Protein 6K9Y (pdb70)

GO terms:
  GO:0005737 cytoplasm (C, IDA)
  GO:0005829 cytosol (C, IDA)
  GO:0008753 NADPH dehydrogenase (quinone) activity (F, IDA)
  GO:0120010 intermembrane phospholipid transfer (P, IDA)
  GO:0120014 phospholipid transfer activity (F, IDA)
  GO:0003960 quinone reductase (NADPH) activity (F, EXP)
  GO:0010637 negative regulation of mitochondrial fusion (P, IMP)
  GO:0035578 azurophil granule lumen (C, TAS)
  GO:0005576 extracellular region (C, TAS)
  GO:0005515 protein binding (F, IPI)
  GO:0070062 extracellular exosome (C, HDA)

Nearest PDB structures (foldseek):
  6lii-assembly2_C  TM=9.864E-01  e=3.321E-69  Homo sapiens
  4a27-assembly1_A  TM=9.508E-01  e=6.865E-41  Homo sapiens
  4a27-assembly1_B  TM=9.468E-01  e=4.564E-40  Homo sapiens
  4dup-assembly1_A  TM=8.888E-01  e=4.626E-33  Rhizobium etli CFN 42
  2j8z-assembly1_A-2  TM=8.925E-01  e=2.084E-30  Homo sapiens

B-factor: mean 58.57, std 14.82, range [27.36, 114.24]

InterPro domains:
  IPR002364 Quinone oxidoreductase/zeta-crystallin, conserved site [PS01162] (189-210)
  IPR011032 GroES-like superfamily [SSF50129] (49-189)
  IPR013154 Alcohol dehydrogenase-like, N-terminal [PF08240] (75-158)
  IPR020843 Enoylreductase domain [SM00829] (57-385)
  IPR036291 NAD(P)-binding domain superfamily [SSF51735] (161-352)
  IPR052100 NADPH-dependent quinone oxidoreductase VAT1 [PTHR44054] (21-392)

Foldseek 3Di:
DKWKAWKQAAAFFLVRIDIDIGDDDDDDAAAQKFKWFFFWFFDDLVQLCVRQPNDPDDPDPGFGFGFKTKGFTQDHHHPDDPHDGGFTKIFGDLGDPGIGMDMGRNLRIGGDPPPDDRHQSNLPQPQLLQLCCQCPVPLVDAAQFEEEQELLLESNNLSNQLVNVVHHHYAYEYEDAPVCVVVSVVSHHRHYDHVVVDPVLVVQCVVVVQAGQEYEAQAFFQVQVSNQVRHHAQHEYEYAHHLVQSADHSHHDPCCVVSVVGHDDDDVVVCVVRNYYYYYDYPSPDPPPSVVSVVSVVVVVVCVVVPRGTFDEFEEEEPVVSSVLVVCPSVSVGRTIRMYGD/DWKAWKQAAADALVRIDIDDDDDDDDDAEAQKFKWFFFWFFDDVVQNCVSNVNDPVDDDPGFGAGFKTKTFTQTDYPPDPPDDGGFIKMFGDLGDRRIGMDMGRNLRIDGDDPPDDRLQSNLDQPQLLVLCCQCPVVLVPAAQFEEEQELLLESNNLSNQLVQVVHHHYAYEYEDAPVCVVVSVVSHHNHYDDVPPDPVLVVQCVPPVQAGQEYEAQQAAPVLVSNQVRHHACHEYEYEHNLVVLHDDDDPVVCVVRNYYYYYDYPSPDPPPSVVSVVSVVVVNVCVVVPSDTFDEFEEEEPVVVSVLVVCPSVSVGRTIRMYGPDDD/DWKAWKQAAADALVRIHIDGDDPDDDDAAAQKFKWFFFWFFDDVVVVCVNNPNDPLDDDPTFGFGFKTWGFTCTGHHPDDPHDGGFTKMFGDLGDPGIGMDMDRPLRIDGDDPPDDRHQSNLDQPLQLVLCCQCPVPLVDAAQFEEEQELCQESNNLNNQLVNVVHHHYAYEYEDAPVCVVVSVVSHHNHYYHVVPDPVLVVQCVVPVQAGQEYEAQADDPVQVSNQNRHHALHEYEYEHHLVVLHDDDDPVVCVVRNYYYYYDYVNVVVPDSVVSVVSVVVVVVCVVVPSDTFDEFEEEESVVSSVLVCCVSVSVGRTTRMYGD/DKAWKQADADALVRIHIDDDPPDDDDAEAQKFKWFFQWFFDDVVQNCVSNVNDDVPDDPTFAAGFKTWGFTCGDYHHDPPDGGGFTWIFGDRGDRRTGMDMGGNLRIDGDPPPDDRHLSNLDQPLQLVLCCQCPVVLVDAAQFEEEQELLQESNNLNNQLVQVVHHHYAYEYEDAPVCVVVNVVSHHNHYDHVVVDPVLVVQCVPVVQAGQEYEAQAAQQVQVSRQNRHHALHEYEYEHHLNVLCVPVSVPVSRDDDDPVVCVVRNYYYHYDYPSPPPPPSVVSVVSVVVVVVVVVVPRDDADEQEEEESVVVSVQNVCPSVSPGRGIGMYGD

Secondary structure (DSSP, 8-state):
-EEEEEEE-SSSSGGGEEEEEEE-PPP---TTEEEEEEEEEE--HHHHHHHTT--TTPPSSSB---SEEEEEEEEE-SS--S--TT-EEEEE-SS--SBSEEEEEGGGEEEPPTTS-HHHHHHHHHHHHHHHIIIIIIT---TT-EEEETTTTSHHHHHHHHHHTTSTT-EEEEE--GGGHHHHHHHT-SEEE-TTTS-HHHHHHHH-TT-EEEEEESS-THHHHHHHTTEEEEEEEEE---HHHHSS-SS--STTSGGGGG--EEEHHHHHHHT-EEEE--GGG--S-HHHHHHHHHHHHHHHHTTS--PPEEEEEEGGGHHHHHHHHHTT--SSEEEEE-/-EEEEEE-SSSSGGGEEEEEEPPPPP---TTEEEEEEEEEEE-HHHHHHTTT--TTPPSSSB---SEEEEEEEEE-SS--S--TT-EEEEE-SS--SBSEEEEEGGGEEEPPTTS-HHHHHHHHHHHHHHHIIIIIIT---TT-EEEETTTTSHHHHHHHHHHTTSTT-EEEEEE-GGGHHHHHHHT-SEEEETTTS-HHHHHHHH-TT-EEEEEESS-THHHHHHHTTEEEEEEEEE---GGG---EEEHHHHHHHT-EEEE--GGG--S-HHHHHHHHHHHHHHHHHTS--PPEEEEEEGGGHHHHHHHHHTT--SSEEEEE----/-EEEEEE-SSSSGGGEEEEEE--PPP---TTEEEEEEEEEE--HHHHHHHTT--TTSPSSSB---SEEEEEEEEE-SS--S--TT-EEEEE-SS--SBSEEEEEGGGEEEPPTT--HHHHHHHHHHHHHHHIIIIIIT---TT-EEEETTTTSHHHHHHHHHHTTSTT-EEEEE--GGGHHHHHHHT-SEEE-TTTS-HHHHHHHH-TT-EEEEEES--TTHHHHHHTTEEEEEEEEE---GGG---EEEHHHHHHHT-EEEE--SGGGTT-HHHHHHHHHHHHHHHHTTS--PPEEEEEEGGGHHHHHHHHHTT--SSEEEEE-/-EEEEE-SSSSGGGEEEEE---PPP---TTEEEEEEEEEE--HHHHHHHTT--TTPPSSSB---SEEEEEEEEE-TT--S--TT-EEEEE-SS--SBSEEEEEGGGEEEPPTT--HHHHHTTHHHHHHHHIIIIIIT---TT-EEEETTTTSHHHHHHHHHHTTSTT-EEEEE--GGGHHHHHHHT-SEEE-TTTS-HHHHHHHH-TT-EEEEEESS-THHHHHHHTTEEEEEEEEE---GGGG---HHHHTSS-EEEHHHHHHHT-EEEE--GGG-TT-HHHHHHHHHHHHHHHHHT---PPEEEEEEGGGHHHHHHHHHTT--SSEEEEE-

Structure (mmCIF, N/CA/C/O backbone):
data_6K9Y
#
_entry.id   6K9Y
#
_cell.length_a   67.155
_cell.length_b   131.720
_cell.length_c   174.027
_cell.angle_alpha   90.000
_cell.angle_beta   90.000
_cell.angle_gamma   90.000
#
_symmetry.space_group_name_H-M   'P 21 21 21'
#
loop_
_entity.id
_entity.type
_entity.pdbx_description
1 polymer 'Synaptic vesicle membrane protein VAT-1 homolog'
2 non-polymer 'NITRATE ION'
3 water water
#
loop_
_atom_site.group_PDB
_atom_site.id
_atom_site.type_symbol
_atom_site.label_atom_id
_atom_site.label_alt_id
_atom_site.label_comp_id
_atom_site.label_asym_id
_atom_site.label_entity_id
_atom_site.label_seq_id
_atom_site.pdbx_PDB_ins_code
_atom_site.Cartn_x
_atom_site.Cartn_y
_atom_site.Cartn_z
_atom_site.occupancy
_atom_site.B_iso_or_equiv
_atom_site.auth_seq_id
_atom_site.auth_comp_id
_atom_site.auth_asym_id
_atom_site.auth_atom_id
_atom_site.pdbx_PDB_model_num
ATOM 1 N N . PRO A 1 10 ? 75.564 -27.367 -33.068 1.00 88.37 46 PRO A N 1
ATOM 2 C CA . PRO A 1 10 ? 75.585 -25.934 -32.682 1.00 88.05 46 PRO A CA 1
ATOM 3 C C . PRO A 1 10 ? 74.266 -25.475 -32.040 1.00 87.53 46 PRO A C 1
ATOM 4 O O . PRO A 1 10 ? 73.352 -26.280 -31.825 1.00 87.57 46 PRO A O 1
ATOM 8 N N . LEU A 1 11 ? 74.178 -24.179 -31.737 1.00 86.35 47 LEU A N 1
ATOM 9 C CA . LEU A 1 11 ? 72.985 -23.605 -31.111 1.00 83.96 47 LEU A CA 1
ATOM 10 C C . LEU A 1 11 ? 72.419 -22.423 -31.895 1.00 82.13 47 LEU A C 1
ATOM 11 O O . LEU A 1 11 ? 73.164 -21.591 -32.420 1.00 81.90 47 LEU A O 1
ATOM 16 N N . LEU A 1 12 ? 71.093 -22.357 -31.961 1.00 79.49 48 LEU A N 1
ATOM 17 C CA . LEU A 1 12 ? 70.397 -21.277 -32.652 1.00 76.28 48 LEU A CA 1
ATOM 18 C C . LEU A 1 12 ? 69.848 -20.325 -31.598 1.00 74.40 48 LEU A C 1
ATOM 19 O O . LEU A 1 12 ? 69.256 -20.762 -30.612 1.00 74.50 48 LEU A O 1
ATOM 24 N N . ARG A 1 13 ? 70.049 -19.028 -31.797 1.00 71.72 49 ARG A N 1
ATOM 25 C CA . ARG A 1 13 ? 69.570 -18.047 -30.832 1.00 70.54 49 ARG A CA 1
ATOM 26 C C . ARG A 1 13 ? 68.212 -17.433 -31.162 1.00 68.34 49 ARG A C 1
ATOM 27 O O . ARG A 1 13 ? 67.756 -17.470 -32.307 1.00 65.94 49 ARG A O 1
ATOM 35 N N . CYS A 1 14 ? 67.572 -16.877 -30.135 1.00 65.76 50 CYS A N 1
ATOM 36 C CA . CYS A 1 14 ? 66.258 -16.267 -30.276 1.00 63.93 50 CYS A CA 1
ATOM 37 C C . CYS A 1 14 ? 65.857 -15.433 -29.061 1.00 61.11 50 CYS A C 1
ATOM 38 O O . CYS A 1 14 ? 66.318 -15.660 -27.945 1.00 58.64 50 CYS A O 1
ATOM 41 N N . LEU A 1 15 ? 64.997 -14.451 -29.298 1.00 59.04 51 LEU A N 1
ATOM 42 C CA . LEU A 1 15 ? 64.518 -13.585 -28.234 1.00 57.34 51 LEU A CA 1
ATOM 43 C C . LEU A 1 15 ? 63.152 -14.104 -27.778 1.00 57.50 51 LEU A C 1
ATOM 44 O O . LEU A 1 15 ? 62.324 -14.530 -28.589 1.00 55.96 51 LEU A O 1
ATOM 49 N N . VAL A 1 16 ? 62.932 -14.083 -26.468 1.00 57.40 52 VAL A N 1
ATOM 50 C CA . VAL A 1 16 ? 61.693 -14.586 -25.898 1.00 56.73 52 VAL A CA 1
ATOM 51 C C . VAL A 1 16 ? 61.015 -13.621 -24.938 1.00 55.56 52 VAL A C 1
ATOM 52 O O . VAL A 1 16 ? 61.634 -13.136 -23.996 1.00 53.98 52 VAL A O 1
ATOM 56 N N . LEU A 1 17 ? 59.744 -13.331 -25.195 1.00 55.28 53 LEU A N 1
ATOM 57 C CA . LEU A 1 17 ? 58.975 -12.462 -24.313 1.00 55.95 53 LEU A CA 1
ATOM 58 C C . LEU A 1 17 ? 58.415 -13.460 -23.294 1.00 57.30 53 LEU A C 1
ATOM 59 O O . LEU A 1 17 ? 57.697 -14.394 -23.668 1.00 55.26 53 LEU A O 1
ATOM 64 N N . THR A 1 18 ? 58.760 -13.272 -22.020 1.00 58.06 54 THR A N 1
ATOM 65 C CA . THR A 1 18 ? 58.341 -14.190 -20.960 1.00 59.57 54 THR A CA 1
ATOM 66 C C . THR A 1 18 ? 57.260 -13.626 -20.050 1.00 60.70 54 THR A C 1
ATOM 67 O O . THR A 1 18 ? 56.715 -14.339 -19.201 1.00 61.06 54 THR A O 1
ATOM 71 N N . GLY A 1 19 ? 56.968 -12.343 -20.223 1.00 61.24 55 GLY A N 1
ATOM 72 C CA . GLY A 1 19 ? 55.949 -11.688 -19.426 1.00 61.49 55 GLY A CA 1
ATOM 73 C C . GLY A 1 19 ? 55.724 -10.278 -19.928 1.00 61.58 55 GLY A C 1
ATOM 74 O O . GLY A 1 19 ? 56.454 -9.803 -20.793 1.00 62.38 55 GLY A O 1
ATOM 75 N N . PHE A 1 20 ? 54.717 -9.601 -19.397 1.00 60.70 56 PHE A N 1
ATOM 76 C CA . PHE A 1 20 ? 54.438 -8.239 -19.820 1.00 61.57 56 PHE A CA 1
ATOM 77 C C . PHE A 1 20 ? 55.035 -7.231 -18.838 1.00 63.01 56 PHE A C 1
ATOM 78 O O . PHE A 1 20 ? 54.934 -7.400 -17.623 1.00 64.33 56 PHE A O 1
ATOM 86 N N . GLY A 1 21 ? 55.661 -6.185 -19.364 1.00 63.96 57 GLY A N 1
ATOM 87 C CA . GLY A 1 21 ? 56.255 -5.180 -18.501 1.00 65.44 57 GLY A CA 1
ATOM 88 C C . GLY A 1 21 ? 57.340 -4.351 -19.170 1.00 66.46 57 GLY A C 1
ATOM 89 O O . GLY A 1 21 ? 57.177 -3.900 -20.307 1.00 67.64 57 GLY A O 1
ATOM 90 N N . GLY A 1 22 ? 58.450 -4.150 -18.464 1.00 65.69 58 GLY A N 1
ATOM 91 C CA . GLY A 1 22 ? 59.543 -3.364 -19.011 1.00 65.20 58 GLY A CA 1
ATOM 92 C C . GLY A 1 22 ? 60.379 -4.065 -20.068 1.00 65.22 58 GLY A C 1
ATOM 93 O O . GLY A 1 22 ? 60.061 -5.175 -20.509 1.00 64.29 58 GLY A O 1
ATOM 94 N N . TYR A 1 23 ? 61.464 -3.407 -20.463 1.00 65.17 59 TYR A N 1
ATOM 95 C CA . TYR A 1 23 ? 62.382 -3.921 -21.478 1.00 66.24 59 TYR A CA 1
ATOM 96 C C . TYR A 1 23 ? 63.049 -5.239 -21.080 1.00 66.39 59 TYR A C 1
ATOM 97 O O . TYR A 1 23 ? 63.409 -6.051 -21.937 1.00 64.22 59 TYR A O 1
ATOM 106 N N . ASP A 1 24 ? 63.216 -5.433 -19.774 1.00 66.81 60 ASP A N 1
ATOM 107 C CA . ASP A 1 24 ? 63.849 -6.627 -19.219 1.00 68.67 60 ASP A CA 1
ATOM 108 C C . ASP A 1 24 ? 63.028 -7.911 -19.396 1.00 68.64 60 ASP A C 1
ATOM 109 O O . ASP A 1 24 ? 63.493 -9.001 -19.049 1.00 68.72 60 ASP A O 1
ATOM 114 N N . LYS A 1 25 ? 61.817 -7.781 -19.935 1.00 66.80 61 LYS A N 1
ATOM 115 C CA . LYS A 1 25 ? 60.936 -8.927 -20.137 1.00 65.48 61 LYS A CA 1
ATOM 116 C C . LYS A 1 25 ? 61.267 -9.740 -21.381 1.00 64.03 61 LYS A C 1
ATOM 117 O O . LYS A 1 25 ? 60.743 -10.838 -21.572 1.00 63.42 61 LYS A O 1
ATOM 123 N N . VAL A 1 26 ? 62.119 -9.189 -22.235 1.00 62.75 62 VAL A N 1
ATOM 124 C CA . VAL A 1 26 ? 62.546 -9.878 -23.450 1.00 62.41 62 VAL A CA 1
ATOM 125 C C . VAL A 1 26 ? 63.880 -10.533 -23.087 1.00 62.21 62 VAL A C 1
ATOM 126 O O . VAL A 1 26 ? 64.838 -9.845 -22.742 1.00 62.34 62 VAL A O 1
ATOM 130 N N . LYS A 1 27 ? 63.933 -11.857 -23.152 1.00 62.16 63 LYS A N 1
ATOM 131 C CA . LYS A 1 27 ? 65.139 -12.601 -22.800 1.00 62.63 63 LYS A CA 1
ATOM 132 C C . LYS A 1 27 ? 65.789 -13.294 -23.991 1.00 61.53 63 LYS A C 1
ATOM 133 O O . LYS A 1 27 ? 65.103 -13.794 -24.878 1.00 60.94 63 LYS A O 1
ATOM 139 N N . LEU A 1 28 ? 67.116 -13.333 -24.006 1.00 60.87 64 LEU A N 1
ATOM 140 C CA . LEU A 1 28 ? 67.821 -14.021 -25.078 1.00 61.65 64 LEU A CA 1
ATOM 141 C C . LEU A 1 28 ? 67.975 -15.477 -24.654 1.00 61.26 64 LEU A C 1
ATOM 142 O O . LEU A 1 28 ? 68.511 -15.760 -23.594 1.00 60.37 64 LEU A O 1
ATOM 147 N N . GLN A 1 29 ? 67.493 -16.396 -25.476 1.00 63.46 65 GLN A N 1
ATOM 148 C CA . GLN A 1 29 ? 67.585 -17.815 -25.164 1.00 66.77 65 GLN A CA 1
ATOM 149 C C . GLN A 1 29 ? 68.198 -18.582 -26.330 1.00 69.06 65 GLN A C 1
ATOM 150 O O . GLN A 1 29 ? 68.297 -18.060 -27.435 1.00 68.01 65 GLN A O 1
ATOM 156 N N . SER A 1 30 ? 68.632 -19.812 -26.076 1.00 72.88 66 SER A N 1
ATOM 157 C CA . SER A 1 30 ? 69.247 -20.631 -27.113 1.00 76.36 66 SER A CA 1
ATOM 158 C C . SER A 1 30 ? 68.452 -21.899 -27.356 1.00 78.41 66 SER A C 1
ATOM 159 O O . SER A 1 30 ? 67.458 -22.159 -26.678 1.00 78.51 66 SER A O 1
ATOM 162 N N . ARG A 1 31 ? 68.903 -22.689 -28.323 1.00 80.39 67 ARG A N 1
ATOM 163 C CA . ARG A 1 31 ? 68.227 -23.925 -28.685 1.00 82.96 67 ARG A CA 1
ATOM 164 C C . ARG A 1 31 ? 69.117 -24.704 -29.647 1.00 84.11 67 ARG A C 1
ATOM 165 O O . ARG A 1 31 ? 69.816 -24.116 -30.471 1.00 83.91 67 ARG A O 1
ATOM 173 N N . PRO A 1 32 ? 69.105 -26.043 -29.555 1.00 85.28 68 PRO A N 1
ATOM 174 C CA . PRO A 1 32 ? 69.936 -26.861 -30.447 1.00 85.07 68 PRO A CA 1
ATOM 175 C C . PRO A 1 32 ? 69.491 -26.798 -31.907 1.00 84.46 68 PRO A C 1
ATOM 176 O O . PRO A 1 32 ? 68.320 -27.011 -32.221 1.00 84.16 68 PRO A O 1
ATOM 180 N N . ALA A 1 33 ? 70.435 -26.505 -32.795 1.00 83.76 69 ALA A N 1
ATOM 181 C CA . ALA A 1 33 ? 70.139 -26.422 -34.218 1.00 83.70 69 ALA A CA 1
ATOM 182 C C . ALA A 1 33 ? 69.870 -27.808 -34.796 1.00 84.21 69 ALA A C 1
ATOM 183 O O . ALA A 1 33 ? 70.795 -28.595 -34.998 1.00 85.50 69 ALA A O 1
ATOM 185 N N . ALA A 1 34 ? 68.604 -28.109 -35.059 1.00 83.50 70 ALA A N 1
ATOM 186 C CA . ALA A 1 34 ? 68.241 -29.404 -35.619 1.00 83.26 70 ALA A CA 1
ATOM 187 C C . ALA A 1 34 ? 68.130 -29.302 -37.139 1.00 83.22 70 ALA A C 1
ATOM 188 O O . ALA A 1 34 ? 67.867 -28.229 -37.682 1.00 83.85 70 ALA A O 1
ATOM 190 N N . PRO A 1 35 ? 68.333 -30.422 -37.848 1.00 82.97 71 PRO A N 1
ATOM 191 C CA . PRO A 1 35 ? 68.240 -30.397 -39.311 1.00 82.93 71 PRO A CA 1
ATOM 192 C C . PRO A 1 35 ? 66.869 -29.928 -39.809 1.00 83.60 71 PRO A C 1
ATOM 193 O O . PRO A 1 35 ? 65.830 -30.323 -39.276 1.00 83.38 71 PRO A O 1
ATOM 197 N N . PRO A 1 36 ? 66.857 -29.061 -40.834 1.00 83.45 72 PRO A N 1
ATOM 198 C CA . PRO A 1 36 ? 65.635 -28.510 -41.431 1.00 82.76 72 PRO A CA 1
ATOM 199 C C . PRO A 1 36 ? 64.705 -29.561 -42.036 1.00 82.05 72 PRO A C 1
ATOM 200 O O . PRO A 1 36 ? 65.132 -30.396 -42.834 1.00 81.07 72 PRO A O 1
ATOM 204 N N . ALA A 1 37 ? 63.432 -29.507 -41.657 1.00 81.57 73 ALA A N 1
ATOM 205 C CA . ALA A 1 37 ? 62.434 -30.443 -42.170 1.00 80.77 73 ALA A CA 1
ATOM 206 C C . ALA A 1 37 ? 61.062 -29.778 -42.269 1.00 79.69 73 ALA A C 1
ATOM 207 O O . ALA A 1 37 ? 60.104 -30.223 -41.641 1.00 79.88 73 ALA A O 1
ATOM 209 N N . PRO A 1 38 ? 60.952 -28.700 -43.068 1.00 78.76 74 PRO A N 1
ATOM 210 C CA . PRO A 1 38 ? 59.690 -27.974 -43.246 1.00 76.82 74 PRO A CA 1
ATOM 211 C C . PRO A 1 38 ? 58.629 -28.825 -43.940 1.00 75.22 74 PRO A C 1
ATOM 212 O O . PRO A 1 38 ? 58.924 -29.530 -44.905 1.00 74.57 74 PRO A O 1
ATOM 216 N N . GLY A 1 39 ? 57.397 -28.753 -43.450 1.00 73.61 75 GLY A N 1
ATOM 217 C CA . GLY A 1 39 ? 56.330 -29.530 -44.056 1.00 73.12 75 GLY A CA 1
ATOM 218 C C . GLY A 1 39 ? 55.974 -29.030 -45.445 1.00 73.03 75 GLY A C 1
ATOM 219 O O . GLY A 1 39 ? 56.735 -28.269 -46.047 1.00 73.33 75 GLY A O 1
ATOM 220 N N . PRO A 1 40 ? 54.818 -29.441 -45.987 1.00 70.87 76 PRO A N 1
ATOM 221 C CA . PRO A 1 40 ? 54.384 -29.012 -47.319 1.00 69.50 76 PRO A CA 1
ATOM 222 C C . PRO A 1 40 ? 53.982 -27.527 -47.383 1.00 67.38 76 PRO A C 1
ATOM 223 O O . PRO A 1 40 ? 53.236 -27.029 -46.532 1.00 64.95 76 PRO A O 1
ATOM 227 N N . GLY A 1 41 ? 54.488 -26.832 -48.400 1.00 65.62 77 GLY A N 1
ATOM 228 C CA . GLY A 1 41 ? 54.183 -25.422 -48.578 1.00 63.79 77 GLY A CA 1
ATOM 229 C C . GLY A 1 41 ? 54.867 -24.514 -47.573 1.00 63.10 77 GLY A C 1
ATOM 230 O O . GLY A 1 41 ? 54.573 -23.319 -47.497 1.00 62.06 77 GLY A O 1
ATOM 231 N N . GLN A 1 42 ? 55.786 -25.084 -46.800 1.00 61.88 78 GLN A N 1
ATOM 232 C CA . GLN A 1 42 ? 56.509 -24.332 -45.784 1.00 61.03 78 GLN A CA 1
ATOM 233 C C . GLN A 1 42 ? 57.966 -24.138 -46.170 1.00 59.80 78 GLN A C 1
ATOM 234 O O . GLN A 1 42 ? 58.532 -24.938 -46.918 1.00 59.39 78 GLN A O 1
ATOM 240 N N . LEU A 1 43 ? 58.564 -23.078 -45.636 1.00 58.16 79 LEU A N 1
ATOM 241 C CA . LEU A 1 43 ? 59.962 -22.738 -45.882 1.00 57.07 79 LEU A CA 1
ATOM 242 C C . LEU A 1 43 ? 60.695 -22.580 -44.558 1.00 57.16 79 LEU A C 1
ATOM 243 O O . LEU A 1 43 ? 60.110 -22.178 -43.549 1.00 55.86 79 LEU A O 1
ATOM 248 N N . THR A 1 44 ? 61.978 -22.909 -44.563 1.00 58.11 80 THR A N 1
ATOM 249 C CA . THR A 1 44 ? 62.804 -22.743 -43.377 1.00 59.15 80 THR A CA 1
ATOM 250 C C . THR A 1 44 ? 63.912 -21.822 -43.834 1.00 59.14 80 THR A C 1
ATOM 251 O O . THR A 1 44 ? 64.498 -22.025 -44.899 1.00 58.09 80 THR A O 1
ATOM 255 N N . LEU A 1 45 ? 64.199 -20.801 -43.045 1.00 59.11 81 LEU A N 1
ATOM 256 C CA . LEU A 1 45 ? 65.237 -19.876 -43.441 1.00 60.78 81 LEU A CA 1
ATOM 257 C C . LEU A 1 45 ? 66.046 -19.359 -42.264 1.00 60.20 81 LEU A C 1
ATOM 258 O O . LEU A 1 45 ? 65.626 -19.474 -41.117 1.00 61.77 81 LEU A O 1
ATOM 263 N N . ARG A 1 46 ? 67.224 -18.818 -42.559 1.00 59.24 82 ARG A N 1
ATOM 264 C CA . ARG A 1 46 ? 68.088 -18.243 -41.539 1.00 58.96 82 ARG A CA 1
ATOM 265 C C . ARG A 1 46 ? 68.011 -16.733 -41.702 1.00 57.99 82 ARG A C 1
ATOM 266 O O . ARG A 1 46 ? 68.258 -16.206 -42.790 1.00 56.01 82 ARG A O 1
ATOM 274 N N . LEU A 1 47 ? 67.668 -16.039 -40.622 1.00 57.61 83 LEU A N 1
ATOM 275 C CA . LEU A 1 47 ? 67.529 -14.590 -40.681 1.00 57.61 83 LEU A CA 1
ATOM 276 C C . LEU A 1 47 ? 68.838 -13.832 -40.510 1.00 57.52 83 LEU A C 1
ATOM 277 O O . LEU A 1 47 ? 69.722 -14.254 -39.769 1.00 59.01 83 LEU A O 1
ATOM 282 N N . ARG A 1 48 ? 68.948 -12.704 -41.210 1.00 56.54 84 ARG A N 1
ATOM 283 C CA . ARG A 1 48 ? 70.132 -11.848 -41.152 1.00 53.48 84 ARG A CA 1
ATOM 284 C C . ARG A 1 48 ? 69.756 -10.528 -40.477 1.00 50.86 84 ARG A C 1
ATOM 285 O O . ARG A 1 48 ? 70.606 -9.851 -39.897 1.00 49.08 84 ARG A O 1
ATOM 293 N N . ALA A 1 49 ? 68.479 -10.165 -40.564 1.00 47.00 85 ALA A N 1
ATOM 294 C CA . ALA A 1 49 ? 67.995 -8.927 -39.957 1.00 48.30 85 ALA A CA 1
ATOM 295 C C . ALA A 1 49 ? 66.527 -9.035 -39.573 1.00 47.15 85 ALA A C 1
ATOM 296 O O . ALA A 1 49 ? 65.733 -9.665 -40.267 1.00 46.87 85 ALA A O 1
ATOM 298 N N . CYS A 1 50 ? 66.176 -8.409 -38.459 1.00 48.04 86 CYS A N 1
ATOM 299 C CA . CYS A 1 50 ? 64.810 -8.448 -37.958 1.00 49.03 86 CYS A CA 1
ATOM 300 C C . CYS A 1 50 ? 64.344 -7.025 -37.687 1.00 49.58 86 CYS A C 1
ATOM 301 O O . CYS A 1 50 ? 65.113 -6.195 -37.194 1.00 48.34 86 CYS A O 1
ATOM 304 N N . GLY A 1 51 ? 63.083 -6.748 -38.014 1.00 49.30 87 GLY A N 1
ATOM 305 C CA . GLY A 1 51 ? 62.548 -5.419 -37.806 1.00 47.73 87 GLY A CA 1
ATOM 306 C C . GLY A 1 51 ? 61.880 -5.170 -36.468 1.00 47.39 87 GLY A C 1
ATOM 307 O O . GLY A 1 51 ? 61.257 -6.051 -35.877 1.00 47.23 87 GLY A O 1
ATOM 308 N N . LEU A 1 52 ? 62.029 -3.949 -35.984 1.00 47.34 88 LEU A N 1
ATOM 309 C CA . LEU A 1 52 ? 61.414 -3.546 -34.742 1.00 50.27 88 LEU A CA 1
ATOM 310 C C . LEU A 1 52 ? 60.268 -2.591 -35.110 1.00 50.74 88 LEU A C 1
ATOM 311 O O . LEU A 1 52 ? 60.466 -1.626 -35.849 1.00 50.83 88 LEU A O 1
ATOM 316 N N . ASN A 1 53 ? 59.071 -2.881 -34.611 1.00 49.34 89 ASN A N 1
ATOM 317 C CA . ASN A 1 53 ? 57.897 -2.056 -34.886 1.00 51.63 89 ASN A CA 1
ATOM 318 C C . ASN A 1 53 ? 57.202 -1.603 -33.612 1.00 52.09 89 ASN A C 1
ATOM 319 O O . ASN A 1 53 ? 57.347 -2.224 -32.560 1.00 51.08 89 ASN A O 1
ATOM 324 N N . PHE A 1 54 ? 56.442 -0.519 -33.707 1.00 53.22 90 PHE A N 1
ATOM 325 C CA . PHE A 1 54 ? 55.736 -0.019 -32.538 1.00 54.37 90 PHE A CA 1
ATOM 326 C C . PHE A 1 54 ? 54.780 -1.073 -31.982 1.00 53.92 90 PHE A C 1
ATOM 327 O O . PHE A 1 54 ? 54.515 -1.121 -30.780 1.00 53.49 90 PHE A O 1
ATOM 335 N N . ALA A 1 55 ? 54.279 -1.925 -32.863 1.00 54.05 91 ALA A N 1
ATOM 336 C CA . ALA A 1 55 ? 53.370 -2.987 -32.461 1.00 54.31 91 ALA A CA 1
ATOM 337 C C . ALA A 1 55 ? 54.084 -3.956 -31.513 1.00 53.95 91 ALA A C 1
ATOM 338 O O . ALA A 1 55 ? 53.441 -4.656 -30.731 1.00 53.23 91 ALA A O 1
ATOM 340 N N . ASP A 1 56 ? 55.413 -3.990 -31.585 1.00 53.11 92 ASP A N 1
ATOM 341 C CA . ASP A 1 56 ? 56.194 -4.873 -30.724 1.00 51.24 92 ASP A CA 1
ATOM 342 C C . ASP A 1 56 ? 56.221 -4.318 -29.307 1.00 49.58 92 ASP A C 1
ATOM 343 O O . ASP A 1 56 ? 56.200 -5.076 -28.333 1.00 45.55 92 ASP A O 1
ATOM 348 N N . LEU A 1 57 ? 56.287 -2.994 -29.193 1.00 46.45 93 LEU A N 1
ATOM 349 C CA . LEU A 1 57 ? 56.281 -2.369 -27.880 1.00 47.39 93 LEU A CA 1
ATOM 350 C C . LEU A 1 57 ? 54.897 -2.558 -27.280 1.00 46.31 93 LEU A C 1
ATOM 351 O O . LEU A 1 57 ? 54.754 -2.751 -26.073 1.00 46.34 93 LEU A O 1
ATOM 356 N N . MET A 1 58 ? 53.880 -2.512 -28.134 1.00 46.10 94 MET A N 1
ATOM 357 C CA . MET A 1 58 ? 52.502 -2.694 -27.699 1.00 46.70 94 MET A CA 1
ATOM 358 C C . MET A 1 58 ? 52.314 -4.125 -27.217 1.00 47.55 94 MET A C 1
ATOM 359 O O . MET A 1 58 ? 51.625 -4.378 -26.226 1.00 47.92 94 MET A O 1
ATOM 361 N N . ALA A 1 59 ? 52.929 -5.064 -27.923 1.00 47.33 95 ALA A N 1
ATOM 362 C CA . ALA A 1 59 ? 52.813 -6.465 -27.562 1.00 48.51 95 ALA A CA 1
ATOM 363 C C . ALA A 1 59 ? 53.443 -6.687 -26.201 1.00 51.16 95 ALA A C 1
ATOM 364 O O . ALA A 1 59 ? 52.852 -7.333 -25.336 1.00 51.12 95 ALA A O 1
ATOM 366 N N . ARG A 1 60 ? 54.630 -6.119 -26.013 1.00 53.16 96 ARG A N 1
ATOM 367 C CA . ARG A 1 60 ? 55.379 -6.266 -24.774 1.00 56.89 96 ARG A CA 1
ATOM 368 C C . ARG A 1 60 ? 54.687 -5.759 -23.503 1.00 60.69 96 ARG A C 1
ATOM 369 O O . ARG A 1 60 ? 55.057 -6.152 -22.399 1.00 63.73 96 ARG A O 1
ATOM 377 N N . GLN A 1 61 ? 53.693 -4.891 -23.641 1.00 62.85 97 GLN A N 1
ATOM 378 C CA . GLN A 1 61 ? 52.984 -4.395 -22.467 1.00 64.38 97 GLN A CA 1
ATOM 379 C C . GLN A 1 61 ? 51.593 -5.005 -22.332 1.00 65.38 97 GLN A C 1
ATOM 380 O O . GLN A 1 61 ? 50.777 -4.534 -21.542 1.00 67.47 97 GLN A O 1
ATOM 386 N N . GLY A 1 62 ? 51.327 -6.050 -23.109 1.00 64.81 98 GLY A N 1
ATOM 387 C CA . GLY A 1 62 ? 50.039 -6.719 -23.045 1.00 65.61 98 GLY A CA 1
ATOM 388 C C . GLY A 1 62 ? 48.839 -5.981 -23.622 1.00 65.60 98 GLY A C 1
ATOM 389 O O . GLY A 1 62 ? 47.711 -6.182 -23.169 1.00 64.93 98 GLY A O 1
ATOM 390 N N . LEU A 1 63 ? 49.069 -5.142 -24.626 1.00 65.56 99 LEU A N 1
ATOM 391 C CA . LEU A 1 63 ? 47.993 -4.388 -25.261 1.00 65.37 99 LEU A CA 1
ATOM 392 C C . LEU A 1 63 ? 47.559 -4.990 -26.605 1.00 66.31 99 LEU A C 1
ATOM 393 O O . LEU A 1 63 ? 46.585 -4.536 -27.209 1.00 66.13 99 LEU A O 1
ATOM 398 N N . TYR A 1 64 ? 48.277 -6.015 -27.062 1.00 67.63 100 TYR A N 1
ATOM 399 C CA . TYR A 1 64 ? 47.962 -6.671 -28.330 1.00 69.72 100 TYR A CA 1
ATOM 400 C C . TYR A 1 64 ? 46.995 -7.843 -28.162 1.00 70.83 100 TYR A C 1
ATOM 401 O O . TYR A 1 64 ? 47.351 -8.910 -27.663 1.00 70.16 100 TYR A O 1
ATOM 410 N N . ASP A 1 65 ? 45.767 -7.620 -28.611 1.00 72.74 101 ASP A N 1
ATOM 411 C CA . ASP A 1 65 ? 44.689 -8.595 -28.538 1.00 74.83 101 ASP A CA 1
ATOM 412 C C . ASP A 1 65 ? 44.986 -9.951 -29.172 1.00 75.98 101 ASP A C 1
ATOM 413 O O . ASP A 1 65 ? 44.257 -10.912 -28.938 1.00 76.62 101 ASP A O 1
ATOM 418 N N . ARG A 1 66 ? 46.041 -10.055 -29.969 1.00 76.39 102 ARG A N 1
ATOM 419 C CA . ARG A 1 66 ? 46.287 -11.329 -30.622 1.00 77.02 102 ARG A CA 1
ATOM 420 C C . ARG A 1 66 ? 47.719 -11.842 -30.660 1.00 75.29 102 ARG A C 1
ATOM 421 O O . ARG A 1 66 ? 48.168 -12.407 -31.656 1.00 74.58 102 ARG A O 1
ATOM 429 N N . LEU A 1 67 ? 48.425 -11.644 -29.556 1.00 73.93 103 LEU A N 1
ATOM 430 C CA . LEU A 1 67 ? 49.794 -12.121 -29.409 1.00 72.07 103 LEU A CA 1
ATOM 431 C C . LEU A 1 67 ? 49.606 -13.544 -28.863 1.00 70.13 103 LEU A C 1
ATOM 432 O O . LEU A 1 67 ? 48.877 -13.742 -27.893 1.00 70.65 103 LEU A O 1
ATOM 437 N N . PRO A 1 68 ? 50.231 -14.555 -29.491 1.00 68.65 104 PRO A N 1
ATOM 438 C CA . PRO A 1 68 ? 50.069 -15.932 -28.997 1.00 66.88 104 PRO A CA 1
ATOM 439 C C . PRO A 1 68 ? 50.430 -16.106 -27.517 1.00 65.84 104 PRO A C 1
ATOM 440 O O . PRO A 1 68 ? 51.041 -15.225 -26.908 1.00 66.28 104 PRO A O 1
ATOM 444 N N . PRO A 1 69 ? 50.049 -17.247 -26.916 1.00 64.62 105 PRO A N 1
ATOM 445 C CA . PRO A 1 69 ? 50.336 -17.512 -25.502 1.00 63.17 105 PRO A CA 1
ATOM 446 C C . PRO A 1 69 ? 51.798 -17.414 -25.078 1.00 62.09 105 PRO A C 1
ATOM 447 O O . PRO A 1 69 ? 52.682 -18.024 -25.685 1.00 61.82 105 PRO A O 1
ATOM 451 N N . LEU A 1 70 ? 52.036 -16.636 -24.026 1.00 61.36 106 LEU A N 1
ATOM 452 C CA . LEU A 1 70 ? 53.373 -16.449 -23.476 1.00 61.35 106 LEU A CA 1
ATOM 453 C C . LEU A 1 70 ? 53.857 -17.753 -22.830 1.00 61.96 106 LEU A C 1
ATOM 454 O O . LEU A 1 70 ? 53.053 -18.529 -22.307 1.00 61.15 106 LEU A O 1
ATOM 459 N N . PRO A 1 71 ? 55.180 -18.006 -22.853 1.00 62.41 107 PRO A N 1
ATOM 460 C CA . PRO A 1 71 ? 56.212 -17.144 -23.442 1.00 61.19 107 PRO A CA 1
ATOM 461 C C . PRO A 1 71 ? 56.304 -17.377 -24.951 1.00 60.31 107 PRO A C 1
ATOM 462 O O . PRO A 1 71 ? 56.080 -18.496 -25.419 1.00 59.63 107 PRO A O 1
ATOM 466 N N . VAL A 1 72 ? 56.641 -16.325 -25.698 1.00 58.50 108 VAL A N 1
ATOM 467 C CA . VAL A 1 72 ? 56.734 -16.407 -27.158 1.00 56.76 108 VAL A CA 1
ATOM 468 C C . VAL A 1 72 ? 57.812 -15.482 -27.751 1.00 56.26 108 VAL A C 1
ATOM 469 O O . VAL A 1 72 ? 58.190 -14.477 -27.146 1.00 55.51 108 VAL A O 1
ATOM 473 N N . THR A 1 73 ? 58.306 -15.839 -28.933 1.00 54.73 109 THR A N 1
ATOM 474 C CA . THR A 1 73 ? 59.300 -15.028 -29.630 1.00 53.05 109 THR A CA 1
ATOM 475 C C . THR A 1 73 ? 58.504 -13.999 -30.435 1.00 53.14 109 THR A C 1
ATOM 476 O O . THR A 1 73 ? 57.634 -14.363 -31.236 1.00 53.09 109 THR A O 1
ATOM 480 N N . PRO A 1 74 ? 58.760 -12.704 -30.204 1.00 52.03 110 PRO A N 1
ATOM 481 C CA . PRO A 1 74 ? 58.063 -11.625 -30.915 1.00 52.31 110 PRO A CA 1
ATOM 482 C C . PRO A 1 74 ? 58.680 -11.329 -32.285 1.00 52.24 110 PRO A C 1
ATOM 483 O O . PRO A 1 74 ? 59.506 -12.103 -32.772 1.00 50.19 110 PRO A O 1
ATOM 487 N N . GLY A 1 75 ? 58.268 -10.211 -32.892 1.00 52.28 111 GLY A N 1
ATOM 488 C CA . GLY A 1 75 ? 58.770 -9.818 -34.203 1.00 51.77 111 GLY A CA 1
ATOM 489 C C . GLY A 1 75 ? 57.863 -10.184 -35.376 1.00 52.81 111 GLY A C 1
ATOM 490 O O . GLY A 1 75 ? 57.492 -11.348 -35.540 1.00 53.18 111 GLY A O 1
ATOM 491 N N . MET A 1 76 ? 57.528 -9.196 -36.206 1.00 51.77 112 MET A N 1
ATOM 492 C CA . MET A 1 76 ? 56.653 -9.401 -37.365 1.00 53.09 112 MET A CA 1
ATOM 493 C C . MET A 1 76 ? 57.357 -9.475 -38.720 1.00 50.81 112 MET A C 1
ATOM 494 O O . MET A 1 76 ? 56.765 -9.946 -39.690 1.00 50.41 112 MET A O 1
ATOM 499 N N . GLU A 1 77 ? 58.599 -9.002 -38.800 1.00 48.37 113 GLU A N 1
ATOM 500 C CA . GLU A 1 77 ? 59.325 -9.007 -40.071 1.00 47.22 113 GLU A CA 1
ATOM 501 C C . GLU A 1 77 ? 60.816 -9.307 -39.959 1.00 46.75 113 GLU A C 1
ATOM 502 O O . GLU A 1 77 ? 61.468 -8.972 -38.967 1.00 45.22 113 GLU A O 1
ATOM 508 N N . GLY A 1 78 ? 61.347 -9.917 -41.012 1.00 46.68 114 GLY A N 1
ATOM 509 C CA . GLY A 1 78 ? 62.758 -10.242 -41.068 1.00 46.88 114 GLY A CA 1
ATOM 510 C C . GLY A 1 78 ? 63.163 -10.481 -42.510 1.00 47.36 114 GLY A C 1
ATOM 511 O O . GLY A 1 78 ? 62.308 -10.525 -43.403 1.00 48.51 114 GLY A O 1
ATOM 512 N N . ALA A 1 79 ? 64.463 -10.631 -42.746 1.00 45.51 115 ALA A N 1
ATOM 513 C CA . ALA A 1 79 ? 64.973 -10.879 -44.091 1.00 43.51 115 ALA A CA 1
ATOM 514 C C . ALA A 1 79 ? 66.111 -11.871 -43.961 1.00 44.08 115 ALA A C 1
ATOM 515 O O . ALA A 1 79 ? 66.917 -11.771 -43.042 1.00 45.06 115 ALA A O 1
ATOM 517 N N . GLY A 1 80 ? 66.183 -12.827 -44.875 1.00 43.35 116 GLY A N 1
ATOM 518 C CA . GLY A 1 80 ? 67.238 -13.804 -44.781 1.00 44.13 116 GLY A CA 1
ATOM 519 C C . GLY A 1 80 ? 67.352 -14.735 -45.961 1.00 45.77 116 GLY A C 1
ATOM 520 O O . GLY A 1 80 ? 66.924 -14.416 -47.067 1.00 46.92 116 GLY A O 1
ATOM 521 N N . VAL A 1 81 ? 67.931 -15.905 -45.713 1.00 48.08 117 VAL A N 1
ATOM 522 C CA . VAL A 1 81 ? 68.146 -16.884 -46.760 1.00 48.63 117 VAL A CA 1
ATOM 523 C C . VAL A 1 81 ? 67.383 -18.163 -46.503 1.00 49.90 117 VAL A C 1
ATOM 524 O O . VAL A 1 81 ? 67.217 -18.589 -45.363 1.00 49.50 117 VAL A O 1
ATOM 528 N N . VAL A 1 82 ? 66.926 -18.778 -47.582 1.00 51.24 118 VAL A N 1
ATOM 529 C CA . VAL A 1 82 ? 66.190 -20.023 -47.489 1.00 52.41 118 VAL A CA 1
ATOM 530 C C . VAL A 1 82 ? 67.179 -21.182 -47.427 1.00 55.13 118 VAL A C 1
ATOM 531 O O . VAL A 1 82 ? 68.088 -21.261 -48.259 1.00 55.51 118 VAL A O 1
ATOM 535 N N . ILE A 1 83 ? 67.010 -22.076 -46.452 1.00 55.29 119 ILE A N 1
ATOM 536 C CA . ILE A 1 83 ? 67.895 -23.233 -46.348 1.00 56.83 119 ILE A CA 1
ATOM 537 C C . ILE A 1 83 ? 67.135 -24.521 -46.650 1.00 58.71 119 ILE A C 1
ATOM 538 O O . ILE A 1 83 ? 67.736 -25.565 -46.917 1.00 60.01 119 ILE A O 1
ATOM 543 N N . ALA A 1 84 ? 65.808 -24.443 -46.630 1.00 59.84 120 ALA A N 1
ATOM 544 C CA . ALA A 1 84 ? 64.991 -25.617 -46.904 1.00 60.88 120 ALA A CA 1
ATOM 545 C C . ALA A 1 84 ? 63.579 -25.269 -47.360 1.00 61.13 120 ALA A C 1
ATOM 546 O O . ALA A 1 84 ? 62.955 -24.351 -46.831 1.00 60.61 120 ALA A O 1
ATOM 548 N N . VAL A 1 85 ? 63.084 -26.018 -48.343 1.00 63.23 121 VAL A N 1
ATOM 549 C CA . VAL A 1 85 ? 61.745 -25.815 -48.879 1.00 66.63 121 VAL A CA 1
ATOM 550 C C . VAL A 1 85 ? 60.918 -27.110 -48.773 1.00 69.40 121 VAL A C 1
ATOM 551 O O . VAL A 1 85 ? 61.396 -28.204 -49.093 1.00 68.51 121 VAL A O 1
ATOM 555 N N . GLY A 1 86 ? 59.675 -26.979 -48.321 1.00 71.82 122 GLY A N 1
ATOM 556 C CA . GLY A 1 86 ? 58.813 -28.140 -48.191 1.00 73.75 122 GLY A CA 1
ATOM 557 C C . GLY A 1 86 ? 58.226 -28.592 -49.516 1.00 75.47 122 GLY A C 1
ATOM 558 O O . GLY A 1 86 ? 58.501 -28.006 -50.561 1.00 74.50 122 GLY A O 1
ATOM 559 N N . GLU A 1 87 ? 57.411 -29.641 -49.469 1.00 77.45 123 GLU A N 1
ATOM 560 C CA . GLU A 1 87 ? 56.782 -30.182 -50.667 1.00 79.91 123 GLU A CA 1
ATOM 561 C C . GLU A 1 87 ? 55.727 -29.225 -51.231 1.00 79.85 123 GLU A C 1
ATOM 562 O O . GLU A 1 87 ? 55.022 -28.545 -50.480 1.00 78.68 123 GLU A O 1
ATOM 568 N N . GLY A 1 88 ? 55.628 -29.171 -52.556 1.00 79.81 124 GLY A N 1
ATOM 569 C CA . GLY A 1 88 ? 54.647 -28.305 -53.180 1.00 80.43 124 GLY A CA 1
ATOM 570 C C . GLY A 1 88 ? 55.203 -26.987 -53.677 1.00 81.16 124 GLY A C 1
ATOM 571 O O . GLY A 1 88 ? 55.087 -26.670 -54.860 1.00 81.91 124 GLY A O 1
ATOM 572 N N . VAL A 1 89 ? 55.801 -26.215 -52.776 1.00 81.28 125 VAL A N 1
ATOM 573 C CA . VAL A 1 89 ? 56.372 -24.924 -53.140 1.00 81.47 125 VAL A CA 1
ATOM 574 C C . VAL A 1 89 ? 57.318 -25.085 -54.323 1.00 81.26 125 VAL A C 1
ATOM 575 O O . VAL A 1 89 ? 58.268 -25.866 -54.266 1.00 81.79 125 VAL A O 1
ATOM 579 N N . SER A 1 90 ? 57.052 -24.336 -55.390 1.00 80.66 126 SER A N 1
ATOM 580 C CA . SER A 1 90 ? 57.860 -24.406 -56.605 1.00 79.33 126 SER A CA 1
ATOM 581 C C . SER A 1 90 ? 58.475 -23.078 -57.047 1.00 78.02 126 SER A C 1
ATOM 582 O O . SER A 1 90 ? 59.131 -23.016 -58.087 1.00 77.96 126 SER A O 1
ATOM 585 N N . ASP A 1 91 ? 58.274 -22.020 -56.271 1.00 76.21 127 ASP A N 1
ATOM 586 C CA . ASP A 1 91 ? 58.824 -20.718 -56.638 1.00 74.81 127 ASP A CA 1
ATOM 587 C C . ASP A 1 91 ? 59.929 -20.236 -55.690 1.00 72.42 127 ASP A C 1
ATOM 588 O O . ASP A 1 91 ? 60.366 -19.090 -55.762 1.00 71.91 127 ASP A O 1
ATOM 593 N N . ARG A 1 92 ? 60.380 -21.128 -54.813 1.00 69.91 128 ARG A N 1
ATOM 594 C CA . ARG A 1 92 ? 61.440 -20.822 -53.857 1.00 67.58 128 ARG A CA 1
ATOM 595 C C . ARG A 1 92 ? 62.443 -21.973 -53.859 1.00 66.99 128 ARG A C 1
ATOM 596 O O . ARG A 1 92 ? 62.063 -23.136 -53.989 1.00 66.13 128 ARG A O 1
ATOM 604 N N . LYS A 1 93 ? 63.721 -21.644 -53.712 1.00 66.36 129 LYS A N 1
ATOM 605 C CA . LYS A 1 93 ? 64.772 -22.655 -53.686 1.00 66.03 129 LYS A CA 1
ATOM 606 C C . LYS A 1 93 ? 65.804 -22.302 -52.609 1.00 64.65 129 LYS A C 1
ATOM 607 O O . LYS A 1 93 ? 65.948 -21.138 -52.226 1.00 62.08 129 LYS A O 1
ATOM 613 N N . ALA A 1 94 ? 66.519 -23.309 -52.119 1.00 63.49 130 ALA A N 1
ATOM 614 C CA . ALA A 1 94 ? 67.540 -23.077 -51.106 1.00 62.72 130 ALA A CA 1
ATOM 615 C C . ALA A 1 94 ? 68.510 -22.036 -51.658 1.00 61.44 130 ALA A C 1
ATOM 616 O O . ALA A 1 94 ? 68.898 -22.105 -52.823 1.00 61.75 130 ALA A O 1
ATOM 618 N N . GLY A 1 95 ? 68.892 -21.070 -50.831 1.00 59.01 131 GLY A N 1
ATOM 619 C CA . GLY A 1 95 ? 69.803 -20.044 -51.294 1.00 57.88 131 GLY A CA 1
ATOM 620 C C . GLY A 1 95 ? 69.110 -18.756 -51.713 1.00 58.95 131 GLY A C 1
ATOM 621 O O . GLY A 1 95 ? 69.771 -17.737 -51.928 1.00 58.26 131 GLY A O 1
ATOM 622 N N . ASP A 1 96 ? 67.785 -18.781 -51.841 1.00 57.11 132 ASP A N 1
ATOM 623 C CA . ASP A 1 96 ? 67.070 -17.568 -52.229 1.00 56.56 132 ASP A CA 1
ATOM 624 C C . ASP A 1 96 ? 67.022 -16.579 -51.080 1.00 54.18 132 ASP A C 1
ATOM 625 O O . ASP A 1 96 ? 66.806 -16.960 -49.928 1.00 53.33 132 ASP A O 1
ATOM 630 N N . ARG A 1 97 ? 67.239 -15.307 -51.399 1.00 52.76 133 ARG A N 1
ATOM 631 C CA . ARG A 1 97 ? 67.192 -14.245 -50.400 1.00 51.52 133 ARG A CA 1
ATOM 632 C C . ARG A 1 97 ? 65.736 -13.802 -50.370 1.00 50.26 133 ARG A C 1
ATOM 633 O O . ARG A 1 97 ? 65.163 -13.461 -51.402 1.00 50.00 133 ARG A O 1
ATOM 641 N N . VAL A 1 98 ? 65.132 -13.817 -49.191 1.00 50.33 134 VAL A N 1
ATOM 642 C CA . VAL A 1 98 ? 63.730 -13.446 -49.083 1.00 49.89 134 VAL A CA 1
ATOM 643 C C . VAL A 1 98 ? 63.432 -12.612 -47.852 1.00 49.02 134 VAL A C 1
ATOM 644 O O . VAL A 1 98 ? 64.160 -12.680 -46.862 1.00 50.89 134 VAL A O 1
ATOM 648 N N . MET A 1 99 ? 62.382 -11.799 -47.919 1.00 47.81 135 MET A N 1
ATOM 649 C CA . MET A 1 99 ? 61.981 -11.035 -46.750 1.00 48.02 135 MET A CA 1
ATOM 650 C C . MET A 1 99 ? 60.689 -11.719 -46.319 1.00 47.30 135 MET A C 1
ATOM 651 O O . MET A 1 99 ? 60.040 -12.374 -47.131 1.00 47.80 135 MET A O 1
ATOM 656 N N . VAL A 1 100 ? 60.320 -11.598 -45.050 1.00 45.92 136 VAL A N 1
ATOM 657 C CA . VAL A 1 100 ? 59.155 -12.319 -44.563 1.00 45.92 136 VAL A CA 1
ATOM 658 C C . VAL A 1 100 ? 58.312 -11.554 -43.556 1.00 47.57 136 VAL A C 1
ATOM 659 O O . VAL A 1 100 ? 58.825 -10.775 -42.764 1.00 45.96 136 VAL A O 1
ATOM 663 N N . LEU A 1 101 ? 57.007 -11.811 -43.598 1.00 49.94 137 LEU A N 1
ATOM 664 C CA . LEU A 1 101 ? 56.033 -11.165 -42.724 1.00 51.96 137 LEU A CA 1
ATOM 665 C C . LEU A 1 101 ? 55.242 -12.224 -41.953 1.00 52.76 137 LEU A C 1
ATOM 666 O O . LEU A 1 101 ? 54.767 -13.199 -42.536 1.00 52.68 137 LEU A O 1
ATOM 671 N N . ASN A 1 102 ? 55.101 -12.039 -40.645 1.00 54.26 138 ASN A N 1
ATOM 672 C CA . ASN A 1 102 ? 54.361 -13.000 -39.825 1.00 56.23 138 ASN A CA 1
ATOM 673 C C . ASN A 1 102 ? 53.792 -12.288 -38.596 1.00 56.68 138 ASN A C 1
ATOM 674 O O . ASN A 1 102 ? 54.195 -11.167 -38.283 1.00 55.91 138 ASN A O 1
ATOM 679 N N . ARG A 1 103 ? 52.855 -12.936 -37.905 1.00 58.10 139 ARG A N 1
ATOM 680 C CA . ARG A 1 103 ? 52.235 -12.348 -36.716 1.00 58.36 139 ARG A CA 1
ATOM 681 C C . ARG A 1 103 ? 53.206 -12.204 -35.551 1.00 55.89 139 ARG A C 1
ATOM 682 O O . ARG A 1 103 ? 53.108 -11.258 -34.760 1.00 53.38 139 ARG A O 1
ATOM 690 N N . SER A 1 104 ? 54.129 -13.155 -35.447 1.00 52.36 140 SER A N 1
ATOM 691 C CA . SER A 1 104 ? 55.128 -13.148 -34.386 1.00 52.21 140 SER A CA 1
ATOM 692 C C . SER A 1 104 ? 56.252 -14.117 -34.742 1.00 51.16 140 SER A C 1
ATOM 693 O O . SER A 1 104 ? 56.246 -14.710 -35.817 1.00 49.54 140 SER A O 1
ATOM 696 N N . GLY A 1 105 ? 57.218 -14.255 -33.837 1.00 51.01 141 GLY A N 1
ATOM 697 C CA . GLY A 1 105 ? 58.326 -15.176 -34.041 1.00 49.73 141 GLY A CA 1
ATOM 698 C C . GLY A 1 105 ? 59.492 -14.796 -34.938 1.00 50.16 141 GLY A C 1
ATOM 699 O O . GLY A 1 105 ? 60.359 -15.633 -35.189 1.00 50.45 141 GLY A O 1
ATOM 700 N N . MET A 1 106 ? 59.560 -13.554 -35.405 1.00 49.95 142 MET A N 1
ATOM 701 C CA . MET A 1 106 ? 60.659 -13.178 -36.296 1.00 50.22 142 MET A CA 1
ATOM 702 C C . MET A 1 106 ? 61.982 -12.795 -35.627 1.00 51.01 142 MET A C 1
ATOM 703 O O . MET A 1 106 ? 63.022 -12.732 -36.294 1.00 49.73 142 MET A O 1
ATOM 708 N N . TRP A 1 107 ? 61.956 -12.545 -34.321 1.00 50.39 143 TRP A N 1
ATOM 709 C CA . TRP A 1 107 ? 63.178 -12.190 -33.607 1.00 50.60 143 TRP A CA 1
ATOM 710 C C . TRP A 1 107 ? 64.015 -13.404 -33.215 1.00 50.87 143 TRP A C 1
ATOM 711 O O . TRP A 1 107 ? 64.274 -13.611 -32.039 1.00 51.34 143 TRP A O 1
ATOM 722 N N . GLN A 1 108 ? 64.432 -14.206 -34.192 1.00 52.83 144 GLN A N 1
ATOM 723 C CA . GLN A 1 108 ? 65.266 -15.376 -33.922 1.00 55.23 144 GLN A CA 1
ATOM 724 C C . GLN A 1 108 ? 66.093 -15.741 -35.165 1.00 56.42 144 GLN A C 1
ATOM 725 O O . GLN A 1 108 ? 65.799 -15.262 -36.264 1.00 56.38 144 GLN A O 1
ATOM 731 N N . GLU A 1 109 ? 67.121 -16.578 -34.992 1.00 56.35 145 GLU A N 1
ATOM 732 C CA . GLU A 1 109 ? 68.009 -16.960 -36.098 1.00 57.32 145 GLU A CA 1
ATOM 733 C C . GLU A 1 109 ? 67.413 -17.828 -37.189 1.00 55.96 145 GLU A C 1
ATOM 734 O O . GLU A 1 109 ? 67.754 -17.684 -38.364 1.00 54.96 145 GLU A O 1
ATOM 740 N N . GLU A 1 110 ? 66.544 -18.750 -36.804 1.00 55.28 146 GLU A N 1
ATOM 741 C CA . GLU A 1 110 ? 65.940 -19.639 -37.779 1.00 55.45 146 GLU A CA 1
ATOM 742 C C . GLU A 1 110 ? 64.427 -19.707 -37.630 1.00 54.99 146 GLU A C 1
ATOM 743 O O . GLU A 1 110 ? 63.898 -19.961 -36.552 1.00 56.27 146 GLU A O 1
ATOM 749 N N . VAL A 1 111 ? 63.735 -19.495 -38.738 1.00 55.28 147 VAL A N 1
ATOM 750 C CA . VAL A 1 111 ? 62.285 -19.503 -38.745 1.00 54.99 147 VAL A CA 1
ATOM 751 C C . VAL A 1 111 ? 61.730 -20.419 -39.830 1.00 55.34 147 VAL A C 1
ATOM 752 O O . VAL A 1 111 ? 62.346 -20.598 -40.878 1.00 56.52 147 VAL A O 1
ATOM 756 N N . THR A 1 112 ? 60.564 -20.999 -39.559 1.00 55.87 148 THR A N 1
ATOM 757 C CA . THR A 1 112 ? 59.867 -21.872 -40.504 1.00 56.17 148 THR A CA 1
ATOM 758 C C . THR A 1 112 ? 58.508 -21.197 -40.720 1.00 54.78 148 THR A C 1
ATOM 759 O O . THR A 1 112 ? 57.795 -20.910 -39.760 1.00 53.16 148 THR A O 1
ATOM 763 N N . VAL A 1 113 ? 58.165 -20.922 -41.975 1.00 53.48 149 VAL A N 1
ATOM 764 C CA . VAL A 1 113 ? 56.916 -20.231 -42.281 1.00 52.68 149 VAL A CA 1
ATOM 765 C C . VAL A 1 113 ? 56.311 -20.660 -43.607 1.00 52.81 149 VAL A C 1
ATOM 766 O O . VAL A 1 113 ? 56.955 -21.348 -44.404 1.00 51.53 149 VAL A O 1
ATOM 770 N N . PRO A 1 114 ? 55.053 -20.258 -43.857 1.00 53.45 150 PRO A N 1
ATOM 771 C CA . PRO A 1 114 ? 54.353 -20.588 -45.104 1.00 53.45 150 PRO A CA 1
ATOM 772 C C . PRO A 1 114 ? 55.052 -19.801 -46.208 1.00 54.20 150 PRO A C 1
ATOM 773 O O . PRO A 1 114 ? 55.335 -18.610 -46.038 1.00 55.07 150 PRO A O 1
ATOM 777 N N . SER A 1 115 ? 55.325 -20.452 -47.332 1.00 53.99 151 SER A N 1
ATOM 778 C CA . SER A 1 115 ? 56.008 -19.795 -48.435 1.00 54.84 151 SER A CA 1
ATOM 779 C C . SER A 1 115 ? 55.312 -18.513 -48.913 1.00 56.59 151 SER A C 1
ATOM 780 O O . SER A 1 115 ? 55.976 -17.544 -49.295 1.00 57.19 151 SER A O 1
ATOM 783 N N . VAL A 1 116 ? 53.980 -18.498 -48.879 1.00 56.23 152 VAL A N 1
ATOM 784 C CA . VAL A 1 116 ? 53.228 -17.327 -49.334 1.00 55.34 152 VAL A CA 1
ATOM 785 C C . VAL A 1 116 ? 53.454 -16.082 -48.487 1.00 53.58 152 VAL A C 1
ATOM 786 O O . VAL A 1 116 ? 53.062 -14.988 -48.883 1.00 52.91 152 VAL A O 1
ATOM 790 N N . GLN A 1 117 ? 54.080 -16.239 -47.324 1.00 53.47 153 GLN A N 1
ATOM 791 C CA . GLN A 1 117 ? 54.351 -15.089 -46.461 1.00 53.18 153 GLN A CA 1
ATOM 792 C C . GLN A 1 117 ? 55.775 -14.550 -46.664 1.00 52.09 153 GLN A C 1
ATOM 793 O O . GLN A 1 117 ? 56.252 -13.726 -45.879 1.00 51.01 153 GLN A O 1
ATOM 799 N N . THR A 1 118 ? 56.441 -15.015 -47.723 1.00 51.73 154 THR A N 1
ATOM 800 C CA . THR A 1 118 ? 57.804 -14.577 -48.039 1.00 51.39 154 THR A CA 1
ATOM 801 C C . THR A 1 118 ? 57.843 -13.947 -49.424 1.00 51.48 154 THR A C 1
ATOM 802 O O . THR A 1 118 ? 57.031 -14.277 -50.287 1.00 50.07 154 THR A O 1
ATOM 806 N N . PHE A 1 119 ? 58.801 -13.048 -49.630 1.00 51.39 155 PHE A N 1
ATOM 807 C CA . PHE A 1 119 ? 58.943 -12.358 -50.906 1.00 51.22 155 PHE A CA 1
ATOM 808 C C . PHE A 1 119 ? 60.421 -12.252 -51.327 1.00 51.27 155 PHE A C 1
ATOM 809 O O . PHE A 1 119 ? 61.302 -12.069 -50.489 1.00 50.18 155 PHE A O 1
ATOM 817 N N . LEU A 1 120 ? 60.683 -12.372 -52.626 1.00 51.57 156 LEU A N 1
ATOM 818 C CA . LEU A 1 120 ? 62.050 -12.300 -53.146 1.00 53.00 156 LEU A CA 1
ATOM 819 C C . LEU A 1 120 ? 62.668 -10.913 -53.029 1.00 52.82 156 LEU A C 1
ATOM 820 O O . LEU A 1 120 ? 62.062 -9.917 -53.415 1.00 52.02 156 LEU A O 1
ATOM 825 N N . ILE A 1 121 ? 63.881 -10.858 -52.489 1.00 54.28 157 ILE A N 1
ATOM 826 C CA . ILE A 1 121 ? 64.592 -9.595 -52.331 1.00 54.54 157 ILE A CA 1
ATOM 827 C C . ILE A 1 121 ? 65.319 -9.245 -53.633 1.00 55.23 157 ILE A C 1
ATOM 828 O O . ILE A 1 121 ? 66.000 -10.092 -54.223 1.00 55.10 157 ILE A O 1
ATOM 833 N N . PRO A 1 122 ? 65.173 -7.996 -54.109 1.00 55.15 158 PRO A N 1
ATOM 834 C CA . PRO A 1 122 ? 65.865 -7.631 -55.349 1.00 55.49 158 PRO A CA 1
ATOM 835 C C . PRO A 1 122 ? 67.367 -7.792 -55.100 1.00 56.76 158 PRO A C 1
ATOM 836 O O . PRO A 1 122 ? 67.840 -7.624 -53.968 1.00 55.60 158 PRO A O 1
ATOM 840 N N . GLU A 1 123 ? 68.107 -8.128 -56.151 1.00 55.88 159 GLU A N 1
ATOM 841 C CA . GLU A 1 123 ? 69.544 -8.324 -56.038 1.00 54.59 159 GLU A CA 1
ATOM 842 C C . GLU A 1 123 ? 70.241 -7.116 -55.405 1.00 54.61 159 GLU A C 1
ATOM 843 O O . GLU A 1 123 ? 71.084 -7.269 -54.523 1.00 54.92 159 GLU A O 1
ATOM 845 N N . ALA A 1 124 ? 69.869 -5.914 -55.831 1.00 52.85 160 ALA A N 1
ATOM 846 C CA . ALA A 1 124 ? 70.499 -4.705 -55.312 1.00 53.00 160 ALA A CA 1
ATOM 847 C C . ALA A 1 124 ? 70.073 -4.268 -53.909 1.00 53.44 160 ALA A C 1
ATOM 848 O O . ALA A 1 124 ? 70.608 -3.297 -53.370 1.00 53.93 160 ALA A O 1
ATOM 850 N N . MET A 1 125 ? 69.110 -4.964 -53.316 1.00 52.84 161 MET A N 1
ATOM 851 C CA . MET A 1 125 ? 68.646 -4.598 -51.980 1.00 51.98 161 MET A CA 1
ATOM 852 C C . MET A 1 125 ? 69.388 -5.407 -50.921 1.00 50.05 161 MET A C 1
ATOM 853 O O . MET A 1 125 ? 69.575 -6.616 -51.080 1.00 49.55 161 MET A O 1
ATOM 858 N N . THR A 1 126 ? 69.819 -4.740 -49.852 1.00 48.66 162 THR A N 1
ATOM 859 C CA . THR A 1 126 ? 70.529 -5.421 -48.762 1.00 49.85 162 THR A CA 1
ATOM 860 C C . THR A 1 126 ? 69.557 -6.044 -47.766 1.00 50.75 162 THR A C 1
ATOM 861 O O . THR A 1 126 ? 68.378 -5.671 -47.713 1.00 50.31 162 THR A O 1
ATOM 865 N N . PHE A 1 127 ? 70.050 -6.987 -46.971 1.00 49.33 163 PHE A N 1
ATOM 866 C CA . PHE A 1 127 ? 69.202 -7.636 -45.982 1.00 50.58 163 PHE A CA 1
ATOM 867 C C . PHE A 1 127 ? 68.613 -6.605 -45.024 1.00 50.78 163 PHE A C 1
ATOM 868 O O . PHE A 1 127 ? 67.449 -6.708 -44.633 1.00 50.16 163 PHE A O 1
ATOM 876 N N . GLU A 1 128 ? 69.412 -5.603 -44.661 1.00 51.39 164 GLU A N 1
ATOM 877 C CA . GLU A 1 128 ? 68.949 -4.555 -43.754 1.00 52.13 164 GLU A CA 1
ATOM 878 C C . GLU A 1 128 ? 67.759 -3.808 -44.362 1.00 50.27 164 GLU A C 1
ATOM 879 O O . GLU A 1 128 ? 66.735 -3.629 -43.712 1.00 51.13 164 GLU A O 1
ATOM 885 N N . GLU A 1 129 ? 67.898 -3.372 -45.609 1.00 48.60 165 GLU A N 1
ATOM 886 C CA . GLU A 1 129 ? 66.819 -2.649 -46.283 1.00 48.70 165 GLU A CA 1
ATOM 887 C C . GLU A 1 129 ? 65.571 -3.510 -46.385 1.00 45.06 165 GLU A C 1
ATOM 888 O O . GLU A 1 129 ? 64.458 -3.023 -46.205 1.00 44.21 165 GLU A O 1
ATOM 894 N N . ALA A 1 130 ? 65.766 -4.788 -46.689 1.00 42.27 166 ALA A N 1
ATOM 895 C CA . ALA A 1 130 ? 64.655 -5.717 -46.832 1.00 41.23 166 ALA A CA 1
ATOM 896 C C . ALA A 1 130 ? 63.892 -5.883 -45.508 1.00 41.54 166 ALA A C 1
ATOM 897 O O . ALA A 1 130 ? 62.663 -5.906 -45.493 1.00 41.81 166 ALA A O 1
ATOM 899 N N . ALA A 1 131 ? 64.629 -5.971 -44.401 1.00 42.29 167 ALA A N 1
ATOM 900 C CA . ALA A 1 131 ? 64.028 -6.118 -43.074 1.00 42.81 167 ALA A CA 1
ATOM 901 C C . ALA A 1 131 ? 63.348 -4.834 -42.620 1.00 42.71 167 ALA A C 1
ATOM 902 O O . ALA A 1 131 ? 62.518 -4.856 -41.718 1.00 42.88 167 ALA A O 1
ATOM 904 N N . ALA A 1 132 ? 63.702 -3.715 -43.240 1.00 43.14 168 ALA A N 1
ATOM 905 C CA . ALA A 1 132 ? 63.110 -2.432 -42.873 1.00 42.70 168 ALA A CA 1
ATOM 906 C C . ALA A 1 132 ? 61.933 -2.042 -43.753 1.00 41.20 168 ALA A C 1
ATOM 907 O O . ALA A 1 132 ? 61.240 -1.066 -43.471 1.00 43.29 168 ALA A O 1
ATOM 909 N N . LEU A 1 133 ? 61.696 -2.815 -44.805 1.00 41.45 169 LEU A N 1
ATOM 910 C CA . LEU A 1 133 ? 60.654 -2.511 -45.775 1.00 40.14 169 LEU A CA 1
ATOM 911 C C . LEU A 1 133 ? 59.179 -2.840 -45.542 1.00 41.89 169 LEU A C 1
ATOM 912 O O . LEU A 1 133 ? 58.325 -1.939 -45.520 1.00 42.36 169 LEU A O 1
ATOM 917 N N . LEU A 1 134 ? 58.884 -4.130 -45.406 1.00 41.81 170 LEU A N 1
ATOM 918 C CA . LEU A 1 134 ? 57.513 -4.627 -45.284 1.00 42.82 170 LEU A CA 1
ATOM 919 C C . LEU A 1 134 ? 56.494 -3.939 -44.391 1.00 42.00 170 LEU A C 1
ATOM 920 O O . LEU A 1 134 ? 55.572 -3.294 -44.885 1.00 44.92 170 LEU A O 1
ATOM 925 N N . VAL A 1 135 ? 56.637 -4.060 -43.085 1.00 40.53 171 VAL A N 1
ATOM 926 C CA . VAL A 1 135 ? 55.660 -3.454 -42.200 1.00 41.21 171 VAL A CA 1
ATOM 927 C C . VAL A 1 135 ? 55.455 -1.945 -42.414 1.00 42.76 171 VAL A C 1
ATOM 928 O O . VAL A 1 135 ? 54.327 -1.495 -42.617 1.00 42.38 171 VAL A O 1
ATOM 932 N N . ASN A 1 136 ? 56.534 -1.167 -42.387 1.00 40.98 172 ASN A N 1
ATOM 933 C CA . ASN A 1 136 ? 56.427 0.283 -42.539 1.00 41.08 172 ASN A CA 1
ATOM 934 C C . ASN A 1 136 ? 55.839 0.756 -43.872 1.00 40.93 172 ASN A C 1
ATOM 935 O O . ASN A 1 136 ? 54.935 1.592 -43.894 1.00 39.48 172 ASN A O 1
ATOM 940 N N . TYR A 1 137 ? 56.348 0.225 -44.980 1.00 40.60 173 TYR A N 1
ATOM 941 C CA . TYR A 1 137 ? 55.868 0.646 -46.292 1.00 39.42 173 TYR A CA 1
ATOM 942 C C . TYR A 1 137 ? 54.504 0.064 -46.694 1.00 39.95 173 TYR A C 1
ATOM 943 O O . TYR A 1 137 ? 53.744 0.718 -47.415 1.00 37.48 173 TYR A O 1
ATOM 952 N N . ILE A 1 138 ? 54.190 -1.153 -46.243 1.00 38.23 174 ILE A N 1
ATOM 953 C CA . ILE A 1 138 ? 52.882 -1.723 -46.552 1.00 37.55 174 ILE A CA 1
ATOM 954 C C . ILE A 1 138 ? 51.859 -0.858 -45.810 1.00 39.22 174 ILE A C 1
ATOM 955 O O . ILE A 1 138 ? 50.834 -0.465 -46.362 1.00 40.20 174 ILE A O 1
ATOM 960 N N . THR A 1 139 ? 52.147 -0.558 -44.550 1.00 37.19 175 THR A N 1
ATOM 961 C CA . THR A 1 139 ? 51.233 0.250 -43.758 1.00 37.72 175 THR A CA 1
ATOM 962 C C . THR A 1 139 ? 51.069 1.636 -44.390 1.00 38.04 175 THR A C 1
ATOM 963 O O . THR A 1 139 ? 49.951 2.075 -44.643 1.00 37.00 175 THR A O 1
ATOM 967 N N . ALA A 1 140 ? 52.179 2.310 -44.666 1.00 37.49 176 ALA A N 1
ATOM 968 C CA . ALA A 1 140 ? 52.113 3.636 -45.271 1.00 38.76 176 ALA A CA 1
ATOM 969 C C . ALA A 1 140 ? 51.343 3.603 -46.586 1.00 38.56 176 ALA A C 1
ATOM 970 O O . ALA A 1 140 ? 50.515 4.471 -46.849 1.00 39.65 176 ALA A O 1
ATOM 972 N N . TYR A 1 141 ? 51.609 2.594 -47.404 1.00 38.98 177 TYR A N 1
ATOM 973 C CA . TYR A 1 141 ? 50.957 2.479 -48.695 1.00 39.22 177 TYR A CA 1
ATOM 974 C C . TYR A 1 141 ? 49.444 2.299 -48.583 1.00 43.05 177 TYR A C 1
ATOM 975 O O . TYR A 1 141 ? 48.678 3.005 -49.245 1.00 42.07 177 TYR A O 1
ATOM 984 N N . MET A 1 142 ? 49.013 1.360 -47.746 1.00 42.01 178 MET A N 1
ATOM 985 C CA . MET A 1 142 ? 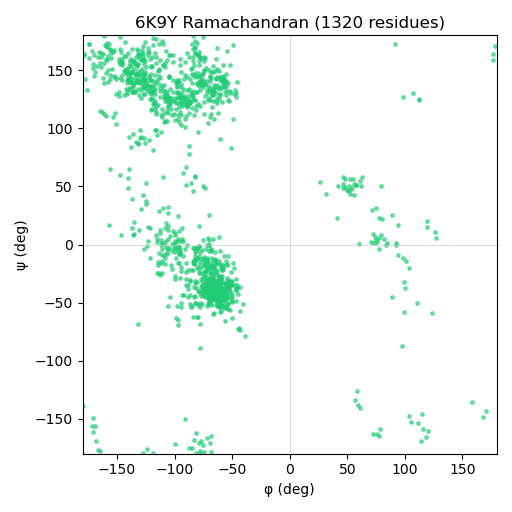47.590 1.115 -47.595 1.00 44.20 178 MET A CA 1
ATOM 986 C C . MET A 1 142 ? 46.861 2.262 -46.896 1.00 43.79 178 MET A C 1
ATOM 987 O O . MET A 1 142 ? 45.685 2.502 -47.158 1.00 42.79 178 MET A O 1
ATOM 992 N N . VAL A 1 143 ? 47.560 2.974 -46.018 1.00 41.99 179 VAL A N 1
ATOM 993 C CA . VAL A 1 143 ? 46.954 4.097 -45.323 1.00 40.27 179 VAL A CA 1
ATOM 994 C C . VAL A 1 143 ? 46.761 5.260 -46.293 1.00 41.43 179 VAL A C 1
ATOM 995 O O . VAL A 1 143 ? 45.694 5.867 -46.312 1.00 42.59 179 VAL A O 1
ATOM 999 N N . LEU A 1 144 ? 47.778 5.558 -47.104 1.00 39.48 180 LEU A N 1
ATOM 1000 C CA . LEU A 1 144 ? 47.690 6.663 -48.058 1.00 40.98 180 LEU A CA 1
ATOM 1001 C C . LEU A 1 144 ? 46.844 6.371 -49.300 1.00 42.22 180 LEU A C 1
ATOM 1002 O O . LEU A 1 144 ? 46.103 7.243 -49.756 1.00 39.07 180 LEU A O 1
ATOM 1007 N N . PHE A 1 145 ? 46.951 5.162 -49.851 1.00 44.29 181 PHE A N 1
ATOM 1008 C CA . PHE A 1 145 ? 46.204 4.819 -51.066 1.00 47.84 181 PHE A CA 1
ATOM 1009 C C . PHE A 1 145 ? 44.882 4.053 -50.899 1.00 50.09 181 PHE A C 1
ATOM 1010 O O . PHE A 1 145 ? 43.850 4.491 -51.412 1.00 52.73 181 PHE A O 1
ATOM 1018 N N . ASP A 1 146 ? 44.894 2.929 -50.187 1.00 51.21 182 ASP A N 1
ATOM 1019 C CA . ASP A 1 146 ? 43.670 2.144 -50.004 1.00 51.24 182 ASP A CA 1
ATOM 1020 C C . ASP A 1 146 ? 42.591 2.880 -49.187 1.00 51.84 182 ASP A C 1
ATOM 1021 O O . ASP A 1 146 ? 41.393 2.712 -49.432 1.00 52.08 182 ASP A O 1
ATOM 1026 N N . PHE A 1 147 ? 43.008 3.693 -48.221 1.00 48.46 183 PHE A N 1
ATOM 1027 C CA . PHE A 1 147 ? 42.057 4.448 -47.421 1.00 46.64 183 PHE A CA 1
ATOM 1028 C C . PHE A 1 147 ? 42.060 5.920 -47.821 1.00 46.24 183 PHE A C 1
ATOM 1029 O O . PHE A 1 147 ? 41.013 6.488 -48.119 1.00 43.51 183 PHE A O 1
ATOM 1037 N N . GLY A 1 148 ? 43.248 6.525 -47.828 1.00 44.46 184 GLY A N 1
ATOM 1038 C CA . GLY A 1 148 ? 43.368 7.933 -48.159 1.00 44.96 184 GLY A CA 1
ATOM 1039 C C . GLY A 1 148 ? 43.087 8.340 -49.595 1.00 43.68 184 GLY A C 1
ATOM 1040 O O . GLY A 1 148 ? 42.754 9.489 -49.848 1.00 45.09 184 GLY A O 1
ATOM 1041 N N . ASN A 1 149 ? 43.237 7.415 -50.533 1.00 43.52 185 ASN A N 1
ATOM 1042 C CA . ASN A 1 149 ? 43.009 7.704 -51.951 1.00 44.06 185 ASN A CA 1
ATOM 1043 C C . ASN A 1 149 ? 43.788 8.966 -52.343 1.00 43.66 185 ASN A C 1
ATOM 1044 O O . ASN A 1 149 ? 43.254 9.860 -53.015 1.00 41.79 185 ASN A O 1
ATOM 1049 N N . LEU A 1 150 ? 45.048 9.020 -51.911 1.00 43.34 186 LEU A N 1
ATOM 1050 C CA . LEU A 1 150 ? 45.939 10.150 -52.175 1.00 42.40 186 LEU A CA 1
ATOM 1051 C C . LEU A 1 150 ? 45.860 10.552 -53.637 1.00 43.27 186 LEU A C 1
ATOM 1052 O O . LEU A 1 150 ? 46.001 9.716 -54.534 1.00 44.41 186 LEU A O 1
ATOM 1057 N N . GLN A 1 151 ? 45.672 11.843 -53.868 1.00 43.47 187 GLN A N 1
ATOM 1058 C CA . GLN A 1 151 ? 45.529 12.381 -55.213 1.00 45.78 187 GLN A CA 1
ATOM 1059 C C . GLN A 1 151 ? 46.502 13.545 -55.446 1.00 44.48 187 GLN A C 1
ATOM 1060 O O . GLN A 1 151 ? 47.030 14.122 -54.497 1.00 42.80 187 GLN A O 1
ATOM 1066 N N . PRO A 1 152 ? 46.769 13.887 -56.714 1.00 43.56 188 PRO A N 1
ATOM 1067 C CA . PRO A 1 152 ? 47.689 15.002 -56.970 1.00 44.35 188 PRO A CA 1
ATOM 1068 C C . PRO A 1 152 ? 47.120 16.311 -56.430 1.00 43.97 188 PRO A C 1
ATOM 1069 O O . PRO A 1 152 ? 45.912 16.541 -56.495 1.00 44.37 188 PRO A O 1
ATOM 1073 N N . GLY A 1 153 ? 47.988 17.160 -55.889 1.00 43.98 189 GLY A N 1
ATOM 1074 C CA . GLY A 1 153 ? 47.534 18.434 -55.361 1.00 44.30 189 GLY A CA 1
ATOM 1075 C C . GLY A 1 153 ? 47.015 18.358 -53.937 1.00 46.80 189 GLY A C 1
ATOM 1076 O O . GLY A 1 153 ? 46.568 19.359 -53.383 1.00 46.99 189 GLY A O 1
ATOM 1077 N N . HIS A 1 154 ? 47.062 17.170 -53.343 1.00 47.19 190 HIS A N 1
ATOM 1078 C CA . HIS A 1 154 ? 46.597 16.971 -51.971 1.00 47.19 190 HIS A CA 1
ATOM 1079 C C . HIS A 1 154 ? 47.634 17.442 -50.945 1.00 45.81 190 HIS A C 1
ATOM 1080 O O . HIS A 1 154 ? 48.798 17.684 -51.279 1.00 45.54 190 HIS A O 1
ATOM 1087 N N . SER A 1 155 ? 47.205 17.576 -49.694 1.00 44.13 191 SER A N 1
ATOM 1088 C CA . SER A 1 155 ? 48.124 17.936 -48.621 1.00 45.81 191 SER A CA 1
ATOM 1089 C C . SER A 1 155 ? 47.960 16.854 -47.545 1.00 44.84 191 SER A C 1
ATOM 1090 O O . SER A 1 155 ? 46.846 16.423 -47.231 1.00 46.74 191 SER A O 1
ATOM 1093 N N . VAL A 1 156 ? 49.069 16.401 -46.984 1.00 44.22 192 VAL A N 1
ATOM 1094 C CA . VAL A 1 156 ? 49.013 15.347 -45.980 1.00 42.12 192 VAL A CA 1
ATOM 1095 C C . VAL A 1 156 ? 49.731 15.704 -44.686 1.00 43.46 192 VAL A C 1
ATOM 1096 O O . VAL A 1 156 ? 50.760 16.384 -44.701 1.00 44.76 192 VAL A O 1
ATOM 1100 N N . LEU A 1 157 ? 49.168 15.274 -43.562 1.00 41.68 193 LEU A N 1
ATOM 1101 C CA . LEU A 1 157 ? 49.829 15.485 -42.281 1.00 43.10 193 LEU A CA 1
ATOM 1102 C C . LEU A 1 157 ? 50.375 14.119 -41.857 1.00 43.57 193 LEU A C 1
ATOM 1103 O O . LEU A 1 157 ? 49.607 13.176 -41.632 1.00 42.56 193 LEU A O 1
ATOM 1108 N N . VAL A 1 158 ? 51.699 14.009 -41.786 1.00 43.51 194 VAL A N 1
ATOM 1109 C CA . VAL A 1 158 ? 52.347 12.768 -41.369 1.00 41.58 194 VAL A CA 1
ATOM 1110 C C . VAL A 1 158 ? 52.937 12.954 -39.973 1.00 41.76 194 VAL A C 1
ATOM 1111 O O . VAL A 1 158 ? 53.945 13.634 -39.809 1.00 41.89 194 VAL A O 1
ATOM 1115 N N . HIS A 1 159 ? 52.300 12.360 -38.966 1.00 42.95 195 HIS A N 1
ATOM 1116 C CA . HIS A 1 159 ? 52.787 12.451 -37.585 1.00 43.80 195 HIS A CA 1
ATOM 1117 C C . HIS A 1 159 ? 54.006 11.553 -37.398 1.00 43.20 195 HIS A C 1
ATOM 1118 O O . HIS A 1 159 ? 54.114 10.516 -38.043 1.00 42.99 195 HIS A O 1
ATOM 1125 N N . MET A 1 160 ? 54.916 11.938 -36.508 1.00 45.08 196 MET A N 1
ATOM 1126 C CA . MET A 1 160 ? 56.124 11.140 -36.283 1.00 44.76 196 MET A CA 1
ATOM 1127 C C . MET A 1 160 ? 56.785 10.875 -37.637 1.00 42.40 196 MET A C 1
ATOM 1128 O O . MET A 1 160 ? 57.132 9.735 -37.969 1.00 42.30 196 MET A O 1
ATOM 1133 N N . ALA A 1 161 ? 56.974 11.950 -38.397 1.00 40.75 197 ALA A N 1
ATOM 1134 C CA . ALA A 1 161 ? 57.551 11.885 -39.740 1.00 41.37 197 ALA A CA 1
ATOM 1135 C C . ALA A 1 161 ? 58.974 11.353 -39.838 1.00 41.45 197 ALA A C 1
ATOM 1136 O O . ALA A 1 161 ? 59.436 11.032 -40.935 1.00 41.52 197 ALA A O 1
ATOM 1138 N N . ALA A 1 162 ? 59.671 11.262 -38.706 1.00 43.85 198 ALA A N 1
ATOM 1139 C CA . ALA A 1 162 ? 61.041 10.740 -38.688 1.00 41.81 198 ALA A CA 1
ATOM 1140 C C . ALA A 1 162 ? 61.060 9.246 -38.345 1.00 41.44 198 ALA A C 1
ATOM 1141 O O . ALA A 1 162 ? 62.102 8.602 -38.432 1.00 41.83 198 ALA A O 1
ATOM 1143 N N . GLY A 1 163 ? 59.907 8.702 -37.951 1.00 41.24 199 GLY A N 1
ATOM 1144 C CA . GLY A 1 163 ? 59.830 7.290 -37.609 1.00 40.46 199 GLY A CA 1
ATOM 1145 C C . GLY A 1 163 ? 59.845 6.419 -38.852 1.00 42.03 199 GLY A C 1
ATOM 1146 O O . GLY A 1 163 ? 59.895 6.936 -39.968 1.00 41.24 199 GLY A O 1
ATOM 1147 N N . GLY A 1 164 ? 59.804 5.100 -38.676 1.00 41.64 200 GLY A N 1
ATOM 1148 C CA . GLY A 1 164 ? 59.825 4.202 -39.823 1.00 40.42 200 GLY A CA 1
ATOM 1149 C C . GLY A 1 164 ? 58.656 4.374 -40.783 1.00 42.74 200 GLY A C 1
ATOM 1150 O O . GLY A 1 164 ? 58.852 4.553 -41.989 1.00 42.59 200 GLY A O 1
ATOM 1151 N N . VAL A 1 165 ? 57.438 4.315 -40.253 1.00 42.39 201 VAL A N 1
ATOM 1152 C CA . VAL A 1 165 ? 56.245 4.471 -41.070 1.00 43.82 201 VAL A CA 1
ATOM 1153 C C . VAL A 1 165 ? 56.205 5.885 -41.652 1.00 43.74 201 VAL A C 1
ATOM 1154 O O . VAL A 1 165 ? 55.964 6.077 -42.849 1.00 41.99 201 VAL A O 1
ATOM 1158 N N . GLY A 1 166 ? 56.443 6.867 -40.792 1.00 42.71 202 GLY A N 1
ATOM 1159 C CA . GLY A 1 166 ? 56.441 8.257 -41.214 1.00 44.22 202 GLY A CA 1
ATOM 1160 C C . GLY A 1 166 ? 57.365 8.525 -42.393 1.00 45.62 202 GLY A C 1
ATOM 1161 O O . GLY A 1 166 ? 56.950 9.136 -43.383 1.00 45.33 202 GLY A O 1
ATOM 1162 N N . MET A 1 167 ? 58.614 8.074 -42.302 1.00 44.65 203 MET A N 1
ATOM 1163 C CA . MET A 1 167 ? 59.555 8.289 -43.395 1.00 45.87 203 MET A CA 1
ATOM 1164 C C . MET A 1 167 ? 59.106 7.568 -44.661 1.00 44.87 203 MET A C 1
ATOM 1165 O O . MET A 1 167 ? 59.305 8.060 -45.777 1.00 43.97 203 MET A O 1
ATOM 1170 N N . ALA A 1 168 ? 58.499 6.402 -44.485 1.00 43.06 204 ALA A N 1
ATOM 1171 C CA . ALA A 1 168 ? 58.007 5.647 -45.619 1.00 42.40 204 ALA A CA 1
ATOM 1172 C C . ALA A 1 168 ? 56.862 6.438 -46.276 1.00 42.39 204 ALA A C 1
ATOM 1173 O O . ALA A 1 168 ? 56.753 6.492 -47.506 1.00 41.84 204 ALA A O 1
ATOM 1175 N N . ALA A 1 169 ? 56.028 7.060 -45.445 1.00 41.84 205 ALA A N 1
ATOM 1176 C CA . ALA A 1 169 ? 54.884 7.843 -45.914 1.00 41.04 205 ALA A CA 1
ATOM 1177 C C . ALA A 1 169 ? 55.310 9.086 -46.685 1.00 41.34 205 ALA A C 1
ATOM 1178 O O . ALA A 1 169 ? 54.719 9.432 -47.717 1.00 39.46 205 ALA A O 1
ATOM 1180 N N . VAL A 1 170 ? 56.329 9.766 -46.176 1.00 41.90 206 VAL A N 1
ATOM 1181 C CA . VAL A 1 170 ? 56.833 10.965 -46.831 1.00 40.84 206 VAL A CA 1
ATOM 1182 C C . VAL A 1 170 ? 57.348 10.597 -48.225 1.00 41.59 206 VAL A C 1
ATOM 1183 O O . VAL A 1 170 ? 57.030 11.273 -49.209 1.00 41.20 206 VAL A O 1
ATOM 1187 N N . GLN A 1 171 ? 58.123 9.516 -48.309 1.00 41.55 207 GLN A N 1
ATOM 1188 C CA . GLN A 1 171 ? 58.664 9.046 -49.586 1.00 43.63 207 GLN A CA 1
ATOM 1189 C C . GLN A 1 171 ? 57.572 8.669 -50.586 1.00 44.97 207 GLN A C 1
ATOM 1190 O O . GLN A 1 171 ? 57.700 8.931 -51.782 1.00 42.96 207 GLN A O 1
ATOM 1196 N N . LEU A 1 172 ? 56.504 8.052 -50.091 1.00 44.90 208 LEU A N 1
ATOM 1197 C CA . LEU A 1 172 ? 55.399 7.638 -50.947 1.00 43.89 208 LEU A CA 1
ATOM 1198 C C . LEU A 1 172 ? 54.623 8.861 -51.443 1.00 44.86 208 LEU A C 1
ATOM 1199 O O . LEU A 1 172 ? 54.146 8.881 -52.575 1.00 45.21 208 LEU A O 1
ATOM 1204 N N . CYS A 1 173 ? 54.502 9.884 -50.601 1.00 45.96 209 CYS A N 1
ATOM 1205 C CA . CYS A 1 173 ? 53.791 11.098 -50.992 1.00 46.21 209 CYS A CA 1
ATOM 1206 C C . CYS A 1 173 ? 54.490 11.781 -52.159 1.00 48.77 209 CYS A C 1
ATOM 1207 O O . CYS A 1 173 ? 53.857 12.510 -52.925 1.00 48.69 209 CYS A O 1
ATOM 1210 N N . ARG A 1 174 ? 55.790 11.545 -52.302 1.00 50.38 210 ARG A N 1
ATOM 1211 C CA . ARG A 1 174 ? 56.534 12.170 -53.386 1.00 53.20 210 ARG A CA 1
ATOM 1212 C C . ARG A 1 174 ? 56.344 11.450 -54.708 1.00 53.16 210 ARG A C 1
ATOM 1213 O O . ARG A 1 174 ? 56.725 11.968 -55.754 1.00 53.92 210 ARG A O 1
ATOM 1221 N N . THR A 1 175 ? 55.750 10.261 -54.673 1.00 51.41 211 THR A N 1
ATOM 1222 C CA . THR A 1 175 ? 55.542 9.515 -55.906 1.00 49.96 211 THR A CA 1
ATOM 1223 C C . THR A 1 175 ? 54.277 10.006 -56.608 1.00 50.89 211 THR A C 1
ATOM 1224 O O . THR A 1 175 ? 53.943 9.550 -57.701 1.00 53.29 211 THR A O 1
ATOM 1228 N N . VAL A 1 176 ? 53.578 10.938 -55.965 1.00 48.82 212 VAL A N 1
ATOM 1229 C CA . VAL A 1 176 ? 52.365 11.542 -56.519 1.00 48.05 212 VAL A CA 1
ATOM 1230 C C . VAL A 1 176 ? 52.689 13.028 -56.716 1.00 47.74 212 VAL A C 1
ATOM 1231 O O . VAL A 1 176 ? 53.351 13.637 -55.883 1.00 47.40 212 VAL A O 1
ATOM 1235 N N . GLU A 1 177 ? 52.237 13.611 -57.818 1.00 49.66 213 GLU A N 1
ATOM 1236 C CA . GLU A 1 177 ? 52.530 15.021 -58.109 1.00 50.67 213 GLU A CA 1
ATOM 1237 C C . GLU A 1 177 ? 51.966 16.064 -57.159 1.00 47.60 213 GLU A C 1
ATOM 1238 O O . GLU A 1 177 ? 50.849 15.941 -56.680 1.00 47.45 213 GLU A O 1
ATOM 1244 N N . ASN A 1 178 ? 52.751 17.111 -56.934 1.00 47.77 214 ASN A N 1
ATOM 1245 C CA . ASN A 1 178 ? 52.373 18.246 -56.101 1.00 48.68 214 ASN A CA 1
ATOM 1246 C C . ASN A 1 178 ? 51.646 17.974 -54.790 1.00 48.43 214 ASN A C 1
ATOM 1247 O O . ASN A 1 178 ? 50.606 18.579 -54.516 1.00 47.19 214 ASN A O 1
ATOM 1252 N N . VAL A 1 179 ? 52.182 17.079 -53.973 1.00 47.24 215 VAL A N 1
ATOM 1253 C CA . VAL A 1 179 ? 51.556 16.800 -52.688 1.00 46.25 215 VAL A CA 1
ATOM 1254 C C . VAL A 1 179 ? 52.324 17.543 -51.602 1.00 45.42 215 VAL A C 1
ATOM 1255 O O . VAL A 1 179 ? 53.544 17.390 -51.463 1.00 45.66 215 VAL A O 1
ATOM 1259 N N . THR A 1 180 ? 51.604 18.369 -50.854 1.00 44.77 216 THR A N 1
ATOM 1260 C CA . THR A 1 180 ? 52.207 19.141 -49.779 1.00 45.43 216 THR A CA 1
ATOM 1261 C C . THR A 1 180 ? 52.205 18.294 -48.509 1.00 45.68 216 THR A C 1
ATOM 1262 O O . THR A 1 180 ? 51.152 17.830 -48.057 1.00 45.82 216 THR A O 1
ATOM 1266 N N . VAL A 1 181 ? 53.391 18.094 -47.939 1.00 45.10 217 VAL A N 1
ATOM 1267 C CA . VAL A 1 181 ? 53.529 17.271 -46.749 1.00 44.25 217 VAL A CA 1
ATOM 1268 C C . VAL A 1 181 ? 53.900 17.987 -45.461 1.00 44.12 217 VAL A C 1
ATOM 1269 O O . VAL A 1 181 ? 54.981 18.562 -45.353 1.00 45.64 217 VAL A O 1
ATOM 1273 N N . PHE A 1 182 ? 52.997 17.934 -44.486 1.00 43.25 218 PHE A N 1
ATOM 1274 C CA . PHE A 1 182 ? 53.247 18.513 -43.169 1.00 44.68 218 PHE A CA 1
ATOM 1275 C C . PHE A 1 182 ? 53.734 17.339 -42.301 1.00 43.85 218 PHE A C 1
ATOM 1276 O O . PHE A 1 182 ? 53.112 16.276 -42.284 1.00 43.80 218 PHE A O 1
ATOM 1284 N N . GLY A 1 183 ? 54.847 17.517 -41.597 1.00 44.10 219 GLY A N 1
ATOM 1285 C CA . GLY A 1 183 ? 55.362 16.433 -40.775 1.00 45.22 219 GLY A CA 1
ATOM 1286 C C . GLY A 1 183 ? 55.783 16.851 -39.377 1.00 47.09 219 GLY A C 1
ATOM 1287 O O . GLY A 1 183 ? 56.503 17.844 -39.207 1.00 45.74 219 GLY A O 1
ATOM 1288 N N . THR A 1 184 ? 55.332 16.098 -38.375 1.00 46.04 220 THR A N 1
ATOM 1289 C CA . THR A 1 184 ? 55.670 16.392 -36.988 1.00 47.69 220 THR A CA 1
ATOM 1290 C C . THR A 1 184 ? 56.819 15.523 -36.481 1.00 47.73 220 THR A C 1
ATOM 1291 O O . THR A 1 184 ? 56.892 14.326 -36.781 1.00 45.95 220 THR A O 1
ATOM 1295 N N . ALA A 1 185 ? 57.711 16.158 -35.716 1.00 48.39 221 ALA A N 1
ATOM 1296 C CA . ALA A 1 185 ? 58.888 15.524 -35.122 1.00 46.95 221 ALA A CA 1
ATOM 1297 C C . ALA A 1 185 ? 59.704 16.601 -34.400 1.00 48.35 221 ALA A C 1
ATOM 1298 O O . ALA A 1 185 ? 59.504 17.798 -34.624 1.00 49.15 221 ALA A O 1
ATOM 1300 N N . SER A 1 186 ? 60.621 16.179 -33.535 1.00 48.62 222 SER A N 1
ATOM 1301 C CA . SER A 1 186 ? 61.457 17.123 -32.794 1.00 51.66 222 SER A CA 1
ATOM 1302 C C . SER A 1 186 ? 62.266 17.973 -33.752 1.00 49.98 222 SER A C 1
ATOM 1303 O O . SER A 1 186 ? 62.762 17.477 -34.763 1.00 50.87 222 SER A O 1
ATOM 1306 N N . ALA A 1 187 ? 62.400 19.251 -33.414 1.00 48.56 223 ALA A N 1
ATOM 1307 C CA . ALA A 1 187 ? 63.154 20.205 -34.217 1.00 47.39 223 ALA A CA 1
ATOM 1308 C C . ALA A 1 187 ? 64.510 19.644 -34.614 1.00 47.84 223 ALA A C 1
ATOM 1309 O O . ALA A 1 187 ? 65.009 19.920 -35.713 1.00 48.38 223 ALA A O 1
ATOM 1311 N N . SER A 1 188 ? 65.106 18.854 -33.724 1.00 46.93 224 SER A N 1
ATOM 1312 C CA . SER A 1 188 ? 66.418 18.275 -33.991 1.00 48.29 224 SER A CA 1
ATOM 1313 C C . SER A 1 188 ? 66.431 17.385 -35.233 1.00 48.54 224 SER A C 1
ATOM 1314 O O . SER A 1 188 ? 67.490 17.110 -35.794 1.00 49.07 224 SER A O 1
ATOM 1317 N N . LYS A 1 189 ? 65.254 16.945 -35.669 1.00 49.80 225 LYS A N 1
ATOM 1318 C CA . LYS A 1 189 ? 65.152 16.060 -36.834 1.00 50.87 225 LYS A CA 1
ATOM 1319 C C . LYS A 1 189 ? 64.622 16.742 -38.093 1.00 50.67 225 LYS A C 1
ATOM 1320 O O . LYS A 1 189 ? 64.565 16.121 -39.154 1.00 51.32 225 LYS A O 1
ATOM 1326 N N . HIS A 1 190 ? 64.241 18.010 -37.980 1.00 50.92 226 HIS A N 1
ATOM 1327 C CA . HIS A 1 190 ? 63.688 18.739 -39.120 1.00 50.63 226 HIS A CA 1
ATOM 1328 C C . HIS A 1 190 ? 64.527 18.723 -40.386 1.00 52.07 226 HIS A C 1
ATOM 1329 O O . HIS A 1 190 ? 63.976 18.638 -41.483 1.00 51.15 226 HIS A O 1
ATOM 1336 N N . GLU A 1 191 ? 65.847 18.798 -40.251 1.00 53.38 227 GLU A N 1
ATOM 1337 C CA . GLU A 1 191 ? 66.697 18.760 -41.432 1.00 56.32 227 GLU A CA 1
ATOM 1338 C C . GLU A 1 191 ? 66.547 17.421 -42.154 1.00 55.49 227 GLU A C 1
ATOM 1339 O O . GLU A 1 191 ? 66.462 17.372 -43.380 1.00 55.19 227 GLU A O 1
ATOM 1345 N N . ALA A 1 192 ? 66.518 16.331 -41.395 1.00 54.51 228 ALA A N 1
ATOM 1346 C CA . ALA A 1 192 ? 66.359 15.014 -41.996 1.00 52.93 228 ALA A CA 1
ATOM 1347 C C . ALA A 1 192 ? 64.949 14.925 -42.576 1.00 52.72 228 ALA A C 1
ATOM 1348 O O . ALA A 1 192 ? 64.726 14.250 -43.572 1.00 53.15 228 ALA A O 1
ATOM 1350 N N . LEU A 1 193 ? 64.003 15.615 -41.948 1.00 51.38 229 LEU A N 1
ATOM 1351 C CA . LEU A 1 193 ? 62.620 15.607 -42.416 1.00 53.10 229 LEU A CA 1
ATOM 1352 C C . LEU A 1 193 ? 62.524 16.268 -43.787 1.00 54.23 229 LEU A C 1
ATOM 1353 O O . LEU A 1 193 ? 61.884 15.738 -44.697 1.00 51.60 229 LEU A O 1
ATOM 1358 N N . LYS A 1 194 ? 63.171 17.422 -43.932 1.00 55.41 230 LYS A N 1
ATOM 1359 C CA . LYS A 1 194 ? 63.144 18.142 -45.197 1.00 57.97 230 LYS A CA 1
ATOM 1360 C C . LYS A 1 194 ? 63.902 17.405 -46.294 1.00 57.31 230 LYS A C 1
ATOM 1361 O O . LYS A 1 194 ? 63.506 17.436 -47.458 1.00 57.61 230 LYS A O 1
ATOM 1367 N N . GLU A 1 195 ? 64.976 16.724 -45.920 1.00 58.46 231 GLU A N 1
ATOM 1368 C CA . GLU A 1 195 ? 65.764 15.968 -46.886 1.00 59.94 231 GLU A CA 1
ATOM 1369 C C . GLU A 1 195 ? 65.001 14.741 -47.396 1.00 59.28 231 GLU A C 1
ATOM 1370 O O . GLU A 1 195 ? 65.222 14.300 -48.525 1.00 59.38 231 GLU A O 1
ATOM 1376 N N . ASN A 1 196 ? 64.104 14.197 -46.567 1.00 56.19 232 ASN A N 1
ATOM 1377 C CA . ASN A 1 196 ? 63.328 13.011 -46.937 1.00 52.65 232 ASN A CA 1
ATOM 1378 C C . ASN A 1 196 ? 62.112 13.408 -47.767 1.00 50.60 232 ASN A C 1
ATOM 1379 O O . ASN A 1 196 ? 61.512 12.566 -48.431 1.00 49.82 232 ASN A O 1
ATOM 1384 N N . GLY A 1 197 ? 61.752 14.691 -47.724 1.00 47.26 233 GLY A N 1
ATOM 1385 C CA . GLY A 1 197 ? 60.628 15.158 -48.505 1.00 46.16 233 GLY A CA 1
ATOM 1386 C C . GLY A 1 197 ? 59.518 15.914 -47.797 1.00 47.06 233 GLY A C 1
ATOM 1387 O O . GLY A 1 197 ? 58.462 16.147 -48.392 1.00 48.23 233 GLY A O 1
ATOM 1388 N N . VAL A 1 198 ? 59.724 16.296 -46.542 1.00 45.96 234 VAL A N 1
ATOM 1389 C CA . VAL A 1 198 ? 58.698 17.044 -45.821 1.00 45.52 234 VAL A CA 1
ATOM 1390 C C . VAL A 1 198 ? 58.722 18.505 -46.281 1.00 47.54 234 VAL A C 1
ATOM 1391 O O . VAL A 1 198 ? 59.797 19.084 -46.467 1.00 48.86 234 VAL A O 1
ATOM 1395 N N . THR A 1 199 ? 57.536 19.083 -46.469 1.00 46.52 235 THR A N 1
ATOM 1396 C CA . THR A 1 199 ? 57.399 20.467 -46.919 1.00 47.50 235 THR A CA 1
ATOM 1397 C C . THR A 1 199 ? 57.379 21.435 -45.730 1.00 48.72 235 THR A C 1
ATOM 1398 O O . THR A 1 199 ? 58.041 22.477 -45.748 1.00 47.50 235 THR A O 1
ATOM 1402 N N . HIS A 1 200 ? 56.603 21.091 -44.706 1.00 47.45 236 HIS A N 1
ATOM 1403 C CA . HIS A 1 200 ? 56.500 21.917 -43.514 1.00 48.89 236 HIS A CA 1
ATOM 1404 C C . HIS A 1 200 ? 56.715 21.081 -42.253 1.00 49.92 236 HIS A C 1
ATOM 1405 O O . HIS A 1 200 ? 55.798 20.399 -41.784 1.00 48.47 236 HIS A O 1
ATOM 1412 N N . PRO A 1 201 ? 57.941 21.107 -41.703 1.00 50.04 237 PRO A N 1
ATOM 1413 C CA . PRO A 1 201 ? 58.258 20.348 -40.487 1.00 50.05 237 PRO A CA 1
ATOM 1414 C C . PRO A 1 201 ? 57.697 21.129 -39.302 1.00 50.68 237 PRO A C 1
ATOM 1415 O O . PRO A 1 201 ? 57.784 22.359 -39.267 1.00 50.29 237 PRO A O 1
ATOM 1419 N N . ILE A 1 202 ? 57.120 20.419 -38.339 1.00 50.35 238 ILE A N 1
ATOM 1420 C CA . ILE A 1 202 ? 56.531 21.054 -37.168 1.00 51.19 238 ILE A CA 1
ATOM 1421 C C . ILE A 1 202 ? 56.934 20.345 -35.872 1.00 51.92 238 ILE A C 1
ATOM 1422 O O . ILE A 1 202 ? 56.855 19.119 -35.777 1.00 50.82 238 ILE A O 1
ATOM 1427 N N . ASP A 1 203 ? 57.376 21.115 -34.881 1.00 53.77 239 ASP A N 1
ATOM 1428 C CA . ASP A 1 203 ? 57.770 20.539 -33.595 1.00 56.26 239 ASP A CA 1
ATOM 1429 C C . ASP A 1 203 ? 56.552 20.623 -32.688 1.00 57.69 239 ASP A C 1
ATOM 1430 O O . ASP A 1 203 ? 56.231 21.690 -32.163 1.00 56.52 239 ASP A O 1
ATOM 1435 N N . TYR A 1 204 ? 55.873 19.498 -32.507 1.00 60.40 240 TYR A N 1
ATOM 1436 C CA . TYR A 1 204 ? 54.680 19.474 -31.682 1.00 66.13 240 TYR A CA 1
ATOM 1437 C C . TYR A 1 204 ? 54.973 19.650 -30.188 1.00 67.08 240 TYR A C 1
ATOM 1438 O O . TYR A 1 204 ? 54.049 19.663 -29.372 1.00 67.71 240 TYR A O 1
ATOM 1447 N N . HIS A 1 205 ? 56.250 19.793 -29.839 1.00 67.21 241 HIS A N 1
ATOM 1448 C CA . HIS A 1 205 ? 56.664 19.971 -28.444 1.00 68.57 241 HIS A CA 1
ATOM 1449 C C . HIS A 1 205 ? 56.834 21.437 -28.063 1.00 67.44 241 HIS A C 1
ATOM 1450 O O . HIS A 1 205 ? 56.659 21.812 -26.901 1.00 66.78 241 HIS A O 1
ATOM 1457 N N . THR A 1 206 ? 57.185 22.263 -29.044 1.00 65.44 242 THR A N 1
ATOM 1458 C CA . THR A 1 206 ? 57.403 23.677 -28.788 1.00 63.83 242 THR A CA 1
ATOM 1459 C C . THR A 1 206 ? 56.337 24.576 -29.409 1.00 62.59 242 THR A C 1
ATOM 1460 O O . THR A 1 206 ? 56.352 25.791 -29.208 1.00 62.83 242 THR A O 1
ATOM 1464 N N . THR A 1 207 ? 55.413 23.977 -30.156 1.00 61.03 243 THR A N 1
ATOM 1465 C CA . THR A 1 207 ? 54.334 24.729 -30.793 1.00 59.38 243 THR A CA 1
ATOM 1466 C C . THR A 1 207 ? 53.039 23.914 -30.782 1.00 58.79 243 THR A C 1
ATOM 1467 O O . THR A 1 207 ? 53.030 22.760 -30.353 1.00 58.64 243 THR A O 1
ATOM 1471 N N . ASP A 1 208 ? 51.949 24.535 -31.230 1.00 58.55 244 ASP A N 1
ATOM 1472 C CA . ASP A 1 208 ? 50.642 23.880 -31.326 1.00 57.18 244 ASP A CA 1
ATOM 1473 C C . ASP A 1 208 ? 50.545 23.515 -32.810 1.00 55.31 244 ASP A C 1
ATOM 1474 O O . ASP A 1 208 ? 50.352 24.393 -33.648 1.00 55.26 244 ASP A O 1
ATOM 1479 N N . TYR A 1 209 ? 50.684 22.233 -33.139 1.00 52.95 245 TYR A N 1
ATOM 1480 C CA . TYR A 1 209 ? 50.662 21.818 -34.540 1.00 51.53 245 TYR A CA 1
ATOM 1481 C C . TYR A 1 209 ? 49.387 22.140 -35.304 1.00 51.78 245 TYR A C 1
ATOM 1482 O O . TYR A 1 209 ? 49.441 22.389 -36.505 1.00 51.47 245 TYR A O 1
ATOM 1491 N N . VAL A 1 210 ? 48.245 22.140 -34.627 1.00 51.93 246 VAL A N 1
ATOM 1492 C CA . VAL A 1 210 ? 47.010 22.481 -35.307 1.00 51.54 246 VAL A CA 1
ATOM 1493 C C . VAL A 1 210 ? 47.100 23.924 -35.794 1.00 53.46 246 VAL A C 1
ATOM 1494 O O . VAL A 1 210 ? 46.827 24.197 -36.961 1.00 51.89 246 VAL A O 1
ATOM 1498 N N . ASP A 1 211 ? 47.500 24.841 -34.914 1.00 54.08 247 ASP A N 1
ATOM 1499 C CA . ASP A 1 211 ? 47.608 26.241 -35.308 1.00 56.92 247 ASP A CA 1
ATOM 1500 C C . ASP A 1 211 ? 48.684 26.432 -36.371 1.00 56.46 247 ASP A C 1
ATOM 1501 O O . ASP A 1 211 ? 48.493 27.175 -37.328 1.00 56.76 247 ASP A O 1
ATOM 1506 N N . GLU A 1 212 ? 49.818 25.761 -36.198 1.00 56.24 248 GLU A N 1
ATOM 1507 C CA . GLU A 1 212 ? 50.931 25.873 -37.135 1.00 55.66 248 GLU A CA 1
ATOM 1508 C C . GLU A 1 212 ? 50.570 25.438 -38.550 1.00 56.85 248 GLU A C 1
ATOM 1509 O O . GLU A 1 212 ? 51.099 25.981 -39.524 1.00 56.92 248 GLU A O 1
ATOM 1515 N N . ILE A 1 213 ? 49.676 24.460 -38.668 1.00 55.92 249 ILE A N 1
ATOM 1516 C CA . ILE A 1 213 ? 49.253 23.973 -39.978 1.00 55.25 249 ILE A CA 1
ATOM 1517 C C . ILE A 1 213 ? 48.234 24.924 -40.611 1.00 56.51 249 ILE A C 1
ATOM 1518 O O . ILE A 1 213 ? 48.294 25.191 -41.811 1.00 57.80 249 ILE A O 1
ATOM 1523 N N . LYS A 1 214 ? 47.310 25.444 -39.805 1.00 58.25 250 LYS A N 1
ATOM 1524 C CA . LYS A 1 214 ? 46.277 26.354 -40.306 1.00 60.99 250 LYS A CA 1
ATOM 1525 C C . LYS A 1 214 ? 46.785 27.721 -40.745 1.00 62.16 250 LYS A C 1
ATOM 1526 O O . LYS A 1 214 ? 46.138 28.396 -41.545 1.00 63.72 250 LYS A O 1
ATOM 1532 N N . LYS A 1 215 ? 47.932 28.132 -40.219 1.00 63.04 251 LYS A N 1
ATOM 1533 C CA . LYS A 1 215 ? 48.503 29.415 -40.590 1.00 64.74 251 LYS A CA 1
ATOM 1534 C C . LYS A 1 215 ? 48.909 29.327 -42.051 1.00 64.65 251 LYS A C 1
ATOM 1535 O O . LYS A 1 215 ? 48.792 30.297 -42.800 1.00 66.09 251 LYS A O 1
ATOM 1541 N N . ILE A 1 216 ? 49.367 28.139 -42.439 1.00 63.73 252 ILE A N 1
ATOM 1542 C CA . ILE A 1 216 ? 49.823 27.850 -43.797 1.00 61.75 252 ILE A CA 1
ATOM 1543 C C . ILE A 1 216 ? 48.689 27.379 -44.701 1.00 61.05 252 ILE A C 1
ATOM 1544 O O . ILE A 1 216 ? 48.638 27.723 -45.875 1.00 60.48 252 ILE A O 1
ATOM 1549 N N . SER A 1 217 ? 47.787 26.581 -44.149 1.00 61.05 253 SER A N 1
ATOM 1550 C CA . SER A 1 217 ? 46.657 26.067 -44.905 1.00 60.77 253 SER A CA 1
ATOM 1551 C C . SER A 1 217 ? 45.425 26.153 -44.018 1.00 61.15 253 SER A C 1
ATOM 1552 O O . SER A 1 217 ? 45.039 25.184 -43.368 1.00 60.52 253 SER A O 1
ATOM 1555 N N . PRO A 1 218 ? 44.790 27.331 -43.986 1.00 62.64 254 PRO A N 1
ATOM 1556 C CA . PRO A 1 218 ? 43.592 27.622 -43.192 1.00 62.49 254 PRO A CA 1
ATOM 1557 C C . PRO A 1 218 ? 42.489 26.571 -43.274 1.00 62.06 254 PRO A C 1
ATOM 1558 O O . PRO A 1 218 ? 41.813 26.294 -42.282 1.00 61.61 254 PRO A O 1
ATOM 1562 N N . LYS A 1 219 ? 42.302 25.998 -44.459 1.00 61.82 255 LYS A N 1
ATOM 1563 C CA . LYS A 1 219 ? 41.259 24.996 -44.679 1.00 61.36 255 LYS A CA 1
ATOM 1564 C C . LYS A 1 219 ? 41.553 23.629 -44.054 1.00 60.21 255 LYS A C 1
ATOM 1565 O O . LYS A 1 219 ? 40.637 22.839 -43.811 1.00 60.63 255 LYS A O 1
ATOM 1571 N N . GLY A 1 220 ? 42.826 23.345 -43.806 1.00 57.96 256 GLY A N 1
ATOM 1572 C CA . GLY A 1 220 ? 43.195 22.064 -43.231 1.00 54.73 256 GLY A CA 1
ATOM 1573 C C . GLY A 1 220 ? 43.954 21.215 -44.233 1.00 53.43 256 GLY A C 1
ATOM 1574 O O . GLY A 1 220 ? 44.602 21.732 -45.146 1.00 53.39 256 GLY A O 1
ATOM 1575 N N . VAL A 1 221 ? 43.881 19.901 -44.070 1.00 51.10 257 VAL A N 1
ATOM 1576 C CA . VAL A 1 221 ? 44.573 19.002 -44.977 1.00 48.25 257 VAL A CA 1
ATOM 1577 C C . VAL A 1 221 ? 43.602 17.962 -45.522 1.00 47.40 257 VAL A C 1
ATOM 1578 O O . VAL A 1 221 ? 42.468 17.853 -45.048 1.00 48.72 257 VAL A O 1
ATOM 1582 N N . ASP A 1 222 ? 44.053 17.195 -46.505 1.00 45.87 258 ASP A N 1
ATOM 1583 C CA . ASP A 1 222 ? 43.220 16.166 -47.119 1.00 45.85 258 ASP A CA 1
ATOM 1584 C C . ASP A 1 222 ? 43.347 14.811 -46.424 1.00 44.83 258 ASP A C 1
ATOM 1585 O O . ASP A 1 222 ? 42.405 14.016 -46.416 1.00 44.22 258 ASP A O 1
ATOM 1590 N N . ILE A 1 223 ? 44.516 14.543 -45.851 1.00 44.04 259 ILE A N 1
ATOM 1591 C CA . ILE A 1 223 ? 44.750 13.275 -45.165 1.00 41.68 259 ILE A CA 1
ATOM 1592 C C . ILE A 1 223 ? 45.544 13.443 -43.877 1.00 41.99 259 ILE A C 1
ATOM 1593 O O . ILE A 1 223 ? 46.534 14.170 -43.848 1.00 44.62 259 ILE A O 1
ATOM 1598 N N . VAL A 1 224 ? 45.096 12.803 -42.804 1.00 39.96 260 VAL A N 1
ATOM 1599 C CA . VAL A 1 224 ? 45.852 12.855 -41.560 1.00 39.92 260 VAL A CA 1
ATOM 1600 C C . VAL A 1 224 ? 46.235 11.426 -41.200 1.00 41.40 260 VAL A C 1
ATOM 1601 O O . VAL A 1 224 ? 45.381 10.534 -41.130 1.00 41.69 260 VAL A O 1
ATOM 1605 N N . MET A 1 225 ? 47.526 11.201 -41.015 1.00 40.81 261 MET A N 1
ATOM 1606 C CA . MET A 1 225 ? 48.009 9.881 -40.638 1.00 43.66 261 MET A CA 1
ATOM 1607 C C . MET A 1 225 ? 48.205 9.976 -39.137 1.00 43.68 261 MET A C 1
ATOM 1608 O O . MET A 1 225 ? 49.005 10.780 -38.657 1.00 42.91 261 MET A O 1
ATOM 1613 N N . ASP A 1 226 ? 47.440 9.174 -38.405 1.00 41.91 262 ASP A N 1
ATOM 1614 C CA . ASP A 1 226 ? 47.462 9.203 -36.954 1.00 43.38 262 ASP A CA 1
ATOM 1615 C C . ASP A 1 226 ? 47.955 7.926 -36.277 1.00 43.11 262 ASP A C 1
ATOM 1616 O O . ASP A 1 226 ? 47.212 6.956 -36.135 1.00 43.44 262 ASP A O 1
ATOM 1621 N N . PRO A 1 227 ? 49.231 7.908 -35.870 1.00 42.00 263 PRO A N 1
ATOM 1622 C CA . PRO A 1 227 ? 49.848 6.763 -35.195 1.00 43.41 263 PRO A CA 1
ATOM 1623 C C . PRO A 1 227 ? 49.809 6.990 -33.684 1.00 44.41 263 PRO A C 1
ATOM 1624 O O . PRO A 1 227 ? 50.242 6.145 -32.899 1.00 44.40 263 PRO A O 1
ATOM 1628 N N . LEU A 1 228 ? 49.301 8.153 -33.298 1.00 45.59 264 LEU A N 1
ATOM 1629 C CA . LEU A 1 228 ? 49.232 8.560 -31.907 1.00 46.68 264 LEU A CA 1
ATOM 1630 C C . LEU A 1 228 ? 47.989 8.086 -31.167 1.00 49.49 264 LEU A C 1
ATOM 1631 O O . LEU A 1 228 ? 48.088 7.505 -30.086 1.00 48.90 264 LEU A O 1
ATOM 1636 N N . GLY A 1 229 ? 46.822 8.344 -31.750 1.00 51.36 265 GLY A N 1
ATOM 1637 C CA . GLY A 1 229 ? 45.578 7.960 -31.115 1.00 52.82 265 GLY A CA 1
ATOM 1638 C C . GLY A 1 229 ? 45.232 8.941 -30.008 1.00 55.34 265 GLY A C 1
ATOM 1639 O O . GLY A 1 229 ? 45.795 10.043 -29.937 1.00 55.76 265 GLY A O 1
ATOM 1640 N N . GLY A 1 230 ? 44.304 8.546 -29.142 1.00 55.51 266 GLY A N 1
ATOM 1641 C CA . GLY A 1 230 ? 43.907 9.411 -28.046 1.00 56.64 266 GLY A CA 1
ATOM 1642 C C . GLY A 1 230 ? 43.322 10.740 -28.488 1.00 57.05 266 GLY A C 1
ATOM 1643 O O . GLY A 1 230 ? 42.571 10.809 -29.465 1.00 56.66 266 GLY A O 1
ATOM 1644 N N . SER A 1 231 ? 43.676 11.802 -27.768 1.00 57.99 267 SER A N 1
ATOM 1645 C CA . SER A 1 231 ? 43.172 13.137 -28.074 1.00 57.79 267 SER A CA 1
ATOM 1646 C C . SER A 1 231 ? 43.698 13.698 -29.387 1.00 56.42 267 SER A C 1
ATOM 1647 O O . SER A 1 231 ? 43.198 14.714 -29.856 1.00 57.46 267 SER A O 1
ATOM 1650 N N . ASP A 1 232 ? 44.706 13.052 -29.977 1.00 56.42 268 ASP A N 1
ATOM 1651 C CA . ASP A 1 232 ? 45.263 13.530 -31.245 1.00 54.98 268 ASP A CA 1
ATOM 1652 C C . ASP A 1 232 ? 44.374 13.138 -32.412 1.00 54.03 268 ASP A C 1
ATOM 1653 O O . ASP A 1 232 ? 44.392 13.791 -33.456 1.00 54.67 268 ASP A O 1
ATOM 1658 N N . THR A 1 233 ? 43.598 12.072 -32.237 1.00 52.13 269 THR A N 1
ATOM 1659 C CA . THR A 1 233 ? 42.686 11.633 -33.287 1.00 52.35 269 THR A CA 1
ATOM 1660 C C . THR A 1 233 ? 41.642 12.722 -33.512 1.00 52.23 269 THR A C 1
ATOM 1661 O O . THR A 1 233 ? 41.289 13.023 -34.648 1.00 54.19 269 THR A O 1
ATOM 1665 N N . ALA A 1 234 ? 41.151 13.309 -32.424 1.00 50.65 270 ALA A N 1
ATOM 1666 C CA . ALA A 1 234 ? 40.140 14.357 -32.514 1.00 49.09 270 ALA A CA 1
ATOM 1667 C C . ALA A 1 234 ? 40.709 15.586 -33.206 1.00 48.70 270 ALA A C 1
ATOM 1668 O O . ALA A 1 234 ? 40.012 16.251 -33.974 1.00 47.64 270 ALA A O 1
ATOM 1670 N N . LYS A 1 235 ? 41.975 15.889 -32.942 1.00 46.56 271 LYS A N 1
ATOM 1671 C CA . LYS A 1 235 ? 42.601 17.037 -33.585 1.00 48.22 271 LYS A CA 1
ATOM 1672 C C . LYS A 1 235 ? 42.842 16.749 -35.072 1.00 49.34 271 LYS A C 1
ATOM 1673 O O . LYS A 1 235 ? 42.818 17.664 -35.895 1.00 49.93 271 LYS A O 1
ATOM 1679 N N . GLY A 1 236 ? 43.071 15.478 -35.410 1.00 48.09 272 GLY A N 1
ATOM 1680 C CA . GLY A 1 236 ? 43.283 15.110 -36.798 1.00 45.24 272 GLY A CA 1
ATOM 1681 C C . GLY A 1 236 ? 41.975 15.264 -37.551 1.00 46.37 272 GLY A C 1
ATOM 1682 O O . GLY A 1 236 ? 41.908 15.917 -38.593 1.00 46.84 272 GLY A O 1
ATOM 1683 N N . TYR A 1 237 ? 40.924 14.668 -37.006 1.00 47.26 273 TYR A N 1
ATOM 1684 C CA . TYR A 1 237 ? 39.599 14.735 -37.602 1.00 48.23 273 TYR A CA 1
ATOM 1685 C C . TYR A 1 237 ? 39.181 16.169 -37.919 1.00 48.95 273 TYR A C 1
ATOM 1686 O O . TYR A 1 237 ? 38.675 16.441 -39.006 1.00 49.09 273 TYR A O 1
ATOM 1695 N N . ASN A 1 238 ? 39.394 17.083 -36.977 1.00 48.45 274 ASN A N 1
ATOM 1696 C CA . ASN A 1 238 ? 39.002 18.476 -37.182 1.00 50.34 274 ASN A CA 1
ATOM 1697 C C . ASN A 1 238 ? 39.957 19.292 -38.037 1.00 48.46 274 ASN A C 1
ATOM 1698 O O . ASN A 1 238 ? 39.719 20.463 -38.311 1.00 48.37 274 ASN A O 1
ATOM 1703 N N . LEU A 1 239 ? 41.030 18.658 -38.476 1.00 47.54 275 LEU A N 1
ATOM 1704 C CA . LEU A 1 239 ? 42.002 19.320 -39.321 1.00 48.20 275 LEU A CA 1
ATOM 1705 C C . LEU A 1 239 ? 41.682 19.012 -40.797 1.00 47.06 275 LEU A C 1
ATOM 1706 O O . LEU A 1 239 ? 42.318 19.544 -41.708 1.00 44.51 275 LEU A O 1
ATOM 1711 N N . LEU A 1 240 ? 40.672 18.172 -41.015 1.00 45.55 276 LEU A N 1
ATOM 1712 C CA . LEU A 1 240 ? 40.281 17.737 -42.357 1.00 48.64 276 LEU A CA 1
ATOM 1713 C C . LEU A 1 240 ? 39.506 18.703 -43.260 1.00 49.26 276 LEU A C 1
ATOM 1714 O O . LEU A 1 240 ? 38.543 19.351 -42.838 1.00 51.18 276 LEU A O 1
ATOM 1719 N N . LYS A 1 241 ? 39.927 18.762 -44.520 1.00 49.78 277 LYS A N 1
ATOM 1720 C CA . LYS A 1 241 ? 39.268 19.585 -45.525 1.00 50.86 277 LYS A CA 1
ATOM 1721 C C . LYS A 1 241 ? 38.078 18.774 -46.026 1.00 50.89 277 LYS A C 1
ATOM 1722 O O . LYS A 1 241 ? 37.948 17.593 -45.707 1.00 50.85 277 LYS A O 1
ATOM 1728 N N . PRO A 1 242 ? 37.174 19.398 -46.792 1.00 50.88 278 PRO A N 1
ATOM 1729 C CA . PRO A 1 242 ? 36.041 18.600 -47.279 1.00 49.02 278 PRO A CA 1
ATOM 1730 C C . PRO A 1 242 ? 36.577 17.377 -48.033 1.00 47.47 278 PRO A C 1
ATOM 1731 O O . PRO A 1 242 ? 37.573 17.479 -48.750 1.00 45.66 278 PRO A O 1
ATOM 1735 N N . MET A 1 243 ? 35.925 16.228 -47.848 1.00 47.92 279 MET A N 1
ATOM 1736 C CA . MET A 1 243 ? 36.324 14.960 -48.479 1.00 48.05 279 MET A CA 1
ATOM 1737 C C . MET A 1 243 ? 37.584 14.315 -47.862 1.00 48.45 279 MET A C 1
ATOM 1738 O O . MET A 1 243 ? 38.088 13.311 -48.368 1.00 47.99 279 MET A O 1
ATOM 1743 N N . GLY A 1 244 ? 38.083 14.876 -46.765 1.00 49.05 280 GLY A N 1
ATOM 1744 C CA . GLY A 1 244 ? 39.282 14.335 -46.145 1.00 49.18 280 GLY A CA 1
ATOM 1745 C C . GLY A 1 244 ? 39.065 13.144 -45.230 1.00 47.53 280 GLY A C 1
ATOM 1746 O O . GLY A 1 244 ? 37.942 12.842 -44.822 1.00 49.48 280 GLY A O 1
ATOM 1747 N N . LYS A 1 245 ? 40.150 12.451 -44.915 1.00 46.70 281 LYS A N 1
ATOM 1748 C CA . LYS A 1 245 ? 40.076 11.310 -44.017 1.00 46.21 281 LYS A CA 1
ATOM 1749 C C . LYS A 1 245 ? 41.258 11.218 -43.064 1.00 44.91 281 LYS A C 1
ATOM 1750 O O . LYS A 1 245 ? 42.393 11.531 -43.421 1.00 44.55 281 LYS A O 1
ATOM 1756 N N . VAL A 1 246 ? 40.960 10.814 -41.833 1.00 43.77 282 VAL A N 1
ATOM 1757 C CA . VAL A 1 246 ? 41.964 10.626 -40.798 1.00 41.98 282 VAL A CA 1
ATOM 1758 C C . VAL A 1 246 ? 42.070 9.112 -40.663 1.00 41.67 282 VAL A C 1
ATOM 1759 O O . VAL A 1 246 ? 41.058 8.417 -40.582 1.00 41.01 282 VAL A O 1
ATOM 1763 N N . VAL A 1 247 ? 43.293 8.602 -40.668 1.00 42.21 283 VAL A N 1
ATOM 1764 C CA . VAL A 1 247 ? 43.500 7.167 -40.571 1.00 42.41 283 VAL A CA 1
ATOM 1765 C C . VAL A 1 247 ? 44.328 6.844 -39.343 1.00 44.65 283 VAL A C 1
ATOM 1766 O O . VAL A 1 247 ? 45.487 7.250 -39.249 1.00 44.62 283 VAL A O 1
ATOM 1770 N N . THR A 1 248 ? 43.723 6.127 -38.400 1.00 43.28 284 THR A N 1
ATOM 1771 C CA . THR A 1 248 ? 44.422 5.741 -37.193 1.00 45.59 284 THR A CA 1
ATOM 1772 C C . THR A 1 248 ? 45.018 4.342 -37.360 1.00 45.24 284 THR A C 1
ATOM 1773 O O . THR A 1 248 ? 44.305 3.377 -37.654 1.00 43.53 284 THR A O 1
ATOM 1777 N N . TYR A 1 249 ? 46.332 4.236 -37.191 1.00 44.80 285 TYR A N 1
ATOM 1778 C CA . TYR A 1 249 ? 47.005 2.944 -37.329 1.00 44.82 285 TYR A CA 1
ATOM 1779 C C . TYR A 1 249 ? 47.934 2.649 -36.162 1.00 44.57 285 TYR A C 1
ATOM 1780 O O . TYR A 1 249 ? 48.732 1.719 -36.225 1.00 44.37 285 TYR A O 1
ATOM 1789 N N . GLY A 1 250 ? 47.823 3.434 -35.095 1.00 47.08 286 GLY A N 1
ATOM 1790 C CA . GLY A 1 250 ? 48.674 3.210 -33.937 1.00 49.44 286 GLY A CA 1
ATOM 1791 C C . GLY A 1 250 ? 48.213 3.945 -32.697 1.00 50.65 286 GLY A C 1
ATOM 1792 O O . GLY A 1 250 ? 47.387 4.852 -32.787 1.00 50.00 286 GLY A O 1
ATOM 1793 N N . MET A 1 251 ? 48.762 3.567 -31.542 1.00 53.84 287 MET A N 1
ATOM 1794 C CA . MET A 1 251 ? 48.401 4.184 -30.261 1.00 57.71 287 MET A CA 1
ATOM 1795 C C . MET A 1 251 ? 49.627 4.682 -29.473 1.00 57.47 287 MET A C 1
ATOM 1796 O O . MET A 1 251 ? 49.708 4.502 -28.262 1.00 57.20 287 MET A O 1
ATOM 1801 N N . ALA A 1 252 ? 50.569 5.317 -30.157 1.00 58.14 288 ALA A N 1
ATOM 1802 C CA . ALA A 1 252 ? 51.784 5.812 -29.515 1.00 59.64 288 ALA A CA 1
ATOM 1803 C C . ALA A 1 252 ? 51.554 6.553 -28.199 1.00 61.73 288 ALA A C 1
ATOM 1804 O O . ALA A 1 252 ? 52.374 6.459 -27.287 1.00 62.29 288 ALA A O 1
ATOM 1806 N N . ASN A 1 253 ? 50.452 7.287 -28.088 1.00 63.06 289 ASN A N 1
ATOM 1807 C CA . ASN A 1 253 ? 50.184 8.033 -26.862 1.00 66.99 289 ASN A CA 1
ATOM 1808 C C . ASN A 1 253 ? 50.048 7.160 -25.609 1.00 70.42 289 ASN A C 1
ATOM 1809 O O . ASN A 1 253 ? 49.722 7.661 -24.531 1.00 70.52 289 ASN A O 1
ATOM 1814 N N . LEU A 1 254 ? 50.319 5.865 -25.759 1.00 73.70 290 LEU A N 1
ATOM 1815 C CA . LEU A 1 254 ? 50.254 4.903 -24.657 1.00 76.16 290 LEU A CA 1
ATOM 1816 C C . LEU A 1 254 ? 51.519 4.038 -24.625 1.00 78.92 290 LEU A C 1
ATOM 1817 O O . LEU A 1 254 ? 52.339 4.139 -23.714 1.00 78.55 290 LEU A O 1
ATOM 1822 N N . LEU A 1 255 ? 51.656 3.189 -25.643 1.00 83.62 291 LEU A N 1
ATOM 1823 C CA . LEU A 1 255 ? 52.781 2.264 -25.791 1.00 87.02 291 LEU A CA 1
ATOM 1824 C C . LEU A 1 255 ? 54.143 2.934 -25.619 1.00 90.18 291 LEU A C 1
ATOM 1825 O O . LEU A 1 255 ? 55.157 2.257 -25.443 1.00 91.24 291 LEU A O 1
ATOM 1830 N N . THR A 1 256 ? 54.169 4.262 -25.689 1.00 93.49 292 THR A N 1
ATOM 1831 C CA . THR A 1 256 ? 55.408 5.019 -25.528 1.00 95.46 292 THR A CA 1
ATOM 1832 C C . THR A 1 256 ? 55.332 5.764 -24.200 1.00 97.66 292 THR A C 1
ATOM 1833 O O . THR A 1 256 ? 54.238 6.052 -23.708 1.00 97.31 292 THR A O 1
ATOM 1835 N N . GLY A 1 257 ? 56.490 6.073 -23.624 1.00 99.87 293 GLY A N 1
ATOM 1836 C CA . GLY A 1 257 ? 56.513 6.761 -22.346 1.00 102.47 293 GLY A CA 1
ATOM 1837 C C . GLY A 1 257 ? 56.709 5.750 -21.229 1.00 104.59 293 GLY A C 1
ATOM 1838 O O . GLY A 1 257 ? 57.848 5.495 -20.822 1.00 105.40 293 GLY A O 1
ATOM 1839 N N . PRO A 1 258 ? 55.618 5.150 -20.710 1.00 105.11 294 PRO A N 1
ATOM 1840 C CA . PRO A 1 258 ? 55.714 4.160 -19.630 1.00 105.34 294 PRO A CA 1
ATOM 1841 C C . PRO A 1 258 ? 56.486 2.894 -20.007 1.00 105.59 294 PRO A C 1
ATOM 1842 O O . PRO A 1 258 ? 56.322 2.349 -21.099 1.00 105.65 294 PRO A O 1
ATOM 1846 N N . LYS A 1 259 ? 57.330 2.437 -19.089 1.00 105.66 295 LYS A N 1
ATOM 1847 C CA . LYS A 1 259 ? 58.125 1.235 -19.296 1.00 105.96 295 LYS A CA 1
ATOM 1848 C C . LYS A 1 259 ? 57.265 0.027 -18.931 1.00 106.51 295 LYS A C 1
ATOM 1849 O O . LYS A 1 259 ? 57.517 -1.095 -19.380 1.00 106.14 295 LYS A O 1
ATOM 1855 N N . ARG A 1 260 ? 56.247 0.282 -18.111 1.00 107.00 296 ARG A N 1
ATOM 1856 C CA . ARG A 1 260 ? 55.302 -0.739 -17.665 1.00 107.16 296 ARG A CA 1
ATOM 1857 C C . ARG A 1 260 ? 53.890 -0.159 -17.741 1.00 106.24 296 ARG A C 1
ATOM 1858 O O . ARG A 1 260 ? 53.659 0.988 -17.357 1.00 105.96 296 ARG A O 1
ATOM 1866 N N . ASN A 1 261 ? 52.946 -0.950 -18.239 1.00 105.42 297 ASN A N 1
ATOM 1867 C CA . ASN A 1 261 ? 51.573 -0.480 -18.380 1.00 104.91 297 ASN A CA 1
ATOM 1868 C C . ASN A 1 261 ? 50.838 -0.323 -17.053 1.00 104.34 297 ASN A C 1
ATOM 1869 O O . ASN A 1 261 ? 50.921 -1.180 -16.173 1.00 104.26 297 ASN A O 1
ATOM 1874 N N . LEU A 1 262 ? 50.123 0.789 -16.926 1.00 103.64 298 LEU A N 1
ATOM 1875 C CA . LEU A 1 262 ? 49.346 1.098 -15.731 1.00 103.31 298 LEU A CA 1
ATOM 1876 C C . LEU A 1 262 ? 47.886 0.714 -15.968 1.00 103.35 298 LEU A C 1
ATOM 1877 O O . LEU A 1 262 ? 47.332 0.996 -17.029 1.00 103.83 298 LEU A O 1
ATOM 1882 N N . MET A 1 263 ? 47.266 0.067 -14.987 1.00 103.39 299 MET A N 1
ATOM 1883 C CA . MET A 1 263 ? 45.866 -0.328 -15.113 1.00 103.15 299 MET A CA 1
ATOM 1884 C C . MET A 1 263 ? 44.938 0.878 -15.030 1.00 101.87 299 MET A C 1
ATOM 1885 O O . MET A 1 263 ? 43.751 0.794 -15.358 1.00 101.22 299 MET A O 1
ATOM 1890 N N . ALA A 1 264 ? 45.490 1.997 -14.576 1.00 100.26 300 ALA A N 1
ATOM 1891 C CA . ALA A 1 264 ? 44.739 3.236 -14.492 1.00 98.00 300 ALA A CA 1
ATOM 1892 C C . ALA A 1 264 ? 44.849 3.839 -15.890 1.00 96.45 300 ALA A C 1
ATOM 1893 O O . ALA A 1 264 ? 45.154 5.020 -16.060 1.00 96.69 300 ALA A O 1
ATOM 1895 N N . LEU A 1 265 ? 44.637 2.982 -16.887 1.00 93.57 301 LEU A N 1
ATOM 1896 C CA . LEU A 1 265 ? 44.672 3.374 -18.288 1.00 89.88 301 LEU A CA 1
ATOM 1897 C C . LEU A 1 265 ? 43.216 3.342 -18.728 1.00 87.85 301 LEU A C 1
ATOM 1898 O O . LEU A 1 265 ? 42.891 3.544 -19.893 1.00 86.12 301 LEU A O 1
ATOM 1903 N N . ALA A 1 266 ? 42.345 3.058 -17.763 1.00 86.32 302 ALA A N 1
ATOM 1904 C CA . ALA A 1 266 ? 40.908 3.021 -17.992 1.00 84.70 302 ALA A CA 1
ATOM 1905 C C . ALA A 1 266 ? 40.489 4.486 -18.032 1.00 82.95 302 ALA A C 1
ATOM 1906 O O . ALA A 1 266 ? 39.439 4.842 -18.567 1.00 82.13 302 ALA A O 1
ATOM 1908 N N . ARG A 1 267 ? 41.343 5.323 -17.453 1.00 81.45 303 ARG A N 1
ATOM 1909 C CA . ARG A 1 267 ? 41.141 6.762 -17.409 1.00 80.67 303 ARG A CA 1
ATOM 1910 C C . ARG A 1 267 ? 41.318 7.254 -18.841 1.00 79.09 303 ARG A C 1
ATOM 1911 O O . ARG A 1 267 ? 40.711 8.242 -19.265 1.00 78.28 303 ARG A O 1
ATOM 1919 N N . THR A 1 268 ? 42.162 6.537 -19.576 1.00 76.59 304 THR A N 1
ATOM 1920 C CA . THR A 1 268 ? 42.449 6.824 -20.975 1.00 73.90 304 THR A CA 1
ATOM 1921 C C . THR A 1 268 ? 41.153 6.949 -21.767 1.00 72.49 304 THR A C 1
ATOM 1922 O O . THR A 1 268 ? 41.105 7.597 -22.812 1.00 70.82 304 THR A O 1
ATOM 1926 N N . TRP A 1 269 ? 40.101 6.328 -21.251 1.00 72.01 305 TRP A N 1
ATOM 1927 C CA . TRP A 1 269 ? 38.808 6.360 -21.903 1.00 72.51 305 TRP A CA 1
ATOM 1928 C C . TRP A 1 269 ? 38.338 7.792 -22.150 1.00 71.85 305 TRP A C 1
ATOM 1929 O O . TRP A 1 269 ? 37.763 8.083 -23.193 1.00 70.49 305 TRP A O 1
ATOM 1940 N N . TRP A 1 270 ? 38.590 8.678 -21.191 1.00 72.09 306 TRP A N 1
ATOM 1941 C CA . TRP A 1 270 ? 38.202 10.086 -21.296 1.00 73.12 306 TRP A CA 1
ATOM 1942 C C . TRP A 1 270 ? 38.554 10.689 -22.652 1.00 72.30 306 TRP A C 1
ATOM 1943 O O . TRP A 1 270 ? 37.813 11.514 -23.180 1.00 72.40 306 TRP A O 1
ATOM 1954 N N . ASN A 1 271 ? 39.697 10.282 -23.199 1.00 70.58 307 ASN A N 1
ATOM 1955 C CA . ASN A 1 271 ? 40.184 10.820 -24.463 1.00 71.53 307 ASN A CA 1
ATOM 1956 C C . ASN A 1 271 ? 39.914 10.037 -25.747 1.00 71.13 307 ASN A C 1
ATOM 1957 O O . ASN A 1 271 ? 40.366 10.450 -26.818 1.00 71.09 307 ASN A O 1
ATOM 1962 N N . GLN A 1 272 ? 39.198 8.920 -25.664 1.00 69.55 308 GLN A N 1
ATOM 1963 C CA . GLN A 1 272 ? 38.923 8.148 -26.872 1.00 69.11 308 GLN A CA 1
ATOM 1964 C C . GLN A 1 272 ? 38.006 8.910 -27.823 1.00 66.90 308 GLN A C 1
ATOM 1965 O O . GLN A 1 272 ? 36.976 9.451 -27.412 1.00 66.64 308 GLN A O 1
ATOM 1971 N N . PHE A 1 273 ? 38.397 8.951 -29.095 1.00 63.96 309 PHE A N 1
ATOM 1972 C CA . PHE A 1 273 ? 37.626 9.634 -30.126 1.00 60.37 309 PHE A CA 1
ATOM 1973 C C . PHE A 1 273 ? 36.435 8.790 -30.589 1.00 58.88 309 PHE A C 1
ATOM 1974 O O . PHE A 1 273 ? 36.563 7.582 -30.798 1.00 57.31 309 PHE A O 1
ATOM 1982 N N . SER A 1 274 ? 35.285 9.442 -30.746 1.00 57.54 310 SER A N 1
ATOM 1983 C CA . SER A 1 274 ? 34.057 8.785 -31.198 1.00 57.52 310 SER A CA 1
ATOM 1984 C C . SER A 1 274 ? 33.329 9.647 -32.224 1.00 57.27 310 SER A C 1
ATOM 1985 O O . SER A 1 274 ? 33.413 10.874 -32.179 1.00 56.20 310 SER A O 1
ATOM 1988 N N . VAL A 1 275 ? 32.615 9.002 -33.143 1.00 56.67 311 VAL A N 1
ATOM 1989 C CA . VAL A 1 275 ? 31.869 9.717 -34.179 1.00 58.08 311 VAL A CA 1
ATOM 1990 C C . VAL A 1 275 ? 30.547 9.071 -34.534 1.00 58.02 311 VAL A C 1
ATOM 1991 O O . VAL A 1 275 ? 30.392 7.845 -34.467 1.00 57.46 311 VAL A O 1
ATOM 1995 N N . THR A 1 276 ? 29.605 9.917 -34.936 1.00 57.51 312 THR A N 1
ATOM 1996 C CA . THR A 1 276 ? 28.283 9.474 -35.349 1.00 59.71 312 THR A CA 1
ATOM 1997 C C . THR A 1 276 ? 28.169 9.782 -36.841 1.00 59.32 312 THR A C 1
ATOM 1998 O O . THR A 1 276 ? 28.785 10.734 -37.332 1.00 58.38 312 THR A O 1
ATOM 2002 N N . ALA A 1 277 ? 27.395 8.977 -37.562 1.00 59.90 313 ALA A N 1
ATOM 2003 C CA . ALA A 1 277 ? 27.223 9.183 -38.998 1.00 60.62 313 ALA A CA 1
ATOM 2004 C C . ALA A 1 277 ? 26.727 10.592 -39.316 1.00 60.90 313 ALA A C 1
ATOM 2005 O O . ALA A 1 277 ? 27.082 11.169 -40.346 1.00 60.38 313 ALA A O 1
ATOM 2007 N N . LEU A 1 278 ? 25.915 11.153 -38.428 1.00 62.21 314 LEU A N 1
ATOM 2008 C CA . LEU A 1 278 ? 25.391 12.489 -38.659 1.00 64.85 314 LEU A CA 1
ATOM 2009 C C . LEU A 1 278 ? 26.507 13.523 -38.701 1.00 65.13 314 LEU A C 1
ATOM 2010 O O . LEU A 1 278 ? 26.437 14.482 -39.470 1.00 66.59 314 LEU A O 1
ATOM 2015 N N . GLN A 1 279 ? 27.538 13.330 -37.880 1.00 64.04 315 GLN A N 1
ATOM 2016 C CA . GLN A 1 279 ? 28.675 14.255 -37.852 1.00 62.67 315 GLN A CA 1
ATOM 2017 C C . GLN A 1 279 ? 29.495 14.148 -39.133 1.00 61.45 315 GLN A C 1
ATOM 2018 O O . GLN A 1 279 ? 29.940 15.156 -39.698 1.00 60.32 315 GLN A O 1
ATOM 2024 N N . LEU A 1 280 ? 29.702 12.913 -39.576 1.00 59.44 316 LEU A N 1
ATOM 2025 C CA . LEU A 1 280 ? 30.463 12.651 -40.787 1.00 58.21 316 LEU A CA 1
ATOM 2026 C C . LEU A 1 280 ? 29.693 13.209 -41.973 1.00 59.26 316 LEU A C 1
ATOM 2027 O O . LEU A 1 280 ? 30.270 13.815 -42.881 1.00 58.34 316 LEU A O 1
ATOM 2032 N N . LEU A 1 281 ? 28.378 13.000 -41.947 1.00 60.10 317 LEU A N 1
ATOM 2033 C CA . LEU A 1 281 ? 27.507 13.452 -43.022 1.00 60.51 317 LEU A CA 1
ATOM 2034 C C . LEU A 1 281 ? 27.628 14.950 -43.237 1.00 60.90 317 LEU A C 1
ATOM 2035 O O . LEU A 1 281 ? 27.918 15.403 -44.341 1.00 61.62 317 LEU A O 1
ATOM 2040 N N . GLN A 1 282 ? 27.423 15.715 -42.172 1.00 61.19 318 GLN A N 1
ATOM 2041 C CA . GLN A 1 282 ? 27.473 17.171 -42.246 1.00 60.96 318 GLN A CA 1
ATOM 2042 C C . GLN A 1 282 ? 28.835 17.777 -42.574 1.00 59.62 318 GLN A C 1
ATOM 2043 O O . GLN A 1 282 ? 28.915 18.910 -43.058 1.00 60.01 318 GLN A O 1
ATOM 2049 N N . ALA A 1 283 ? 29.906 17.030 -42.336 1.00 57.19 319 ALA A N 1
ATOM 2050 C CA . ALA A 1 283 ? 31.242 17.553 -42.598 1.00 55.33 319 ALA A CA 1
ATOM 2051 C C . ALA A 1 283 ? 31.935 16.961 -43.821 1.00 54.03 319 ALA A C 1
ATOM 2052 O O . ALA A 1 283 ? 33.016 17.420 -44.199 1.00 54.76 319 ALA A O 1
ATOM 2054 N N . ASN A 1 284 ? 31.323 15.958 -44.446 1.00 51.87 320 ASN A N 1
ATOM 2055 C CA . ASN A 1 284 ? 31.934 15.318 -45.615 1.00 49.62 320 ASN A CA 1
ATOM 2056 C C . ASN A 1 284 ? 33.351 14.843 -45.250 1.00 48.28 320 ASN A C 1
ATOM 2057 O O . ASN A 1 284 ? 34.332 15.226 -45.886 1.00 45.71 320 ASN A O 1
ATOM 2062 N N . ARG A 1 285 ? 33.442 14.024 -44.210 1.00 46.01 321 ARG A N 1
ATOM 2063 C CA . ARG A 1 285 ? 34.719 13.495 -43.761 1.00 46.97 321 ARG A CA 1
ATOM 2064 C C . ARG A 1 285 ? 34.607 11.991 -43.534 1.00 45.52 321 ARG A C 1
ATOM 2065 O O . ARG A 1 285 ? 33.509 11.442 -43.510 1.00 45.05 321 ARG A O 1
ATOM 2073 N N . ALA A 1 286 ? 35.752 11.341 -43.364 1.00 45.41 322 ALA A N 1
ATOM 2074 C CA . ALA A 1 286 ? 35.798 9.904 -43.104 1.00 45.59 322 ALA A CA 1
ATOM 2075 C C . ALA A 1 286 ? 36.866 9.591 -42.055 1.00 45.71 322 ALA A C 1
ATOM 2076 O O . ALA A 1 286 ? 37.946 10.197 -42.044 1.00 45.33 322 ALA A O 1
ATOM 2078 N N . VAL A 1 287 ? 36.553 8.667 -41.156 1.00 44.53 323 VAL A N 1
ATOM 2079 C CA . VAL A 1 287 ? 37.508 8.253 -40.137 1.00 43.46 323 VAL A CA 1
ATOM 2080 C C . VAL A 1 287 ? 37.762 6.781 -40.439 1.00 42.20 323 VAL A C 1
ATOM 2081 O O . VAL A 1 287 ? 36.816 6.014 -40.626 1.00 37.79 323 VAL A O 1
ATOM 2085 N N . CYS A 1 288 ? 39.037 6.403 -40.522 1.00 42.44 324 CYS A N 1
ATOM 2086 C CA . CYS A 1 288 ? 39.417 5.031 -40.852 1.00 43.51 324 CYS A CA 1
ATOM 2087 C C . CYS A 1 288 ? 40.399 4.435 -39.860 1.00 44.28 324 CYS A C 1
ATOM 2088 O O . CYS A 1 288 ? 41.112 5.158 -39.165 1.00 43.08 324 CYS A O 1
ATOM 2091 N N . GLY A 1 289 ? 40.443 3.107 -39.826 1.00 43.32 325 GLY A N 1
ATOM 2092 C CA . GLY A 1 289 ? 41.349 2.408 -38.937 1.00 43.45 325 GLY A CA 1
ATOM 2093 C C . GLY A 1 289 ? 42.119 1.328 -39.682 1.00 44.98 325 GLY A C 1
ATOM 2094 O O . GLY A 1 289 ? 41.568 0.652 -40.557 1.00 44.07 325 GLY A O 1
ATOM 2095 N N . PHE A 1 290 ? 43.391 1.154 -39.332 1.00 45.38 326 PHE A N 1
ATOM 2096 C CA . PHE A 1 290 ? 44.221 0.157 -39.993 1.00 47.04 326 PHE A CA 1
ATOM 2097 C C . PHE A 1 290 ? 45.336 -0.425 -39.123 1.00 48.04 326 PHE A C 1
ATOM 2098 O O . PHE A 1 290 ? 45.959 0.275 -38.323 1.00 48.56 326 PHE A O 1
ATOM 2106 N N . HIS A 1 291 ? 45.586 -1.716 -39.297 1.00 48.76 327 HIS A N 1
ATOM 2107 C CA . HIS A 1 291 ? 46.656 -2.389 -38.576 1.00 51.98 327 HIS A CA 1
ATOM 2108 C C . HIS A 1 291 ? 46.965 -3.689 -39.279 1.00 51.29 327 HIS A C 1
ATOM 2109 O O . HIS A 1 291 ? 46.126 -4.585 -39.346 1.00 51.05 327 HIS A O 1
ATOM 2116 N N . LEU A 1 292 ? 48.169 -3.772 -39.828 1.00 52.08 328 LEU A N 1
ATOM 2117 C CA . LEU A 1 292 ? 48.608 -4.955 -40.546 1.00 54.07 328 LEU A CA 1
ATOM 2118 C C . LEU A 1 292 ? 48.515 -6.159 -39.605 1.00 57.16 328 LEU A C 1
ATOM 2119 O O . LEU A 1 292 ? 48.132 -7.246 -40.022 1.00 57.39 328 LEU A O 1
ATOM 2124 N N . GLY A 1 293 ? 48.844 -5.941 -38.332 1.00 61.60 329 GLY A N 1
ATOM 2125 C CA . GLY A 1 293 ? 48.779 -7.002 -37.338 1.00 67.09 329 GLY A CA 1
ATOM 2126 C C . GLY A 1 293 ? 47.377 -7.533 -37.050 1.00 71.62 329 GLY A C 1
ATOM 2127 O O . GLY A 1 293 ? 47.226 -8.586 -36.414 1.00 72.27 329 GLY A O 1
ATOM 2128 N N . TYR A 1 294 ? 46.351 -6.808 -37.505 1.00 73.89 330 TYR A N 1
ATOM 2129 C CA . TYR A 1 294 ? 44.950 -7.210 -37.313 1.00 74.47 330 TYR A CA 1
ATOM 2130 C C . TYR A 1 294 ? 44.249 -7.523 -38.641 1.00 74.52 330 TYR A C 1
ATOM 2131 O O . TYR A 1 294 ? 43.041 -7.778 -38.669 1.00 72.91 330 TYR A O 1
ATOM 2140 N N . LEU A 1 295 ? 45.006 -7.488 -39.734 1.00 75.90 331 LEU A N 1
ATOM 2141 C CA . LEU A 1 295 ? 44.458 -7.762 -41.063 1.00 78.35 331 LEU A CA 1
ATOM 2142 C C . LEU A 1 295 ? 44.302 -9.261 -41.245 1.00 79.68 331 LEU A C 1
ATOM 2143 O O . LEU A 1 295 ? 45.288 -10.000 -41.216 1.00 80.52 331 LEU A O 1
ATOM 2148 N N . ASP A 1 296 ? 43.066 -9.703 -41.460 1.00 81.70 332 ASP A N 1
ATOM 2149 C CA . ASP A 1 296 ? 42.780 -11.128 -41.615 1.00 83.64 332 ASP A CA 1
ATOM 2150 C C . ASP A 1 296 ? 42.947 -11.752 -43.008 1.00 82.82 332 ASP A C 1
ATOM 2151 O O . ASP A 1 296 ? 42.247 -11.393 -43.958 1.00 81.32 332 ASP A O 1
ATOM 2156 N N . GLY A 1 297 ? 43.884 -12.702 -43.078 1.00 82.19 333 GLY A N 1
ATOM 2157 C CA . GLY A 1 297 ? 44.201 -13.459 -44.283 1.00 80.71 333 GLY A CA 1
ATOM 2158 C C . GLY A 1 297 ? 43.959 -12.921 -45.683 1.00 79.80 333 GLY A C 1
ATOM 2159 O O . GLY A 1 297 ? 43.308 -13.582 -46.498 1.00 79.13 333 GLY A O 1
ATOM 2160 N N . GLU A 1 298 ? 44.486 -11.739 -45.981 1.00 78.23 334 GLU A N 1
ATOM 2161 C CA . GLU A 1 298 ? 44.331 -11.163 -47.314 1.00 77.28 334 GLU A CA 1
ATOM 2162 C C . GLU A 1 298 ? 45.684 -11.183 -48.035 1.00 75.92 334 GLU A C 1
ATOM 2163 O O . GLU A 1 298 ? 46.199 -10.142 -48.455 1.00 74.42 334 GLU A O 1
ATOM 2169 N N . VAL A 1 299 ? 46.248 -12.383 -48.166 1.00 73.67 335 VAL A N 1
ATOM 2170 C CA . VAL A 1 299 ? 47.542 -12.583 -48.812 1.00 72.36 335 VAL A CA 1
ATOM 2171 C C . VAL A 1 299 ? 47.624 -11.995 -50.211 1.00 70.66 335 VAL A C 1
ATOM 2172 O O . VAL A 1 299 ? 48.668 -11.485 -50.613 1.00 70.35 335 VAL A O 1
ATOM 2176 N N . GLU A 1 300 ? 46.524 -12.068 -50.952 1.00 68.57 336 GLU A N 1
ATOM 2177 C CA . GLU A 1 300 ? 46.496 -11.551 -52.310 1.00 67.15 336 GLU A CA 1
ATOM 2178 C C . GLU A 1 300 ? 46.521 -10.036 -52.314 1.00 64.00 336 GLU A C 1
ATOM 2179 O O . GLU A 1 300 ? 47.083 -9.414 -53.213 1.00 63.59 336 GLU A O 1
ATOM 2185 N N . LEU A 1 301 ? 45.912 -9.451 -51.293 1.00 60.03 337 LEU A N 1
ATOM 2186 C CA . LEU A 1 301 ? 45.868 -8.006 -51.157 1.00 57.72 337 LEU A CA 1
ATOM 2187 C C . LEU A 1 301 ? 47.243 -7.483 -50.721 1.00 55.26 337 LEU A C 1
ATOM 2188 O O . LEU A 1 301 ? 47.746 -6.502 -51.262 1.00 53.44 337 LEU A O 1
ATOM 2193 N N . VAL A 1 302 ? 47.846 -8.148 -49.741 1.00 53.32 338 VAL A N 1
ATOM 2194 C CA . VAL A 1 302 ? 49.158 -7.751 -49.241 1.00 52.35 338 VAL A CA 1
ATOM 2195 C C . VAL A 1 302 ? 50.224 -7.947 -50.320 1.00 50.98 338 VAL A C 1
ATOM 2196 O O . VAL A 1 302 ? 51.069 -7.071 -50.525 1.00 49.85 338 VAL A O 1
ATOM 2200 N N . SER A 1 303 ? 50.153 -9.082 -51.018 1.00 48.14 339 SER A N 1
ATOM 2201 C CA . SER A 1 303 ? 51.102 -9.420 -52.077 1.00 48.51 339 SER A CA 1
ATOM 2202 C C . SER A 1 303 ? 51.089 -8.418 -53.215 1.00 47.09 339 SER A C 1
ATOM 2203 O O . SER A 1 303 ? 52.123 -8.147 -53.815 1.00 48.47 339 SER A O 1
ATOM 2206 N N . GLY A 1 304 ? 49.915 -7.888 -53.532 1.00 46.01 340 GLY A N 1
ATOM 2207 C CA . GLY A 1 304 ? 49.830 -6.905 -54.595 1.00 45.25 340 GLY A CA 1
ATOM 2208 C C . GLY A 1 304 ? 50.508 -5.607 -54.188 1.00 42.66 340 GLY A C 1
ATOM 2209 O O . GLY A 1 304 ? 51.090 -4.910 -55.015 1.00 44.21 340 GLY A O 1
ATOM 2210 N N . VAL A 1 305 ? 50.424 -5.287 -52.902 1.00 41.53 341 VAL A N 1
ATOM 2211 C CA . VAL A 1 305 ? 51.035 -4.083 -52.356 1.00 41.53 341 VAL A CA 1
ATOM 2212 C C . VAL A 1 305 ? 52.555 -4.227 -52.329 1.00 41.90 341 VAL A C 1
ATOM 2213 O O . VAL A 1 305 ? 53.276 -3.302 -52.677 1.00 41.92 341 VAL A O 1
ATOM 2217 N N . VAL A 1 306 ? 53.040 -5.397 -51.929 1.00 42.43 342 VAL A N 1
ATOM 2218 C CA . VAL A 1 306 ? 54.472 -5.632 -51.893 1.00 43.65 342 VAL A CA 1
ATOM 2219 C C . VAL A 1 306 ? 55.039 -5.455 -53.300 1.00 44.77 342 VAL A C 1
ATOM 2220 O O . VAL A 1 306 ? 56.046 -4.781 -53.480 1.00 46.59 342 VAL A O 1
ATOM 2224 N N . ALA A 1 307 ? 54.386 -6.050 -54.294 1.00 45.96 343 ALA A N 1
ATOM 2225 C CA . ALA A 1 307 ? 54.844 -5.951 -55.681 1.00 46.82 343 ALA A CA 1
ATOM 2226 C C . ALA A 1 307 ? 54.988 -4.495 -56.119 1.00 47.30 343 ALA A C 1
ATOM 2227 O O . ALA A 1 307 ? 55.948 -4.124 -56.787 1.00 47.22 343 ALA A O 1
ATOM 2229 N N . ARG A 1 308 ? 54.008 -3.680 -55.752 1.00 49.06 344 ARG A N 1
ATOM 2230 C CA . ARG A 1 308 ? 54.014 -2.260 -56.081 1.00 50.45 344 ARG A CA 1
ATOM 2231 C C . ARG A 1 308 ? 55.261 -1.626 -55.457 1.00 49.27 344 ARG A C 1
ATOM 2232 O O . ARG A 1 308 ? 56.008 -0.910 -56.120 1.00 49.16 344 ARG A O 1
ATOM 2240 N N . LEU A 1 309 ? 55.479 -1.902 -54.173 1.00 46.99 345 LEU A N 1
ATOM 2241 C CA . LEU A 1 309 ? 56.621 -1.346 -53.469 1.00 45.14 345 LEU A CA 1
ATOM 2242 C C . LEU A 1 309 ? 57.954 -1.771 -54.084 1.00 44.31 345 LEU A C 1
ATOM 2243 O O . LEU A 1 309 ? 58.851 -0.944 -54.223 1.00 43.61 345 LEU A O 1
ATOM 2248 N N . LEU A 1 310 ? 58.092 -3.041 -54.463 1.00 44.20 346 LEU A N 1
ATOM 2249 C CA . LEU A 1 310 ? 59.345 -3.502 -55.070 1.00 45.65 346 LEU A CA 1
ATOM 2250 C C . LEU A 1 310 ? 59.623 -2.787 -56.394 1.00 47.31 346 LEU A C 1
ATOM 2251 O O . LEU A 1 310 ? 60.778 -2.500 -56.724 1.00 47.96 346 LEU A O 1
ATOM 2256 N N . ALA A 1 311 ? 58.564 -2.495 -57.147 1.00 47.33 347 ALA A N 1
ATOM 2257 C CA . ALA A 1 311 ? 58.696 -1.799 -58.427 1.00 47.26 347 ALA A CA 1
ATOM 2258 C C . ALA A 1 311 ? 59.153 -0.367 -58.157 1.00 47.45 347 ALA A C 1
ATOM 2259 O O . ALA A 1 311 ? 60.006 0.169 -58.866 1.00 48.28 347 ALA A O 1
ATOM 2261 N N . LEU A 1 312 ? 58.586 0.248 -57.125 1.00 45.91 348 LEU A N 1
ATOM 2262 C CA . LEU A 1 312 ? 58.964 1.610 -56.764 1.00 45.92 348 LEU A CA 1
ATOM 2263 C C . LEU A 1 312 ? 60.417 1.621 -56.319 1.00 46.93 348 LEU A C 1
ATOM 2264 O O . LEU A 1 312 ? 61.151 2.578 -56.566 1.00 47.54 348 LEU A O 1
ATOM 2269 N N . TYR A 1 313 ? 60.838 0.542 -55.671 1.00 48.24 349 TYR A N 1
ATOM 2270 C CA . TYR A 1 313 ? 62.210 0.449 -55.214 1.00 49.02 349 TYR A CA 1
ATOM 2271 C C . TYR A 1 313 ? 63.167 0.350 -56.392 1.00 50.67 349 TYR A C 1
ATOM 2272 O O . TYR A 1 313 ? 64.122 1.112 -56.486 1.00 49.05 349 TYR A O 1
ATOM 2281 N N . ASN A 1 314 ? 62.901 -0.594 -57.290 1.00 51.86 350 ASN A N 1
ATOM 2282 C CA . ASN A 1 314 ? 63.746 -0.795 -58.454 1.00 54.46 350 ASN A CA 1
ATOM 2283 C C . ASN A 1 314 ? 63.846 0.420 -59.379 1.00 55.94 350 ASN A C 1
ATOM 2284 O O . ASN A 1 314 ? 64.752 0.494 -60.218 1.00 55.50 350 ASN A O 1
ATOM 2289 N N . GLN A 1 315 ? 62.923 1.368 -59.227 1.00 55.52 351 GLN A N 1
ATOM 2290 C CA . GLN A 1 315 ? 62.935 2.578 -60.044 1.00 55.55 351 GLN A CA 1
ATOM 2291 C C . GLN A 1 315 ? 63.555 3.760 -59.303 1.00 54.27 351 GLN A C 1
ATOM 2292 O O . GLN A 1 315 ? 63.585 4.875 -59.817 1.00 54.32 351 GLN A O 1
ATOM 2298 N N . GLY A 1 316 ? 64.036 3.506 -58.090 1.00 53.72 352 GLY A N 1
ATOM 2299 C CA . GLY A 1 316 ? 64.674 4.541 -57.293 1.00 51.34 352 GLY A CA 1
ATOM 2300 C C . GLY A 1 316 ? 63.761 5.538 -56.604 1.00 52.59 352 GLY A C 1
ATOM 2301 O O . GLY A 1 316 ? 64.210 6.637 -56.263 1.00 51.96 352 GLY A O 1
ATOM 2302 N N . HIS A 1 317 ? 62.500 5.174 -56.372 1.00 50.87 353 HIS A N 1
ATOM 2303 C CA . HIS A 1 317 ? 61.566 6.101 -55.729 1.00 50.87 353 HIS A CA 1
ATOM 2304 C C . HIS A 1 317 ? 61.330 5.922 -54.222 1.00 49.29 353 HIS A C 1
ATOM 2305 O O . HIS A 1 317 ? 60.702 6.776 -53.590 1.00 47.48 353 HIS A O 1
ATOM 2312 N N . ILE A 1 318 ? 61.802 4.811 -53.654 1.00 45.38 354 ILE A N 1
ATOM 2313 C CA . ILE A 1 318 ? 61.702 4.584 -52.211 1.00 44.68 354 ILE A CA 1
ATOM 2314 C C . ILE A 1 318 ? 63.000 3.910 -51.800 1.00 44.65 354 ILE A C 1
ATOM 2315 O O . ILE A 1 318 ? 63.584 3.155 -52.573 1.00 44.98 354 ILE A O 1
ATOM 2320 N N . LYS A 1 319 ? 63.444 4.195 -50.584 1.00 45.45 355 LYS A N 1
ATOM 2321 C CA . LYS A 1 319 ? 64.686 3.649 -50.049 1.00 45.43 355 LYS A CA 1
ATOM 2322 C C . LYS A 1 319 ? 64.542 3.623 -48.525 1.00 44.58 355 LYS A C 1
ATOM 2323 O O . LYS A 1 319 ? 64.527 4.675 -47.880 1.00 43.46 355 LYS A O 1
ATOM 2329 N N . PRO A 1 320 ? 64.424 2.426 -47.930 1.00 44.57 356 PRO A N 1
ATOM 2330 C CA . PRO A 1 320 ? 64.276 2.350 -46.471 1.00 47.20 356 PRO A CA 1
ATOM 2331 C C . PRO A 1 320 ? 65.504 2.886 -45.756 1.00 50.37 356 PRO A C 1
ATOM 2332 O O . PRO A 1 320 ? 66.616 2.391 -45.960 1.00 50.72 356 PRO A O 1
ATOM 2336 N N . HIS A 1 321 ? 65.301 3.903 -44.925 1.00 50.19 357 HIS A N 1
ATOM 2337 C CA . HIS A 1 321 ? 66.400 4.482 -44.181 1.00 52.65 357 HIS A CA 1
ATOM 2338 C C . HIS A 1 321 ? 66.594 3.718 -42.865 1.00 51.68 357 HIS A C 1
ATOM 2339 O O . HIS A 1 321 ? 65.632 3.442 -42.138 1.00 49.33 357 HIS A O 1
ATOM 2346 N N . ILE A 1 322 ? 67.848 3.395 -42.563 1.00 49.94 358 ILE A N 1
ATOM 2347 C CA . ILE A 1 322 ? 68.202 2.658 -41.355 1.00 50.73 358 ILE A CA 1
ATOM 2348 C C . ILE A 1 322 ? 68.725 3.577 -40.244 1.00 50.61 358 ILE A C 1
ATOM 2349 O O . ILE A 1 322 ? 69.662 4.346 -40.454 1.00 50.73 358 ILE A O 1
ATOM 2354 N N . ASP A 1 323 ? 68.117 3.500 -39.066 1.00 50.07 359 ASP A N 1
ATOM 2355 C CA . ASP A 1 323 ? 68.559 4.315 -37.944 1.00 51.79 359 ASP A CA 1
ATOM 2356 C C . ASP A 1 323 ? 69.715 3.657 -37.199 1.00 52.08 359 ASP A C 1
ATOM 2357 O O . ASP A 1 323 ? 70.752 4.278 -36.976 1.00 53.73 359 ASP A O 1
ATOM 2362 N N . SER A 1 324 ? 69.531 2.401 -36.805 1.00 51.44 360 SER A N 1
ATOM 2363 C CA . SER A 1 324 ? 70.561 1.682 -36.074 1.00 51.29 360 SER A CA 1
ATOM 2364 C C . SER A 1 324 ? 70.335 0.185 -36.124 1.00 52.47 360 SER A C 1
ATOM 2365 O O . SER A 1 324 ? 69.211 -0.275 -36.325 1.00 52.06 360 SER A O 1
ATOM 2368 N N . VAL A 1 325 ? 71.416 -0.567 -35.945 1.00 52.28 361 VAL A N 1
ATOM 2369 C CA . VAL A 1 325 ? 71.376 -2.023 -35.962 1.00 52.88 361 VAL A CA 1
ATOM 2370 C C . VAL A 1 325 ? 71.887 -2.531 -34.604 1.00 53.56 361 VAL A C 1
ATOM 2371 O O . VAL A 1 325 ? 72.929 -2.083 -34.124 1.00 53.70 361 VAL A O 1
ATOM 2375 N N . TRP A 1 326 ? 71.150 -3.451 -33.984 1.00 54.19 362 TRP A N 1
ATOM 2376 C CA . TRP A 1 326 ? 71.531 -3.985 -32.677 1.00 55.04 362 TRP A CA 1
ATOM 2377 C C . TRP A 1 326 ? 71.510 -5.508 -32.601 1.00 56.09 362 TRP A C 1
ATOM 2378 O O . TRP A 1 326 ? 70.612 -6.158 -33.140 1.00 57.24 362 TRP A O 1
ATOM 2389 N N . PRO A 1 327 ? 72.503 -6.099 -31.915 1.00 55.49 363 PRO A N 1
ATOM 2390 C CA . PRO A 1 327 ? 72.572 -7.557 -31.770 1.00 54.39 363 PRO A CA 1
ATOM 2391 C C . PRO A 1 327 ? 71.508 -8.009 -30.756 1.00 54.86 363 PRO A C 1
ATOM 2392 O O . PRO A 1 327 ? 71.058 -7.211 -29.937 1.00 53.85 363 PRO A O 1
ATOM 2396 N N . PHE A 1 328 ? 71.095 -9.272 -30.811 1.00 56.44 364 PHE A N 1
ATOM 2397 C CA . PHE A 1 328 ? 70.069 -9.761 -29.888 1.00 59.09 364 PHE A CA 1
ATOM 2398 C C . PHE A 1 328 ? 70.381 -9.425 -28.434 1.00 62.16 364 PHE A C 1
ATOM 2399 O O . PHE A 1 328 ? 69.472 -9.207 -27.631 1.00 62.62 364 PHE A O 1
ATOM 2407 N N . GLU A 1 329 ? 71.669 -9.372 -28.103 1.00 65.16 365 GLU A N 1
ATOM 2408 C CA . GLU A 1 329 ? 72.112 -9.069 -26.741 1.00 67.18 365 GLU A CA 1
ATOM 2409 C C . GLU A 1 329 ? 71.672 -7.684 -26.246 1.00 66.54 365 GLU A C 1
ATOM 2410 O O . GLU A 1 329 ? 71.417 -7.499 -25.052 1.00 67.43 365 GLU A O 1
ATOM 2416 N N . LYS A 1 330 ? 71.585 -6.711 -27.152 1.00 64.23 366 LYS A N 1
ATOM 2417 C CA . LYS A 1 330 ? 71.202 -5.350 -26.763 1.00 62.64 366 LYS A CA 1
ATOM 2418 C C . LYS A 1 330 ? 69.784 -4.959 -27.167 1.00 59.89 366 LYS A C 1
ATOM 2419 O O . LYS A 1 330 ? 69.508 -3.791 -27.444 1.00 58.70 366 LYS A O 1
ATOM 2425 N N . VAL A 1 331 ? 68.886 -5.936 -27.174 1.00 57.77 367 VAL A N 1
ATOM 2426 C CA . VAL A 1 331 ? 67.503 -5.695 -27.550 1.00 55.73 367 VAL A CA 1
ATOM 2427 C C . VAL A 1 331 ? 66.877 -4.621 -26.669 1.00 55.03 367 VAL A C 1
ATOM 2428 O O . VAL A 1 331 ? 66.037 -3.847 -27.123 1.00 53.82 367 VAL A O 1
ATOM 2432 N N . ALA A 1 332 ? 67.303 -4.571 -25.411 1.00 54.93 368 ALA A N 1
ATOM 2433 C CA . ALA A 1 332 ? 66.784 -3.605 -24.457 1.00 55.31 368 ALA A CA 1
ATOM 2434 C C . ALA A 1 332 ? 66.989 -2.170 -24.920 1.00 56.45 368 ALA A C 1
ATOM 2435 O O . ALA A 1 332 ? 66.086 -1.344 -24.801 1.00 57.24 368 ALA A O 1
ATOM 2437 N N . ASP A 1 333 ? 68.180 -1.869 -25.428 1.00 57.30 369 ASP A N 1
ATOM 2438 C CA . ASP A 1 333 ? 68.477 -0.522 -25.902 1.00 58.14 369 ASP A CA 1
ATOM 2439 C C . ASP A 1 333 ? 67.761 -0.260 -27.223 1.00 56.07 369 ASP A C 1
ATOM 2440 O O . ASP A 1 333 ? 67.265 0.842 -27.458 1.00 56.40 369 ASP A O 1
ATOM 2445 N N . ALA A 1 334 ? 67.706 -1.275 -28.079 1.00 53.30 370 ALA A N 1
ATOM 2446 C CA . ALA A 1 334 ? 67.031 -1.140 -29.360 1.00 52.98 370 ALA A CA 1
ATOM 2447 C C . ALA A 1 334 ? 65.579 -0.720 -29.115 1.00 52.96 370 ALA A C 1
ATOM 2448 O O . ALA A 1 334 ? 65.085 0.208 -29.757 1.00 53.89 370 ALA A O 1
ATOM 2450 N N . MET A 1 335 ? 64.903 -1.381 -28.177 1.00 50.91 371 MET A N 1
ATOM 2451 C CA . MET A 1 335 ? 63.515 -1.032 -27.878 1.00 52.45 371 MET A CA 1
ATOM 2452 C C . MET A 1 335 ? 63.432 0.357 -27.254 1.00 54.51 371 MET A C 1
ATOM 2453 O O . MET A 1 335 ? 62.435 1.066 -27.410 1.00 53.98 371 MET A O 1
ATOM 2458 N N . LYS A 1 336 ? 64.488 0.750 -26.553 1.00 56.82 372 LYS A N 1
ATOM 2459 C CA . LYS A 1 336 ? 64.513 2.053 -25.911 1.00 59.06 372 LYS A CA 1
ATOM 2460 C C . LYS A 1 336 ? 64.691 3.159 -26.958 1.00 58.71 372 LYS A C 1
ATOM 2461 O O . LYS A 1 336 ? 64.064 4.214 -26.854 1.00 58.58 372 LYS A O 1
ATOM 2467 N N . GLN A 1 337 ? 65.539 2.908 -27.959 1.00 57.67 373 GLN A N 1
ATOM 2468 C CA . GLN A 1 337 ? 65.790 3.860 -29.051 1.00 57.25 373 GLN A CA 1
ATOM 2469 C C . GLN A 1 337 ? 64.456 4.318 -29.629 1.00 57.43 373 GLN A C 1
ATOM 2470 O O . GLN A 1 337 ? 64.227 5.504 -29.872 1.00 55.17 373 GLN A O 1
ATOM 2476 N N . MET A 1 338 ? 63.579 3.346 -29.845 1.00 56.66 374 MET A N 1
ATOM 2477 C CA . MET A 1 338 ? 62.276 3.603 -30.415 1.00 57.17 374 MET A CA 1
ATOM 2478 C C . MET A 1 338 ? 61.281 4.208 -29.436 1.00 56.21 374 MET A C 1
ATOM 2479 O O . MET A 1 338 ? 60.668 5.226 -29.733 1.00 55.30 374 MET A O 1
ATOM 2484 N N . GLN A 1 339 ? 61.127 3.592 -28.268 1.00 57.17 375 GLN A N 1
ATOM 2485 C CA . GLN A 1 339 ? 60.173 4.077 -27.276 1.00 58.92 375 GLN A CA 1
ATOM 2486 C C . GLN A 1 339 ? 60.458 5.497 -26.791 1.00 59.41 375 GLN A C 1
ATOM 2487 O O . GLN A 1 339 ? 59.543 6.211 -26.376 1.00 57.81 375 GLN A O 1
ATOM 2493 N N . GLU A 1 340 ? 61.725 5.900 -26.844 1.00 60.30 376 GLU A N 1
ATOM 2494 C CA . GLU A 1 340 ? 62.127 7.239 -26.424 1.00 62.61 376 GLU A CA 1
ATOM 2495 C C . GLU A 1 340 ? 62.158 8.198 -27.620 1.00 62.91 376 GLU A C 1
ATOM 2496 O O . GLU A 1 340 ? 62.556 9.357 -27.493 1.00 61.01 376 GLU A O 1
ATOM 2502 N N . LYS A 1 341 ? 61.726 7.699 -28.778 1.00 63.53 377 LYS A N 1
ATOM 2503 C CA . LYS A 1 341 ? 61.674 8.483 -30.010 1.00 63.77 377 LYS A CA 1
ATOM 2504 C C . LYS A 1 341 ? 62.999 9.164 -30.324 1.00 63.01 377 LYS A C 1
ATOM 2505 O O . LYS A 1 341 ? 63.071 10.386 -30.477 1.00 62.14 377 LYS A O 1
ATOM 2511 N N . LYS A 1 342 ? 64.048 8.355 -30.422 1.00 61.49 378 LYS A N 1
ATOM 2512 C CA . LYS A 1 342 ? 65.376 8.864 -30.726 1.00 60.82 378 LYS A CA 1
ATOM 2513 C C . LYS A 1 342 ? 65.813 8.423 -32.113 1.00 58.18 378 LYS A C 1
ATOM 2514 O O . LYS A 1 342 ? 66.832 8.882 -32.631 1.00 57.15 378 LYS A O 1
ATOM 2520 N N . ASN A 1 343 ? 65.036 7.537 -32.722 1.00 54.73 379 ASN A N 1
ATOM 2521 C CA . ASN A 1 343 ? 65.397 7.037 -34.039 1.00 53.45 379 ASN A CA 1
ATOM 2522 C C . ASN A 1 343 ? 64.935 7.891 -35.205 1.00 51.89 379 ASN A C 1
ATOM 2523 O O . ASN A 1 343 ? 63.933 8.599 -35.125 1.00 53.06 379 ASN A O 1
ATOM 2528 N N . VAL A 1 344 ? 65.711 7.828 -36.278 1.00 51.52 380 VAL A N 1
ATOM 2529 C CA . VAL A 1 344 ? 65.405 8.500 -37.533 1.00 49.73 380 VAL A CA 1
ATOM 2530 C C . VAL A 1 344 ? 65.571 7.350 -38.505 1.00 50.12 380 VAL A C 1
ATOM 2531 O O . VAL A 1 344 ? 66.676 7.066 -38.972 1.00 48.94 380 VAL A O 1
ATOM 2535 N N . GLY A 1 345 ? 64.472 6.659 -38.778 1.00 50.62 381 GLY A N 1
ATOM 2536 C CA . GLY A 1 345 ? 64.540 5.523 -39.673 1.00 48.45 381 GLY A CA 1
ATOM 2537 C C . GLY A 1 345 ? 64.248 4.226 -38.942 1.00 48.00 381 GLY A C 1
ATOM 2538 O O . GLY A 1 345 ? 63.811 4.227 -37.787 1.00 47.95 381 GLY A O 1
ATOM 2539 N N . LYS A 1 346 ? 64.513 3.116 -39.614 1.00 46.54 382 LYS A N 1
ATOM 2540 C CA . LYS A 1 346 ? 64.248 1.803 -39.064 1.00 45.79 382 LYS A CA 1
ATOM 2541 C C . LYS A 1 346 ? 65.251 1.343 -38.019 1.00 46.33 382 LYS A C 1
ATOM 2542 O O . LYS A 1 346 ? 66.458 1.570 -38.153 1.00 45.08 382 LYS A O 1
ATOM 2548 N N . VAL A 1 347 ? 64.737 0.693 -36.980 1.00 45.18 383 VAL A N 1
ATOM 2549 C CA . VAL A 1 347 ? 65.565 0.132 -35.917 1.00 44.32 383 VAL A CA 1
ATOM 2550 C C . VAL A 1 347 ? 65.540 -1.385 -36.166 1.00 43.94 383 VAL A C 1
ATOM 2551 O O . VAL A 1 347 ? 64.470 -2.005 -36.171 1.00 43.01 383 VAL A O 1
ATOM 2555 N N . LEU A 1 348 ? 66.708 -1.973 -36.409 1.00 43.33 384 LEU A N 1
ATOM 2556 C CA . LEU A 1 348 ? 66.794 -3.405 -36.691 1.00 44.56 384 LEU A CA 1
ATOM 2557 C C . LEU A 1 348 ? 67.567 -4.198 -35.648 1.00 47.23 384 LEU A C 1
ATOM 2558 O O . LEU A 1 348 ? 68.352 -3.647 -34.874 1.00 46.58 384 LEU A O 1
ATOM 2563 N N . LEU A 1 349 ? 67.336 -5.505 -35.650 1.00 48.62 385 LEU A N 1
ATOM 2564 C CA . LEU A 1 349 ? 68.023 -6.424 -34.759 1.00 48.71 385 LEU A CA 1
ATOM 2565 C C . LEU A 1 349 ? 68.723 -7.445 -35.647 1.00 50.33 385 LEU A C 1
ATOM 2566 O O . LEU A 1 349 ? 68.215 -7.798 -36.716 1.00 51.35 385 LEU A O 1
ATOM 2571 N N . VAL A 1 350 ? 69.896 -7.895 -35.222 1.00 50.85 386 VAL A N 1
ATOM 2572 C CA . VAL A 1 350 ? 70.659 -8.891 -35.968 1.00 53.08 386 VAL A CA 1
ATOM 2573 C C . VAL A 1 350 ? 71.031 -10.036 -35.020 1.00 52.98 386 VAL A C 1
ATOM 2574 O O . VAL A 1 350 ? 71.311 -9.805 -33.852 1.00 51.28 386 VAL A O 1
ATOM 2578 N N . PRO A 1 351 ? 71.013 -11.289 -35.505 1.00 55.55 387 PRO A N 1
ATOM 2579 C CA . PRO A 1 351 ? 71.361 -12.431 -34.646 1.00 56.55 387 PRO A CA 1
ATOM 2580 C C . PRO A 1 351 ? 72.768 -12.296 -34.051 1.00 59.13 387 PRO A C 1
ATOM 2581 O O . PRO A 1 351 ? 72.879 -11.740 -32.929 1.00 59.80 387 PRO A O 1
ATOM 2585 N N . LEU B 1 11 ? 3.973 36.822 -65.040 1.00 81.37 47 LEU B N 1
ATOM 2586 C CA . LEU B 1 11 ? 4.343 35.951 -66.198 1.00 80.71 47 LEU B CA 1
ATOM 2587 C C . LEU B 1 11 ? 5.229 34.761 -65.795 1.00 79.64 47 LEU B C 1
ATOM 2588 O O . LEU B 1 11 ? 4.942 33.614 -66.159 1.00 79.11 47 LEU B O 1
ATOM 2590 N N . LEU B 1 12 ? 6.298 35.035 -65.046 1.00 77.52 48 LEU B N 1
ATOM 2591 C CA . LEU B 1 12 ? 7.221 33.985 -64.602 1.00 75.57 48 LEU B CA 1
ATOM 2592 C C . LEU B 1 12 ? 6.815 33.361 -63.270 1.00 74.49 48 LEU B C 1
ATOM 2593 O O . LEU B 1 12 ? 6.510 34.063 -62.307 1.00 75.43 48 LEU B O 1
ATOM 2598 N N . ARG B 1 13 ? 6.827 32.036 -63.215 1.00 72.56 49 ARG B N 1
ATOM 2599 C CA . ARG B 1 13 ? 6.459 31.333 -61.998 1.00 70.93 49 ARG B CA 1
ATOM 2600 C C . ARG B 1 13 ? 7.656 30.836 -61.206 1.00 68.95 49 ARG B C 1
ATOM 2601 O O . ARG B 1 13 ? 8.749 30.650 -61.744 1.00 68.06 49 ARG B O 1
ATOM 2609 N N . CYS B 1 14 ? 7.437 30.623 -59.916 1.00 66.92 50 CYS B N 1
ATOM 2610 C CA . CYS B 1 14 ? 8.479 30.119 -59.043 1.00 66.33 50 CYS B CA 1
ATOM 2611 C C . CYS B 1 14 ? 7.824 29.576 -57.785 1.00 63.60 50 CYS B C 1
ATOM 2612 O O . CYS B 1 14 ? 6.828 30.116 -57.309 1.00 63.27 50 CYS B O 1
ATOM 2615 N N . LEU B 1 15 ? 8.375 28.489 -57.266 1.00 60.91 51 LEU B N 1
ATOM 2616 C CA . LEU B 1 15 ? 7.846 27.867 -56.070 1.00 59.16 51 LEU B CA 1
ATOM 2617 C C . LEU B 1 15 ? 8.567 28.450 -54.853 1.00 59.16 51 LEU B C 1
ATOM 2618 O O . LEU B 1 15 ? 9.769 28.727 -54.901 1.00 58.09 51 LEU B O 1
ATOM 2623 N N . VAL B 1 16 ? 7.831 28.652 -53.765 1.00 57.83 52 VAL B N 1
ATOM 2624 C CA . VAL B 1 16 ? 8.426 29.230 -52.572 1.00 56.85 52 VAL B CA 1
ATOM 2625 C C . VAL B 1 16 ? 8.093 28.456 -51.306 1.00 55.61 52 VAL B C 1
ATOM 2626 O O . VAL B 1 16 ? 6.949 28.062 -51.087 1.00 55.42 52 VAL B O 1
ATOM 2630 N N . LEU B 1 17 ? 9.118 28.214 -50.494 1.00 55.05 53 LEU B N 1
ATOM 2631 C CA . LEU B 1 17 ? 8.958 27.527 -49.218 1.00 55.07 53 LEU B CA 1
ATOM 2632 C C . LEU B 1 17 ? 8.706 28.655 -48.219 1.00 55.62 53 LEU B C 1
ATOM 2633 O O . LEU B 1 17 ? 9.602 29.454 -47.949 1.00 54.88 53 LEU B O 1
ATOM 2638 N N . THR B 1 18 ? 7.484 28.741 -47.701 1.00 57.57 54 THR B N 1
ATOM 2639 C CA . THR B 1 18 ? 7.128 29.800 -46.755 1.00 60.05 54 THR B CA 1
ATOM 2640 C C . THR B 1 18 ? 7.140 29.358 -45.293 1.00 61.34 54 THR B C 1
ATOM 2641 O O . THR B 1 18 ? 6.834 30.147 -44.407 1.00 60.70 54 THR B O 1
ATOM 2645 N N . GLY B 1 19 ? 7.486 28.099 -45.049 1.00 63.99 55 GLY B N 1
ATOM 2646 C CA . GLY B 1 19 ? 7.537 27.593 -43.689 1.00 67.67 55 GLY B CA 1
ATOM 2647 C C . GLY B 1 19 ? 7.980 26.145 -43.677 1.00 70.45 55 GLY B C 1
ATOM 2648 O O . GLY B 1 19 ? 7.968 25.494 -44.721 1.00 71.44 55 GLY B O 1
ATOM 2649 N N . PHE B 1 20 ? 8.387 25.638 -42.516 1.00 72.19 56 PHE B N 1
ATOM 2650 C CA . PHE B 1 20 ? 8.814 24.244 -42.413 1.00 75.08 56 PHE B CA 1
ATOM 2651 C C . PHE B 1 20 ? 7.626 23.370 -42.031 1.00 76.99 56 PHE B C 1
ATOM 2652 O O . PHE B 1 20 ? 6.955 23.613 -41.026 1.00 77.57 56 PHE B O 1
ATOM 2660 N N . GLY B 1 21 ? 7.365 22.355 -42.843 1.00 78.85 57 GLY B N 1
ATOM 2661 C CA . GLY B 1 21 ? 6.248 21.476 -42.570 1.00 80.77 57 GLY B CA 1
ATOM 2662 C C . GLY B 1 21 ? 6.113 20.380 -43.605 1.00 82.29 57 GLY B C 1
ATOM 2663 O O . GLY B 1 21 ? 7.113 19.806 -44.041 1.00 83.22 57 GLY B O 1
ATOM 2664 N N . GLY B 1 22 ? 4.873 20.096 -44.000 1.00 82.61 58 GLY B N 1
ATOM 2665 C CA . GLY B 1 22 ? 4.617 19.055 -44.979 1.00 82.21 58 GLY B CA 1
ATOM 2666 C C . GLY B 1 22 ? 4.606 19.572 -46.400 1.00 81.69 58 GLY B C 1
ATOM 2667 O O . GLY B 1 22 ? 5.278 20.552 -46.723 1.00 82.52 58 GLY B O 1
ATOM 2668 N N . TYR B 1 23 ? 3.829 18.916 -47.252 1.00 80.95 59 TYR B N 1
ATOM 2669 C CA . TYR B 1 23 ? 3.736 19.304 -48.653 1.00 79.82 59 TYR B CA 1
ATOM 2670 C C . TYR B 1 23 ? 3.108 20.686 -48.880 1.00 79.07 59 TYR B C 1
ATOM 2671 O O . TYR B 1 23 ? 3.512 21.410 -49.791 1.00 78.10 59 TYR B O 1
ATOM 2680 N N . ASP B 1 24 ? 2.135 21.050 -48.047 1.00 78.69 60 ASP B N 1
ATOM 2681 C CA . ASP B 1 24 ? 1.440 22.334 -48.182 1.00 79.52 60 ASP B CA 1
ATOM 2682 C C . ASP B 1 24 ? 2.327 23.566 -48.001 1.00 79.86 60 ASP B C 1
ATOM 2683 O O . ASP B 1 24 ? 1.938 24.675 -48.371 1.00 79.97 60 ASP B O 1
ATOM 2685 N N . LYS B 1 25 ? 3.515 23.373 -47.437 1.00 79.75 61 LYS B N 1
ATOM 2686 C CA . LYS B 1 25 ? 4.436 24.480 -47.197 1.00 79.60 61 LYS B CA 1
ATOM 2687 C C . LYS B 1 25 ? 4.982 25.150 -48.462 1.00 79.08 61 LYS B C 1
ATOM 2688 O O . LYS B 1 25 ? 5.464 26.287 -48.406 1.00 78.10 61 LYS B O 1
ATOM 2694 N N . VAL B 1 26 ? 4.905 24.452 -49.596 1.00 77.19 62 VAL B N 1
ATOM 2695 C CA . VAL B 1 26 ? 5.393 24.995 -50.862 1.00 74.57 62 VAL B CA 1
ATOM 2696 C C . VAL B 1 26 ? 4.291 25.746 -51.597 1.00 74.83 62 VAL B C 1
ATOM 2697 O O . VAL B 1 26 ? 3.255 25.179 -51.939 1.00 74.67 62 VAL B O 1
ATOM 2701 N N . LYS B 1 27 ? 4.532 27.028 -51.842 1.00 75.12 63 LYS B N 1
ATOM 2702 C CA . LYS B 1 27 ? 3.568 27.885 -52.518 1.00 75.16 63 LYS B CA 1
ATOM 2703 C C . LYS B 1 27 ? 4.039 28.216 -53.924 1.00 74.47 63 LYS B C 1
ATOM 2704 O O . LYS B 1 27 ? 5.237 28.242 -54.196 1.00 73.52 63 LYS B O 1
ATOM 2710 N N . LEU B 1 28 ? 3.089 28.475 -54.813 1.00 74.04 64 LEU B N 1
ATOM 2711 C CA . LEU B 1 28 ? 3.408 28.822 -56.187 1.00 74.58 64 LEU B CA 1
ATOM 2712 C C . LEU B 1 28 ? 3.097 30.295 -56.401 1.00 75.20 64 LEU B C 1
ATOM 2713 O O . LEU B 1 28 ? 1.939 30.699 -56.350 1.00 76.53 64 LEU B O 1
ATOM 2718 N N . GLN B 1 29 ? 4.127 31.100 -56.633 1.00 75.72 65 GLN B N 1
ATOM 2719 C CA . GLN B 1 29 ? 3.926 32.526 -56.851 1.00 77.84 65 GLN B CA 1
ATOM 2720 C C . GLN B 1 29 ? 4.230 32.878 -58.290 1.00 79.24 65 GLN B C 1
ATOM 2721 O O . GLN B 1 29 ? 4.691 32.041 -59.063 1.00 78.30 65 GLN B O 1
ATOM 2727 N N . SER B 1 30 ? 3.981 34.133 -58.638 1.00 81.63 66 SER B N 1
ATOM 2728 C CA . SER B 1 30 ? 4.229 34.614 -59.986 1.00 84.83 66 SER B CA 1
ATOM 2729 C C . SER B 1 30 ? 4.617 36.083 -59.939 1.00 85.89 66 SER B C 1
ATOM 2730 O O . SER B 1 30 ? 3.918 36.900 -59.341 1.00 87.14 66 SER B O 1
ATOM 2733 N N . ARG B 1 31 ? 5.744 36.411 -60.561 1.00 86.86 67 ARG B N 1
ATOM 2734 C CA . ARG B 1 31 ? 6.228 37.783 -60.602 1.00 88.01 67 ARG B CA 1
ATOM 2735 C C . ARG B 1 31 ? 6.385 38.189 -62.062 1.00 89.34 67 ARG B C 1
ATOM 2736 O O . ARG B 1 31 ? 6.401 37.339 -62.954 1.00 89.49 67 ARG B O 1
ATOM 2738 N N . PRO B 1 32 ? 6.486 39.497 -62.331 1.00 90.48 68 PRO B N 1
ATOM 2739 C CA . PRO B 1 32 ? 6.640 39.946 -63.718 1.00 90.81 68 PRO B CA 1
ATOM 2740 C C . PRO B 1 32 ? 8.079 39.782 -64.212 1.00 90.69 68 PRO B C 1
ATOM 2741 O O . PRO B 1 32 ? 9.034 39.957 -63.450 1.00 90.77 68 PRO B O 1
ATOM 2745 N N . ALA B 1 33 ? 8.224 39.441 -65.490 1.00 90.49 69 ALA B N 1
ATOM 2746 C CA . ALA B 1 33 ? 9.541 39.252 -66.095 1.00 89.66 69 ALA B CA 1
ATOM 2747 C C . ALA B 1 33 ? 10.308 40.569 -66.192 1.00 88.55 69 ALA B C 1
ATOM 2748 O O . ALA B 1 33 ? 9.871 41.503 -66.862 1.00 88.74 69 ALA B O 1
ATOM 2750 N N . ALA B 1 34 ? 11.454 40.634 -65.523 1.00 87.55 70 ALA B N 1
ATOM 2751 C CA . ALA B 1 34 ? 12.283 41.834 -65.533 1.00 86.32 70 ALA B CA 1
ATOM 2752 C C . ALA B 1 34 ? 13.464 41.680 -66.493 1.00 85.45 70 ALA B C 1
ATOM 2753 O O . ALA B 1 34 ? 13.793 40.572 -66.916 1.00 85.65 70 ALA B O 1
ATOM 2755 N N . PRO B 1 35 ? 14.106 42.798 -66.863 1.00 84.86 71 PRO B N 1
ATOM 2756 C CA . PRO B 1 35 ? 15.254 42.751 -67.776 1.00 83.86 71 PRO B CA 1
ATOM 2757 C C . PRO B 1 35 ? 16.442 42.047 -67.125 1.00 82.48 71 PRO B C 1
ATOM 2758 O O . PRO B 1 35 ? 16.896 42.448 -66.056 1.00 83.53 71 PRO B O 1
ATOM 2762 N N . PRO B 1 36 ? 16.956 40.981 -67.757 1.00 81.22 72 PRO B N 1
ATOM 2763 C CA . PRO B 1 36 ? 18.099 40.259 -67.186 1.00 79.92 72 PRO B CA 1
ATOM 2764 C C . PRO B 1 36 ? 19.274 41.200 -66.910 1.00 78.96 72 PRO B C 1
ATOM 2765 O O . PRO B 1 36 ? 19.646 42.002 -67.767 1.00 77.95 72 PRO B O 1
ATOM 2769 N N . ALA B 1 37 ? 19.855 41.104 -65.718 1.00 78.22 73 ALA B N 1
ATOM 2770 C CA . ALA B 1 37 ? 20.978 41.968 -65.364 1.00 78.08 73 ALA B CA 1
ATOM 2771 C C . ALA B 1 37 ? 22.052 41.236 -64.570 1.00 77.59 73 ALA B C 1
ATOM 2772 O O . ALA B 1 37 ? 22.401 41.647 -63.462 1.00 77.18 73 ALA B O 1
ATOM 2774 N N . PRO B 1 38 ? 22.606 40.149 -65.135 1.00 77.06 74 PRO B N 1
ATOM 2775 C CA . PRO B 1 38 ? 23.646 39.369 -64.456 1.00 76.20 74 PRO B CA 1
ATOM 2776 C C . PRO B 1 38 ? 24.909 40.166 -64.138 1.00 75.96 74 PRO B C 1
ATOM 2777 O O . PRO B 1 38 ? 25.476 40.828 -65.011 1.00 75.04 74 PRO B O 1
ATOM 2781 N N . GLY B 1 39 ? 25.343 40.096 -62.883 1.00 75.72 75 GLY B N 1
ATOM 2782 C CA . GLY B 1 39 ? 26.544 40.804 -62.485 1.00 76.52 75 GLY B CA 1
ATOM 2783 C C . GLY B 1 39 ? 27.774 40.139 -63.076 1.00 76.86 75 GLY B C 1
ATOM 2784 O O . GLY B 1 39 ? 27.652 39.305 -63.977 1.00 77.04 75 GLY B O 1
ATOM 2785 N N . PRO B 1 40 ? 28.979 40.488 -62.597 1.00 76.85 76 PRO B N 1
ATOM 2786 C CA . PRO B 1 40 ? 30.226 39.898 -63.105 1.00 75.60 76 PRO B CA 1
ATOM 2787 C C . PRO B 1 40 ? 30.389 38.406 -62.792 1.00 74.52 76 PRO B C 1
ATOM 2788 O O . PRO B 1 40 ? 30.219 37.970 -61.647 1.00 73.24 76 PRO B O 1
ATOM 2792 N N . GLY B 1 41 ? 30.718 37.633 -63.826 1.00 73.64 77 GLY B N 1
ATOM 2793 C CA . GLY B 1 41 ? 30.924 36.203 -63.670 1.00 72.42 77 GLY B CA 1
ATOM 2794 C C . GLY B 1 41 ? 29.663 35.363 -63.556 1.00 71.70 77 GLY B C 1
ATOM 2795 O O . GLY B 1 41 ? 29.735 34.135 -63.495 1.00 71.79 77 GLY B O 1
ATOM 2796 N N . GLN B 1 42 ? 28.508 36.019 -63.530 1.00 69.59 78 GLN B N 1
ATOM 2797 C CA . GLN B 1 42 ? 27.237 35.318 -63.411 1.00 68.15 78 GLN B CA 1
ATOM 2798 C C . GLN B 1 42 ? 26.444 35.322 -64.712 1.00 66.18 78 GLN B C 1
ATOM 2799 O O . GLN B 1 42 ? 26.754 36.070 -65.640 1.00 64.73 78 GLN B O 1
ATOM 2805 N N . LEU B 1 43 ? 25.421 34.477 -64.779 1.00 63.33 79 LEU B N 1
ATOM 2806 C CA . LEU B 1 43 ? 24.590 34.410 -65.972 1.00 60.44 79 LEU B CA 1
ATOM 2807 C C . LEU B 1 43 ? 23.134 34.193 -65.595 1.00 57.81 79 LEU B C 1
ATOM 2808 O O . LEU B 1 43 ? 22.825 33.799 -64.474 1.00 57.67 79 LEU B O 1
ATOM 2813 N N . THR B 1 44 ? 22.243 34.472 -66.535 1.00 56.01 80 THR B N 1
ATOM 2814 C CA . THR B 1 44 ? 20.816 34.309 -66.314 1.00 54.50 80 THR B CA 1
ATOM 2815 C C . THR B 1 44 ? 20.310 33.223 -67.251 1.00 53.58 80 THR B C 1
ATOM 2816 O O . THR B 1 44 ? 20.739 33.136 -68.403 1.00 51.40 80 THR B O 1
ATOM 2820 N N . LEU B 1 45 ? 19.393 32.398 -66.758 1.00 53.91 81 LEU B N 1
ATOM 2821 C CA . LEU B 1 45 ? 18.873 31.303 -67.557 1.00 54.31 81 LEU B CA 1
ATOM 2822 C C . LEU B 1 45 ? 17.406 30.991 -67.301 1.00 53.69 81 LEU B C 1
ATOM 2823 O O . LEU B 1 45 ? 16.874 31.276 -66.234 1.00 53.70 81 LEU B O 1
ATOM 2828 N N . ARG B 1 46 ? 16.752 30.421 -68.306 1.00 54.16 82 ARG B N 1
ATOM 2829 C CA . ARG B 1 46 ? 15.357 30.020 -68.192 1.00 53.71 82 ARG B CA 1
ATOM 2830 C C . ARG B 1 46 ? 15.360 28.498 -68.066 1.00 52.27 82 ARG B C 1
ATOM 2831 O O . ARG B 1 46 ? 15.889 27.795 -68.933 1.00 51.09 82 ARG B O 1
ATOM 2839 N N . LEU B 1 47 ? 14.778 27.996 -66.984 1.00 50.13 83 LEU B N 1
ATOM 2840 C CA . LEU B 1 47 ? 14.738 26.563 -66.744 1.00 49.60 83 LEU B CA 1
ATOM 2841 C C . LEU B 1 47 ? 13.645 25.841 -67.525 1.00 48.24 83 LEU B C 1
ATOM 2842 O O . LEU B 1 47 ? 12.570 26.389 -67.758 1.00 47.62 83 LEU B O 1
ATOM 2847 N N . ARG B 1 48 ? 13.948 24.613 -67.938 1.00 46.42 84 ARG B N 1
ATOM 2848 C CA . ARG B 1 48 ? 13.013 23.772 -68.683 1.00 46.43 84 ARG B CA 1
ATOM 2849 C C . ARG B 1 48 ? 12.641 22.567 -67.814 1.00 44.73 84 ARG B C 1
ATOM 2850 O O . ARG B 1 48 ? 11.587 21.960 -67.978 1.00 42.76 84 ARG B O 1
ATOM 2858 N N . ALA B 1 49 ? 13.525 22.223 -66.886 1.00 44.51 85 ALA B N 1
ATOM 2859 C CA . ALA B 1 49 ? 13.283 21.103 -65.983 1.00 43.85 85 ALA B CA 1
ATOM 2860 C C . ALA B 1 49 ? 14.100 21.289 -64.710 1.00 42.69 85 ALA B C 1
ATOM 2861 O O . ALA B 1 49 ? 15.234 21.778 -64.750 1.00 40.03 85 ALA B O 1
ATOM 2863 N N . CYS B 1 50 ? 13.513 20.903 -63.582 1.00 41.34 86 CYS B N 1
ATOM 2864 C CA . CYS B 1 50 ? 14.171 21.023 -62.288 1.00 41.88 86 CYS B CA 1
ATOM 2865 C C . CYS B 1 50 ? 14.103 19.673 -61.596 1.00 41.28 86 CYS B C 1
ATOM 2866 O O . CYS B 1 50 ? 13.054 19.034 -61.583 1.00 41.35 86 CYS B O 1
ATOM 2869 N N . GLY B 1 51 ? 15.217 19.245 -61.015 1.00 41.63 87 GLY B N 1
ATOM 2870 C CA . GLY B 1 51 ? 15.243 17.955 -60.349 1.00 43.56 87 GLY B CA 1
ATOM 2871 C C . GLY B 1 51 ? 14.752 17.941 -58.912 1.00 45.01 87 GLY B C 1
ATOM 2872 O O . GLY B 1 51 ? 14.928 18.901 -58.168 1.00 45.69 87 GLY B O 1
ATOM 2873 N N . LEU B 1 52 ? 14.131 16.836 -58.526 1.00 47.47 88 LEU B N 1
ATOM 2874 C CA . LEU B 1 52 ? 13.629 16.671 -57.172 1.00 51.17 88 LEU B CA 1
ATOM 2875 C C . LEU B 1 52 ? 14.527 15.670 -56.439 1.00 52.65 88 LEU B C 1
ATOM 2876 O O . LEU B 1 52 ? 14.800 14.582 -56.946 1.00 53.47 88 LEU B O 1
ATOM 2881 N N . ASN B 1 53 ? 14.987 16.053 -55.250 1.00 53.53 89 ASN B N 1
ATOM 2882 C CA . ASN B 1 53 ? 15.882 15.222 -54.443 1.00 54.57 89 ASN B CA 1
ATOM 2883 C C . ASN B 1 53 ? 15.369 15.026 -53.014 1.00 55.53 89 ASN B C 1
ATOM 2884 O O . ASN B 1 53 ? 14.492 15.757 -52.543 1.00 55.53 89 ASN B O 1
ATOM 2889 N N . PHE B 1 54 ? 15.919 14.034 -52.321 1.00 55.56 90 PHE B N 1
ATOM 2890 C CA . PHE B 1 54 ? 15.511 13.774 -50.945 1.00 56.53 90 PHE B CA 1
ATOM 2891 C C . PHE B 1 54 ? 15.887 14.971 -50.086 1.00 56.03 90 PHE B C 1
ATOM 2892 O O . PHE B 1 54 ? 15.139 15.374 -49.193 1.00 54.98 90 PHE B O 1
ATOM 2900 N N . ALA B 1 55 ? 17.046 15.549 -50.394 1.00 56.21 91 ALA B N 1
ATOM 2901 C CA . ALA B 1 55 ? 17.557 16.709 -49.688 1.00 56.43 91 ALA B CA 1
ATOM 2902 C C . ALA B 1 55 ? 16.518 17.816 -49.626 1.00 57.22 91 ALA B C 1
ATOM 2903 O O . ALA B 1 55 ? 16.471 18.569 -48.656 1.00 58.13 91 ALA B O 1
ATOM 2905 N N . ASP B 1 56 ? 15.691 17.918 -50.663 1.00 58.21 92 ASP B N 1
ATOM 2906 C CA . ASP B 1 56 ? 14.660 18.949 -50.711 1.00 59.33 92 ASP B CA 1
ATOM 2907 C C . ASP B 1 56 ? 13.580 18.658 -49.688 1.00 60.97 92 ASP B C 1
ATOM 2908 O O . ASP B 1 56 ? 13.031 19.575 -49.092 1.00 61.03 92 ASP B O 1
ATOM 2913 N N . LEU B 1 57 ? 13.267 17.381 -49.489 1.00 63.70 93 LEU B N 1
ATOM 2914 C CA . LEU B 1 57 ? 12.254 17.014 -48.506 1.00 66.66 93 LEU B CA 1
ATOM 2915 C C . LEU B 1 57 ? 12.770 17.321 -47.100 1.00 67.22 93 LEU B C 1
ATOM 2916 O O . LEU B 1 57 ? 12.008 17.722 -46.221 1.00 64.45 93 LEU B O 1
ATOM 2921 N N . MET B 1 58 ? 14.071 17.129 -46.897 1.00 69.47 94 MET B N 1
ATOM 2922 C CA . MET B 1 58 ? 14.688 17.400 -45.603 1.00 71.60 94 MET B CA 1
ATOM 2923 C C . MET B 1 58 ? 14.676 18.907 -45.387 1.00 72.51 94 MET B C 1
ATOM 2924 O O . MET B 1 58 ? 14.319 19.389 -44.316 1.00 73.31 94 MET B O 1
ATOM 2929 N N . ALA B 1 59 ? 15.058 19.647 -46.422 1.00 73.06 95 ALA B N 1
ATOM 2930 C CA . ALA B 1 59 ? 15.094 21.100 -46.357 1.00 73.84 95 ALA B CA 1
ATOM 2931 C C . ALA B 1 59 ? 13.718 21.645 -46.014 1.00 74.96 95 ALA B C 1
ATOM 2932 O O . ALA B 1 59 ? 13.583 22.581 -45.225 1.00 75.51 95 ALA B O 1
ATOM 2934 N N . ARG B 1 60 ? 12.696 21.052 -46.617 1.00 75.80 96 ARG B N 1
ATOM 2935 C CA . ARG B 1 60 ? 11.324 21.476 -46.385 1.00 77.29 96 ARG B CA 1
ATOM 2936 C C . ARG B 1 60 ? 10.851 21.058 -44.986 1.00 78.71 96 ARG B C 1
ATOM 2937 O O . ARG B 1 60 ? 9.824 21.533 -44.495 1.00 78.87 96 ARG B O 1
ATOM 2945 N N . GLN B 1 61 ? 11.618 20.180 -44.344 1.00 80.13 97 GLN B N 1
ATOM 2946 C CA . GLN B 1 61 ? 11.296 19.698 -43.000 1.00 82.37 97 GLN B CA 1
ATOM 2947 C C . GLN B 1 61 ? 12.152 20.405 -41.951 1.00 83.23 97 GLN B C 1
ATOM 2948 O O . GLN B 1 61 ? 12.192 19.993 -40.792 1.00 83.43 97 GLN B O 1
ATOM 2954 N N . GLY B 1 62 ? 12.842 21.463 -42.365 1.00 84.26 98 GLY B N 1
ATOM 2955 C CA . GLY B 1 62 ? 13.695 22.194 -41.446 1.00 85.39 98 GLY B CA 1
ATOM 2956 C C . GLY B 1 62 ? 14.830 21.338 -40.912 1.00 86.24 98 GLY B C 1
ATOM 2957 O O . GLY B 1 62 ? 14.964 21.159 -39.699 1.00 87.23 98 GLY B O 1
ATOM 2958 N N . LEU B 1 63 ? 15.651 20.806 -41.815 1.00 85.96 99 LEU B N 1
ATOM 2959 C CA . LEU B 1 63 ? 16.777 19.964 -41.424 1.00 86.20 99 LEU B CA 1
ATOM 2960 C C . LEU B 1 63 ? 18.052 20.305 -42.194 1.00 87.12 99 LEU B C 1
ATOM 2961 O O . LEU B 1 63 ? 19.058 19.602 -42.084 1.00 87.64 99 LEU B O 1
ATOM 2966 N N . TYR B 1 64 ? 18.012 21.388 -42.964 1.00 88.01 100 TYR B N 1
ATOM 2967 C CA . TYR B 1 64 ? 19.169 21.809 -43.748 1.00 89.90 100 TYR B CA 1
ATOM 2968 C C . TYR B 1 64 ? 19.755 23.107 -43.184 1.00 90.22 100 TYR B C 1
ATOM 2969 O O . TYR B 1 64 ? 19.159 24.179 -43.296 1.00 90.20 100 TYR B O 1
ATOM 2978 N N . ASP B 1 65 ? 20.938 22.991 -42.590 1.00 90.70 101 ASP B N 1
ATOM 2979 C CA . ASP B 1 65 ? 21.614 24.116 -41.957 1.00 92.03 101 ASP B CA 1
ATOM 2980 C C . ASP B 1 65 ? 22.261 25.158 -42.862 1.00 91.74 101 ASP B C 1
ATOM 2981 O O . ASP B 1 65 ? 22.673 26.216 -42.384 1.00 92.54 101 ASP B O 1
ATOM 2986 N N . ARG B 1 66 ? 22.364 24.874 -44.155 1.00 91.07 102 ARG B N 1
ATOM 2987 C CA . ARG B 1 66 ? 22.952 25.837 -45.085 1.00 89.80 102 ARG B CA 1
ATOM 2988 C C . ARG B 1 66 ? 21.835 26.465 -45.914 1.00 88.03 102 ARG B C 1
ATOM 2989 O O . ARG B 1 66 ? 22.088 27.249 -46.833 1.00 87.48 102 ARG B O 1
ATOM 2997 N N . LEU B 1 67 ? 20.598 26.110 -45.569 1.00 85.90 103 LEU B N 1
ATOM 2998 C CA . LEU B 1 67 ? 19.407 26.601 -46.255 1.00 83.45 103 LEU B CA 1
ATOM 2999 C C . LEU B 1 67 ? 19.145 28.050 -45.871 1.00 81.42 103 LEU B C 1
ATOM 3000 O O . LEU B 1 67 ? 18.992 28.365 -44.691 1.00 82.04 103 LEU B O 1
ATOM 3005 N N . PRO B 1 68 ? 19.086 28.952 -46.867 1.00 79.58 104 PRO B N 1
ATOM 3006 C CA . PRO B 1 68 ? 18.843 30.377 -46.621 1.00 77.70 104 PRO B CA 1
ATOM 3007 C C . PRO B 1 68 ? 17.642 30.614 -45.709 1.00 75.57 104 PRO B C 1
ATOM 3008 O O . PRO B 1 68 ? 16.903 29.686 -45.383 1.00 74.92 104 PRO B O 1
ATOM 3012 N N . PRO B 1 69 ? 17.441 31.865 -45.277 1.00 73.83 105 PRO B N 1
ATOM 3013 C CA . PRO B 1 69 ? 16.313 32.192 -44.399 1.00 71.89 105 PRO B CA 1
ATOM 3014 C C . PRO B 1 69 ? 15.002 32.178 -45.174 1.00 69.68 105 PRO B C 1
ATOM 3015 O O . PRO B 1 69 ? 14.943 32.659 -46.307 1.00 68.75 105 PRO B O 1
ATOM 3019 N N . LEU B 1 70 ? 13.958 31.624 -44.568 1.00 67.35 106 LEU B N 1
ATOM 3020 C CA . LEU B 1 70 ? 12.649 31.588 -45.210 1.00 65.36 106 LEU B CA 1
ATOM 3021 C C . LEU B 1 70 ? 12.157 33.027 -45.357 1.00 64.63 106 LEU B C 1
ATOM 3022 O O . LEU B 1 70 ? 12.515 33.890 -44.556 1.00 65.28 106 LEU B O 1
ATOM 3027 N N . PRO B 1 71 ? 11.357 33.316 -46.395 1.00 63.30 107 PRO B N 1
ATOM 3028 C CA . PRO B 1 71 ? 10.887 32.400 -47.434 1.00 62.11 107 PRO B CA 1
ATOM 3029 C C . PRO B 1 71 ? 11.954 32.241 -48.515 1.00 61.30 107 PRO B C 1
ATOM 3030 O O . PRO B 1 71 ? 12.665 33.194 -48.842 1.00 60.96 107 PRO B O 1
ATOM 3034 N N . VAL B 1 72 ? 12.072 31.042 -49.070 1.00 59.82 108 VAL B N 1
ATOM 3035 C CA . VAL B 1 72 ? 13.063 30.818 -50.111 1.00 57.25 108 VAL B CA 1
ATOM 3036 C C . VAL B 1 72 ? 12.577 29.815 -51.148 1.00 55.27 108 VAL B C 1
ATOM 3037 O O . VAL B 1 72 ? 11.687 28.998 -50.886 1.00 52.21 108 VAL B O 1
ATOM 3041 N N . THR B 1 73 ? 13.148 29.905 -52.343 1.00 54.04 109 THR B N 1
ATOM 3042 C CA . THR B 1 73 ? 12.807 28.986 -53.411 1.00 51.38 109 THR B CA 1
ATOM 3043 C C . THR B 1 73 ? 13.715 27.780 -53.212 1.00 50.45 109 THR B C 1
ATOM 3044 O O . THR B 1 73 ? 14.932 27.922 -53.172 1.00 50.02 109 THR B O 1
ATOM 3048 N N . PRO B 1 74 ? 13.139 26.583 -53.035 1.00 49.51 110 PRO B N 1
ATOM 3049 C CA . PRO B 1 74 ? 14.009 25.419 -52.850 1.00 49.79 110 PRO B CA 1
ATOM 3050 C C . PRO B 1 74 ? 14.509 24.906 -54.211 1.00 48.77 110 PRO B C 1
ATOM 3051 O O . PRO B 1 74 ? 14.194 25.493 -55.253 1.00 48.08 110 PRO B O 1
ATOM 3055 N N . GLY B 1 75 ? 15.307 23.838 -54.200 1.00 48.79 111 GLY B N 1
ATOM 3056 C CA . GLY B 1 75 ? 15.807 23.267 -55.445 1.00 46.56 111 GLY B CA 1
ATOM 3057 C C . GLY B 1 75 ? 17.298 23.392 -55.691 1.00 47.84 111 GLY B C 1
ATOM 3058 O O . GLY B 1 75 ? 17.845 24.499 -55.704 1.00 46.29 111 GLY B O 1
ATOM 3059 N N . MET B 1 76 ? 17.955 22.255 -55.929 1.00 47.65 112 MET B N 1
ATOM 3060 C CA . MET B 1 76 ? 19.400 22.233 -56.156 1.00 47.17 112 MET B CA 1
ATOM 3061 C C . MET B 1 76 ? 19.873 22.100 -57.602 1.00 46.08 112 MET B C 1
ATOM 3062 O O . MET B 1 76 ? 21.023 22.452 -57.908 1.00 46.20 112 MET B O 1
ATOM 3067 N N . GLU B 1 77 ? 19.017 21.593 -58.489 1.00 43.58 113 GLU B N 1
ATOM 3068 C CA . GLU B 1 77 ? 19.417 21.406 -59.888 1.00 41.20 113 GLU B CA 1
ATOM 3069 C C . GLU B 1 77 ? 18.342 21.698 -60.913 1.00 39.95 113 GLU B C 1
ATOM 3070 O O . GLU B 1 77 ? 17.146 21.525 -60.662 1.00 39.43 113 GLU B O 1
ATOM 3076 N N . GLY B 1 78 ? 18.795 22.116 -62.085 1.00 38.46 114 GLY B N 1
ATOM 3077 C CA . GLY B 1 78 ? 17.893 22.418 -63.171 1.00 40.58 114 GLY B CA 1
ATOM 3078 C C . GLY B 1 78 ? 18.662 22.378 -64.474 1.00 42.02 114 GLY B C 1
ATOM 3079 O O . GLY B 1 78 ? 19.891 22.275 -64.483 1.00 41.92 114 GLY B O 1
ATOM 3080 N N . ALA B 1 79 ? 17.934 22.454 -65.577 1.00 42.62 115 ALA B N 1
ATOM 3081 C CA . ALA B 1 79 ? 18.530 22.436 -66.905 1.00 43.57 115 ALA B CA 1
ATOM 3082 C C . ALA B 1 79 ? 17.768 23.455 -67.740 1.00 43.99 115 ALA B C 1
ATOM 3083 O O . ALA B 1 79 ? 16.540 23.491 -67.701 1.00 44.36 115 ALA B O 1
ATOM 3085 N N . GLY B 1 80 ? 18.481 24.280 -68.499 1.00 45.93 116 GLY B N 1
ATOM 3086 C CA . GLY B 1 80 ? 17.791 25.269 -69.305 1.00 48.25 116 GLY B CA 1
ATOM 3087 C C . GLY B 1 80 ? 18.647 26.016 -70.304 1.00 50.64 116 GLY B C 1
ATOM 3088 O O . GLY B 1 80 ? 19.749 25.590 -70.651 1.00 48.65 116 GLY B O 1
ATOM 3089 N N . VAL B 1 81 ? 18.136 27.156 -70.757 1.00 53.15 117 VAL B N 1
ATOM 3090 C CA . VAL B 1 81 ? 18.838 27.960 -71.744 1.00 54.33 117 VAL B CA 1
ATOM 3091 C C . VAL B 1 81 ? 19.363 29.285 -71.208 1.00 55.27 117 VAL B C 1
ATOM 3092 O O . VAL B 1 81 ? 18.675 29.987 -70.469 1.00 56.32 117 VAL B O 1
ATOM 3096 N N . VAL B 1 82 ? 20.597 29.611 -71.581 1.00 56.43 118 VAL B N 1
ATOM 3097 C CA . VAL B 1 82 ? 21.231 30.859 -71.172 1.00 57.45 118 VAL B CA 1
ATOM 3098 C C . VAL B 1 82 ? 20.608 32.017 -71.950 1.00 58.64 118 VAL B C 1
ATOM 3099 O O . VAL B 1 82 ? 20.532 31.981 -73.183 1.00 58.29 118 VAL B O 1
ATOM 3103 N N . ILE B 1 83 ? 20.160 33.045 -71.239 1.00 59.15 119 ILE B N 1
ATOM 3104 C CA . ILE B 1 83 ? 19.562 34.185 -71.914 1.00 60.13 119 ILE B CA 1
ATOM 3105 C C . ILE B 1 83 ? 20.385 35.454 -71.756 1.00 61.27 119 ILE B C 1
ATOM 3106 O O . ILE B 1 83 ? 20.184 36.416 -72.496 1.00 62.43 119 ILE B O 1
ATOM 3111 N N . ALA B 1 84 ? 21.318 35.454 -70.809 1.00 62.12 120 ALA B N 1
ATOM 3112 C CA . ALA B 1 84 ? 22.163 36.625 -70.589 1.00 64.97 120 ALA B CA 1
ATOM 3113 C C . ALA B 1 84 ? 23.437 36.288 -69.814 1.00 66.50 120 ALA B C 1
ATOM 3114 O O . ALA B 1 84 ? 23.401 35.508 -68.862 1.00 67.19 120 ALA B O 1
ATOM 3116 N N . VAL B 1 85 ? 24.560 36.872 -70.229 1.00 67.98 121 VAL B N 1
ATOM 3117 C CA . VAL B 1 85 ? 25.841 36.647 -69.555 1.00 71.12 121 VAL B CA 1
ATOM 3118 C C . VAL B 1 85 ? 26.414 37.971 -69.037 1.00 73.77 121 VAL B C 1
ATOM 3119 O O . VAL B 1 85 ? 26.128 39.038 -69.586 1.00 74.61 121 VAL B O 1
ATOM 3123 N N . GLY B 1 86 ? 27.221 37.895 -67.981 1.00 75.62 122 GLY B N 1
ATOM 3124 C CA . GLY B 1 86 ? 27.823 39.088 -67.413 1.00 77.88 122 GLY B CA 1
ATOM 3125 C C . GLY B 1 86 ? 29.260 39.272 -67.868 1.00 80.18 122 GLY B C 1
ATOM 3126 O O . GLY B 1 86 ? 29.730 38.559 -68.754 1.00 80.40 122 GLY B O 1
ATOM 3127 N N . GLU B 1 87 ? 29.962 40.230 -67.271 1.00 81.76 123 GLU B N 1
ATOM 3128 C CA . GLU B 1 87 ? 31.352 40.490 -67.632 1.00 83.89 123 GLU B CA 1
ATOM 3129 C C . GLU B 1 87 ? 32.240 39.385 -67.097 1.00 83.90 123 GLU B C 1
ATOM 3130 O O . GLU B 1 87 ? 31.926 38.766 -66.083 1.00 83.94 123 GLU B O 1
ATOM 3136 N N . GLY B 1 88 ? 33.354 39.143 -67.778 1.00 84.00 124 GLY B N 1
ATOM 3137 C CA . GLY B 1 88 ? 34.266 38.106 -67.334 1.00 84.97 124 GLY B CA 1
ATOM 3138 C C . GLY B 1 88 ? 33.962 36.728 -67.896 1.00 85.47 124 GLY B C 1
ATOM 3139 O O . GLY B 1 88 ? 34.874 36.023 -68.331 1.00 86.29 124 GLY B O 1
ATOM 3140 N N . VAL B 1 89 ? 32.688 36.336 -67.891 1.00 85.21 125 VAL B N 1
ATOM 3141 C CA . VAL B 1 89 ? 32.298 35.027 -68.407 1.00 83.51 125 VAL B CA 1
ATOM 3142 C C . VAL B 1 89 ? 32.473 34.978 -69.917 1.00 83.14 125 VAL B C 1
ATOM 3143 O O . VAL B 1 89 ? 31.730 35.615 -70.664 1.00 82.42 125 VAL B O 1
ATOM 3147 N N . SER B 1 90 ? 33.463 34.215 -70.365 1.00 83.22 126 SER B N 1
ATOM 3148 C CA . SER B 1 90 ? 33.741 34.102 -71.791 1.00 83.78 126 SER B CA 1
ATOM 3149 C C . SER B 1 90 ? 33.441 32.718 -72.362 1.00 83.32 126 SER B C 1
ATOM 3150 O O . SER B 1 90 ? 33.694 32.465 -73.540 1.00 84.80 126 SER B O 1
ATOM 3153 N N . ASP B 1 91 ? 32.903 31.828 -71.534 1.00 81.15 127 ASP B N 1
ATOM 3154 C CA . ASP B 1 91 ? 32.588 30.464 -71.962 1.00 79.00 127 ASP B CA 1
ATOM 3155 C C . ASP B 1 91 ? 31.105 30.232 -72.246 1.00 75.11 127 ASP B C 1
ATOM 3156 O O . ASP B 1 91 ? 30.702 29.129 -72.611 1.00 72.74 127 ASP B O 1
ATOM 3161 N N . ARG B 1 92 ? 30.299 31.275 -72.090 1.00 71.43 128 ARG B N 1
ATOM 3162 C CA . ARG B 1 92 ? 28.866 31.151 -72.305 1.00 67.75 128 ARG B CA 1
ATOM 3163 C C . ARG B 1 92 ? 28.310 32.277 -73.164 1.00 66.40 128 ARG B C 1
ATOM 3164 O O . ARG B 1 92 ? 28.858 33.373 -73.203 1.00 66.71 128 ARG B O 1
ATOM 3172 N N . LYS B 1 93 ? 27.207 31.993 -73.846 1.00 66.24 129 LYS B N 1
ATOM 3173 C CA . LYS B 1 93 ? 26.548 32.958 -74.716 1.00 65.56 129 LYS B CA 1
ATOM 3174 C C . LYS B 1 93 ? 25.058 32.663 -74.687 1.00 65.94 129 LYS B C 1
ATOM 3175 O O . LYS B 1 93 ? 24.644 31.542 -74.380 1.00 65.54 129 LYS B O 1
ATOM 3181 N N . ALA B 1 94 ? 24.250 33.666 -75.011 1.00 65.41 130 ALA B N 1
ATOM 3182 C CA . ALA B 1 94 ? 22.809 33.483 -75.020 1.00 65.49 130 ALA B CA 1
ATOM 3183 C C . ALA B 1 94 ? 22.468 32.326 -75.959 1.00 65.66 130 ALA B C 1
ATOM 3184 O O . ALA B 1 94 ? 23.017 32.225 -77.055 1.00 66.55 130 ALA B O 1
ATOM 3186 N N . GLY B 1 95 ? 21.577 31.444 -75.520 1.00 65.25 131 GLY B N 1
ATOM 3187 C CA . GLY B 1 95 ? 21.192 30.313 -76.347 1.00 63.18 131 GLY B CA 1
ATOM 3188 C C . GLY B 1 95 ? 21.847 28.988 -75.978 1.00 62.10 131 GLY B C 1
ATOM 3189 O O . GLY B 1 95 ? 21.411 27.936 -76.450 1.00 62.25 131 GLY B O 1
ATOM 3190 N N . ASP B 1 96 ? 22.893 29.023 -75.154 1.00 60.02 132 ASP B N 1
ATOM 3191 C CA . ASP B 1 96 ? 23.570 27.792 -74.751 1.00 59.97 132 ASP B CA 1
ATOM 3192 C C . ASP B 1 96 ? 22.671 26.970 -73.832 1.00 59.50 132 ASP B C 1
ATOM 3193 O O . ASP B 1 96 ? 21.976 27.530 -72.981 1.00 59.41 132 ASP B O 1
ATOM 3198 N N . ARG B 1 97 ? 22.687 25.648 -74.010 1.00 56.61 133 ARG B N 1
ATOM 3199 C CA . ARG B 1 97 ? 21.886 24.737 -73.184 1.00 54.76 133 ARG B CA 1
ATOM 3200 C C . ARG B 1 97 ? 22.763 24.282 -72.013 1.00 53.61 133 ARG B C 1
ATOM 3201 O O . ARG B 1 97 ? 23.827 23.692 -72.215 1.00 53.35 133 ARG B O 1
ATOM 3209 N N . VAL B 1 98 ? 22.314 24.549 -70.790 1.00 52.31 134 VAL B N 1
ATOM 3210 C CA . VAL B 1 98 ? 23.100 24.198 -69.614 1.00 50.89 134 VAL B CA 1
ATOM 3211 C C . VAL B 1 98 ? 22.323 23.568 -68.472 1.00 50.14 134 VAL B C 1
ATOM 3212 O O . VAL B 1 98 ? 21.107 23.720 -68.360 1.00 51.50 134 VAL B O 1
ATOM 3216 N N . MET B 1 99 ? 23.053 22.855 -67.624 1.00 48.91 135 MET B N 1
ATOM 3217 C CA . MET B 1 99 ? 22.490 22.254 -66.431 1.00 48.40 135 MET B CA 1
ATOM 3218 C C . MET B 1 99 ? 23.198 23.041 -65.324 1.00 49.32 135 MET B C 1
ATOM 3219 O O . MET B 1 99 ? 24.319 23.524 -65.528 1.00 48.60 135 MET B O 1
ATOM 3224 N N . VAL B 1 100 ? 22.555 23.198 -64.170 1.00 48.57 136 VAL B N 1
ATOM 3225 C CA . VAL B 1 100 ? 23.153 23.986 -63.098 1.00 49.06 136 VAL B CA 1
ATOM 3226 C C . VAL B 1 100 ? 22.984 23.409 -61.700 1.00 48.92 136 VAL B C 1
ATOM 3227 O O . VAL B 1 100 ? 21.974 22.783 -61.395 1.00 47.87 136 VAL B O 1
ATOM 3231 N N . LEU B 1 101 ? 23.988 23.642 -60.855 1.00 49.86 137 LEU B N 1
ATOM 3232 C CA . LEU B 1 101 ? 23.981 23.163 -59.478 1.00 51.50 137 LEU B CA 1
ATOM 3233 C C . LEU B 1 101 ? 24.018 24.362 -58.519 1.00 53.20 137 LEU B C 1
ATOM 3234 O O . LEU B 1 101 ? 24.815 25.278 -58.711 1.00 54.12 137 LEU B O 1
ATOM 3239 N N . ASN B 1 102 ? 23.159 24.368 -57.501 1.00 53.72 138 ASN B N 1
ATOM 3240 C CA . ASN B 1 102 ? 23.141 25.476 -56.543 1.00 56.09 138 ASN B CA 1
ATOM 3241 C C . ASN B 1 102 ? 22.632 25.045 -55.169 1.00 56.88 138 ASN B C 1
ATOM 3242 O O . ASN B 1 102 ? 22.084 23.951 -55.013 1.00 55.77 138 ASN B O 1
ATOM 3247 N N . ARG B 1 103 ? 22.821 25.903 -54.170 1.00 58.19 139 ARG B N 1
ATOM 3248 C CA . ARG B 1 103 ? 22.359 25.587 -52.819 1.00 60.53 139 ARG B CA 1
ATOM 3249 C C . ARG B 1 103 ? 20.839 25.555 -52.790 1.00 58.26 139 ARG B C 1
ATOM 3250 O O . ARG B 1 103 ? 20.237 24.740 -52.090 1.00 58.11 139 ARG B O 1
ATOM 3258 N N . SER B 1 104 ? 20.226 26.448 -53.558 1.00 55.32 140 SER B N 1
ATOM 3259 C CA . SER B 1 104 ? 18.778 26.532 -53.622 1.00 52.86 140 SER B CA 1
ATOM 3260 C C . SER B 1 104 ? 18.386 27.427 -54.784 1.00 50.30 140 SER B C 1
ATOM 3261 O O . SER B 1 104 ? 19.221 27.772 -55.61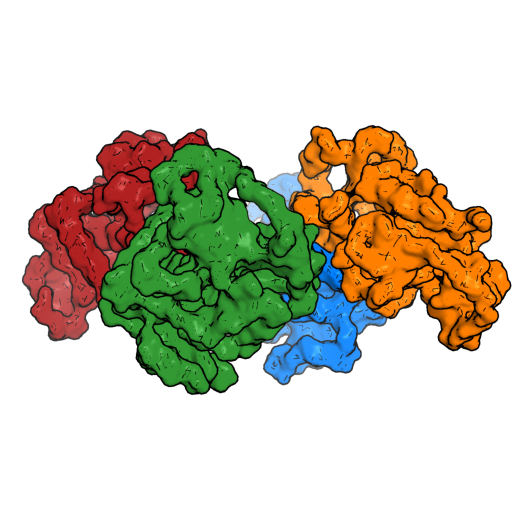8 1.00 50.14 140 SER B O 1
ATOM 3264 N N . GLY B 1 105 ? 17.106 27.783 -54.833 1.00 47.51 141 GLY B N 1
ATOM 3265 C CA . GLY B 1 105 ? 16.598 28.664 -55.870 1.00 46.88 141 GLY B CA 1
ATOM 3266 C C . GLY B 1 105 ? 16.337 28.105 -57.259 1.00 48.18 141 GLY B C 1
ATOM 3267 O O . GLY B 1 105 ? 15.990 28.864 -58.159 1.00 48.54 141 GLY B O 1
ATOM 3268 N N . MET B 1 106 ? 16.475 26.794 -57.445 1.00 48.38 142 MET B N 1
ATOM 3269 C CA . MET B 1 106 ? 16.270 26.202 -58.760 1.00 46.50 142 MET B CA 1
ATOM 3270 C C . MET B 1 106 ? 14.825 25.894 -59.154 1.00 46.17 142 MET B C 1
ATOM 3271 O O . MET B 1 106 ? 14.540 25.692 -60.337 1.00 47.17 142 MET B O 1
ATOM 3276 N N . TRP B 1 107 ? 13.909 25.867 -58.190 1.00 44.40 143 TRP B N 1
ATOM 3277 C CA . TRP B 1 107 ? 12.518 25.570 -58.508 1.00 43.65 143 TRP B CA 1
ATOM 3278 C C . TRP B 1 107 ? 11.737 26.766 -59.024 1.00 44.63 143 TRP B C 1
ATOM 3279 O O . TRP B 1 107 ? 10.715 27.142 -58.446 1.00 44.60 143 TRP B O 1
ATOM 3290 N N . GLN B 1 108 ? 12.210 27.360 -60.116 1.00 46.22 144 GLN B N 1
ATOM 3291 C CA . GLN B 1 108 ? 11.524 28.502 -60.716 1.00 49.07 144 GLN B CA 1
ATOM 3292 C C . GLN B 1 108 ? 11.866 28.635 -62.194 1.00 50.70 144 GLN B C 1
ATOM 3293 O O . GLN B 1 108 ? 12.794 27.985 -62.684 1.00 52.44 144 GLN B O 1
ATOM 3299 N N . GLU B 1 109 ? 11.125 29.482 -62.904 1.00 51.66 145 GLU B N 1
ATOM 3300 C CA . GLU B 1 109 ? 11.346 29.652 -64.338 1.00 52.96 145 GLU B CA 1
ATOM 3301 C C . GLU B 1 109 ? 12.625 30.351 -64.748 1.00 52.50 145 GLU B C 1
ATOM 3302 O O . GLU B 1 109 ? 13.245 29.986 -65.746 1.00 52.95 145 GLU B O 1
ATOM 3308 N N . GLU B 1 110 ? 13.014 31.367 -63.996 1.00 51.84 146 GLU B N 1
ATOM 3309 C CA . GLU B 1 110 ? 14.226 32.088 -64.312 1.00 52.42 146 GLU B CA 1
ATOM 3310 C C . GLU B 1 110 ? 15.114 32.138 -63.077 1.00 51.59 146 GLU B C 1
ATOM 3311 O O . GLU B 1 110 ? 14.625 32.203 -61.953 1.00 51.36 146 GLU B O 1
ATOM 3317 N N . VAL B 1 111 ? 16.422 32.099 -63.287 1.00 50.94 147 VAL B N 1
ATOM 3318 C CA . VAL B 1 111 ? 17.350 32.137 -62.177 1.00 52.25 147 VAL B CA 1
ATOM 3319 C C . VAL B 1 111 ? 18.699 32.718 -62.635 1.00 51.80 147 VAL B C 1
ATOM 3320 O O . VAL B 1 111 ? 19.075 32.624 -63.806 1.00 50.62 147 VAL B O 1
ATOM 3324 N N . THR B 1 112 ? 19.407 33.353 -61.708 1.00 52.69 148 THR B N 1
ATOM 3325 C CA . THR B 1 112 ? 20.705 33.958 -61.998 1.00 52.70 148 THR B CA 1
ATOM 3326 C C . THR B 1 112 ? 21.689 33.270 -61.061 1.00 53.02 148 THR B C 1
ATOM 3327 O O . THR B 1 112 ? 21.438 33.193 -59.858 1.00 52.39 148 THR B O 1
ATOM 3331 N N . VAL B 1 113 ? 22.796 32.770 -61.616 1.00 53.43 149 VAL B N 1
ATOM 3332 C CA . VAL B 1 113 ? 23.795 32.031 -60.842 1.00 52.50 149 VAL B CA 1
ATOM 3333 C C . VAL B 1 113 ? 25.216 32.254 -61.344 1.00 53.09 149 VAL B C 1
ATOM 3334 O O . VAL B 1 113 ? 25.420 32.767 -62.438 1.00 55.43 149 VAL B O 1
ATOM 3338 N N . PRO B 1 114 ? 26.221 31.864 -60.544 1.00 53.53 150 PRO B N 1
ATOM 3339 C CA . PRO B 1 114 ? 27.618 32.030 -60.956 1.00 55.74 150 PRO B CA 1
ATOM 3340 C C . PRO B 1 114 ? 27.869 31.113 -62.160 1.00 56.80 150 PRO B C 1
ATOM 3341 O O . PRO B 1 114 ? 27.519 29.935 -62.125 1.00 56.85 150 PRO B O 1
ATOM 3345 N N . SER B 1 115 ? 28.483 31.648 -63.209 1.00 57.29 151 SER B N 1
ATOM 3346 C CA . SER B 1 115 ? 28.754 30.878 -64.420 1.00 58.97 151 SER B CA 1
ATOM 3347 C C . SER B 1 115 ? 29.519 29.568 -64.192 1.00 59.25 151 SER B C 1
ATOM 3348 O O . SER B 1 115 ? 29.275 28.576 -64.883 1.00 58.26 151 SER B O 1
ATOM 3351 N N . VAL B 1 116 ? 30.439 29.561 -63.231 1.00 59.54 152 VAL B N 1
ATOM 3352 C CA . VAL B 1 116 ? 31.220 28.358 -62.931 1.00 58.23 152 VAL B CA 1
ATOM 3353 C C . VAL B 1 116 ? 30.391 27.246 -62.279 1.00 57.35 152 VAL B C 1
ATOM 3354 O O . VAL B 1 116 ? 30.914 26.169 -61.977 1.00 57.38 152 VAL B O 1
ATOM 3358 N N . GLN B 1 117 ? 29.103 27.505 -62.059 1.00 55.15 153 GLN B N 1
ATOM 3359 C CA . GLN B 1 117 ? 28.229 26.497 -61.468 1.00 54.28 153 GLN B CA 1
ATOM 3360 C C . GLN B 1 117 ? 27.319 25.874 -62.528 1.00 53.09 153 GLN B C 1
ATOM 3361 O O . GLN B 1 117 ? 26.425 25.094 -62.210 1.00 52.76 153 GLN B O 1
ATOM 3367 N N . THR B 1 118 ? 27.559 26.220 -63.791 1.00 52.35 154 THR B N 1
ATOM 3368 C CA . THR B 1 118 ? 26.780 25.678 -64.897 1.00 53.00 154 THR B CA 1
ATOM 3369 C C . THR B 1 118 ? 27.695 24.851 -65.790 1.00 53.62 154 THR B C 1
ATOM 3370 O O . THR B 1 118 ? 28.906 25.073 -65.819 1.00 54.16 154 THR B O 1
ATOM 3374 N N . PHE B 1 119 ? 27.112 23.909 -66.525 1.00 52.85 155 PHE B N 1
ATOM 3375 C CA . PHE B 1 119 ? 27.882 23.041 -67.416 1.00 51.76 155 PHE B CA 1
ATOM 3376 C C . PHE B 1 119 ? 27.120 22.861 -68.723 1.00 52.09 155 PHE B C 1
ATOM 3377 O O . PHE B 1 119 ? 25.887 22.790 -68.731 1.00 51.58 155 PHE B O 1
ATOM 3385 N N . LEU B 1 120 ? 27.845 22.793 -69.832 1.00 50.95 156 LEU B N 1
ATOM 3386 C CA . LEU B 1 120 ? 27.195 22.630 -71.122 1.00 53.11 156 LEU B CA 1
ATOM 3387 C C . LEU B 1 120 ? 26.610 21.232 -71.307 1.00 53.18 156 LEU B C 1
ATOM 3388 O O . LEU B 1 120 ? 27.262 20.224 -71.035 1.00 53.50 156 LEU B O 1
ATOM 3393 N N . ILE B 1 121 ? 25.366 21.187 -71.764 1.00 52.02 157 ILE B N 1
ATOM 3394 C CA . ILE B 1 121 ? 24.672 19.930 -71.998 1.00 52.73 157 ILE B CA 1
ATOM 3395 C C . ILE B 1 121 ? 25.004 19.377 -73.384 1.00 53.00 157 ILE B C 1
ATOM 3396 O O . ILE B 1 121 ? 24.871 20.081 -74.387 1.00 52.82 157 ILE B O 1
ATOM 3401 N N . PRO B 1 122 ? 25.441 18.107 -73.458 1.00 53.09 158 PRO B N 1
ATOM 3402 C CA . PRO B 1 122 ? 25.772 17.502 -74.757 1.00 54.11 158 PRO B CA 1
ATOM 3403 C C . PRO B 1 122 ? 24.579 17.607 -75.726 1.00 55.12 158 PRO B C 1
ATOM 3404 O O . PRO B 1 122 ? 23.419 17.553 -75.303 1.00 55.75 158 PRO B O 1
ATOM 3408 N N . GLU B 1 123 ? 24.865 17.761 -77.017 1.00 55.64 159 GLU B N 1
ATOM 3409 C CA . GLU B 1 123 ? 23.814 17.883 -78.032 1.00 55.85 159 GLU B CA 1
ATOM 3410 C C . GLU B 1 123 ? 22.724 16.797 -77.961 1.00 55.92 159 GLU B C 1
ATOM 3411 O O . GLU B 1 123 ? 21.528 17.091 -78.093 1.00 56.40 159 GLU B O 1
ATOM 3413 N N . ALA B 1 124 ? 23.139 15.551 -77.744 1.00 55.44 160 ALA B N 1
ATOM 3414 C CA . ALA B 1 124 ? 22.212 14.420 -77.684 1.00 54.62 160 ALA B CA 1
ATOM 3415 C C . ALA B 1 124 ? 21.347 14.318 -76.429 1.00 54.15 160 ALA B C 1
ATOM 3416 O O . ALA B 1 124 ? 20.264 13.740 -76.474 1.00 55.86 160 ALA B O 1
ATOM 3418 N N . MET B 1 125 ? 21.818 14.877 -75.320 1.00 51.77 161 MET B N 1
ATOM 3419 C CA . MET B 1 125 ? 21.091 14.816 -74.052 1.00 49.84 161 MET B CA 1
ATOM 3420 C C . MET B 1 125 ? 19.954 15.835 -73.992 1.00 48.74 161 MET B C 1
ATOM 3421 O O . MET B 1 125 ? 20.112 16.965 -74.445 1.00 48.93 161 MET B O 1
ATOM 3426 N N . THR B 1 126 ? 18.813 15.434 -73.432 1.00 46.78 162 THR B N 1
ATOM 3427 C CA . THR B 1 126 ? 17.661 16.334 -73.299 1.00 44.55 162 THR B CA 1
ATOM 3428 C C . THR B 1 126 ? 17.710 17.117 -71.980 1.00 44.60 162 THR B C 1
ATOM 3429 O O . THR B 1 126 ? 18.461 16.763 -71.069 1.00 43.69 162 THR B O 1
ATOM 3433 N N . PHE B 1 127 ? 16.906 18.174 -71.883 1.00 43.99 163 PHE B N 1
ATOM 3434 C CA . PHE B 1 127 ? 16.842 18.989 -70.665 1.00 42.87 163 PHE B CA 1
ATOM 3435 C C . PHE B 1 127 ? 16.400 18.098 -69.504 1.00 41.56 163 PHE B C 1
ATOM 3436 O O . PHE B 1 127 ? 16.886 18.226 -68.378 1.00 40.41 163 PHE B O 1
ATOM 3444 N N . GLU B 1 128 ? 15.455 17.211 -69.785 1.00 39.25 164 GLU B N 1
ATOM 3445 C CA . GLU B 1 128 ? 14.955 16.303 -68.772 1.00 40.54 164 GLU B CA 1
ATOM 3446 C C . GLU B 1 128 ? 16.080 15.445 -68.218 1.00 40.71 164 GLU B C 1
ATOM 3447 O O . GLU B 1 128 ? 16.192 15.282 -67.005 1.00 42.24 164 GLU B O 1
ATOM 3453 N N . GLU B 1 129 ? 16.910 14.905 -69.106 1.00 41.59 165 GLU B N 1
ATOM 3454 C CA . GLU B 1 129 ? 18.019 14.054 -68.688 1.00 43.73 165 GLU B CA 1
ATOM 3455 C C . GLU B 1 129 ? 19.071 14.874 -67.951 1.00 43.01 165 GLU B C 1
ATOM 3456 O O . GLU B 1 129 ? 19.592 14.436 -66.922 1.00 41.61 165 GLU B O 1
ATOM 3462 N N . ALA B 1 130 ? 19.358 16.069 -68.470 1.00 41.33 166 ALA B N 1
ATOM 3463 C CA . ALA B 1 130 ? 20.328 16.963 -67.852 1.00 42.54 166 ALA B CA 1
ATOM 3464 C C . ALA B 1 130 ? 19.883 17.319 -66.426 1.00 43.65 166 ALA B C 1
ATOM 3465 O O . ALA B 1 130 ? 20.688 17.327 -65.494 1.00 43.37 166 ALA B O 1
ATOM 3467 N N . ALA B 1 131 ? 18.594 17.595 -66.261 1.00 43.61 167 ALA B N 1
ATOM 3468 C CA . ALA B 1 131 ? 18.043 17.940 -64.952 1.00 44.26 167 ALA B CA 1
ATOM 3469 C C . ALA B 1 131 ? 18.112 16.755 -63.993 1.00 45.06 167 ALA B C 1
ATOM 3470 O O . ALA B 1 131 ? 18.020 16.921 -62.777 1.00 45.49 167 ALA B O 1
ATOM 3472 N N . ALA B 1 132 ? 18.271 15.556 -64.540 1.00 46.70 168 ALA B N 1
ATOM 3473 C CA . ALA B 1 132 ? 18.330 14.359 -63.711 1.00 46.14 168 ALA B CA 1
ATOM 3474 C C . ALA B 1 132 ? 19.759 13.878 -63.457 1.00 47.58 168 ALA B C 1
ATOM 3475 O O . ALA B 1 132 ? 19.971 12.957 -62.664 1.00 46.85 168 ALA B O 1
ATOM 3477 N N . LEU B 1 133 ? 20.728 14.516 -64.111 1.00 47.12 169 LEU B N 1
ATOM 3478 C CA . LEU B 1 133 ? 22.130 14.122 -64.000 1.00 48.13 169 LEU B CA 1
ATOM 3479 C C . LEU B 1 133 ? 22.984 14.546 -62.793 1.00 48.76 169 LEU B C 1
ATOM 3480 O O . LEU B 1 133 ? 23.478 13.694 -62.049 1.00 47.18 169 LEU B O 1
ATOM 3485 N N . LEU B 1 134 ? 23.172 15.853 -62.620 1.00 47.86 170 LEU B N 1
ATOM 3486 C CA . LEU B 1 134 ? 24.036 16.395 -61.567 1.00 47.87 170 LEU B CA 1
ATOM 3487 C C . LEU B 1 134 ? 23.978 15.863 -60.145 1.00 47.41 170 LEU B C 1
ATOM 3488 O O . LEU B 1 134 ? 24.898 15.174 -59.713 1.00 47.81 170 LEU B O 1
ATOM 3493 N N . VAL B 1 135 ? 22.925 16.167 -59.402 1.00 47.63 171 VAL B N 1
ATOM 3494 C CA . VAL B 1 135 ? 22.879 15.701 -58.020 1.00 48.08 171 VAL B CA 1
ATOM 3495 C C . VAL B 1 135 ? 23.070 14.201 -57.836 1.00 48.01 171 VAL B C 1
ATOM 3496 O O . VAL B 1 135 ? 23.949 13.780 -57.080 1.00 48.71 171 VAL B O 1
ATOM 3500 N N . ASN B 1 136 ? 22.261 13.394 -58.516 1.00 47.07 172 ASN B N 1
ATOM 3501 C CA . ASN B 1 136 ? 22.353 11.936 -58.382 1.00 46.36 172 ASN B CA 1
ATOM 3502 C C . ASN B 1 136 ? 23.688 11.314 -58.813 1.00 46.62 172 ASN B C 1
ATOM 3503 O O . ASN B 1 136 ? 24.269 10.514 -58.068 1.00 44.91 172 ASN B O 1
ATOM 3508 N N . TYR B 1 137 ? 24.182 11.672 -59.998 1.00 45.10 173 TYR B N 1
ATOM 3509 C CA . TYR B 1 137 ? 25.435 11.087 -60.477 1.00 45.87 173 TYR B CA 1
ATOM 3510 C C . TYR B 1 137 ? 26.711 11.637 -59.810 1.00 47.44 173 TYR B C 1
ATOM 3511 O O . TYR B 1 137 ? 27.719 10.926 -59.709 1.00 48.11 173 TYR B O 1
ATOM 3520 N N . ILE B 1 138 ? 26.672 12.884 -59.348 1.00 46.39 174 ILE B N 1
ATOM 3521 C CA . ILE B 1 138 ? 27.826 13.452 -58.654 1.00 44.07 174 ILE B CA 1
ATOM 3522 C C . ILE B 1 138 ? 27.933 12.729 -57.312 1.00 44.69 174 ILE B C 1
ATOM 3523 O O . ILE B 1 138 ? 29.024 12.365 -56.878 1.00 45.75 174 ILE B O 1
ATOM 3528 N N . THR B 1 139 ? 26.788 12.521 -56.663 1.00 43.10 175 THR B N 1
ATOM 3529 C CA . THR B 1 139 ? 26.752 11.838 -55.377 1.00 43.18 175 THR B CA 1
ATOM 3530 C C . THR B 1 139 ? 27.263 10.392 -55.490 1.00 45.13 175 THR B C 1
ATOM 3531 O O . THR B 1 139 ? 28.170 9.983 -54.757 1.00 45.31 175 THR B O 1
ATOM 3535 N N . ALA B 1 140 ? 26.687 9.632 -56.417 1.00 43.38 176 ALA B N 1
ATOM 3536 C CA . ALA B 1 140 ? 27.091 8.251 -56.648 1.00 43.82 176 ALA B CA 1
ATOM 3537 C C . ALA B 1 140 ? 28.584 8.162 -56.992 1.00 44.40 176 ALA B C 1
ATOM 3538 O O . ALA B 1 140 ? 29.285 7.268 -56.523 1.00 44.11 176 ALA B O 1
ATOM 3540 N N . TYR B 1 141 ? 29.070 9.098 -57.801 1.00 45.04 177 TYR B N 1
ATOM 3541 C CA . TYR B 1 141 ? 30.464 9.082 -58.207 1.00 46.36 177 TYR B CA 1
ATOM 3542 C C . TYR B 1 141 ? 31.420 9.382 -57.069 1.00 49.09 177 TYR B C 1
ATOM 3543 O O . TYR B 1 141 ? 32.428 8.696 -56.904 1.00 48.99 177 TYR B O 1
ATOM 3552 N N . MET B 1 142 ? 31.110 10.402 -56.280 1.00 48.10 178 MET B N 1
ATOM 3553 C CA . MET B 1 142 ? 31.981 10.745 -55.176 1.00 48.84 178 MET B CA 1
ATOM 3554 C C . MET B 1 142 ? 31.876 9.762 -54.016 1.00 47.12 178 MET B C 1
ATOM 3555 O O . MET B 1 142 ? 32.813 9.622 -53.239 1.00 46.19 178 MET B O 1
ATOM 3560 N N . VAL B 1 143 ? 30.751 9.067 -53.906 1.00 46.35 179 VAL B N 1
ATOM 3561 C CA . VAL B 1 143 ? 30.595 8.093 -52.835 1.00 46.21 179 VAL B CA 1
ATOM 3562 C C . VAL B 1 143 ? 31.341 6.804 -53.173 1.00 46.49 179 VAL B C 1
ATOM 3563 O O . VAL B 1 143 ? 32.005 6.211 -52.312 1.00 44.53 179 VAL B O 1
ATOM 3567 N N . LEU B 1 144 ? 31.233 6.386 -54.433 1.00 44.58 180 LEU B N 1
ATOM 3568 C CA . LEU B 1 144 ? 31.864 5.159 -54.902 1.00 44.88 180 LEU B CA 1
ATOM 3569 C C . LEU B 1 144 ? 33.370 5.245 -55.118 1.00 45.54 180 LEU B C 1
ATOM 3570 O O . LEU B 1 144 ? 34.099 4.298 -54.810 1.00 43.98 180 LEU B O 1
ATOM 3575 N N . PHE B 1 145 ? 33.822 6.374 -55.659 1.00 45.06 181 PHE B N 1
ATOM 3576 C CA . PHE B 1 145 ? 35.233 6.592 -55.956 1.00 47.36 181 PHE B CA 1
ATOM 3577 C C . PHE B 1 145 ? 35.999 7.407 -54.907 1.00 47.95 181 PHE B C 1
ATOM 3578 O O . PHE B 1 145 ? 36.919 6.892 -54.292 1.00 49.98 181 PHE B O 1
ATOM 3586 N N . ASP B 1 146 ? 35.630 8.666 -54.687 1.00 51.34 182 ASP B N 1
ATOM 3587 C CA . ASP B 1 146 ? 36.328 9.478 -53.683 1.00 50.48 182 ASP B CA 1
ATOM 3588 C C . ASP B 1 146 ? 36.444 8.757 -52.335 1.00 50.02 182 ASP B C 1
ATOM 3589 O O . ASP B 1 146 ? 37.548 8.461 -51.880 1.00 50.98 182 ASP B O 1
ATOM 3594 N N . PHE B 1 147 ? 35.317 8.472 -51.693 1.00 45.29 183 PHE B N 1
ATOM 3595 C CA . PHE B 1 147 ? 35.361 7.773 -50.419 1.00 44.71 183 PHE B CA 1
ATOM 3596 C C . PHE B 1 147 ? 35.511 6.257 -50.578 1.00 45.09 183 PHE B C 1
ATOM 3597 O O . PHE B 1 147 ? 36.387 5.649 -49.966 1.00 44.45 183 PHE B O 1
ATOM 3605 N N . GLY B 1 148 ? 34.672 5.646 -51.406 1.00 43.35 184 GLY B N 1
ATOM 3606 C CA . GLY B 1 148 ? 34.754 4.206 -51.577 1.00 44.34 184 GLY B CA 1
ATOM 3607 C C . GLY B 1 148 ? 35.991 3.644 -52.265 1.00 45.10 184 GLY B C 1
ATOM 3608 O O . GLY B 1 148 ? 36.393 2.525 -51.983 1.00 45.81 184 GLY B O 1
ATOM 3609 N N . ASN B 1 149 ? 36.593 4.414 -53.164 1.00 45.37 185 ASN B N 1
ATOM 3610 C CA . ASN B 1 149 ? 37.776 3.977 -53.910 1.00 46.77 185 ASN B CA 1
ATOM 3611 C C . ASN B 1 149 ? 37.486 2.643 -54.605 1.00 47.58 185 ASN B C 1
ATOM 3612 O O . ASN B 1 149 ? 38.274 1.700 -54.515 1.00 47.19 185 ASN B O 1
ATOM 3617 N N . LEU B 1 150 ? 36.350 2.586 -55.297 1.00 47.08 186 LEU B N 1
ATOM 3618 C CA . LEU B 1 150 ? 35.916 1.399 -56.023 1.00 47.11 186 LEU B CA 1
ATOM 3619 C C . LEU B 1 150 ? 37.058 0.839 -56.864 1.00 45.91 186 LEU B C 1
ATOM 3620 O O . LEU B 1 150 ? 37.719 1.573 -57.599 1.00 44.70 186 LEU B O 1
ATOM 3625 N N . GLN B 1 151 ? 37.253 -0.471 -56.779 1.00 45.86 187 GLN B N 1
ATOM 3626 C CA . GLN B 1 151 ? 38.323 -1.153 -57.500 1.00 48.21 187 GLN B CA 1
ATOM 3627 C C . GLN B 1 151 ? 37.744 -2.391 -58.202 1.00 46.84 187 GLN B C 1
ATOM 3628 O O . GLN B 1 151 ? 36.723 -2.927 -57.772 1.00 46.60 187 GLN B O 1
ATOM 3634 N N . PRO B 1 152 ? 38.389 -2.860 -59.286 1.00 45.47 188 PRO B N 1
ATOM 3635 C CA . PRO B 1 152 ? 37.892 -4.048 -59.997 1.00 45.33 188 PRO B CA 1
ATOM 3636 C C . PRO B 1 152 ? 37.831 -5.260 -59.062 1.00 44.66 188 PRO B C 1
ATOM 3637 O O . PRO B 1 152 ? 38.691 -5.427 -58.196 1.00 46.89 188 PRO B O 1
ATOM 3641 N N . GLY B 1 153 ? 36.812 -6.094 -59.224 1.00 44.34 189 GLY B N 1
ATOM 3642 C CA . GLY B 1 153 ? 36.680 -7.271 -58.379 1.00 41.55 189 GLY B CA 1
ATOM 3643 C C . GLY B 1 153 ? 36.018 -6.995 -57.044 1.00 42.86 189 GLY B C 1
ATOM 3644 O O . GLY B 1 153 ? 35.838 -7.896 -56.225 1.00 42.20 189 GLY B O 1
ATOM 3645 N N . HIS B 1 154 ? 35.659 -5.742 -56.805 1.00 44.33 190 HIS B N 1
ATOM 3646 C CA . HIS B 1 154 ? 35.004 -5.370 -55.553 1.00 45.39 190 HIS B CA 1
ATOM 3647 C C . HIS B 1 154 ? 33.508 -5.728 -55.533 1.00 43.95 190 HIS B C 1
ATOM 3648 O O . HIS B 1 154 ? 32.910 -5.965 -56.573 1.00 40.62 190 HIS B O 1
ATOM 3655 N N . SER B 1 155 ? 32.919 -5.773 -54.338 1.00 45.54 191 SER B N 1
ATOM 3656 C CA . SER B 1 155 ? 31.486 -6.039 -54.199 1.00 46.73 191 SER B CA 1
ATOM 3657 C C . SER B 1 155 ? 30.898 -4.825 -53.487 1.00 46.05 191 SER B C 1
ATOM 3658 O O . SER B 1 155 ? 31.473 -4.328 -52.523 1.00 47.23 191 SER B O 1
ATOM 3661 N N . VAL B 1 156 ? 29.757 -4.352 -53.971 1.00 46.51 192 VAL B N 1
ATOM 3662 C CA . VAL B 1 156 ? 29.102 -3.173 -53.414 1.00 45.53 192 VAL B CA 1
ATOM 3663 C C . VAL B 1 156 ? 27.631 -3.409 -53.060 1.00 46.73 192 VAL B C 1
ATOM 3664 O O . VAL B 1 156 ? 26.921 -4.123 -53.782 1.00 45.10 192 VAL B O 1
ATOM 3668 N N . LEU B 1 157 ? 27.193 -2.813 -51.948 1.00 43.48 193 LEU B N 1
ATOM 3669 C CA . LEU B 1 157 ? 25.798 -2.875 -51.523 1.00 43.49 193 LEU B CA 1
ATOM 3670 C C . LEU B 1 157 ? 25.180 -1.502 -51.801 1.00 45.03 193 LEU B C 1
ATOM 3671 O O . LEU B 1 157 ? 25.568 -0.498 -51.184 1.00 44.53 193 LEU B O 1
ATOM 3676 N N . VAL B 1 158 ? 24.243 -1.455 -52.743 1.00 44.76 194 VAL B N 1
ATOM 3677 C CA . VAL B 1 158 ? 23.568 -0.209 -53.082 1.00 46.03 194 VAL B CA 1
ATOM 3678 C C . VAL B 1 158 ? 22.138 -0.243 -52.543 1.00 48.98 194 VAL B C 1
ATOM 3679 O O . VAL B 1 158 ? 21.291 -0.951 -53.077 1.00 49.54 194 VAL B O 1
ATOM 3683 N N . HIS B 1 159 ? 21.875 0.506 -51.473 1.00 50.05 195 HIS B N 1
ATOM 3684 C CA . HIS B 1 159 ? 20.529 0.562 -50.899 1.00 50.83 195 HIS B CA 1
ATOM 3685 C C . HIS B 1 159 ? 19.627 1.428 -51.777 1.00 51.92 195 HIS B C 1
ATOM 3686 O O . HIS B 1 159 ? 20.096 2.409 -52.360 1.00 51.82 195 HIS B O 1
ATOM 3693 N N . MET B 1 160 ? 18.337 1.080 -51.852 1.00 53.07 196 MET B N 1
ATOM 3694 C CA . MET B 1 160 ? 17.372 1.830 -52.670 1.00 52.23 196 MET B CA 1
ATOM 3695 C C . MET B 1 160 ? 17.889 1.840 -54.102 1.00 51.26 196 MET B C 1
ATOM 3696 O O . MET B 1 160 ? 17.971 2.889 -54.730 1.00 49.76 196 MET B O 1
ATOM 3701 N N . ALA B 1 161 ? 18.226 0.666 -54.620 1.00 53.08 197 ALA B N 1
ATOM 3702 C CA . ALA B 1 161 ? 18.797 0.563 -55.959 1.00 53.48 197 ALA B CA 1
ATOM 3703 C C . ALA B 1 161 ? 17.949 1.102 -57.105 1.00 53.71 197 ALA B C 1
ATOM 3704 O O . ALA B 1 161 ? 18.474 1.360 -58.190 1.00 55.32 197 ALA B O 1
ATOM 3706 N N . ALA B 1 162 ? 16.651 1.281 -56.886 1.00 53.43 198 ALA B N 1
ATOM 3707 C CA . ALA B 1 162 ? 15.798 1.792 -57.962 1.00 52.75 198 ALA B CA 1
ATOM 3708 C C . ALA B 1 162 ? 15.560 3.301 -57.875 1.00 52.65 198 ALA B C 1
ATOM 3709 O O . ALA B 1 162 ? 14.789 3.855 -58.658 1.00 52.41 198 ALA B O 1
ATOM 3711 N N . GLY B 1 163 ? 16.219 3.954 -56.919 1.00 52.18 199 GLY B N 1
ATOM 3712 C CA . GLY B 1 163 ? 16.082 5.391 -56.747 1.00 50.70 199 GLY B CA 1
ATOM 3713 C C . GLY B 1 163 ? 17.016 6.136 -57.686 1.00 50.26 199 GLY B C 1
ATOM 3714 O O . GLY B 1 163 ? 17.747 5.516 -58.455 1.00 48.83 199 GLY B O 1
ATOM 3715 N N . GLY B 1 164 ? 16.988 7.463 -57.636 1.00 49.24 200 GLY B N 1
ATOM 3716 C CA . GLY B 1 164 ? 17.848 8.255 -58.501 1.00 51.24 200 GLY B CA 1
ATOM 3717 C C . GLY B 1 164 ? 19.337 7.992 -58.306 1.00 52.32 200 GLY B C 1
ATOM 3718 O O . GLY B 1 164 ? 20.053 7.720 -59.270 1.00 51.63 200 GLY B O 1
ATOM 3719 N N . VAL B 1 165 ? 19.798 8.073 -57.060 1.00 52.72 201 VAL B N 1
ATOM 3720 C CA . VAL B 1 165 ? 21.203 7.834 -56.724 1.00 52.99 201 VAL B CA 1
ATOM 3721 C C . VAL B 1 165 ? 21.544 6.353 -56.872 1.00 52.50 201 VAL B C 1
ATOM 3722 O O . VAL B 1 165 ? 22.636 6.000 -57.310 1.00 51.00 201 VAL B O 1
ATOM 3726 N N . GLY B 1 166 ? 20.603 5.497 -56.477 1.00 53.27 202 GLY B N 1
ATOM 3727 C CA . GLY B 1 166 ? 20.805 4.061 -56.569 1.00 51.40 202 GLY B CA 1
ATOM 3728 C C . GLY B 1 166 ? 21.095 3.608 -57.992 1.00 52.64 202 GLY B C 1
ATOM 3729 O O . GLY B 1 166 ? 22.035 2.841 -58.228 1.00 53.11 202 GLY B O 1
ATOM 3730 N N . MET B 1 167 ? 20.291 4.086 -58.940 1.00 49.61 203 MET B N 1
ATOM 3731 C CA . MET B 1 167 ? 20.464 3.729 -60.339 1.00 48.35 203 MET B CA 1
ATOM 3732 C C . MET B 1 167 ? 21.750 4.306 -60.912 1.00 46.92 203 MET B C 1
ATOM 3733 O O . MET B 1 167 ? 22.429 3.656 -61.700 1.00 47.02 203 MET B O 1
ATOM 3738 N N . ALA B 1 168 ? 22.082 5.532 -60.524 1.00 44.47 204 ALA B N 1
ATOM 3739 C CA . ALA B 1 168 ? 23.305 6.158 -60.998 1.00 43.10 204 ALA B CA 1
ATOM 3740 C C . ALA B 1 168 ? 24.495 5.331 -60.504 1.00 43.83 204 ALA B C 1
ATOM 3741 O O . ALA B 1 168 ? 25.507 5.198 -61.188 1.00 44.35 204 ALA B O 1
ATOM 3743 N N . ALA B 1 169 ? 24.355 4.773 -59.307 1.00 43.81 205 ALA B N 1
ATOM 3744 C CA . ALA B 1 169 ? 25.416 3.992 -58.697 1.00 46.12 205 ALA B CA 1
ATOM 3745 C C . ALA B 1 169 ? 25.611 2.676 -59.420 1.00 46.59 205 ALA B C 1
ATOM 3746 O O . ALA B 1 169 ? 26.732 2.318 -59.766 1.00 47.64 205 ALA B O 1
ATOM 3748 N N . VAL B 1 170 ? 24.519 1.956 -59.645 1.00 46.97 206 VAL B N 1
ATOM 3749 C CA . VAL B 1 170 ? 24.592 0.678 -60.341 1.00 45.19 206 VAL B CA 1
ATOM 3750 C C . VAL B 1 170 ? 25.260 0.863 -61.692 1.00 45.58 206 VAL B C 1
ATOM 3751 O O . VAL B 1 170 ? 26.102 0.064 -62.079 1.00 46.49 206 VAL B O 1
ATOM 3755 N N . GLN B 1 171 ? 24.887 1.924 -62.403 1.00 46.45 207 GLN B N 1
ATOM 3756 C CA . GLN B 1 171 ? 25.456 2.211 -63.717 1.00 46.46 207 GLN B CA 1
ATOM 3757 C C . GLN B 1 171 ? 26.934 2.534 -63.621 1.00 48.69 207 GLN B C 1
ATOM 3758 O O . GLN B 1 171 ? 27.724 2.138 -64.484 1.00 47.28 207 GLN B O 1
ATOM 3764 N N . LEU B 1 172 ? 27.309 3.260 -62.570 1.00 48.82 208 LEU B N 1
ATOM 3765 C CA . LEU B 1 172 ? 28.706 3.624 -62.376 1.00 48.61 208 LEU B CA 1
ATOM 3766 C C . LEU B 1 172 ? 29.561 2.400 -61.997 1.00 48.22 208 LEU B C 1
ATOM 3767 O O . LEU B 1 172 ? 30.726 2.316 -62.376 1.00 46.23 208 LEU B O 1
ATOM 3772 N N . CYS B 1 173 ? 28.984 1.450 -61.261 1.00 46.80 209 CYS B N 1
ATOM 3773 C CA . CYS B 1 173 ? 29.717 0.233 -60.894 1.00 48.30 209 CYS B CA 1
ATOM 3774 C C . CYS B 1 173 ? 30.049 -0.584 -62.144 1.00 50.00 209 CYS B C 1
ATOM 3775 O O . CYS B 1 173 ? 31.081 -1.250 -62.214 1.00 48.83 209 CYS B O 1
ATOM 3778 N N . ARG B 1 174 ? 29.165 -0.515 -63.134 1.00 53.98 210 ARG B N 1
ATOM 3779 C CA . ARG B 1 174 ? 29.342 -1.242 -64.391 1.00 56.14 210 ARG B CA 1
ATOM 3780 C C . ARG B 1 174 ? 30.431 -0.661 -65.282 1.00 55.25 210 ARG B C 1
ATOM 3781 O O . ARG B 1 174 ? 30.725 -1.217 -66.328 1.00 57.29 210 ARG B O 1
ATOM 3789 N N . THR B 1 175 ? 31.025 0.457 -64.880 1.00 54.59 211 THR B N 1
ATOM 3790 C CA . THR B 1 175 ? 32.099 1.058 -65.666 1.00 52.67 211 THR B CA 1
ATOM 3791 C C . THR B 1 175 ? 33.424 0.531 -65.145 1.00 51.99 211 THR B C 1
ATOM 3792 O O . THR B 1 175 ? 34.474 0.759 -65.741 1.00 52.55 211 THR B O 1
ATOM 3796 N N . VAL B 1 176 ? 33.371 -0.153 -64.010 1.00 51.11 212 VAL B N 1
ATOM 3797 C CA . VAL B 1 176 ? 34.563 -0.735 -63.423 1.00 51.51 212 VAL B CA 1
ATOM 3798 C C . VAL B 1 176 ? 34.421 -2.246 -63.571 1.00 53.84 212 VAL B C 1
ATOM 3799 O O . VAL B 1 176 ? 33.368 -2.817 -63.267 1.00 54.35 212 VAL B O 1
ATOM 3803 N N . GLU B 1 177 ? 35.487 -2.883 -64.042 1.00 55.18 213 GLU B N 1
ATOM 3804 C CA . GLU B 1 177 ? 35.509 -4.325 -64.267 1.00 56.35 213 GLU B CA 1
ATOM 3805 C C . GLU B 1 177 ? 35.172 -5.206 -63.080 1.00 54.20 213 GLU B C 1
ATOM 3806 O O . GLU B 1 177 ? 35.587 -4.952 -61.954 1.00 54.31 213 GLU B O 1
ATOM 3812 N N . ASN B 1 178 ? 34.410 -6.255 -63.364 1.00 53.57 214 ASN B N 1
ATOM 3813 C CA . ASN B 1 178 ? 34.041 -7.257 -62.382 1.00 53.18 214 ASN B CA 1
ATOM 3814 C C . ASN B 1 178 ? 33.545 -6.777 -61.028 1.00 52.76 214 ASN B C 1
ATOM 3815 O O . ASN B 1 178 ? 34.014 -7.264 -59.995 1.00 51.48 214 ASN B O 1
ATOM 3820 N N . VAL B 1 179 ? 32.602 -5.839 -61.006 1.00 52.39 215 VAL B N 1
ATOM 3821 C CA . VAL B 1 179 ? 32.082 -5.374 -59.724 1.00 50.18 215 VAL B CA 1
ATOM 3822 C C . VAL B 1 179 ? 30.781 -6.109 -59.418 1.00 49.71 215 VAL B C 1
ATOM 3823 O O . VAL B 1 179 ? 29.863 -6.125 -60.239 1.00 48.90 215 VAL B O 1
ATOM 3827 N N . THR B 1 180 ? 30.715 -6.732 -58.247 1.00 48.63 216 THR B N 1
ATOM 3828 C CA . THR B 1 180 ? 29.517 -7.451 -57.829 1.00 52.45 216 THR B CA 1
ATOM 3829 C C . THR B 1 180 ? 28.630 -6.454 -57.079 1.00 52.60 216 THR B C 1
ATOM 3830 O O . THR B 1 180 ? 29.062 -5.853 -56.098 1.00 52.18 216 THR B O 1
ATOM 3834 N N . VAL B 1 181 ? 27.395 -6.283 -57.545 1.00 53.01 217 VAL B N 1
ATOM 3835 C CA . VAL B 1 181 ? 26.470 -5.325 -56.940 1.00 51.93 217 VAL B CA 1
ATOM 3836 C C . VAL B 1 181 ? 25.243 -5.930 -56.266 1.00 53.66 217 VAL B C 1
ATOM 3837 O O . VAL B 1 181 ? 24.442 -6.609 -56.910 1.00 56.14 217 VAL B O 1
ATOM 3841 N N . PHE B 1 182 ? 25.097 -5.680 -54.969 1.00 54.19 218 PHE B N 1
ATOM 3842 C CA . PHE B 1 182 ? 23.932 -6.148 -54.232 1.00 55.48 218 PHE B CA 1
ATOM 3843 C C . PHE B 1 182 ? 23.034 -4.920 -54.099 1.00 57.68 218 PHE B C 1
ATOM 3844 O O . PHE B 1 182 ? 23.468 -3.889 -53.582 1.00 57.09 218 PHE B O 1
ATOM 3852 N N . GLY B 1 183 ? 21.792 -5.021 -54.570 1.00 58.22 219 GLY B N 1
ATOM 3853 C CA . GLY B 1 183 ? 20.881 -3.893 -54.481 1.00 57.43 219 GLY B CA 1
ATOM 3854 C C . GLY B 1 183 ? 19.565 -4.246 -53.810 1.00 59.16 219 GLY B C 1
ATOM 3855 O O . GLY B 1 183 ? 18.970 -5.295 -54.094 1.00 59.07 219 GLY B O 1
ATOM 3856 N N . THR B 1 184 ? 19.107 -3.375 -52.914 1.00 58.01 220 THR B N 1
ATOM 3857 C CA . THR B 1 184 ? 17.849 -3.606 -52.219 1.00 59.15 220 THR B CA 1
ATOM 3858 C C . THR B 1 184 ? 16.742 -2.718 -52.769 1.00 59.87 220 THR B C 1
ATOM 3859 O O . THR B 1 184 ? 16.984 -1.565 -53.159 1.00 59.67 220 THR B O 1
ATOM 3863 N N . ALA B 1 185 ? 15.531 -3.277 -52.802 1.00 60.59 221 ALA B N 1
ATOM 3864 C CA . ALA B 1 185 ? 14.340 -2.586 -53.299 1.00 59.84 221 ALA B CA 1
ATOM 3865 C C . ALA B 1 185 ? 13.133 -3.530 -53.226 1.00 61.45 221 ALA B C 1
ATOM 3866 O O . ALA B 1 185 ? 13.297 -4.729 -52.948 1.00 60.19 221 ALA B O 1
ATOM 3868 N N . SER B 1 186 ? 11.934 -2.986 -53.470 1.00 61.55 222 SER B N 1
ATOM 3869 C CA . SER B 1 186 ? 10.686 -3.765 -53.461 1.00 62.00 222 SER B CA 1
ATOM 3870 C C . SER B 1 186 ? 10.818 -4.896 -54.467 1.00 61.48 222 SER B C 1
ATOM 3871 O O . SER B 1 186 ? 11.375 -4.699 -55.543 1.00 61.13 222 SER B O 1
ATOM 3874 N N . ALA B 1 187 ? 10.293 -6.069 -54.131 1.00 61.93 223 ALA B N 1
ATOM 3875 C CA . ALA B 1 187 ? 10.375 -7.216 -55.033 1.00 63.22 223 ALA B CA 1
ATOM 3876 C C . ALA B 1 187 ? 9.744 -6.925 -56.394 1.00 63.43 223 ALA B C 1
ATOM 3877 O O . ALA B 1 187 ? 10.051 -7.593 -57.383 1.00 64.01 223 ALA B O 1
ATOM 3879 N N . SER B 1 188 ? 8.863 -5.926 -56.434 1.00 63.45 224 SER B N 1
ATOM 3880 C CA . SER B 1 188 ? 8.174 -5.532 -57.663 1.00 63.04 224 SER B CA 1
ATOM 3881 C C . SER B 1 188 ? 9.046 -4.634 -58.533 1.00 62.28 224 SER B C 1
ATOM 3882 O O . SER B 1 188 ? 8.638 -4.223 -59.620 1.00 60.13 224 SER B O 1
ATOM 3885 N N . LYS B 1 189 ? 10.232 -4.301 -58.035 1.00 62.54 225 LYS B N 1
ATOM 3886 C CA . LYS B 1 189 ? 11.162 -3.461 -58.782 1.00 61.43 225 LYS B CA 1
ATOM 3887 C C . LYS B 1 189 ? 12.409 -4.265 -59.113 1.00 60.97 225 LYS B C 1
ATOM 3888 O O . LYS B 1 189 ? 13.340 -3.735 -59.722 1.00 60.43 225 LYS B O 1
ATOM 3894 N N . HIS B 1 190 ? 12.419 -5.540 -58.720 1.00 58.93 226 HIS B N 1
ATOM 3895 C CA . HIS B 1 190 ? 13.571 -6.404 -58.956 1.00 60.56 226 HIS B CA 1
ATOM 3896 C C . HIS B 1 190 ? 13.935 -6.654 -60.410 1.00 61.33 226 HIS B C 1
ATOM 3897 O O . HIS B 1 190 ? 15.101 -6.857 -60.730 1.00 60.97 226 HIS B O 1
ATOM 3904 N N . GLU B 1 191 ? 12.946 -6.639 -61.291 1.00 63.83 227 GLU B N 1
ATOM 3905 C CA . GLU B 1 191 ? 13.209 -6.876 -62.697 1.00 66.14 227 GLU B CA 1
ATOM 3906 C C . GLU B 1 191 ? 13.895 -5.668 -63.331 1.00 65.60 227 GLU B C 1
ATOM 3907 O O . GLU B 1 191 ? 14.752 -5.822 -64.196 1.00 67.23 227 GLU B O 1
ATOM 3913 N N . ALA B 1 192 ? 13.521 -4.468 -62.903 1.00 64.91 228 ALA B N 1
ATOM 3914 C CA . ALA B 1 192 ? 14.131 -3.250 -63.434 1.00 64.57 228 ALA B CA 1
ATOM 3915 C C . ALA B 1 192 ? 15.549 -3.121 -62.860 1.00 63.61 228 ALA B C 1
ATOM 3916 O O . ALA B 1 192 ? 16.417 -2.453 -63.434 1.00 61.99 228 ALA B O 1
ATOM 3918 N N . LEU B 1 193 ? 15.764 -3.761 -61.713 1.00 62.53 229 LEU B N 1
ATOM 3919 C CA . LEU B 1 193 ? 17.065 -3.752 -61.053 1.00 62.98 229 LEU B CA 1
ATOM 3920 C C . LEU B 1 193 ? 18.023 -4.603 -61.887 1.00 64.08 229 LEU B C 1
ATOM 3921 O O . LEU B 1 193 ? 19.120 -4.158 -62.238 1.00 62.50 229 LEU B O 1
ATOM 3926 N N . LYS B 1 194 ? 17.589 -5.822 -62.211 1.00 64.61 230 LYS B N 1
ATOM 3927 C CA . LYS B 1 194 ? 18.391 -6.739 -63.019 1.00 66.28 230 LYS B CA 1
ATOM 3928 C C . LYS B 1 194 ? 18.763 -6.080 -64.329 1.00 65.98 230 LYS B C 1
ATOM 3929 O O . LYS B 1 194 ? 19.883 -6.215 -64.813 1.00 66.85 230 LYS B O 1
ATOM 3935 N N . GLU B 1 195 ? 17.805 -5.363 -64.899 1.00 66.99 231 GLU B N 1
ATOM 3936 C CA . GLU B 1 195 ? 18.004 -4.678 -66.166 1.00 67.54 231 GLU B CA 1
ATOM 3937 C C . GLU B 1 195 ? 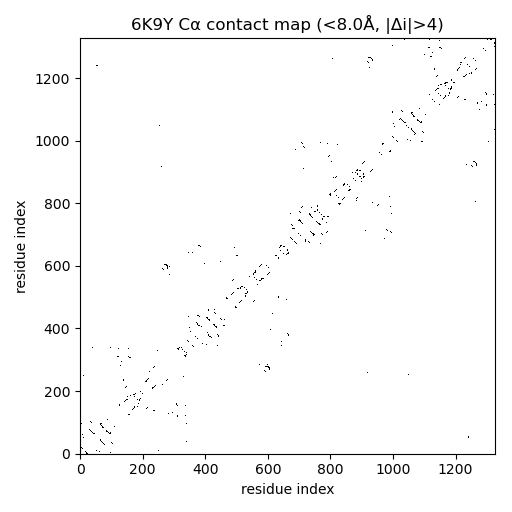19.048 -3.564 -66.089 1.00 65.97 231 GLU B C 1
ATOM 3938 O O . GLU B 1 195 ? 19.842 -3.385 -67.021 1.00 65.88 231 GLU B O 1
ATOM 3944 N N . ASN B 1 196 ? 19.048 -2.815 -64.988 1.00 62.32 232 ASN B N 1
ATOM 3945 C CA . ASN B 1 196 ? 19.984 -1.708 -64.843 1.00 60.46 232 ASN B CA 1
ATOM 3946 C C . ASN B 1 196 ? 21.398 -2.155 -64.458 1.00 59.20 232 ASN B C 1
ATOM 3947 O O . ASN B 1 196 ? 22.333 -1.352 -64.486 1.00 59.71 232 ASN B O 1
ATOM 3952 N N . GLY B 1 197 ? 21.552 -3.435 -64.112 1.00 57.66 233 GLY B N 1
ATOM 3953 C CA . GLY B 1 197 ? 22.863 -3.954 -63.757 1.00 56.33 233 GLY B CA 1
ATOM 3954 C C . GLY B 1 197 ? 23.090 -4.535 -62.368 1.00 56.02 233 GLY B C 1
ATOM 3955 O O . GLY B 1 197 ? 24.243 -4.718 -61.974 1.00 56.23 233 GLY B O 1
ATOM 3956 N N . VAL B 1 198 ? 22.029 -4.840 -61.622 1.00 54.64 234 VAL B N 1
ATOM 3957 C CA . VAL B 1 198 ? 22.203 -5.393 -60.279 1.00 54.70 234 VAL B CA 1
ATOM 3958 C C . VAL B 1 198 ? 22.417 -6.903 -60.301 1.00 57.19 234 VAL B C 1
ATOM 3959 O O . VAL B 1 198 ? 21.617 -7.648 -60.862 1.00 58.22 234 VAL B O 1
ATOM 3963 N N . THR B 1 199 ? 23.499 -7.343 -59.669 1.00 57.45 235 THR B N 1
ATOM 3964 C CA . THR B 1 199 ? 23.850 -8.753 -59.625 1.00 57.64 235 THR B CA 1
ATOM 3965 C C . THR B 1 199 ? 22.973 -9.586 -58.694 1.00 59.20 235 THR B C 1
ATOM 3966 O O . THR B 1 199 ? 22.625 -10.719 -59.022 1.00 59.39 235 THR B O 1
ATOM 3970 N N . HIS B 1 200 ? 22.622 -9.029 -57.537 1.00 58.74 236 HIS B N 1
ATOM 3971 C CA . HIS B 1 200 ? 21.815 -9.741 -56.554 1.00 59.56 236 HIS B CA 1
ATOM 3972 C C . HIS B 1 200 ? 20.758 -8.864 -55.875 1.00 59.56 236 HIS B C 1
ATOM 3973 O O . HIS B 1 200 ? 21.040 -8.230 -54.860 1.00 58.97 236 HIS B O 1
ATOM 3980 N N . PRO B 1 201 ? 19.525 -8.825 -56.415 1.00 60.73 237 PRO B N 1
ATOM 3981 C CA . PRO B 1 201 ? 18.482 -7.996 -55.794 1.00 60.28 237 PRO B CA 1
ATOM 3982 C C . PRO B 1 201 ? 17.992 -8.593 -54.479 1.00 61.06 237 PRO B C 1
ATOM 3983 O O . PRO B 1 201 ? 17.833 -9.805 -54.356 1.00 59.71 237 PRO B O 1
ATOM 3987 N N . ILE B 1 202 ? 17.751 -7.737 -53.496 1.00 63.09 238 ILE B N 1
ATOM 3988 C CA . ILE B 1 202 ? 17.270 -8.204 -52.207 1.00 65.93 238 ILE B CA 1
ATOM 3989 C C . ILE B 1 202 ? 15.993 -7.483 -51.793 1.00 68.91 238 ILE B C 1
ATOM 3990 O O . ILE B 1 202 ? 15.921 -6.252 -51.830 1.00 68.82 238 ILE B O 1
ATOM 3995 N N . ASP B 1 203 ? 14.990 -8.269 -51.408 1.00 72.70 239 ASP B N 1
ATOM 3996 C CA . ASP B 1 203 ? 13.707 -7.741 -50.968 1.00 74.75 239 ASP B CA 1
ATOM 3997 C C . ASP B 1 203 ? 13.871 -7.300 -49.526 1.00 75.94 239 ASP B C 1
ATOM 3998 O O . ASP B 1 203 ? 13.797 -8.099 -48.592 1.00 75.73 239 ASP B O 1
ATOM 4003 N N . TYR B 1 204 ? 14.107 -6.010 -49.369 1.00 78.02 240 TYR B N 1
ATOM 4004 C CA . TYR B 1 204 ? 14.293 -5.385 -48.076 1.00 80.75 240 TYR B CA 1
ATOM 4005 C C . TYR B 1 204 ? 13.149 -5.708 -47.104 1.00 80.66 240 TYR B C 1
ATOM 4006 O O . TYR B 1 204 ? 13.376 -5.916 -45.911 1.00 80.16 240 TYR B O 1
ATOM 4015 N N . HIS B 1 205 ? 11.927 -5.772 -47.628 1.00 80.78 241 HIS B N 1
ATOM 4016 C CA . HIS B 1 205 ? 10.733 -6.009 -46.815 1.00 80.64 241 HIS B CA 1
ATOM 4017 C C . HIS B 1 205 ? 10.393 -7.432 -46.397 1.00 79.55 241 HIS B C 1
ATOM 4018 O O . HIS B 1 205 ? 9.641 -7.620 -45.448 1.00 78.39 241 HIS B O 1
ATOM 4025 N N . THR B 1 206 ? 10.935 -8.435 -47.079 1.00 79.66 242 THR B N 1
ATOM 4026 C CA . THR B 1 206 ? 10.613 -9.813 -46.716 1.00 80.00 242 THR B CA 1
ATOM 4027 C C . THR B 1 206 ? 11.772 -10.657 -46.185 1.00 80.30 242 THR B C 1
ATOM 4028 O O . THR B 1 206 ? 11.552 -11.630 -45.458 1.00 80.65 242 THR B O 1
ATOM 4032 N N . THR B 1 207 ? 13.000 -10.296 -46.541 1.00 79.79 243 THR B N 1
ATOM 4033 C CA . THR B 1 207 ? 14.168 -11.052 -46.093 1.00 78.79 243 THR B CA 1
ATOM 4034 C C . THR B 1 207 ? 15.212 -10.140 -45.453 1.00 77.97 243 THR B C 1
ATOM 4035 O O . THR B 1 207 ? 15.304 -8.962 -45.803 1.00 79.27 243 THR B O 1
ATOM 4039 N N . ASP B 1 208 ? 15.987 -10.675 -44.511 1.00 76.29 244 ASP B N 1
ATOM 4040 C CA . ASP B 1 208 ? 17.032 -9.885 -43.854 1.00 74.30 244 ASP B CA 1
ATOM 4041 C C . ASP B 1 208 ? 18.162 -9.732 -44.864 1.00 71.62 244 ASP B C 1
ATOM 4042 O O . ASP B 1 208 ? 18.823 -10.714 -45.210 1.00 70.57 244 ASP B O 1
ATOM 4047 N N . TYR B 1 209 ? 18.387 -8.509 -45.337 1.00 68.38 245 TYR B N 1
ATOM 4048 C CA . TYR B 1 209 ? 19.436 -8.283 -46.319 1.00 66.60 245 TYR B CA 1
ATOM 4049 C C . TYR B 1 209 ? 20.824 -8.665 -45.800 1.00 66.07 245 TYR B C 1
ATOM 4050 O O . TYR B 1 209 ? 21.630 -9.223 -46.546 1.00 66.77 245 TYR B O 1
ATOM 4059 N N . VAL B 1 210 ? 21.101 -8.391 -44.528 1.00 65.29 246 VAL B N 1
ATOM 4060 C CA . VAL B 1 210 ? 22.391 -8.757 -43.952 1.00 65.83 246 VAL B CA 1
ATOM 4061 C C . VAL B 1 210 ? 22.576 -10.258 -44.157 1.00 66.86 246 VAL B C 1
ATOM 4062 O O . VAL B 1 210 ? 23.599 -10.696 -44.674 1.00 66.87 246 VAL B O 1
ATOM 4066 N N . ASP B 1 211 ? 21.574 -11.041 -43.763 1.00 68.67 247 ASP B N 1
ATOM 4067 C CA . ASP B 1 211 ? 21.625 -12.497 -43.918 1.00 69.61 247 ASP B CA 1
ATOM 4068 C C . ASP B 1 211 ? 21.700 -12.921 -45.380 1.00 68.52 247 ASP B C 1
ATOM 4069 O O . ASP B 1 211 ? 22.460 -13.819 -45.728 1.00 68.00 247 ASP B O 1
ATOM 4074 N N . GLU B 1 212 ? 20.903 -12.281 -46.231 1.00 67.58 248 GLU B N 1
ATOM 4075 C CA . GLU B 1 212 ? 20.882 -12.607 -47.656 1.00 69.01 248 GLU B CA 1
ATOM 4076 C C . GLU B 1 212 ? 22.225 -12.395 -48.346 1.00 68.78 248 GLU B C 1
ATOM 4077 O O . GLU B 1 212 ? 22.594 -13.147 -49.251 1.00 68.38 248 GLU B O 1
ATOM 4083 N N . ILE B 1 213 ? 22.945 -11.362 -47.918 1.00 68.13 249 ILE B N 1
ATOM 4084 C CA . ILE B 1 213 ? 24.246 -11.037 -48.489 1.00 67.25 249 ILE B CA 1
ATOM 4085 C C . ILE B 1 213 ? 25.331 -12.007 -48.012 1.00 69.01 249 ILE B C 1
ATOM 4086 O O . ILE B 1 213 ? 26.152 -12.475 -48.804 1.00 68.16 249 ILE B O 1
ATOM 4091 N N . LYS B 1 214 ? 25.327 -12.320 -46.721 1.00 71.40 250 LYS B N 1
ATOM 4092 C CA . LYS B 1 214 ? 26.323 -13.229 -46.173 1.00 73.91 250 LYS B CA 1
ATOM 4093 C C . LYS B 1 214 ? 26.193 -14.652 -46.716 1.00 74.84 250 LYS B C 1
ATOM 4094 O O . LYS B 1 214 ? 27.141 -15.438 -46.642 1.00 75.44 250 LYS B O 1
ATOM 4100 N N . LYS B 1 215 ? 25.031 -14.986 -47.270 1.00 75.26 251 LYS B N 1
ATOM 4101 C CA . LYS B 1 215 ? 24.841 -16.311 -47.847 1.00 75.63 251 LYS B CA 1
ATOM 4102 C C . LYS B 1 215 ? 25.752 -16.392 -49.064 1.00 75.17 251 LYS B C 1
ATOM 4103 O O . LYS B 1 215 ? 26.430 -17.393 -49.278 1.00 75.80 251 LYS B O 1
ATOM 4109 N N . ILE B 1 216 ? 25.761 -15.318 -49.851 1.00 74.06 252 ILE B N 1
ATOM 4110 C CA . ILE B 1 216 ? 26.561 -15.244 -51.070 1.00 72.80 252 ILE B CA 1
ATOM 4111 C C . ILE B 1 216 ? 28.027 -14.854 -50.841 1.00 71.71 252 ILE B C 1
ATOM 4112 O O . ILE B 1 216 ? 28.923 -15.454 -51.439 1.00 71.28 252 ILE B O 1
ATOM 4117 N N . SER B 1 217 ? 28.266 -13.852 -49.992 1.00 69.90 253 SER B N 1
ATOM 4118 C CA . SER B 1 217 ? 29.625 -13.391 -49.676 1.00 68.14 253 SER B CA 1
ATOM 4119 C C . SER B 1 217 ? 29.836 -13.387 -48.173 1.00 66.87 253 SER B C 1
ATOM 4120 O O . SER B 1 217 ? 29.564 -12.397 -47.503 1.00 67.41 253 SER B O 1
ATOM 4123 N N . PRO B 1 218 ? 30.348 -14.491 -47.623 1.00 66.23 254 PRO B N 1
ATOM 4124 C CA . PRO B 1 218 ? 30.584 -14.596 -46.178 1.00 65.92 254 PRO B CA 1
ATOM 4125 C C . PRO B 1 218 ? 31.394 -13.463 -45.540 1.00 65.60 254 PRO B C 1
ATOM 4126 O O . PRO B 1 218 ? 31.062 -12.999 -44.446 1.00 65.68 254 PRO B O 1
ATOM 4130 N N . LYS B 1 219 ? 32.451 -13.018 -46.217 1.00 65.79 255 LYS B N 1
ATOM 4131 C CA . LYS B 1 219 ? 33.304 -11.957 -45.683 1.00 64.91 255 LYS B CA 1
ATOM 4132 C C . LYS B 1 219 ? 32.576 -10.619 -45.581 1.00 63.00 255 LYS B C 1
ATOM 4133 O O . LYS B 1 219 ? 32.943 -9.772 -44.765 1.00 63.26 255 LYS B O 1
ATOM 4139 N N . GLY B 1 220 ? 31.555 -10.429 -46.414 1.00 59.48 256 GLY B N 1
ATOM 4140 C CA . GLY B 1 220 ? 30.812 -9.179 -46.411 1.00 55.43 256 GLY B CA 1
ATOM 4141 C C . GLY B 1 220 ? 31.001 -8.455 -47.732 1.00 53.01 256 GLY B C 1
ATOM 4142 O O . GLY B 1 220 ? 31.107 -9.110 -48.774 1.00 53.56 256 GLY B O 1
ATOM 4143 N N . VAL B 1 221 ? 31.038 -7.121 -47.704 1.00 48.60 257 VAL B N 1
ATOM 4144 C CA . VAL B 1 221 ? 31.228 -6.336 -48.926 1.00 47.81 257 VAL B CA 1
ATOM 4145 C C . VAL B 1 221 ? 32.298 -5.261 -48.765 1.00 46.21 257 VAL B C 1
ATOM 4146 O O . VAL B 1 221 ? 32.673 -4.901 -47.651 1.00 46.64 257 VAL B O 1
ATOM 4150 N N . ASP B 1 222 ? 32.781 -4.740 -49.887 1.00 44.70 258 ASP B N 1
ATOM 4151 C CA . ASP B 1 222 ? 33.819 -3.716 -49.868 1.00 43.58 258 ASP B CA 1
ATOM 4152 C C . ASP B 1 222 ? 33.296 -2.305 -49.638 1.00 43.61 258 ASP B C 1
ATOM 4153 O O . ASP B 1 222 ? 33.962 -1.485 -49.016 1.00 43.46 258 ASP B O 1
ATOM 4158 N N . ILE B 1 223 ? 32.098 -2.027 -50.137 1.00 44.48 259 ILE B N 1
ATOM 4159 C CA . ILE B 1 223 ? 31.500 -0.704 -49.995 1.00 45.37 259 ILE B CA 1
ATOM 4160 C C . ILE B 1 223 ? 30.002 -0.790 -49.725 1.00 47.11 259 ILE B C 1
ATOM 4161 O O . ILE B 1 223 ? 29.273 -1.500 -50.426 1.00 46.68 259 ILE B O 1
ATOM 4166 N N . VAL B 1 224 ? 29.547 -0.058 -48.715 1.00 46.79 260 VAL B N 1
ATOM 4167 C CA . VAL B 1 224 ? 28.130 -0.022 -48.397 1.00 48.11 260 VAL B CA 1
ATOM 4168 C C . VAL B 1 224 ? 27.650 1.417 -48.581 1.00 49.05 260 VAL B C 1
ATOM 4169 O O . VAL B 1 224 ? 28.187 2.338 -47.956 1.00 49.34 260 VAL B O 1
ATOM 4173 N N . MET B 1 225 ? 26.669 1.606 -49.466 1.00 48.66 261 MET B N 1
ATOM 4174 C CA . MET B 1 225 ? 26.085 2.928 -49.716 1.00 49.30 261 MET B CA 1
ATOM 4175 C C . MET B 1 225 ? 24.827 3.069 -48.858 1.00 50.54 261 MET B C 1
ATOM 4176 O O . MET B 1 225 ? 23.831 2.375 -49.072 1.00 49.77 261 MET B O 1
ATOM 4181 N N . ASP B 1 226 ? 24.879 3.987 -47.896 1.00 50.60 262 ASP B N 1
ATOM 4182 C CA . ASP B 1 226 ? 23.789 4.182 -46.958 1.00 51.77 262 ASP B CA 1
ATOM 4183 C C . ASP B 1 226 ? 22.994 5.494 -47.047 1.00 53.70 262 ASP B C 1
ATOM 4184 O O . ASP B 1 226 ? 23.406 6.519 -46.505 1.00 53.02 262 ASP B O 1
ATOM 4189 N N . PRO B 1 227 ? 21.840 5.471 -47.743 1.00 55.00 263 PRO B N 1
ATOM 4190 C CA . PRO B 1 227 ? 20.983 6.652 -47.895 1.00 57.18 263 PRO B CA 1
ATOM 4191 C C . PRO B 1 227 ? 19.882 6.631 -46.823 1.00 59.45 263 PRO B C 1
ATOM 4192 O O . PRO B 1 227 ? 19.117 7.585 -46.681 1.00 59.51 263 PRO B O 1
ATOM 4196 N N . LEU B 1 228 ? 19.831 5.529 -46.078 1.00 59.10 264 LEU B N 1
ATOM 4197 C CA . LEU B 1 228 ? 18.841 5.304 -45.034 1.00 60.73 264 LEU B CA 1
ATOM 4198 C C . LEU B 1 228 ? 19.173 5.956 -43.700 1.00 63.33 264 LEU B C 1
ATOM 4199 O O . LEU B 1 228 ? 18.338 6.648 -43.114 1.00 63.51 264 LEU B O 1
ATOM 4204 N N . GLY B 1 229 ? 20.390 5.726 -43.215 1.00 64.31 265 GLY B N 1
ATOM 4205 C CA . GLY B 1 229 ? 20.795 6.296 -41.945 1.00 65.90 265 GLY B CA 1
ATOM 4206 C C . GLY B 1 229 ? 20.169 5.538 -40.788 1.00 67.17 265 GLY B C 1
ATOM 4207 O O . GLY B 1 229 ? 19.697 4.408 -40.955 1.00 66.78 265 GLY B O 1
ATOM 4208 N N . GLY B 1 230 ? 20.164 6.153 -39.611 1.00 67.72 266 GLY B N 1
ATOM 4209 C CA . GLY B 1 230 ? 19.585 5.502 -38.450 1.00 69.09 266 GLY B CA 1
ATOM 4210 C C . GLY B 1 230 ? 20.221 4.166 -38.093 1.00 69.97 266 GLY B C 1
ATOM 4211 O O . GLY B 1 230 ? 21.437 4.068 -37.937 1.00 70.32 266 GLY B O 1
ATOM 4212 N N . SER B 1 231 ? 19.396 3.129 -37.981 1.00 69.96 267 SER B N 1
ATOM 4213 C CA . SER B 1 231 ? 19.874 1.801 -37.602 1.00 69.99 267 SER B CA 1
ATOM 4214 C C . SER B 1 231 ? 20.490 0.967 -38.719 1.00 69.11 267 SER B C 1
ATOM 4215 O O . SER B 1 231 ? 20.988 -0.129 -38.467 1.00 68.36 267 SER B O 1
ATOM 4218 N N . ASP B 1 232 ? 20.447 1.463 -39.949 1.00 68.28 268 ASP B N 1
ATOM 4219 C CA . ASP B 1 232 ? 21.029 0.714 -41.052 1.00 67.02 268 ASP B CA 1
ATOM 4220 C C . ASP B 1 232 ? 22.516 0.995 -41.195 1.00 64.53 268 ASP B C 1
ATOM 4221 O O . ASP B 1 232 ? 23.251 0.193 -41.766 1.00 65.01 268 ASP B O 1
ATOM 4226 N N . THR B 1 233 ? 22.961 2.131 -40.675 1.00 62.16 269 THR B N 1
ATOM 4227 C CA . THR B 1 233 ? 24.367 2.473 -40.755 1.00 60.88 269 THR B CA 1
ATOM 4228 C C . THR B 1 233 ? 25.171 1.399 -40.038 1.00 59.97 269 THR B C 1
ATOM 4229 O O . THR B 1 233 ? 26.180 0.918 -40.557 1.00 58.58 269 THR B O 1
ATOM 4233 N N . ALA B 1 234 ? 24.710 1.029 -38.845 1.00 58.61 270 ALA B N 1
ATOM 4234 C CA . ALA B 1 234 ? 25.368 0.009 -38.027 1.00 57.93 270 ALA B CA 1
ATOM 4235 C C . ALA B 1 234 ? 25.421 -1.337 -38.736 1.00 58.21 270 ALA B C 1
ATOM 4236 O O . ALA B 1 234 ?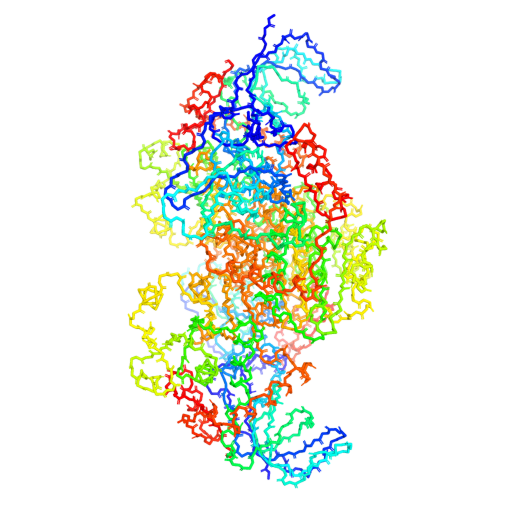 26.437 -2.026 -38.704 1.00 60.35 270 ALA B O 1
ATOM 4238 N N . LYS B 1 235 ? 24.319 -1.712 -39.374 1.00 57.57 271 LYS B N 1
ATOM 4239 C CA . LYS B 1 235 ? 24.252 -2.971 -40.097 1.00 56.88 271 LYS B CA 1
ATOM 4240 C C . LYS B 1 235 ? 25.227 -2.967 -41.268 1.00 55.25 271 LYS B C 1
ATOM 4241 O O . LYS B 1 235 ? 25.813 -3.994 -41.597 1.00 55.11 271 LYS B O 1
ATOM 4247 N N . GLY B 1 236 ? 25.382 -1.809 -41.903 1.00 54.48 272 GLY B N 1
ATOM 4248 C CA . GLY B 1 236 ? 26.288 -1.699 -43.035 1.00 53.31 272 GLY B CA 1
ATOM 4249 C C . GLY B 1 236 ? 27.717 -1.831 -42.566 1.00 53.29 272 GLY B C 1
ATOM 4250 O O . GLY B 1 236 ? 28.527 -2.539 -43.171 1.00 54.76 272 GLY B O 1
ATOM 4251 N N . TYR B 1 237 ? 28.020 -1.147 -41.471 1.00 53.47 273 TYR B N 1
ATOM 4252 C CA . TYR B 1 237 ? 29.345 -1.185 -40.881 1.00 53.21 273 TYR B CA 1
ATOM 4253 C C . TYR B 1 237 ? 29.811 -2.625 -40.664 1.00 53.31 273 TYR B C 1
ATOM 4254 O O . TYR B 1 237 ? 30.864 -3.028 -41.162 1.00 54.36 273 TYR B O 1
ATOM 4263 N N . ASN B 1 238 ? 29.014 -3.399 -39.933 1.00 52.39 274 ASN B N 1
ATOM 4264 C CA . ASN B 1 238 ? 29.350 -4.794 -39.624 1.00 50.99 274 ASN B CA 1
ATOM 4265 C C . ASN B 1 238 ? 29.274 -5.739 -40.804 1.00 49.29 274 ASN B C 1
ATOM 4266 O O . ASN B 1 238 ? 29.477 -6.942 -40.666 1.00 49.10 274 ASN B O 1
ATOM 4271 N N . LEU B 1 239 ? 28.991 -5.186 -41.973 1.00 49.60 275 LEU B N 1
ATOM 4272 C CA . LEU B 1 239 ? 28.890 -5.982 -43.183 1.00 48.14 275 LEU B CA 1
ATOM 4273 C C . LEU B 1 239 ? 30.153 -5.762 -44.044 1.00 46.43 275 LEU B C 1
ATOM 4274 O O . LEU B 1 239 ? 30.328 -6.395 -45.084 1.00 45.62 275 LEU B O 1
ATOM 4279 N N . LEU B 1 240 ? 31.036 -4.877 -43.581 1.00 45.01 276 LEU B N 1
ATOM 4280 C CA . LEU B 1 240 ? 32.282 -4.550 -44.288 1.00 46.41 276 LEU B CA 1
ATOM 4281 C C . LEU B 1 240 ? 33.422 -5.573 -44.202 1.00 45.69 276 LEU B C 1
ATOM 4282 O O . LEU B 1 240 ? 33.715 -6.113 -43.144 1.00 47.66 276 LEU B O 1
ATOM 4287 N N . LYS B 1 241 ? 34.080 -5.801 -45.330 1.00 46.28 277 LYS B N 1
ATOM 4288 C CA . LYS B 1 241 ? 35.230 -6.690 -45.395 1.00 46.69 277 LYS B CA 1
ATOM 4289 C C . LYS B 1 241 ? 36.406 -5.845 -44.921 1.00 47.35 277 LYS B C 1
ATOM 4290 O O . LYS B 1 241 ? 36.243 -4.651 -44.647 1.00 44.83 277 LYS B O 1
ATOM 4296 N N . PRO B 1 242 ? 37.601 -6.452 -44.788 1.00 47.91 278 PRO B N 1
ATOM 4297 C CA . PRO B 1 242 ? 38.753 -5.654 -44.348 1.00 46.92 278 PRO B CA 1
ATOM 4298 C C . PRO B 1 242 ? 39.002 -4.554 -45.395 1.00 44.58 278 PRO B C 1
ATOM 4299 O O . PRO B 1 242 ? 38.828 -4.789 -46.588 1.00 42.78 278 PRO B O 1
ATOM 4303 N N . MET B 1 243 ? 39.386 -3.364 -44.937 1.00 41.98 279 MET B N 1
ATOM 4304 C CA . MET B 1 243 ? 39.646 -2.214 -45.813 1.00 43.78 279 MET B CA 1
ATOM 4305 C C . MET B 1 243 ? 38.358 -1.612 -46.379 1.00 44.40 279 MET B C 1
ATOM 4306 O O . MET B 1 243 ? 38.395 -0.646 -47.150 1.00 44.19 279 MET B O 1
ATOM 4311 N N . GLY B 1 244 ? 37.219 -2.174 -45.987 1.00 45.59 280 GLY B N 1
ATOM 4312 C CA . GLY B 1 244 ? 35.953 -1.683 -46.501 1.00 44.73 280 GLY B CA 1
ATOM 4313 C C . GLY B 1 244 ? 35.442 -0.407 -45.865 1.00 44.73 280 GLY B C 1
ATOM 4314 O O . GLY B 1 244 ? 35.876 -0.010 -44.777 1.00 45.76 280 GLY B O 1
ATOM 4315 N N . LYS B 1 245 ? 34.533 0.265 -46.557 1.00 43.77 281 LYS B N 1
ATOM 4316 C CA . LYS B 1 245 ? 33.943 1.469 -45.999 1.00 44.81 281 LYS B CA 1
ATOM 4317 C C . LYS B 1 245 ? 32.455 1.609 -46.267 1.00 43.56 281 LYS B C 1
ATOM 4318 O O . LYS B 1 245 ? 31.946 1.197 -47.314 1.00 42.36 281 LYS B O 1
ATOM 4324 N N . VAL B 1 246 ? 31.772 2.181 -45.283 1.00 42.41 282 VAL B N 1
ATOM 4325 C CA . VAL B 1 246 ? 30.348 2.460 -45.364 1.00 43.50 282 VAL B CA 1
ATOM 4326 C C . VAL B 1 246 ? 30.240 3.994 -45.480 1.00 44.19 282 VAL B C 1
ATOM 4327 O O . VAL B 1 246 ? 30.858 4.733 -44.710 1.00 42.42 282 VAL B O 1
ATOM 4331 N N . VAL B 1 247 ? 29.483 4.467 -46.467 1.00 44.24 283 VAL B N 1
ATOM 4332 C CA . VAL B 1 247 ? 29.336 5.906 -46.691 1.00 43.44 283 VAL B CA 1
ATOM 4333 C C . VAL B 1 247 ? 27.876 6.344 -46.563 1.00 46.16 283 VAL B C 1
ATOM 4334 O O . VAL B 1 247 ? 27.018 5.922 -47.346 1.00 43.99 283 VAL B O 1
ATOM 4338 N N . THR B 1 248 ? 27.608 7.190 -45.569 1.00 47.43 284 THR B N 1
ATOM 4339 C CA . THR B 1 248 ? 26.264 7.694 -45.312 1.00 50.08 284 THR B CA 1
ATOM 4340 C C . THR B 1 248 ? 26.072 9.033 -46.014 1.00 51.11 284 THR B C 1
ATOM 4341 O O . THR B 1 248 ? 26.880 9.953 -45.855 1.00 50.75 284 THR B O 1
ATOM 4345 N N . TYR B 1 249 ? 25.007 9.141 -46.804 1.00 52.76 285 TYR B N 1
ATOM 4346 C CA . TYR B 1 249 ? 24.733 10.376 -47.536 1.00 54.11 285 TYR B CA 1
ATOM 4347 C C . TYR B 1 249 ? 23.256 10.778 -47.493 1.00 55.99 285 TYR B C 1
ATOM 4348 O O . TYR B 1 249 ? 22.813 11.638 -48.253 1.00 55.34 285 TYR B O 1
ATOM 4357 N N . GLY B 1 250 ? 22.499 10.156 -46.598 1.00 58.34 286 GLY B N 1
ATOM 4358 C CA . GLY B 1 250 ? 21.091 10.479 -46.475 1.00 62.44 286 GLY B CA 1
ATOM 4359 C C . GLY B 1 250 ? 20.504 9.967 -45.173 1.00 64.85 286 GLY B C 1
ATOM 4360 O O . GLY B 1 250 ? 21.104 9.122 -44.507 1.00 63.57 286 GLY B O 1
ATOM 4361 N N . MET B 1 251 ? 19.327 10.477 -44.814 1.00 67.44 287 MET B N 1
ATOM 4362 C CA . MET B 1 251 ? 18.646 10.070 -43.584 1.00 70.88 287 MET B CA 1
ATOM 4363 C C . MET B 1 251 ? 17.230 9.589 -43.906 1.00 72.92 287 MET B C 1
ATOM 4364 O O . MET B 1 251 ? 16.296 9.830 -43.142 1.00 73.71 287 MET B O 1
ATOM 4366 N N . ALA B 1 252 ? 17.098 8.894 -45.036 1.00 74.59 288 ALA B N 1
ATOM 4367 C CA . ALA B 1 252 ? 15.824 8.373 -45.536 1.00 76.38 288 ALA B CA 1
ATOM 4368 C C . ALA B 1 252 ? 14.916 7.611 -44.564 1.00 78.42 288 ALA B C 1
ATOM 4369 O O . ALA B 1 252 ? 13.720 7.471 -44.830 1.00 79.13 288 ALA B O 1
ATOM 4371 N N . ASN B 1 253 ? 15.462 7.103 -43.461 1.00 80.36 289 ASN B N 1
ATOM 4372 C CA . ASN B 1 253 ? 14.639 6.382 -42.487 1.00 81.16 289 ASN B CA 1
ATOM 4373 C C . ASN B 1 253 ? 13.810 7.375 -41.675 1.00 82.55 289 ASN B C 1
ATOM 4374 O O . ASN B 1 253 ? 12.668 7.096 -41.308 1.00 82.15 289 ASN B O 1
ATOM 4379 N N . LEU B 1 254 ? 14.400 8.538 -41.410 1.00 83.96 290 LEU B N 1
ATOM 4380 C CA . LEU B 1 254 ? 13.753 9.609 -40.658 1.00 84.41 290 LEU B CA 1
ATOM 4381 C C . LEU B 1 254 ? 12.441 10.014 -41.337 1.00 84.69 290 LEU B C 1
ATOM 4382 O O . LEU B 1 254 ? 11.654 10.769 -40.773 1.00 85.76 290 LEU B O 1
ATOM 4387 N N . LEU B 1 255 ? 12.210 9.506 -42.546 1.00 84.04 291 LEU B N 1
ATOM 4388 C CA . LEU B 1 255 ? 10.996 9.810 -43.299 1.00 83.91 291 LEU B CA 1
ATOM 4389 C C . LEU B 1 255 ? 10.690 8.722 -44.332 1.00 84.08 291 LEU B C 1
ATOM 4390 O O . LEU B 1 255 ? 9.922 7.791 -44.071 1.00 83.48 291 LEU B O 1
ATOM 4392 N N . GLN B 1 272 ? 21.359 4.823 -32.361 1.00 82.44 308 GLN B N 1
ATOM 4393 C CA . GLN B 1 272 ? 22.017 5.358 -33.549 1.00 82.53 308 GLN B CA 1
ATOM 4394 C C . GLN B 1 272 ? 23.389 4.705 -33.711 1.00 80.83 308 GLN B C 1
ATOM 4395 O O . GLN B 1 272 ? 23.798 3.885 -32.886 1.00 80.85 308 GLN B O 1
ATOM 4401 N N . PHE B 1 273 ? 24.103 5.077 -34.770 1.00 78.87 309 PHE B N 1
ATOM 4402 C CA . PHE B 1 273 ? 25.422 4.507 -35.022 1.00 75.70 309 PHE B CA 1
ATOM 4403 C C . PHE B 1 273 ? 26.541 5.340 -34.416 1.00 73.10 309 PHE B C 1
ATOM 4404 O O . PHE B 1 273 ? 26.571 6.565 -34.560 1.00 73.64 309 PHE B O 1
ATOM 4412 N N . SER B 1 274 ? 27.466 4.663 -33.743 1.00 70.38 310 SER B N 1
ATOM 4413 C CA . SER B 1 274 ? 28.594 5.335 -33.112 1.00 68.08 310 SER B CA 1
ATOM 4414 C C . SER B 1 274 ? 29.814 4.410 -33.055 1.00 65.16 310 SER B C 1
ATOM 4415 O O . SER B 1 274 ? 29.709 3.263 -32.624 1.00 65.97 310 SER B O 1
ATOM 4418 N N . VAL B 1 275 ? 30.965 4.903 -33.508 1.00 61.93 311 VAL B N 1
ATOM 4419 C CA . VAL B 1 275 ? 32.194 4.111 -33.477 1.00 58.68 311 VAL B CA 1
ATOM 4420 C C . VAL B 1 275 ? 33.375 4.905 -32.947 1.00 57.70 311 VAL B C 1
ATOM 4421 O O . VAL B 1 275 ? 33.399 6.138 -33.021 1.00 54.95 311 VAL B O 1
ATOM 4425 N N . THR B 1 276 ? 34.350 4.178 -32.406 1.00 57.00 312 THR B N 1
ATOM 4426 C CA . THR B 1 276 ? 35.565 4.780 -31.873 1.00 56.79 312 THR B CA 1
ATOM 4427 C C . THR B 1 276 ? 36.702 4.483 -32.835 1.00 55.41 312 THR B C 1
ATOM 4428 O O . THR B 1 276 ? 36.631 3.539 -33.626 1.00 55.23 312 THR B O 1
ATOM 4432 N N . ALA B 1 277 ? 37.754 5.286 -32.759 1.00 55.99 313 ALA B N 1
ATOM 4433 C CA . ALA B 1 277 ? 38.916 5.104 -33.621 1.00 55.05 313 ALA B CA 1
ATOM 4434 C C . ALA B 1 277 ? 39.550 3.740 -33.340 1.00 55.11 313 ALA B C 1
ATOM 4435 O O . ALA B 1 277 ? 40.057 3.077 -34.250 1.00 54.96 313 ALA B O 1
ATOM 4437 N N . LEU B 1 278 ? 39.505 3.316 -32.080 1.00 54.58 314 LEU B N 1
ATOM 4438 C CA . LEU B 1 278 ? 40.082 2.034 -31.700 1.00 55.47 314 LEU B CA 1
ATOM 4439 C C . LEU B 1 278 ? 39.356 0.879 -32.371 1.00 54.68 314 LEU B C 1
ATOM 4440 O O . LEU B 1 278 ? 39.987 -0.066 -32.834 1.00 55.14 314 LEU B O 1
ATOM 4445 N N . GLN B 1 279 ? 38.030 0.953 -32.416 1.00 54.10 315 GLN B N 1
ATOM 4446 C CA . GLN B 1 279 ? 37.233 -0.092 -33.054 1.00 54.44 315 GLN B CA 1
ATOM 4447 C C . GLN B 1 279 ? 37.552 -0.182 -34.549 1.00 51.88 315 GLN B C 1
ATOM 4448 O O . GLN B 1 279 ? 37.629 -1.275 -35.110 1.00 50.36 315 GLN B O 1
ATOM 4454 N N . LEU B 1 280 ? 37.720 0.970 -35.190 1.00 48.78 316 LEU B N 1
ATOM 4455 C CA . LEU B 1 280 ? 38.036 1.012 -36.614 1.00 48.09 316 LEU B CA 1
ATOM 4456 C C . LEU B 1 280 ? 39.406 0.375 -36.858 1.00 46.36 316 LEU B C 1
ATOM 4457 O O . LEU B 1 280 ? 39.612 -0.351 -37.828 1.00 44.62 316 LEU B O 1
ATOM 4462 N N . LEU B 1 281 ? 40.333 0.660 -35.953 1.00 46.03 317 LEU B N 1
ATOM 4463 C CA . LEU B 1 281 ? 41.691 0.153 -36.044 1.00 47.85 317 LEU B CA 1
ATOM 4464 C C . LEU B 1 281 ? 41.741 -1.367 -35.948 1.00 48.80 317 LEU B C 1
ATOM 4465 O O . LEU B 1 281 ? 42.479 -2.010 -36.686 1.00 49.73 317 LEU B O 1
ATOM 4470 N N . GLN B 1 282 ? 40.955 -1.944 -35.048 1.00 49.39 318 GLN B N 1
ATOM 4471 C CA . GLN B 1 282 ? 40.955 -3.395 -34.886 1.00 53.21 318 GLN B CA 1
ATOM 4472 C C . GLN B 1 282 ? 40.156 -4.107 -35.968 1.00 52.49 318 GLN B C 1
ATOM 4473 O O . GLN B 1 282 ? 40.297 -5.318 -36.148 1.00 54.01 318 GLN B O 1
ATOM 4479 N N . ALA B 1 283 ? 39.333 -3.361 -36.702 1.00 51.13 319 ALA B N 1
ATOM 4480 C CA . ALA B 1 283 ? 38.520 -3.966 -37.752 1.00 50.49 319 ALA B CA 1
ATOM 4481 C C . ALA B 1 283 ? 38.963 -3.611 -39.172 1.00 49.81 319 ALA B C 1
ATOM 4482 O O . ALA B 1 283 ? 38.462 -4.196 -40.143 1.00 49.15 319 ALA B O 1
ATOM 4484 N N . ASN B 1 284 ? 39.902 -2.672 -39.293 1.00 47.69 320 ASN B N 1
ATOM 4485 C CA . ASN B 1 284 ? 40.375 -2.222 -40.605 1.00 46.00 320 ASN B CA 1
ATOM 4486 C C . ASN B 1 284 ? 39.190 -1.740 -41.439 1.00 45.41 320 ASN B C 1
ATOM 4487 O O . ASN B 1 284 ? 39.009 -2.171 -42.575 1.00 44.55 320 ASN B O 1
ATOM 4492 N N . ARG B 1 285 ? 38.387 -0.843 -40.869 1.00 44.40 321 ARG B N 1
ATOM 4493 C CA . ARG B 1 285 ? 37.216 -0.303 -41.559 1.00 44.01 321 ARG B CA 1
ATOM 4494 C C . ARG B 1 285 ? 37.183 1.218 -41.537 1.00 42.81 321 ARG B C 1
ATOM 4495 O O . ARG B 1 285 ? 37.930 1.857 -40.808 1.00 41.64 321 ARG B O 1
ATOM 4503 N N . ALA B 1 286 ? 36.304 1.788 -42.350 1.00 44.33 322 ALA B N 1
ATOM 4504 C CA . ALA B 1 286 ? 36.138 3.238 -42.412 1.00 44.74 322 ALA B CA 1
ATOM 4505 C C . ALA B 1 286 ? 34.647 3.576 -42.454 1.00 44.19 322 ALA B C 1
ATOM 4506 O O . ALA B 1 286 ? 33.830 2.814 -42.984 1.00 41.12 322 ALA B O 1
ATOM 4508 N N . VAL B 1 287 ? 34.309 4.721 -41.880 1.00 43.60 323 VAL B N 1
ATOM 4509 C CA . VAL B 1 287 ? 32.939 5.211 -41.866 1.00 43.56 323 VAL B CA 1
ATOM 4510 C C . VAL B 1 287 ? 33.069 6.616 -42.440 1.00 45.12 323 VAL B C 1
ATOM 4511 O O . VAL B 1 287 ? 33.932 7.399 -42.013 1.00 44.18 323 VAL B O 1
ATOM 4515 N N . CYS B 1 288 ? 32.243 6.924 -43.435 1.00 46.70 324 CYS B N 1
ATOM 4516 C CA . CYS B 1 288 ? 32.308 8.225 -44.097 1.00 47.91 324 CYS B CA 1
ATOM 4517 C C . CYS B 1 288 ? 30.937 8.878 -44.211 1.00 48.81 324 CYS B C 1
ATOM 4518 O O . CYS B 1 288 ? 29.906 8.214 -44.117 1.00 50.62 324 CYS B O 1
ATOM 4521 N N . GLY B 1 289 ? 30.935 10.186 -44.422 1.00 48.69 325 GLY B N 1
ATOM 4522 C CA . GLY B 1 289 ? 29.687 10.908 -44.563 1.00 48.00 325 GLY B CA 1
ATOM 4523 C C . GLY B 1 289 ? 29.791 11.835 -45.754 1.00 48.23 325 GLY B C 1
ATOM 4524 O O . GLY B 1 289 ? 30.835 12.459 -45.964 1.00 47.44 325 GLY B O 1
ATOM 4525 N N . PHE B 1 290 ? 28.725 11.918 -46.543 1.00 48.00 326 PHE B N 1
ATOM 4526 C CA . PHE B 1 290 ? 28.716 12.787 -47.719 1.00 49.42 326 PHE B CA 1
ATOM 4527 C C . PHE B 1 290 ? 27.379 13.510 -47.917 1.00 50.83 326 PHE B C 1
ATOM 4528 O O . PHE B 1 290 ? 26.309 12.948 -47.674 1.00 49.20 326 PHE B O 1
ATOM 4536 N N . HIS B 1 291 ? 27.461 14.760 -48.358 1.00 51.37 327 HIS B N 1
ATOM 4537 C CA . HIS B 1 291 ? 26.279 15.559 -48.642 1.00 56.68 327 HIS B CA 1
ATOM 4538 C C . HIS B 1 291 ? 26.701 16.707 -49.539 1.00 55.80 327 HIS B C 1
ATOM 4539 O O . HIS B 1 291 ? 27.440 17.597 -49.122 1.00 55.39 327 HIS B O 1
ATOM 4546 N N . LEU B 1 292 ? 26.234 16.667 -50.780 1.00 56.12 328 LEU B N 1
ATOM 4547 C CA . LEU B 1 292 ? 26.575 17.678 -51.762 1.00 58.62 328 LEU B CA 1
ATOM 4548 C C . LEU B 1 292 ? 26.159 19.079 -51.321 1.00 60.25 328 LEU B C 1
ATOM 4549 O O . LEU B 1 292 ? 26.710 20.071 -51.788 1.00 60.74 328 LEU B O 1
ATOM 4554 N N . GLY B 1 293 ? 25.198 19.156 -50.408 1.00 63.45 329 GLY B N 1
ATOM 4555 C CA . GLY B 1 293 ? 24.740 20.447 -49.919 1.00 66.25 329 GLY B CA 1
ATOM 4556 C C . GLY B 1 293 ? 25.665 21.110 -48.905 1.00 68.86 329 GLY B C 1
ATOM 4557 O O . GLY B 1 293 ? 25.645 22.336 -48.747 1.00 69.85 329 GLY B O 1
ATOM 4558 N N . TYR B 1 294 ? 26.472 20.310 -48.210 1.00 69.41 330 TYR B N 1
ATOM 4559 C CA . TYR B 1 294 ? 27.399 20.841 -47.214 1.00 70.14 330 TYR B CA 1
ATOM 4560 C C . TYR B 1 294 ? 28.805 20.945 -47.774 1.00 71.56 330 TYR B C 1
ATOM 4561 O O . TYR B 1 294 ? 29.753 21.223 -47.044 1.00 72.23 330 TYR B O 1
ATOM 4570 N N . LEU B 1 295 ? 28.937 20.708 -49.073 1.00 74.14 331 LEU B N 1
ATOM 4571 C CA . LEU B 1 295 ? 30.231 20.795 -49.728 1.00 77.23 331 LEU B CA 1
ATOM 4572 C C . LEU B 1 295 ? 30.434 22.279 -49.994 1.00 80.97 331 LEU B C 1
ATOM 4573 O O . LEU B 1 295 ? 29.682 22.885 -50.764 1.00 81.78 331 LEU B O 1
ATOM 4578 N N . ASP B 1 296 ? 31.447 22.865 -49.358 1.00 84.29 332 ASP B N 1
ATOM 4579 C CA . ASP B 1 296 ? 31.701 24.298 -49.502 1.00 87.65 332 ASP B CA 1
ATOM 4580 C C . ASP B 1 296 ? 32.771 24.756 -50.496 1.00 88.89 332 ASP B C 1
ATOM 4581 O O . ASP B 1 296 ? 33.902 24.263 -50.493 1.00 88.09 332 ASP B O 1
ATOM 4586 N N . GLY B 1 297 ? 32.375 25.717 -51.336 1.00 89.97 333 GLY B N 1
ATOM 4587 C CA . GLY B 1 297 ? 33.239 26.316 -52.345 1.00 90.12 333 GLY B CA 1
ATOM 4588 C C . GLY B 1 297 ? 34.186 25.430 -53.133 1.00 90.35 333 GLY B C 1
ATOM 4589 O O . GLY B 1 297 ? 35.186 25.915 -53.675 1.00 90.91 333 GLY B O 1
ATOM 4590 N N . GLU B 1 298 ? 33.877 24.142 -53.224 1.00 89.37 334 GLU B N 1
ATOM 4591 C CA . GLU B 1 298 ? 34.744 23.222 -53.947 1.00 88.12 334 GLU B CA 1
ATOM 4592 C C . GLU B 1 298 ? 34.364 23.123 -55.423 1.00 86.64 334 GLU B C 1
ATOM 4593 O O . GLU B 1 298 ? 34.195 22.028 -55.956 1.00 86.48 334 GLU B O 1
ATOM 4599 N N . VAL B 1 299 ? 34.243 24.269 -56.085 1.00 84.61 335 VAL B N 1
ATOM 4600 C CA . VAL B 1 299 ? 33.874 24.288 -57.495 1.00 82.70 335 VAL B CA 1
ATOM 4601 C C . VAL B 1 299 ? 34.821 23.493 -58.399 1.00 81.00 335 VAL B C 1
ATOM 4602 O O . VAL B 1 299 ? 34.366 22.819 -59.321 1.00 79.91 335 VAL B O 1
ATOM 4606 N N . GLU B 1 300 ? 36.126 23.564 -58.141 1.00 79.56 336 GLU B N 1
ATOM 4607 C CA . GLU B 1 300 ? 37.103 22.829 -58.955 1.00 79.00 336 GLU B CA 1
ATOM 4608 C C . GLU B 1 300 ? 36.910 21.320 -58.827 1.00 75.87 336 GLU B C 1
ATOM 4609 O O . GLU B 1 300 ? 36.986 20.577 -59.812 1.00 75.25 336 GLU B O 1
ATOM 4615 N N . LEU B 1 301 ? 36.671 20.882 -57.597 1.00 71.69 337 LEU B N 1
ATOM 4616 C CA . LEU B 1 301 ? 36.468 19.476 -57.286 1.00 68.50 337 LEU B CA 1
ATOM 4617 C C . LEU B 1 301 ? 35.270 18.892 -58.037 1.00 66.47 337 LEU B C 1
ATOM 4618 O O . LEU B 1 301 ? 35.402 17.919 -58.784 1.00 65.86 337 LEU B O 1
ATOM 4623 N N . VAL B 1 302 ? 34.104 19.497 -57.834 1.00 63.53 338 VAL B N 1
ATOM 4624 C CA . VAL B 1 302 ? 32.877 19.058 -58.480 1.00 60.93 338 VAL B CA 1
ATOM 4625 C C . VAL B 1 302 ? 32.992 19.139 -59.998 1.00 59.75 338 VAL B C 1
ATOM 4626 O O . VAL B 1 302 ? 32.641 18.195 -60.701 1.00 58.58 338 VAL B O 1
ATOM 4630 N N . SER B 1 303 ? 33.491 20.263 -60.499 1.00 58.82 339 SER B N 1
ATOM 4631 C CA . SER B 1 303 ? 33.653 20.451 -61.937 1.00 58.74 339 SER B CA 1
ATOM 4632 C C . SER B 1 303 ? 34.458 19.301 -62.528 1.00 58.74 339 SER B C 1
ATOM 4633 O O . SER B 1 303 ? 34.227 18.889 -63.667 1.00 57.14 339 SER B O 1
ATOM 4636 N N . GLY B 1 304 ? 35.410 18.793 -61.748 1.00 57.81 340 GLY B N 1
ATOM 4637 C CA . GLY B 1 304 ? 36.225 17.687 -62.217 1.00 55.46 340 GLY B CA 1
ATOM 4638 C C . GLY B 1 304 ? 35.381 16.440 -62.406 1.00 53.73 340 GLY B C 1
ATOM 4639 O O . GLY B 1 304 ? 35.542 15.713 -63.383 1.00 53.69 340 GLY B O 1
ATOM 4640 N N . VAL B 1 305 ? 34.473 16.200 -61.466 1.00 52.35 341 VAL B N 1
ATOM 4641 C CA . VAL B 1 305 ? 33.586 15.040 -61.515 1.00 51.18 341 VAL B CA 1
ATOM 4642 C C . VAL B 1 305 ? 32.562 15.132 -62.646 1.00 50.71 341 VAL B C 1
ATOM 4643 O O . VAL B 1 305 ? 32.258 14.133 -63.305 1.00 49.74 341 VAL B O 1
ATOM 4647 N N . VAL B 1 306 ? 32.019 16.324 -62.863 1.00 49.87 342 VAL B N 1
ATOM 4648 C CA . VAL B 1 306 ? 31.036 16.492 -63.917 1.00 50.62 342 VAL B CA 1
ATOM 4649 C C . VAL B 1 306 ? 31.690 16.253 -65.272 1.00 51.71 342 VAL B C 1
ATOM 4650 O O . VAL B 1 306 ? 31.082 15.670 -66.164 1.00 51.10 342 VAL B O 1
ATOM 4654 N N . ALA B 1 307 ? 32.936 16.692 -65.419 1.00 53.33 343 ALA B N 1
ATOM 4655 C CA . ALA B 1 307 ? 33.656 16.502 -66.672 1.00 55.54 343 ALA B CA 1
ATOM 4656 C C . ALA B 1 307 ? 33.768 15.008 -66.981 1.00 56.78 343 ALA B C 1
ATOM 4657 O O . ALA B 1 307 ? 33.633 14.593 -68.136 1.00 57.77 343 ALA B O 1
ATOM 4659 N N . ARG B 1 308 ? 34.015 14.204 -65.950 1.00 56.17 344 ARG B N 1
ATOM 4660 C CA . ARG B 1 308 ? 34.125 12.761 -66.138 1.00 58.29 344 ARG B CA 1
ATOM 4661 C C . ARG B 1 308 ? 32.755 12.133 -66.381 1.00 56.85 344 ARG B C 1
ATOM 4662 O O . ARG B 1 308 ? 32.634 11.149 -67.117 1.00 55.19 344 ARG B O 1
ATOM 4670 N N . LEU B 1 309 ? 31.722 12.703 -65.767 1.00 54.56 345 LEU B N 1
ATOM 4671 C CA . LEU B 1 309 ? 30.381 12.179 -65.951 1.00 52.15 345 LEU B CA 1
ATOM 4672 C C . LEU B 1 309 ? 29.942 12.405 -67.393 1.00 52.08 345 LEU B C 1
ATOM 4673 O O . LEU B 1 309 ? 29.408 11.501 -68.037 1.00 50.72 345 LEU B O 1
ATOM 4678 N N . LEU B 1 310 ? 30.188 13.600 -67.912 1.00 51.89 346 LEU B N 1
ATOM 4679 C CA . LEU B 1 310 ? 29.813 13.895 -69.287 1.00 53.99 346 LEU B CA 1
ATOM 4680 C C . LEU B 1 310 ? 30.531 12.969 -70.272 1.00 55.23 346 LEU B C 1
ATOM 4681 O O . LEU B 1 310 ? 29.908 12.439 -71.197 1.00 54.57 346 LEU B O 1
ATOM 4686 N N . ALA B 1 311 ? 31.831 12.767 -70.077 1.00 54.75 347 ALA B N 1
ATOM 4687 C CA . ALA B 1 311 ? 32.589 11.897 -70.974 1.00 55.54 347 ALA B CA 1
ATOM 4688 C C . ALA B 1 311 ? 31.968 10.506 -71.050 1.00 55.94 347 ALA B C 1
ATOM 4689 O O . ALA B 1 311 ? 31.876 9.922 -72.127 1.00 57.30 347 ALA B O 1
ATOM 4691 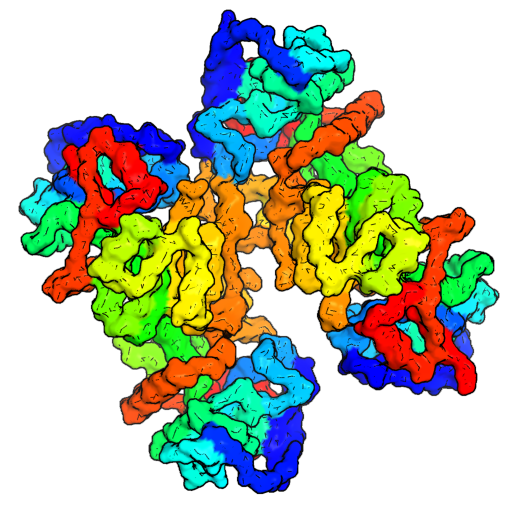N N . LEU B 1 312 ? 31.544 9.985 -69.901 1.00 55.56 348 LEU B N 1
ATOM 4692 C CA . LEU B 1 312 ? 30.930 8.665 -69.827 1.00 56.03 348 LEU B CA 1
ATOM 4693 C C . LEU B 1 312 ? 29.602 8.612 -70.586 1.00 56.42 348 LEU B C 1
ATOM 4694 O O . LEU B 1 312 ? 29.278 7.601 -71.226 1.00 55.63 348 LEU B O 1
ATOM 4699 N N . TYR B 1 313 ? 28.834 9.699 -70.502 1.00 54.52 349 TYR B N 1
ATOM 4700 C CA . TYR B 1 313 ? 27.547 9.780 -71.183 1.00 53.34 349 TYR B CA 1
ATOM 4701 C C . TYR B 1 313 ? 27.763 9.747 -72.686 1.00 54.45 349 TYR B C 1
ATOM 4702 O O . TYR B 1 313 ? 27.027 9.074 -73.420 1.00 54.61 349 TYR B O 1
ATOM 4711 N N . ASN B 1 314 ? 28.766 10.499 -73.139 1.00 56.18 350 ASN B N 1
ATOM 4712 C CA . ASN B 1 314 ? 29.102 10.572 -74.561 1.00 57.37 350 ASN B CA 1
ATOM 4713 C C . ASN B 1 314 ? 29.629 9.233 -75.055 1.00 59.17 350 ASN B C 1
ATOM 4714 O O . ASN B 1 314 ? 29.506 8.907 -76.236 1.00 60.13 350 ASN B O 1
ATOM 4719 N N . GLN B 1 315 ? 30.218 8.468 -74.139 1.00 59.76 351 GLN B N 1
ATOM 4720 C CA . GLN B 1 315 ? 30.757 7.154 -74.449 1.00 60.95 351 GLN B CA 1
ATOM 4721 C C . GLN B 1 315 ? 29.647 6.112 -74.386 1.00 61.03 351 GLN B C 1
ATOM 4722 O O . GLN B 1 315 ? 29.811 4.986 -74.863 1.00 60.31 351 GLN B O 1
ATOM 4728 N N . GLY B 1 316 ? 28.522 6.496 -73.783 1.00 61.12 352 GLY B N 1
ATOM 4729 C CA . GLY B 1 316 ? 27.384 5.596 -73.665 1.00 58.56 352 GLY B CA 1
ATOM 4730 C C . GLY B 1 316 ? 27.379 4.715 -72.429 1.00 57.75 352 GLY B C 1
ATOM 4731 O O . GLY B 1 316 ? 26.769 3.647 -72.446 1.00 57.32 352 GLY B O 1
ATOM 4732 N N . HIS B 1 317 ? 28.042 5.147 -71.356 1.00 58.06 353 HIS B N 1
ATOM 4733 C CA . HIS B 1 317 ? 28.079 4.345 -70.136 1.00 57.81 353 HIS B CA 1
ATOM 4734 C C . HIS B 1 317 ? 27.057 4.743 -69.080 1.00 58.65 353 HIS B C 1
ATOM 4735 O O . HIS B 1 317 ? 26.817 3.982 -68.134 1.00 59.03 353 HIS B O 1
ATOM 4742 N N . ILE B 1 318 ? 26.472 5.931 -69.216 1.00 55.96 354 ILE B N 1
ATOM 4743 C CA . ILE B 1 318 ? 25.439 6.360 -68.270 1.00 56.24 354 ILE B CA 1
ATOM 4744 C C . ILE B 1 318 ? 24.227 6.913 -69.016 1.00 54.92 354 ILE B C 1
ATOM 4745 O O . ILE B 1 318 ? 24.351 7.504 -70.088 1.00 55.94 354 ILE B O 1
ATOM 4750 N N . LYS B 1 319 ? 23.052 6.701 -68.444 1.00 54.01 355 LYS B N 1
ATOM 4751 C CA . LYS B 1 319 ? 21.816 7.166 -69.048 1.00 53.27 355 LYS B CA 1
ATOM 4752 C C . LYS B 1 319 ? 20.829 7.436 -67.920 1.00 50.30 355 LYS B C 1
ATOM 4753 O O . LYS B 1 319 ? 20.284 6.511 -67.321 1.00 50.77 355 LYS B O 1
ATOM 4759 N N . PRO B 1 320 ? 20.612 8.715 -67.590 1.00 49.20 356 PRO B N 1
ATOM 4760 C CA . PRO B 1 320 ? 19.675 9.058 -66.516 1.00 48.25 356 PRO B CA 1
ATOM 4761 C C . PRO B 1 320 ? 18.258 8.621 -66.869 1.00 49.39 356 PRO B C 1
ATOM 4762 O O . PRO B 1 320 ? 17.745 8.965 -67.933 1.00 48.75 356 PRO B O 1
ATOM 4766 N N . HIS B 1 321 ? 17.627 7.850 -65.990 1.00 50.19 357 HIS B N 1
ATOM 4767 C CA . HIS B 1 321 ? 16.269 7.413 -66.252 1.00 50.25 357 HIS B CA 1
ATOM 4768 C C . HIS B 1 321 ? 15.269 8.319 -65.524 1.00 51.00 357 HIS B C 1
ATOM 4769 O O . HIS B 1 321 ? 15.417 8.594 -64.329 1.00 49.18 357 HIS B O 1
ATOM 4776 N N . ILE B 1 322 ? 14.252 8.772 -66.259 1.00 48.49 358 ILE B N 1
ATOM 4777 C CA . ILE B 1 322 ? 13.214 9.653 -65.734 1.00 45.65 358 ILE B CA 1
ATOM 4778 C C . ILE B 1 322 ? 11.971 8.886 -65.312 1.00 45.85 358 ILE B C 1
ATOM 4779 O O . ILE B 1 322 ? 11.352 8.202 -66.121 1.00 45.47 358 ILE B O 1
ATOM 4784 N N . ASP B 1 323 ? 11.600 9.021 -64.043 1.00 44.83 359 ASP B N 1
ATOM 4785 C CA . ASP B 1 323 ? 10.427 8.346 -63.505 1.00 45.74 359 ASP B CA 1
ATOM 4786 C C . ASP B 1 323 ? 9.111 9.023 -63.882 1.00 44.74 359 ASP B C 1
ATOM 4787 O O . ASP B 1 323 ? 8.187 8.370 -64.352 1.00 47.29 359 ASP B O 1
ATOM 4792 N N . SER B 1 324 ? 9.027 10.332 -63.668 1.00 43.07 360 SER B N 1
ATOM 4793 C CA . SER B 1 324 ? 7.807 11.077 -63.952 1.00 42.16 360 SER B CA 1
ATOM 4794 C C . SER B 1 324 ? 8.088 12.570 -63.968 1.00 42.50 360 SER B C 1
ATOM 4795 O O . SER B 1 324 ? 9.053 13.037 -63.363 1.00 44.75 360 SER B O 1
ATOM 4798 N N . VAL B 1 325 ? 7.237 13.315 -64.661 1.00 41.84 361 VAL B N 1
ATOM 4799 C CA . VAL B 1 325 ? 7.392 14.759 -64.788 1.00 41.52 361 VAL B CA 1
ATOM 4800 C C . VAL B 1 325 ? 6.100 15.444 -64.333 1.00 44.97 361 VAL B C 1
ATOM 4801 O O . VAL B 1 325 ? 5.003 15.016 -64.703 1.00 44.89 361 VAL B O 1
ATOM 4805 N N . TRP B 1 326 ? 6.234 16.499 -63.530 1.00 45.67 362 TRP B N 1
ATOM 4806 C CA . TRP B 1 326 ? 5.080 17.215 -63.005 1.00 46.16 362 TRP B CA 1
ATOM 4807 C C . TRP B 1 326 ? 5.200 18.727 -63.129 1.00 45.64 362 TRP B C 1
ATOM 4808 O O . TRP B 1 326 ? 6.270 19.294 -62.949 1.00 46.53 362 TRP B O 1
ATOM 4819 N N . PRO B 1 327 ? 4.090 19.401 -63.446 1.00 47.43 363 PRO B N 1
ATOM 4820 C CA . PRO B 1 327 ? 4.125 20.865 -63.566 1.00 48.39 363 PRO B CA 1
ATOM 4821 C C . PRO B 1 327 ? 4.207 21.460 -62.147 1.00 49.63 363 PRO B C 1
ATOM 4822 O O . PRO B 1 327 ? 3.898 20.770 -61.165 1.00 47.53 363 PRO B O 1
ATOM 4826 N N . PHE B 1 328 ? 4.619 22.721 -62.022 1.00 50.64 364 PHE B N 1
ATOM 4827 C CA . PHE B 1 328 ? 4.738 23.329 -60.692 1.00 52.69 364 PHE B CA 1
ATOM 4828 C C . PHE B 1 328 ? 3.480 23.241 -59.833 1.00 54.15 364 PHE B C 1
ATOM 4829 O O . PHE B 1 328 ? 3.578 23.094 -58.617 1.00 53.79 364 PHE B O 1
ATOM 4837 N N . GLU B 1 329 ? 2.309 23.319 -60.465 1.00 56.66 365 GLU B N 1
ATOM 4838 C CA . GLU B 1 329 ? 1.028 23.254 -59.758 1.00 59.70 365 GLU B CA 1
ATOM 4839 C C . GLU B 1 329 ? 0.841 21.972 -58.960 1.00 59.94 365 GLU B C 1
ATOM 4840 O O . GLU B 1 329 ? 0.117 21.948 -57.959 1.00 59.94 365 GLU B O 1
ATOM 4846 N N . LYS B 1 330 ? 1.490 20.900 -59.396 1.00 59.34 366 LYS B N 1
ATOM 4847 C CA . LYS B 1 330 ? 1.344 19.630 -58.706 1.00 59.44 366 LYS B CA 1
ATOM 4848 C C . LYS B 1 330 ? 2.604 19.207 -57.961 1.00 58.27 366 LYS B C 1
ATOM 4849 O O . LYS B 1 330 ? 2.878 18.012 -57.796 1.00 58.13 366 LYS B O 1
ATOM 4855 N N . VAL B 1 331 ? 3.354 20.197 -57.489 1.00 56.40 367 VAL B N 1
ATOM 4856 C CA . VAL B 1 331 ? 4.580 19.939 -56.759 1.00 54.98 367 VAL B CA 1
ATOM 4857 C C . VAL B 1 331 ? 4.334 18.993 -55.587 1.00 54.88 367 VAL B C 1
ATOM 4858 O O . VAL B 1 331 ? 5.205 18.202 -55.223 1.00 55.04 367 VAL B O 1
ATOM 4862 N N . ALA B 1 332 ? 3.140 19.055 -55.009 1.00 55.13 368 ALA B N 1
ATOM 4863 C CA . ALA B 1 332 ? 2.806 18.182 -53.884 1.00 56.32 368 ALA B CA 1
ATOM 4864 C C . ALA B 1 332 ? 2.857 16.716 -54.294 1.00 56.10 368 ALA B C 1
ATOM 4865 O O . ALA B 1 332 ? 3.373 15.864 -53.566 1.00 55.85 368 ALA B O 1
ATOM 4867 N N . ASP B 1 333 ? 2.313 16.432 -55.470 1.00 56.34 369 ASP B N 1
ATOM 4868 C CA . ASP B 1 333 ? 2.263 15.075 -55.986 1.00 55.94 369 ASP B CA 1
ATOM 4869 C C . ASP B 1 333 ? 3.649 14.549 -56.320 1.00 55.61 369 ASP B C 1
ATOM 4870 O O . ASP B 1 333 ? 3.929 13.354 -56.178 1.00 53.09 369 ASP B O 1
ATOM 4875 N N . ALA B 1 334 ? 4.512 15.459 -56.759 1.00 54.40 370 ALA B N 1
ATOM 4876 C CA . ALA B 1 334 ? 5.881 15.119 -57.103 1.00 53.97 370 ALA B CA 1
ATOM 4877 C C . ALA B 1 334 ? 6.620 14.709 -55.835 1.00 54.44 370 ALA B C 1
ATOM 4878 O O . ALA B 1 334 ? 7.292 13.683 -55.809 1.00 53.29 370 ALA B O 1
ATOM 4880 N N . MET B 1 335 ? 6.489 15.517 -54.784 1.00 56.65 371 MET B N 1
ATOM 4881 C CA . MET B 1 335 ? 7.152 15.224 -53.518 1.00 58.10 371 MET B CA 1
ATOM 4882 C C . MET B 1 335 ? 6.631 13.906 -52.964 1.00 59.25 371 MET B C 1
ATOM 4883 O O . MET B 1 335 ? 7.407 13.027 -52.583 1.00 59.25 371 MET B O 1
ATOM 4888 N N . LYS B 1 336 ? 5.311 13.773 -52.933 1.00 60.05 372 LYS B N 1
ATOM 4889 C CA . LYS B 1 336 ? 4.670 12.560 -52.440 1.00 62.90 372 LYS B CA 1
ATOM 4890 C C . LYS B 1 336 ? 5.156 11.315 -53.193 1.00 63.46 372 LYS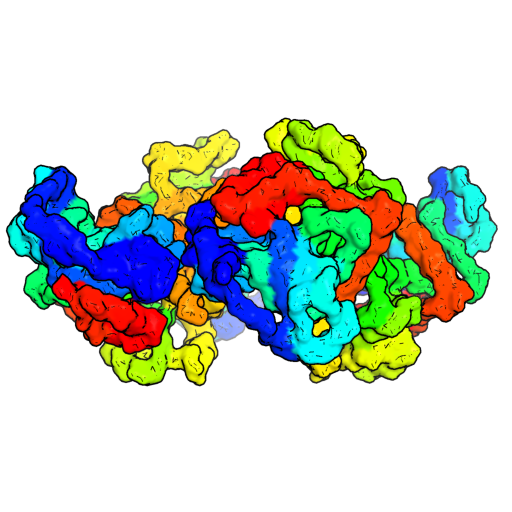 B C 1
ATOM 4891 O O . LYS B 1 336 ? 5.370 10.260 -52.591 1.00 63.82 372 LYS B O 1
ATOM 4897 N N . GLN B 1 337 ? 5.320 11.450 -54.507 1.00 63.63 373 GLN B N 1
ATOM 4898 C CA . GLN B 1 337 ? 5.775 10.365 -55.377 1.00 64.84 373 GLN B CA 1
ATOM 4899 C C . GLN B 1 337 ? 7.100 9.785 -54.876 1.00 67.21 373 GLN B C 1
ATOM 4900 O O . GLN B 1 337 ? 7.321 8.566 -54.904 1.00 67.57 373 GLN B O 1
ATOM 4906 N N . MET B 1 338 ? 7.973 10.664 -54.398 1.00 68.41 374 MET B N 1
ATOM 4907 C CA . MET B 1 338 ? 9.274 10.246 -53.911 1.00 70.18 374 MET B CA 1
ATOM 4908 C C . MET B 1 338 ? 9.261 9.866 -52.434 1.00 70.91 374 MET B C 1
ATOM 4909 O O . MET B 1 338 ? 9.971 8.952 -52.015 1.00 69.20 374 MET B O 1
ATOM 4914 N N . GLN B 1 339 ? 8.446 10.560 -51.646 1.00 72.97 375 GLN B N 1
ATOM 4915 C CA . GLN B 1 339 ? 8.374 10.284 -50.218 1.00 75.19 375 GLN B CA 1
ATOM 4916 C C . GLN B 1 339 ? 7.730 8.93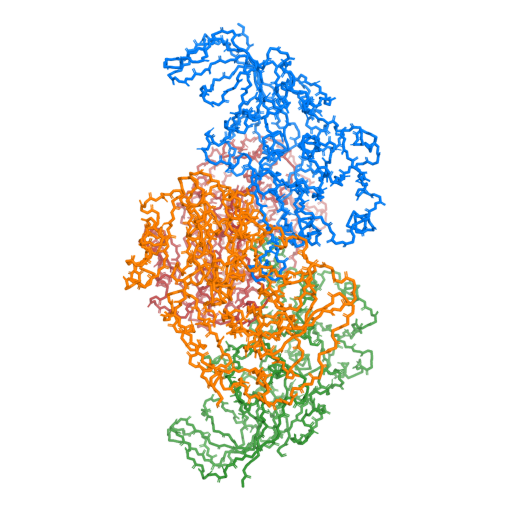4 -49.920 1.00 74.95 375 GLN B C 1
ATOM 4917 O O . GLN B 1 339 ? 7.907 8.374 -48.837 1.00 75.27 375 GLN B O 1
ATOM 4923 N N . GLU B 1 340 ? 6.989 8.402 -50.882 1.00 74.63 376 GLU B N 1
ATOM 4924 C CA . GLU B 1 340 ? 6.347 7.113 -50.688 1.00 74.07 376 GLU B CA 1
ATOM 4925 C C . GLU B 1 340 ? 7.060 6.026 -51.483 1.00 72.92 376 GLU B C 1
ATOM 4926 O O . GLU B 1 340 ? 6.531 4.938 -51.680 1.00 71.22 376 GLU B O 1
ATOM 4932 N N . LYS B 1 341 ? 8.275 6.340 -51.927 1.00 74.05 377 LYS B N 1
ATOM 4933 C CA . LYS B 1 341 ? 9.111 5.416 -52.696 1.00 75.17 377 LYS B CA 1
ATOM 4934 C C . LYS B 1 341 ? 8.413 4.754 -53.893 1.00 73.89 377 LYS B C 1
ATOM 4935 O O . LYS B 1 341 ? 8.527 3.541 -54.094 1.00 73.60 377 LYS B O 1
ATOM 4941 N N . LYS B 1 342 ? 7.705 5.545 -54.691 1.00 72.22 378 LYS B N 1
ATOM 4942 C CA . LYS B 1 342 ? 7.017 5.003 -55.855 1.00 71.10 378 LYS B CA 1
ATOM 4943 C C . LYS B 1 342 ? 7.844 5.177 -57.123 1.00 69.66 378 LYS B C 1
ATOM 4944 O O . LYS B 1 342 ? 7.592 4.522 -58.135 1.00 69.85 378 LYS B O 1
ATOM 4950 N N . ASN B 1 343 ? 8.847 6.044 -57.058 1.00 67.44 379 ASN B N 1
ATOM 4951 C CA . ASN B 1 343 ? 9.671 6.326 -58.223 1.00 64.81 379 ASN B CA 1
ATOM 4952 C C . ASN B 1 343 ? 10.778 5.335 -58.549 1.00 63.35 379 ASN B C 1
ATOM 4953 O O . ASN B 1 343 ? 11.465 4.826 -57.666 1.00 63.16 379 ASN B O 1
ATOM 4958 N N . VAL B 1 344 ? 10.919 5.058 -59.842 1.00 61.01 380 VAL B N 1
ATOM 4959 C CA . VAL B 1 344 ? 11.969 4.193 -60.350 1.00 58.85 380 VAL B CA 1
ATOM 4960 C C . VAL B 1 344 ? 12.652 5.141 -61.321 1.00 57.63 380 VAL B C 1
ATOM 4961 O O . VAL B 1 344 ? 12.289 5.240 -62.491 1.00 58.35 380 VAL B O 1
ATOM 4965 N N . GLY B 1 345 ? 13.628 5.866 -60.802 1.00 56.78 381 GLY B N 1
ATOM 4966 C CA . GLY B 1 345 ? 14.332 6.834 -61.607 1.00 54.35 381 GLY B CA 1
ATOM 4967 C C . GLY B 1 345 ? 14.151 8.201 -60.982 1.00 51.93 381 GLY B C 1
ATOM 4968 O O . GLY B 1 345 ? 13.795 8.311 -59.806 1.00 51.23 381 GLY B O 1
ATOM 4969 N N . LYS B 1 346 ? 14.371 9.236 -61.785 1.00 48.84 382 LYS B N 1
ATOM 4970 C CA . LYS B 1 346 ? 14.280 10.620 -61.347 1.00 45.94 382 LYS B CA 1
ATOM 4971 C C . LYS B 1 346 ? 12.877 11.220 -61.414 1.00 45.81 382 LYS B C 1
ATOM 4972 O O . LYS B 1 346 ? 12.112 10.940 -62.339 1.00 47.17 382 LYS B O 1
ATOM 4978 N N . VAL B 1 347 ? 12.544 12.046 -60.426 1.00 44.09 383 VAL B N 1
ATOM 4979 C CA . VAL B 1 347 ? 11.262 12.747 -60.394 1.00 42.11 383 VAL B CA 1
ATOM 4980 C C . VAL B 1 347 ? 11.604 14.194 -60.772 1.00 42.16 383 VAL B C 1
ATOM 4981 O O . VAL B 1 347 ? 12.481 14.808 -60.157 1.00 42.99 383 VAL B O 1
ATOM 4985 N N . LEU B 1 348 ? 10.919 14.738 -61.774 1.00 42.24 384 LEU B N 1
ATOM 4986 C CA . LEU B 1 348 ? 11.198 16.092 -62.243 1.00 42.91 384 LEU B CA 1
ATOM 4987 C C . LEU B 1 348 ? 10.049 17.100 -62.142 1.00 44.37 384 LEU B C 1
ATOM 4988 O O . LEU B 1 348 ? 8.879 16.743 -62.020 1.00 45.12 384 LEU B O 1
ATOM 4993 N N . LEU B 1 349 ? 10.407 18.375 -62.201 1.00 44.22 385 LEU B N 1
ATOM 4994 C CA . LEU B 1 349 ? 9.420 19.445 -62.180 1.00 46.41 385 LEU B CA 1
ATOM 4995 C C . LEU B 1 349 ? 9.652 20.292 -63.428 1.00 46.46 385 LEU B C 1
ATOM 4996 O O . LEU B 1 349 ? 10.799 20.543 -63.801 1.00 47.09 385 LEU B O 1
ATOM 5001 N N . VAL B 1 350 ? 8.573 20.704 -64.083 1.00 44.77 386 VAL B N 1
ATOM 5002 C CA . VAL B 1 350 ? 8.683 21.561 -65.259 1.00 48.47 386 VAL B CA 1
ATOM 5003 C C . VAL B 1 350 ? 7.794 22.771 -64.981 1.00 51.19 386 VAL B C 1
ATOM 5004 O O . VAL B 1 350 ? 6.775 22.641 -64.298 1.00 51.56 386 VAL B O 1
ATOM 5008 N N . PRO B 1 351 ? 8.174 23.964 -65.471 1.00 53.43 387 PRO B N 1
ATOM 5009 C CA . PRO B 1 351 ? 7.332 25.136 -65.214 1.00 57.82 387 PRO B CA 1
ATOM 5010 C C . PRO B 1 351 ? 5.857 24.840 -65.490 1.00 62.29 387 PRO B C 1
ATOM 5011 O O . PRO B 1 351 ? 4.968 25.266 -64.745 1.00 62.33 387 PRO B O 1
ATOM 5015 N N . GLY B 1 352 ? 5.609 24.083 -66.552 1.00 67.23 388 GLY B N 1
ATOM 5016 C CA . GLY B 1 352 ? 4.249 23.706 -66.882 1.00 72.31 388 GLY B CA 1
ATOM 5017 C C . GLY B 1 352 ? 3.547 24.652 -67.829 1.00 75.99 388 GLY B C 1
ATOM 5018 O O . GLY B 1 352 ? 4.072 25.714 -68.168 1.00 76.67 388 GLY B O 1
ATOM 5019 N N . PRO B 1 353 ? 2.344 24.281 -68.283 1.00 78.70 389 PRO B N 1
ATOM 5020 C CA . PRO B 1 353 ? 1.571 25.116 -69.202 1.00 81.19 389 PRO B CA 1
ATOM 5021 C C . PRO B 1 353 ? 0.910 26.294 -68.481 1.00 83.40 389 PRO B C 1
ATOM 5022 O O . PRO B 1 353 ? 0.517 26.180 -67.317 1.00 83.77 389 PRO B O 1
ATOM 5026 N N . GLU B 1 354 ? 0.792 27.421 -69.179 1.00 85.33 390 GLU B N 1
ATOM 5027 C CA . GLU B 1 354 ? 0.171 28.614 -68.613 1.00 87.30 390 GLU B CA 1
ATOM 5028 C C . GLU B 1 354 ? -1.316 28.371 -68.354 1.00 87.77 390 GLU B C 1
ATOM 5029 O O . GLU B 1 354 ? -1.717 28.491 -67.175 1.00 88.38 390 GLU B O 1
ATOM 5031 N N . LEU C 1 11 ? -15.496 31.392 -21.756 1.00 77.15 47 LEU C N 1
ATOM 5032 C CA . LEU C 1 11 ? -14.365 30.676 -22.417 1.00 77.00 47 LEU C CA 1
ATOM 5033 C C . LEU C 1 11 ? -13.156 30.596 -21.485 1.00 76.26 47 LEU C C 1
ATOM 5034 O O . LEU C 1 11 ? -12.881 31.531 -20.725 1.00 76.78 47 LEU C O 1
ATOM 5036 N N . LEU C 1 12 ? -12.438 29.476 -21.558 1.00 74.32 48 LEU C N 1
ATOM 5037 C CA . LEU C 1 12 ? -11.258 29.233 -20.725 1.00 72.26 48 LEU C CA 1
ATOM 5038 C C . LEU C 1 12 ? -9.950 29.692 -21.352 1.00 70.84 48 LEU C C 1
ATOM 5039 O O . LEU C 1 12 ? -9.842 29.800 -22.568 1.00 72.47 48 LEU C O 1
ATOM 5044 N N . ARG C 1 13 ? -8.951 29.938 -20.511 1.00 68.52 49 ARG C N 1
ATOM 5045 C CA . ARG C 1 13 ? -7.648 30.400 -20.970 1.00 66.75 49 ARG C CA 1
ATOM 5046 C C . ARG C 1 13 ? -6.591 29.305 -20.933 1.00 64.91 49 ARG C C 1
ATOM 5047 O O . ARG C 1 13 ? -6.600 28.469 -20.036 1.00 65.09 49 ARG C O 1
ATOM 5055 N N . CYS C 1 14 ? -5.679 29.322 -21.904 1.00 62.79 50 CYS C N 1
ATOM 5056 C CA . CYS C 1 14 ? -4.622 28.315 -21.994 1.00 61.47 50 CYS C CA 1
ATOM 5057 C C . CYS C 1 14 ? -3.330 28.871 -22.583 1.00 59.53 50 CYS C C 1
ATOM 5058 O O . CYS C 1 14 ? -3.362 29.698 -23.491 1.00 59.88 50 CYS C O 1
ATOM 5061 N N . LEU C 1 15 ? -2.192 28.415 -22.072 1.00 55.52 51 LEU C N 1
ATOM 5062 C CA . LEU C 1 15 ? -0.915 28.823 -22.634 1.00 53.34 51 LEU C CA 1
ATOM 5063 C C . LEU C 1 15 ? -0.576 27.684 -23.595 1.00 52.88 51 LEU C C 1
ATOM 5064 O O . LEU C 1 15 ? -0.836 26.510 -23.311 1.00 52.35 51 LEU C O 1
ATOM 5069 N N . VAL C 1 16 ? -0.013 28.023 -24.745 1.00 52.10 52 VAL C N 1
ATOM 5070 C CA . VAL C 1 16 ? 0.295 27.011 -25.729 1.00 49.65 52 VAL C CA 1
ATOM 5071 C C . VAL C 1 16 ? 1.655 27.195 -26.373 1.00 49.98 52 VAL C C 1
ATOM 5072 O O . VAL C 1 16 ? 1.999 28.294 -26.808 1.00 47.78 52 VAL C O 1
ATOM 5076 N N . LEU C 1 17 ? 2.432 26.114 -26.418 1.00 49.22 53 LEU C N 1
ATOM 5077 C CA . LEU C 1 17 ? 3.739 26.141 -27.062 1.00 50.19 53 LEU C CA 1
ATOM 5078 C C . LEU C 1 17 ? 3.463 25.816 -28.534 1.00 50.85 53 LEU C C 1
ATOM 5079 O O . LEU C 1 17 ? 3.043 24.706 -28.868 1.00 49.93 53 LEU C O 1
ATOM 5084 N N . THR C 1 18 ? 3.685 26.794 -29.407 1.00 53.11 54 THR C N 1
ATOM 5085 C CA . THR C 1 18 ? 3.428 26.627 -30.842 1.00 54.24 54 THR C CA 1
ATOM 5086 C C . THR C 1 18 ? 4.638 26.192 -31.668 1.00 55.04 54 THR C C 1
ATOM 5087 O O . THR C 1 18 ? 4.487 25.688 -32.784 1.00 56.50 54 THR C O 1
ATOM 5091 N N . GLY C 1 19 ? 5.831 26.388 -31.117 1.00 55.21 55 GLY C N 1
ATOM 5092 C CA . GLY C 1 19 ? 7.050 26.005 -31.807 1.00 54.97 55 GLY C CA 1
ATOM 5093 C C . GLY C 1 19 ? 8.213 25.897 -30.836 1.00 56.22 55 GLY C C 1
ATOM 5094 O O . GLY C 1 19 ? 8.046 26.125 -29.640 1.00 55.28 55 GLY C O 1
ATOM 5095 N N . PHE C 1 20 ? 9.388 25.539 -31.343 1.00 56.41 56 PHE C N 1
ATOM 5096 C CA . PHE C 1 20 ? 10.574 25.419 -30.507 1.00 57.41 56 PHE C CA 1
ATOM 5097 C C . PHE C 1 20 ? 11.482 26.618 -30.740 1.00 59.12 56 PHE C C 1
ATOM 5098 O O . PHE C 1 20 ? 11.876 26.893 -31.875 1.00 58.00 56 PHE C O 1
ATOM 5106 N N . GLY C 1 21 ? 11.817 27.321 -29.662 1.00 60.57 57 GLY C N 1
ATOM 5107 C CA . GLY C 1 21 ? 12.677 28.483 -29.778 1.00 63.76 57 GLY C CA 1
ATOM 5108 C C . GLY C 1 21 ? 12.731 29.327 -28.518 1.00 66.87 57 GLY C C 1
ATOM 5109 O O . GLY C 1 21 ? 12.602 28.807 -27.405 1.00 66.56 57 GLY C O 1
ATOM 5110 N N . GLY C 1 22 ? 12.917 30.633 -28.699 1.00 67.89 58 GLY C N 1
ATOM 5111 C CA . GLY C 1 22 ? 13.000 31.547 -27.573 1.00 70.44 58 GLY C CA 1
ATOM 5112 C C . GLY C 1 22 ? 11.702 31.750 -26.812 1.00 71.93 58 GLY C C 1
ATOM 5113 O O . GLY C 1 22 ? 10.715 31.050 -27.047 1.00 72.88 58 GLY C O 1
ATOM 5114 N N . TYR C 1 23 ? 11.710 32.726 -25.906 1.00 72.40 59 TYR C N 1
ATOM 5115 C CA . TYR C 1 23 ? 10.556 33.048 -25.065 1.00 72.90 59 TYR C CA 1
ATOM 5116 C C . TYR C 1 23 ? 9.229 33.263 -25.791 1.00 72.76 59 TYR C C 1
ATOM 5117 O O . TYR C 1 23 ? 8.172 32.914 -25.269 1.00 72.69 59 TYR C O 1
ATOM 5126 N N . ASP C 1 24 ? 9.285 33.840 -26.985 1.00 73.14 60 ASP C N 1
ATOM 5127 C CA . ASP C 1 24 ? 8.083 34.140 -27.769 1.00 73.25 60 ASP C CA 1
ATOM 5128 C C . ASP C 1 24 ? 7.242 32.953 -28.242 1.00 71.25 60 ASP C C 1
ATOM 5129 O O . ASP C 1 24 ? 6.102 33.134 -28.670 1.00 70.36 60 ASP C O 1
ATOM 5134 N N . LYS C 1 25 ? 7.785 31.744 -28.163 1.00 69.58 61 LYS C N 1
ATOM 5135 C CA . LYS C 1 25 ? 7.052 30.575 -28.627 1.00 67.95 61 LYS C CA 1
ATOM 5136 C C . LYS C 1 25 ? 5.808 30.219 -27.816 1.00 66.52 61 LYS C C 1
ATOM 5137 O O . LYS C 1 25 ? 4.858 29.648 -28.355 1.00 66.10 61 LYS C O 1
ATOM 5143 N N . VAL C 1 26 ? 5.803 30.553 -26.529 1.00 64.31 62 VAL C N 1
ATOM 5144 C CA . VAL C 1 26 ? 4.647 30.261 -25.688 1.00 61.87 62 VAL C CA 1
ATOM 5145 C C . VAL C 1 26 ? 3.595 31.346 -25.901 1.00 62.83 62 VAL C C 1
ATOM 5146 O O . VAL C 1 26 ? 3.852 32.523 -25.649 1.00 63.67 62 VAL C O 1
ATOM 5150 N N . LYS C 1 27 ? 2.415 30.946 -26.370 1.00 63.70 63 LYS C N 1
ATOM 5151 C CA . LYS C 1 27 ? 1.323 31.882 -26.638 1.00 65.40 63 LYS C CA 1
ATOM 5152 C C . LYS C 1 27 ? 0.126 31.723 -25.711 1.00 65.85 63 LYS C C 1
ATOM 5153 O O . LYS C 1 27 ? -0.079 30.666 -25.112 1.00 66.80 63 LYS C O 1
ATOM 5159 N N . LEU C 1 28 ? -0.668 32.784 -25.604 1.00 66.35 64 LEU C N 1
ATOM 5160 C CA . LEU C 1 28 ? -1.876 32.769 -24.787 1.00 67.14 64 LEU C CA 1
ATOM 5161 C C . LEU C 1 28 ? -3.039 32.528 -25.741 1.00 67.77 64 LEU C C 1
ATOM 5162 O O . LEU C 1 28 ? -3.239 33.291 -26.681 1.00 69.03 64 LEU C O 1
ATOM 5167 N N . GLN C 1 29 ? -3.793 31.461 -25.511 1.00 69.20 65 GLN C N 1
ATOM 5168 C CA . GLN C 1 29 ? -4.928 31.136 -26.364 1.00 70.91 65 GLN C CA 1
ATOM 5169 C C . GLN C 1 29 ? -6.220 30.935 -25.586 1.00 73.36 65 GLN C C 1
ATOM 5170 O O . GLN C 1 29 ? -6.258 31.073 -24.363 1.00 73.01 65 GLN C O 1
ATOM 5176 N N . SER C 1 30 ? -7.287 30.620 -26.308 1.00 76.74 66 SER C N 1
ATOM 5177 C CA . SER C 1 30 ? -8.585 30.416 -25.690 1.00 79.92 66 SER C CA 1
ATOM 5178 C C . SER C 1 30 ? -9.076 29.001 -25.936 1.00 81.79 66 SER C C 1
ATOM 5179 O O . SER C 1 30 ? -8.393 28.197 -26.571 1.00 82.62 66 SER C O 1
ATOM 5182 N N . ARG C 1 31 ? -10.265 28.706 -25.426 1.00 83.58 67 ARG C N 1
ATOM 5183 C CA . ARG C 1 31 ? -10.861 27.391 -25.584 1.00 85.77 67 ARG C CA 1
ATOM 5184 C C . ARG C 1 31 ? -12.312 27.487 -25.128 1.00 87.39 67 ARG C C 1
ATOM 5185 O O . ARG C 1 31 ? -12.640 28.285 -24.244 1.00 86.85 67 ARG C O 1
ATOM 5193 N N . PRO C 1 32 ? -13.205 26.691 -25.738 1.00 89.19 68 PRO C N 1
ATOM 5194 C CA . PRO C 1 32 ? -14.622 26.719 -25.360 1.00 90.46 68 PRO C CA 1
ATOM 5195 C C . PRO C 1 32 ? -14.833 26.261 -23.917 1.00 91.09 68 PRO C C 1
ATOM 5196 O O . PRO C 1 32 ? -14.320 25.218 -23.504 1.00 90.91 68 PRO C O 1
ATOM 5200 N N . ALA C 1 33 ? -15.584 27.052 -23.156 1.00 91.51 69 ALA C N 1
ATOM 5201 C CA . ALA C 1 33 ? -15.864 26.736 -21.759 1.00 91.84 69 ALA C CA 1
ATOM 5202 C C . ALA C 1 33 ? -16.898 25.618 -21.629 1.00 91.74 69 ALA C C 1
ATOM 5203 O O . ALA C 1 33 ? -17.877 25.751 -20.898 1.00 91.34 69 ALA C O 1
ATOM 5205 N N . ALA C 1 34 ? -16.672 24.516 -22.337 1.00 92.44 70 ALA C N 1
ATOM 5206 C CA . ALA C 1 34 ? -17.586 23.376 -22.304 1.00 93.12 70 ALA C CA 1
ATOM 5207 C C . ALA C 1 34 ? -17.746 22.828 -20.888 1.00 93.27 70 ALA C C 1
ATOM 5208 O O . ALA C 1 34 ? -16.787 22.796 -20.114 1.00 94.02 70 ALA C O 1
ATOM 5210 N N . PRO C 1 35 ? -18.964 22.379 -20.536 1.00 92.74 71 PRO C N 1
ATOM 5211 C CA . PRO C 1 35 ? -19.252 21.829 -19.208 1.00 91.95 71 PRO C CA 1
ATOM 5212 C C . PRO C 1 35 ? -18.395 20.604 -18.864 1.00 91.76 71 PRO C C 1
ATOM 5213 O O . PRO C 1 35 ? -18.075 19.787 -19.732 1.00 92.51 71 PRO C O 1
ATOM 5217 N N . PRO C 1 36 ? -18.008 20.468 -17.583 1.00 90.91 72 PRO C N 1
ATOM 5218 C CA . PRO C 1 36 ? -17.185 19.363 -17.073 1.00 89.42 72 PRO C CA 1
ATOM 5219 C C . PRO C 1 36 ? -17.787 17.962 -17.218 1.00 87.74 72 PRO C C 1
ATOM 5220 O O . PRO C 1 36 ? -18.896 17.696 -16.754 1.00 87.18 72 PRO C O 1
ATOM 5224 N N . ALA C 1 37 ? -17.037 17.069 -17.856 1.00 85.77 73 ALA C N 1
ATOM 5225 C CA . ALA C 1 37 ? -17.476 15.691 -18.048 1.00 84.41 73 ALA C CA 1
ATOM 5226 C C . ALA C 1 37 ? -16.297 14.739 -17.838 1.00 82.81 73 ALA C C 1
ATOM 5227 O O . ALA C 1 37 ? -15.856 14.059 -18.768 1.00 83.19 73 ALA C O 1
ATOM 5229 N N . PRO C 1 38 ? -15.767 14.684 -16.603 1.00 80.56 74 PRO C N 1
ATOM 5230 C CA . PRO C 1 38 ? -14.636 13.805 -16.300 1.00 78.62 74 PRO C CA 1
ATOM 5231 C C . PRO C 1 38 ? -15.017 12.339 -16.445 1.00 77.34 74 PRO C C 1
ATOM 5232 O O . PRO C 1 38 ? -16.086 11.924 -15.994 1.00 76.27 74 PRO C O 1
ATOM 5236 N N . GLY C 1 39 ? -14.141 11.565 -17.078 1.00 75.50 75 GLY C N 1
ATOM 5237 C CA . GLY C 1 39 ? -14.403 10.151 -17.258 1.00 74.85 75 GLY C CA 1
ATOM 5238 C C . GLY C 1 39 ? -14.120 9.370 -15.987 1.00 74.75 75 GLY C C 1
ATOM 5239 O O . GLY C 1 39 ? -13.767 9.968 -14.971 1.00 74.07 75 GLY C O 1
ATOM 5240 N N . PRO C 1 40 ? -14.271 8.032 -16.006 1.00 74.36 76 PRO C N 1
ATOM 5241 C CA . PRO C 1 40 ? -14.022 7.182 -14.837 1.00 72.88 76 PRO C CA 1
ATOM 5242 C C . PRO C 1 40 ? -12.593 7.311 -14.299 1.00 71.35 76 PRO C C 1
ATOM 5243 O O . PRO C 1 40 ? -11.633 7.384 -15.070 1.00 70.53 76 PRO C O 1
ATOM 5247 N N . GLY C 1 41 ? -12.467 7.332 -12.974 1.00 70.52 77 GLY C N 1
ATOM 5248 C CA . GLY C 1 41 ? -11.165 7.452 -12.340 1.00 69.38 77 GLY C CA 1
ATOM 5249 C C . GLY C 1 41 ? -10.536 8.826 -12.500 1.00 68.70 77 GLY C C 1
ATOM 5250 O O . GLY C 1 41 ? -9.421 9.059 -12.041 1.00 68.82 77 GLY C O 1
ATOM 5251 N N . GLN C 1 42 ? -11.251 9.744 -13.142 1.00 66.97 78 GLN C N 1
ATOM 5252 C CA . GLN C 1 42 ? -10.726 11.082 -13.359 1.00 66.57 78 GLN C CA 1
ATOM 5253 C C . GLN C 1 42 ? -11.502 12.187 -12.667 1.00 64.52 78 GLN C C 1
ATOM 5254 O O . GLN C 1 42 ? -12.518 11.946 -12.019 1.00 64.36 78 GLN C O 1
ATOM 5260 N N . LEU C 1 43 ? -11.002 13.408 -12.799 1.00 62.13 79 LEU C N 1
ATOM 5261 C CA . LEU C 1 43 ? -11.657 14.555 -12.196 1.00 60.42 79 LEU C CA 1
ATOM 5262 C C . LEU C 1 43 ? -11.220 15.834 -12.900 1.00 59.61 79 LEU C C 1
ATOM 5263 O O . LEU C 1 43 ? -10.184 15.874 -13.564 1.00 56.69 79 LEU C O 1
ATOM 5268 N N . THR C 1 44 ? -12.035 16.874 -12.775 1.00 59.72 80 THR C N 1
ATOM 5269 C CA . THR C 1 44 ? -11.728 18.152 -13.399 1.00 59.26 80 THR C CA 1
ATOM 5270 C C . THR C 1 44 ? -11.480 19.163 -12.290 1.00 57.92 80 THR C C 1
ATOM 5271 O O . THR C 1 44 ? -12.110 19.108 -11.238 1.00 56.34 80 THR C O 1
ATOM 5275 N N . LEU C 1 45 ? -10.560 20.087 -12.518 1.00 57.32 81 LEU C N 1
ATOM 5276 C CA . LEU C 1 45 ? -10.280 21.076 -11.496 1.00 58.34 81 LEU C CA 1
ATOM 5277 C C . LEU C 1 45 ? -9.921 22.438 -12.074 1.00 57.62 81 LEU C C 1
ATOM 5278 O O . LEU C 1 45 ? -9.501 22.550 -13.229 1.00 57.54 81 LEU C O 1
ATOM 5283 N N . ARG C 1 46 ? -10.127 23.477 -11.276 1.00 55.94 82 ARG C N 1
ATOM 5284 C CA . ARG C 1 46 ? -9.782 24.825 -11.703 1.00 56.99 82 ARG C CA 1
ATOM 5285 C C . ARG C 1 46 ? -8.514 25.225 -10.968 1.00 53.12 82 ARG C C 1
ATOM 5286 O O . ARG C 1 46 ? -8.479 25.239 -9.742 1.00 50.73 82 ARG C O 1
ATOM 5294 N N . LEU C 1 47 ? -7.471 25.534 -11.727 1.00 53.16 83 LEU C N 1
ATOM 5295 C CA . LEU C 1 47 ? -6.186 25.914 -11.152 1.00 53.41 83 LEU C CA 1
ATOM 5296 C C . LEU C 1 47 ? -6.159 27.340 -10.649 1.00 51.76 83 LEU C C 1
ATOM 5297 O O . LEU C 1 47 ? -6.776 28.226 -11.230 1.00 51.28 83 LEU C O 1
ATOM 5302 N N . ARG C 1 48 ? -5.436 27.548 -9.556 1.00 51.23 84 ARG C N 1
ATOM 5303 C CA . ARG C 1 48 ? -5.290 28.868 -8.974 1.00 50.46 84 ARG C CA 1
ATOM 5304 C C . ARG C 1 48 ? -3.830 29.308 -9.090 1.00 50.81 84 ARG C C 1
ATOM 5305 O O . ARG C 1 48 ? -3.516 30.497 -8.968 1.00 49.97 84 ARG C O 1
ATOM 5313 N N . ALA C 1 49 ? -2.947 28.339 -9.329 1.00 49.87 85 ALA C N 1
ATOM 5314 C CA . ALA C 1 49 ? -1.516 28.597 -9.487 1.00 48.72 85 ALA C CA 1
ATOM 5315 C C . ALA C 1 49 ? -0.882 27.436 -10.236 1.00 48.99 85 ALA C C 1
ATOM 5316 O O . ALA C 1 49 ? -1.322 26.296 -10.107 1.00 50.08 85 ALA C O 1
ATOM 5318 N N . CYS C 1 50 ? 0.145 27.738 -11.020 1.00 48.31 86 CYS C N 1
ATOM 5319 C CA . CYS C 1 50 ? 0.842 26.745 -11.821 1.00 48.94 86 CYS C CA 1
ATOM 5320 C C . CYS C 1 50 ? 2.331 26.923 -11.593 1.00 48.90 86 CYS C C 1
ATOM 5321 O O . CYS C 1 50 ? 2.806 28.044 -11.422 1.00 49.75 86 CYS C O 1
ATOM 5324 N N . GLY C 1 51 ? 3.071 25.819 -11.603 1.00 47.67 87 GLY C N 1
ATOM 5325 C CA . GLY C 1 51 ? 4.499 25.907 -11.380 1.00 44.53 87 GLY C CA 1
ATOM 5326 C C . GLY C 1 51 ? 5.328 25.989 -12.642 1.00 45.79 87 GLY C C 1
ATOM 5327 O O . GLY C 1 51 ? 4.955 25.465 -13.693 1.00 45.49 87 GLY C O 1
ATOM 5328 N N . LEU C 1 52 ? 6.451 26.688 -12.535 1.00 45.93 88 LEU C N 1
ATOM 5329 C CA . LEU C 1 52 ? 7.394 26.820 -13.632 1.00 46.41 88 LEU C CA 1
ATOM 5330 C C . LEU C 1 52 ? 8.589 25.996 -13.191 1.00 45.58 88 LEU C C 1
ATOM 5331 O O . LEU C 1 52 ? 8.990 26.064 -12.035 1.00 47.37 88 LEU C O 1
ATOM 5336 N N . ASN C 1 53 ? 9.149 25.219 -14.103 1.00 44.49 89 ASN C N 1
ATOM 5337 C CA . ASN C 1 53 ? 10.302 24.388 -13.794 1.00 46.21 89 ASN C CA 1
ATOM 5338 C C . ASN C 1 53 ? 11.294 24.543 -14.924 1.00 47.09 89 ASN C C 1
ATOM 5339 O O . ASN C 1 53 ? 10.926 24.925 -16.038 1.00 46.80 89 ASN C O 1
ATOM 5344 N N . PHE C 1 54 ? 12.554 24.251 -14.648 1.00 46.24 90 PHE C N 1
ATOM 5345 C CA . PHE C 1 54 ? 13.564 24.388 -15.677 1.00 48.48 90 PHE C CA 1
ATOM 5346 C C . PHE C 1 54 ? 13.276 23.475 -16.871 1.00 50.06 90 PHE C C 1
ATOM 5347 O O . PHE C 1 54 ? 13.653 23.784 -18.000 1.00 51.99 90 PHE C O 1
ATOM 5355 N N . ALA C 1 55 ? 12.593 22.360 -16.625 1.00 49.98 91 ALA C N 1
ATOM 5356 C CA . ALA C 1 55 ? 12.245 21.422 -17.694 1.00 51.34 91 ALA C CA 1
ATOM 5357 C C . ALA C 1 55 ? 11.322 22.085 -18.721 1.00 51.65 91 ALA C C 1
ATOM 5358 O O . ALA C 1 55 ? 11.344 21.732 -19.899 1.00 50.86 91 ALA C O 1
ATOM 5360 N N . ASP C 1 56 ? 10.499 23.027 -18.265 1.00 51.38 92 ASP C N 1
ATOM 5361 C CA . ASP C 1 56 ? 9.604 23.743 -19.162 1.00 51.77 92 ASP C CA 1
ATOM 5362 C C . ASP C 1 56 ? 10.457 24.562 -20.130 1.00 51.99 92 ASP C C 1
ATOM 5363 O O . ASP C 1 56 ? 10.150 24.647 -21.317 1.00 52.96 92 ASP C O 1
ATOM 5368 N N . LEU C 1 57 ? 11.532 25.156 -19.618 1.00 51.05 93 LEU C N 1
ATOM 5369 C CA . LEU C 1 57 ? 12.439 25.944 -20.446 1.00 50.56 93 LEU C CA 1
ATOM 5370 C C . LEU C 1 57 ? 13.057 25.013 -21.476 1.00 51.28 93 LEU C C 1
ATOM 5371 O O . LEU C 1 57 ? 13.195 25.368 -22.641 1.00 50.47 93 LEU C O 1
ATOM 5376 N N . MET C 1 58 ? 13.429 23.816 -21.036 1.00 52.65 94 MET C N 1
ATOM 5377 C CA . MET C 1 58 ? 14.018 22.823 -21.932 1.00 55.66 94 MET C CA 1
ATOM 5378 C C . MET C 1 58 ? 13.011 22.387 -23.003 1.00 56.12 94 MET C C 1
ATOM 5379 O O . MET C 1 58 ? 13.369 22.190 -24.165 1.00 57.28 94 MET C O 1
ATOM 5384 N N . ALA C 1 59 ? 11.751 22.241 -22.612 1.00 56.59 95 ALA C N 1
ATOM 5385 C CA . ALA C 1 59 ? 10.715 21.826 -23.549 1.00 57.24 95 ALA C CA 1
ATOM 5386 C C . ALA C 1 59 ? 10.504 22.885 -24.620 1.00 57.45 95 ALA C C 1
ATOM 5387 O O . ALA C 1 59 ? 10.334 22.557 -25.788 1.00 58.29 95 ALA C O 1
ATOM 5389 N N . ARG C 1 60 ? 10.525 24.152 -24.217 1.00 58.22 96 ARG C N 1
ATOM 5390 C CA . ARG C 1 60 ? 10.327 25.257 -25.144 1.00 57.95 96 ARG C CA 1
ATOM 5391 C C . ARG C 1 60 ? 11.413 25.275 -26.216 1.00 59.43 96 ARG C C 1
ATOM 5392 O O . ARG C 1 60 ? 11.120 25.498 -27.392 1.00 59.14 96 ARG C O 1
ATOM 5400 N N . GLN C 1 61 ? 12.660 25.031 -25.812 1.00 59.62 97 GLN C N 1
ATOM 5401 C CA . GLN C 1 61 ? 13.791 25.018 -26.747 1.00 61.37 97 GLN C CA 1
ATOM 5402 C C . GLN C 1 61 ? 13.845 23.712 -27.543 1.00 62.09 97 GLN C C 1
ATOM 5403 O O . GLN C 1 61 ? 14.667 23.560 -28.449 1.00 62.19 97 GLN C O 1
ATOM 5409 N N . GLY C 1 62 ? 12.983 22.764 -27.187 1.00 63.50 98 GLY C N 1
ATOM 5410 C CA . GLY C 1 62 ? 12.947 21.487 -27.880 1.00 64.98 98 GLY C CA 1
ATOM 5411 C C . GLY C 1 62 ? 14.026 20.504 -27.458 1.00 67.46 98 GLY C C 1
ATOM 5412 O O . GLY C 1 62 ? 14.711 19.932 -28.302 1.00 68.09 98 GLY C O 1
ATOM 5413 N N . LEU C 1 63 ? 14.176 20.290 -26.155 1.00 68.93 99 LEU C N 1
ATOM 5414 C CA . LEU C 1 63 ? 15.189 19.366 -25.658 1.00 70.28 99 LEU C CA 1
ATOM 5415 C C . LEU C 1 63 ? 14.559 18.289 -24.779 1.00 71.97 99 LEU C C 1
ATOM 5416 O O . LEU C 1 63 ? 15.245 17.384 -24.297 1.00 72.65 99 LEU C O 1
ATOM 5421 N N . TYR C 1 64 ? 13.247 18.389 -24.590 1.00 73.15 100 TYR C N 1
ATOM 5422 C CA . TYR C 1 64 ? 12.497 17.442 -23.771 1.00 75.88 100 TYR C CA 1
ATOM 5423 C C . TYR C 1 64 ? 11.791 16.453 -24.690 1.00 76.01 100 TYR C C 1
ATOM 5424 O O . TYR C 1 64 ? 10.870 16.819 -25.413 1.00 76.64 100 TYR C O 1
ATOM 5433 N N . ASP C 1 65 ? 12.218 15.196 -24.653 1.00 76.71 101 ASP C N 1
ATOM 5434 C CA . ASP C 1 65 ? 11.638 14.180 -25.522 1.00 78.01 101 ASP C CA 1
ATOM 5435 C C . ASP C 1 65 ? 10.336 13.537 -25.072 1.00 77.98 101 ASP C C 1
ATOM 5436 O O . ASP C 1 65 ? 9.717 12.801 -25.840 1.00 79.63 101 ASP C O 1
ATOM 5441 N N . ARG C 1 66 ? 9.915 13.795 -23.840 1.00 76.58 102 ARG C N 1
ATOM 5442 C CA . ARG C 1 66 ? 8.663 13.215 -23.355 1.00 74.81 102 ARG C CA 1
ATOM 5443 C C . ARG C 1 66 ? 7.518 14.169 -23.691 1.00 70.47 102 ARG C C 1
ATOM 5444 O O . ARG C 1 66 ? 6.352 13.898 -23.404 1.00 68.41 102 ARG C O 1
ATOM 5452 N N . LEU C 1 67 ? 7.881 15.285 -24.316 1.00 67.05 103 LEU C N 1
ATOM 5453 C CA . LEU C 1 67 ? 6.940 16.330 -24.706 1.00 63.89 103 LEU C CA 1
ATOM 5454 C C . LEU C 1 67 ? 6.026 15.872 -25.847 1.00 60.87 103 LEU C C 1
ATOM 5455 O O . LEU C 1 67 ? 6.499 15.385 -26.876 1.00 59.38 103 LEU C O 1
ATOM 5460 N N . PRO C 1 68 ? 4.702 15.977 -25.658 1.00 58.33 104 PRO C N 1
ATOM 5461 C CA . PRO C 1 68 ? 3.807 15.557 -26.741 1.00 58.04 104 PRO C CA 1
ATOM 5462 C C . PRO C 1 68 ? 4.015 16.452 -27.974 1.00 57.31 104 PRO C C 1
ATOM 5463 O O . PRO C 1 68 ? 4.544 17.561 -27.860 1.00 56.42 104 PRO C O 1
ATOM 5467 N N . PRO C 1 69 ? 3.615 15.977 -29.170 1.00 54.99 105 PRO C N 1
ATOM 5468 C CA . PRO C 1 69 ? 3.799 16.784 -30.381 1.00 53.43 105 PRO C CA 1
ATOM 5469 C C . PRO C 1 69 ? 3.103 18.143 -30.355 1.00 50.92 105 PRO C C 1
ATOM 5470 O O . PRO C 1 69 ? 2.004 18.274 -29.831 1.00 50.72 105 PRO C O 1
ATOM 5474 N N . LEU C 1 70 ? 3.767 19.156 -30.904 1.00 50.45 106 LEU C N 1
ATOM 5475 C CA . LEU C 1 70 ? 3.216 20.512 -30.947 1.00 51.16 106 LEU C CA 1
ATOM 5476 C C . LEU C 1 70 ? 1.989 20.600 -31.860 1.00 50.70 106 LEU C C 1
ATOM 5477 O O . LEU C 1 70 ? 1.892 19.883 -32.857 1.00 50.08 106 LEU C O 1
ATOM 5482 N N . PRO C 1 71 ? 1.040 21.491 -31.534 1.00 50.01 107 PRO C N 1
ATOM 5483 C CA . PRO C 1 71 ? 1.050 22.392 -30.374 1.00 50.95 107 PRO C CA 1
ATOM 5484 C C . PRO C 1 71 ? 0.552 21.716 -29.089 1.00 51.15 107 PRO C C 1
ATOM 5485 O O . PRO C 1 71 ? -0.223 20.757 -29.144 1.00 50.04 107 PRO C O 1
ATOM 5489 N N . VAL C 1 72 ? 0.991 22.216 -27.939 1.00 49.44 108 VAL C N 1
ATOM 5490 C CA . VAL C 1 72 ? 0.559 21.637 -26.668 1.00 49.57 108 VAL C CA 1
ATOM 5491 C C . VAL C 1 72 ? 0.707 22.611 -25.512 1.00 48.62 108 VAL C C 1
ATOM 5492 O O . VAL C 1 72 ? 1.586 23.471 -25.534 1.00 48.67 108 VAL C O 1
ATOM 5496 N N . THR C 1 73 ? -0.158 22.477 -24.510 1.00 48.95 109 THR C N 1
ATOM 5497 C CA . THR C 1 73 ? -0.086 23.321 -23.319 1.00 50.16 109 THR C CA 1
ATOM 5498 C C . THR C 1 73 ? 0.957 22.673 -22.397 1.00 51.54 109 THR C C 1
ATOM 5499 O O . THR C 1 73 ? 0.850 21.484 -22.068 1.00 50.81 109 THR C O 1
ATOM 5503 N N . PRO C 1 74 ? 1.993 23.434 -21.993 1.00 51.38 110 PRO C N 1
ATOM 5504 C CA . PRO C 1 74 ? 3.037 22.894 -21.114 1.00 51.27 110 PRO C CA 1
ATOM 5505 C C . PRO C 1 74 ? 2.693 23.028 -19.631 1.00 50.32 110 PRO C C 1
ATOM 5506 O O . PRO C 1 74 ? 1.589 23.455 -19.283 1.00 49.63 110 PRO C O 1
ATOM 5510 N N . GLY C 1 75 ? 3.636 22.657 -18.764 1.00 49.72 111 GLY C N 1
ATOM 5511 C CA . GLY C 1 75 ? 3.400 22.736 -17.329 1.00 48.63 111 GLY C CA 1
ATOM 5512 C C . GLY C 1 75 ? 3.201 21.363 -16.705 1.00 49.38 111 GLY C C 1
ATOM 5513 O O . GLY C 1 75 ? 2.397 20.563 -17.191 1.00 48.21 111 GLY C O 1
ATOM 5514 N N . MET C 1 76 ? 3.918 21.094 -15.618 1.00 49.24 112 MET C N 1
ATOM 5515 C CA . MET C 1 76 ? 3.843 19.797 -14.949 1.00 51.16 112 MET C CA 1
ATOM 5516 C C . MET C 1 76 ? 3.125 19.777 -13.612 1.00 49.52 112 MET C C 1
ATOM 5517 O O . MET C 1 76 ? 2.756 18.709 -13.133 1.00 49.96 112 MET C O 1
ATOM 5522 N N . GLU C 1 77 ? 2.939 20.938 -12.998 1.00 47.58 113 GLU C N 1
ATOM 5523 C CA . GLU C 1 77 ? 2.291 20.986 -11.697 1.00 46.46 113 GLU C CA 1
ATOM 5524 C C . GLU C 1 77 ? 1.349 22.162 -11.542 1.00 47.06 113 GLU C C 1
ATOM 5525 O O . GLU C 1 77 ? 1.576 23.240 -12.094 1.00 45.71 113 GLU C O 1
ATOM 5531 N N . GLY C 1 78 ? 0.306 21.945 -10.751 1.00 47.45 114 GLY C N 1
ATOM 5532 C CA . GLY C 1 78 ? -0.671 22.980 -10.484 1.00 48.39 114 GLY C CA 1
ATOM 5533 C C . GLY C 1 78 ? -1.416 22.696 -9.193 1.00 47.95 114 GLY C C 1
ATOM 5534 O O . GLY C 1 78 ? -1.392 21.575 -8.689 1.00 47.84 114 GLY C O 1
ATOM 5535 N N . ALA C 1 79 ? -2.062 23.715 -8.644 1.00 46.50 115 ALA C N 1
ATOM 5536 C CA . ALA C 1 79 ? -2.838 23.560 -7.422 1.00 48.67 115 ALA C CA 1
ATOM 5537 C C . ALA C 1 79 ? -4.166 24.255 -7.668 1.00 50.50 115 ALA C C 1
ATOM 5538 O O . ALA C 1 79 ? -4.212 25.320 -8.288 1.00 53.04 115 ALA C O 1
ATOM 5540 N N . GLY C 1 80 ? -5.251 23.662 -7.196 1.00 50.60 116 GLY C N 1
ATOM 5541 C CA . GLY C 1 80 ? -6.538 24.289 -7.413 1.00 51.46 116 GLY C CA 1
ATOM 5542 C C . GLY C 1 80 ? -7.675 23.657 -6.650 1.00 52.28 116 GLY C C 1
ATOM 5543 O O . GLY C 1 80 ? -7.486 23.112 -5.560 1.00 53.22 116 GLY C O 1
ATOM 5544 N N . VAL C 1 81 ? -8.866 23.727 -7.232 1.00 52.46 117 VAL C N 1
ATOM 5545 C CA . VAL C 1 81 ? -10.053 23.174 -6.601 1.00 53.35 117 VAL C CA 1
ATOM 5546 C C . VAL C 1 81 ? -10.756 22.202 -7.539 1.00 52.97 117 VAL C C 1
ATOM 5547 O O . VAL C 1 81 ? -10.810 22.422 -8.751 1.00 52.77 117 VAL C O 1
ATOM 5551 N N . VAL C 1 82 ? -11.290 21.129 -6.967 1.00 52.48 118 VAL C N 1
ATOM 5552 C CA . VAL C 1 82 ? -12.000 20.106 -7.733 1.00 54.94 118 VAL C CA 1
ATOM 5553 C C . VAL C 1 82 ? -13.422 20.584 -8.034 1.00 55.94 118 VAL C C 1
ATOM 5554 O O . VAL C 1 82 ? -14.187 20.867 -7.109 1.00 56.37 118 VAL C O 1
ATOM 5558 N N . ILE C 1 83 ? -13.776 20.668 -9.315 1.00 56.46 119 ILE C N 1
ATOM 5559 C CA . ILE C 1 83 ? -15.117 21.111 -9.698 1.00 58.96 119 ILE C CA 1
ATOM 5560 C C . ILE C 1 83 ? -16.011 20.007 -10.264 1.00 60.87 119 ILE C C 1
ATOM 5561 O O . ILE C 1 83 ? -17.157 20.271 -10.633 1.00 63.13 119 ILE C O 1
ATOM 5566 N N . ALA C 1 84 ? -15.486 18.784 -10.338 1.00 61.04 120 ALA C N 1
ATOM 5567 C CA . ALA C 1 84 ? -16.235 17.635 -10.851 1.00 61.24 120 ALA C CA 1
ATOM 5568 C C . ALA C 1 84 ? -15.398 16.365 -10.730 1.00 61.99 120 ALA C C 1
ATOM 5569 O O . ALA C 1 84 ? -14.215 16.356 -11.092 1.00 61.63 120 ALA C O 1
ATOM 5571 N N . VAL C 1 85 ? -16.003 15.296 -10.217 1.00 62.96 121 VAL C N 1
ATOM 5572 C CA . VAL C 1 85 ? -15.293 14.029 -10.067 1.00 64.80 121 VAL C CA 1
ATOM 5573 C C . VAL C 1 85 ? -15.879 12.957 -10.982 1.00 66.20 121 VAL C C 1
ATOM 5574 O O . VAL C 1 85 ? -17.098 12.845 -11.141 1.00 66.02 121 VAL C O 1
ATOM 5578 N N . GLY C 1 86 ? -14.994 12.178 -11.593 1.00 67.62 122 GLY C N 1
ATOM 5579 C CA . GLY C 1 86 ? -15.428 11.119 -12.482 1.00 69.40 122 GLY C CA 1
ATOM 5580 C C . GLY C 1 86 ? -15.993 9.952 -11.700 1.00 70.42 122 GLY C C 1
ATOM 5581 O O . GLY C 1 86 ? -16.062 9.984 -10.469 1.00 69.32 122 GLY C O 1
ATOM 5582 N N . GLU C 1 87 ? -16.394 8.914 -12.420 1.00 72.54 123 GLU C N 1
ATOM 5583 C CA . GLU C 1 87 ? -16.971 7.730 -11.803 1.00 75.21 123 GLU C CA 1
ATOM 5584 C C . GLU C 1 87 ? -15.888 6.838 -11.201 1.00 75.20 123 GLU C C 1
ATOM 5585 O O . GLU C 1 87 ? -14.813 6.684 -11.772 1.00 75.57 123 GLU C O 1
ATOM 5591 N N . GLY C 1 88 ? -16.169 6.261 -10.040 1.00 75.86 124 GLY C N 1
ATOM 5592 C CA . GLY C 1 88 ? -15.199 5.381 -9.416 1.00 77.50 124 GLY C CA 1
ATOM 5593 C C . GLY C 1 88 ? -14.374 5.994 -8.301 1.00 78.30 124 GLY C C 1
ATOM 5594 O O . GLY C 1 88 ? -14.076 5.320 -7.312 1.00 79.64 124 GLY C O 1
ATOM 5595 N N . VAL C 1 89 ? -13.994 7.260 -8.449 1.00 77.42 125 VAL C N 1
ATOM 5596 C CA . VAL C 1 89 ? -13.197 7.925 -7.422 1.00 77.06 125 VAL C CA 1
ATOM 5597 C C . VAL C 1 89 ? -14.049 8.196 -6.173 1.00 76.48 125 VAL C C 1
ATOM 5598 O O . VAL C 1 89 ? -15.098 8.842 -6.245 1.00 76.72 125 VAL C O 1
ATOM 5602 N N . SER C 1 90 ? -13.590 7.699 -5.027 1.00 75.77 126 SER C N 1
ATOM 5603 C CA . SER C 1 90 ? -14.329 7.850 -3.773 1.00 74.12 126 SER C CA 1
ATOM 5604 C C . SER C 1 90 ? -13.635 8.664 -2.686 1.00 73.03 126 SER C C 1
ATOM 5605 O O . SER C 1 90 ? -14.114 8.716 -1.548 1.00 72.20 126 SER C O 1
ATOM 5608 N N . ASP C 1 91 ? -12.515 9.295 -3.021 1.00 70.79 127 ASP C N 1
ATOM 5609 C CA . ASP C 1 91 ? -11.787 10.078 -2.031 1.00 69.74 127 ASP C CA 1
ATOM 5610 C C . ASP C 1 91 ? -11.585 11.531 -2.449 1.00 67.85 127 ASP C C 1
ATOM 5611 O O . ASP C 1 91 ? -10.774 12.248 -1.858 1.00 66.09 127 ASP C O 1
ATOM 5616 N N . ARG C 1 92 ? -12.345 11.953 -3.459 1.00 65.22 128 ARG C N 1
ATOM 5617 C CA . ARG C 1 92 ? -12.287 13.312 -3.986 1.00 63.39 128 ARG C CA 1
ATOM 5618 C C . ARG C 1 92 ? -13.703 13.818 -4.270 1.00 65.10 128 ARG C C 1
ATOM 5619 O O . ARG C 1 92 ? -14.550 13.074 -4.768 1.00 64.70 128 ARG C O 1
ATOM 5627 N N . LYS C 1 93 ? -13.958 15.085 -3.961 1.00 65.38 129 LYS C N 1
ATOM 5628 C CA . LYS C 1 93 ? -15.272 15.669 -4.207 1.00 65.24 129 LYS C CA 1
ATOM 5629 C C . LYS C 1 93 ? -15.143 17.130 -4.574 1.00 63.66 129 LYS C C 1
ATOM 5630 O O . LYS C 1 93 ? -14.135 17.763 -4.271 1.00 62.63 129 LYS C O 1
ATOM 5636 N N . ALA C 1 94 ? -16.165 17.657 -5.243 1.00 61.72 130 ALA C N 1
ATOM 5637 C CA . ALA C 1 94 ? -16.166 19.052 -5.656 1.00 59.77 130 ALA C CA 1
ATOM 5638 C C . ALA C 1 94 ? -15.861 19.924 -4.448 1.00 58.73 130 ALA C C 1
ATOM 5639 O O . ALA C 1 94 ? -16.463 19.757 -3.389 1.00 57.85 130 ALA C O 1
ATOM 5641 N N . GLY C 1 95 ? -14.911 20.842 -4.607 1.00 59.24 131 GLY C N 1
ATOM 5642 C CA . GLY C 1 95 ? -14.542 21.726 -3.514 1.00 57.94 131 GLY C CA 1
ATOM 5643 C C . GLY C 1 95 ? -13.230 21.357 -2.840 1.00 57.84 131 GLY C C 1
ATOM 5644 O O . GLY C 1 95 ? -12.620 22.187 -2.161 1.00 57.38 131 GLY C O 1
ATOM 5645 N N . ASP C 1 96 ? -12.794 20.112 -3.015 1.00 57.04 132 ASP C N 1
ATOM 5646 C CA . ASP C 1 96 ? -11.543 19.654 -2.415 1.00 54.89 132 ASP C CA 1
ATOM 5647 C C . ASP C 1 96 ? -10.387 20.455 -2.978 1.00 52.67 132 ASP C C 1
ATOM 5648 O O . ASP C 1 96 ? -10.318 20.686 -4.171 1.00 50.76 132 ASP C O 1
ATOM 5653 N N . ARG C 1 97 ? -9.487 20.885 -2.105 1.00 52.98 133 ARG C N 1
ATOM 5654 C CA . ARG C 1 97 ? -8.311 21.639 -2.519 1.00 52.51 133 ARG C CA 1
ATOM 5655 C C . ARG C 1 97 ? -7.214 20.615 -2.814 1.00 50.94 133 ARG C C 1
ATOM 5656 O O . ARG C 1 97 ? -6.796 19.875 -1.917 1.00 49.94 133 ARG C O 1
ATOM 5664 N N . VAL C 1 98 ? -6.744 20.569 -4.059 1.00 49.87 134 VAL C N 1
ATOM 5665 C CA . VAL C 1 98 ? -5.708 19.605 -4.421 1.00 50.59 134 VAL C CA 1
ATOM 5666 C C . VAL C 1 98 ? -4.550 20.154 -5.236 1.00 50.76 134 VAL C C 1
ATOM 5667 O O . VAL C 1 98 ? -4.644 21.219 -5.839 1.00 51.56 134 VAL C O 1
ATOM 5671 N N . MET C 1 99 ? -3.448 19.408 -5.227 1.00 50.23 135 MET C N 1
ATOM 5672 C CA . MET C 1 99 ? -2.293 19.738 -6.036 1.00 49.16 135 MET C CA 1
ATOM 5673 C C . MET C 1 99 ? -2.232 18.576 -7.025 1.00 48.60 135 MET C C 1
ATOM 5674 O O . MET C 1 99 ? -2.668 17.458 -6.715 1.00 47.65 135 MET C O 1
ATOM 5679 N N . VAL C 1 100 ? -1.739 18.845 -8.227 1.00 48.58 136 VAL C N 1
ATOM 5680 C CA . VAL C 1 100 ? -1.699 17.833 -9.271 1.00 50.53 136 VAL C CA 1
ATOM 5681 C C . VAL C 1 100 ? -0.368 17.796 -10.007 1.00 51.90 136 VAL C C 1
ATOM 5682 O O . VAL C 1 100 ? 0.316 18.810 -10.127 1.00 53.26 136 VAL C O 1
ATOM 5686 N N . LEU C 1 101 ? -0.020 16.614 -10.503 1.00 52.74 137 LEU C N 1
ATOM 5687 C CA . LEU C 1 101 ? 1.219 16.394 -11.242 1.00 54.30 137 LEU C CA 1
ATOM 5688 C C . LEU C 1 101 ? 0.848 15.741 -12.574 1.00 55.23 137 LEU C C 1
ATOM 5689 O O . LEU C 1 101 ? -0.063 14.916 -12.627 1.00 57.23 137 LEU C O 1
ATOM 5694 N N . ASN C 1 102 ? 1.529 16.117 -13.651 1.00 55.75 138 ASN C N 1
ATOM 5695 C CA . ASN C 1 102 ? 1.240 15.536 -14.964 1.00 56.85 138 ASN C CA 1
ATOM 5696 C C . ASN C 1 102 ? 2.376 15.814 -15.945 1.00 55.92 138 ASN C C 1
ATOM 5697 O O . ASN C 1 102 ? 3.195 16.706 -15.725 1.00 55.55 138 ASN C O 1
ATOM 5702 N N . ARG C 1 103 ? 2.427 15.039 -17.022 1.00 55.71 139 ARG C N 1
ATOM 5703 C CA . ARG C 1 103 ? 3.463 15.203 -18.035 1.00 57.60 139 ARG C CA 1
ATOM 5704 C C . ARG C 1 103 ? 3.431 16.598 -18.671 1.00 55.45 139 ARG C C 1
ATOM 5705 O O . ARG C 1 103 ? 4.478 17.174 -18.974 1.00 53.59 139 ARG C O 1
ATOM 5713 N N . SER C 1 104 ? 2.225 17.126 -18.874 1.00 52.98 140 SER C N 1
ATOM 5714 C CA . SER C 1 104 ? 2.051 18.448 -19.464 1.00 52.47 140 SER C CA 1
ATOM 5715 C C . SER C 1 104 ? 0.612 18.935 -19.276 1.00 50.51 140 SER C C 1
ATOM 5716 O O . SER C 1 104 ? -0.197 18.274 -18.617 1.00 48.95 140 SER C O 1
ATOM 5719 N N . GLY C 1 105 ? 0.316 20.105 -19.841 1.00 48.17 141 GLY C N 1
ATOM 5720 C CA . GLY C 1 105 ? -1.023 20.662 -19.776 1.00 47.05 141 GLY C CA 1
ATOM 5721 C C . GLY C 1 105 ? -1.481 21.427 -18.546 1.00 46.61 141 GLY C C 1
ATOM 5722 O O . GLY C 1 105 ? -2.642 21.829 -18.485 1.00 47.11 141 GLY C O 1
ATOM 5723 N N . MET C 1 106 ? -0.604 21.663 -17.577 1.00 45.14 142 MET C N 1
ATOM 5724 C CA . MET C 1 106 ? -1.034 22.371 -16.371 1.00 46.02 142 MET C CA 1
ATOM 5725 C C . MET C 1 106 ? -1.029 23.911 -16.456 1.00 46.22 142 MET C C 1
ATOM 5726 O O . MET C 1 106 ? -1.438 24.593 -15.498 1.00 43.25 142 MET C O 1
ATOM 5731 N N . TRP C 1 107 ? -0.577 24.457 -17.584 1.00 44.70 143 TRP C N 1
ATOM 5732 C CA . TRP C 1 107 ? -0.541 25.913 -17.755 1.00 47.04 143 TRP C CA 1
ATOM 5733 C C . TRP C 1 107 ? -1.844 26.421 -18.368 1.00 47.86 143 TRP C C 1
ATOM 5734 O O . TRP C 1 107 ? -1.862 26.899 -19.503 1.00 46.43 143 TRP C O 1
ATOM 5745 N N . GLN C 1 108 ? -2.931 26.302 -17.609 1.00 49.16 144 GLN C N 1
ATOM 5746 C CA . GLN C 1 108 ? -4.238 26.751 -18.058 1.00 50.44 144 GLN C CA 1
ATOM 5747 C C . GLN C 1 108 ? -5.242 26.724 -16.916 1.00 53.10 144 GLN C C 1
ATOM 5748 O O . GLN C 1 108 ? -5.018 26.078 -15.890 1.00 52.60 144 GLN C O 1
ATOM 5754 N N . GLU C 1 109 ? -6.352 27.429 -17.118 1.00 55.55 145 GLU C N 1
ATOM 5755 C CA . GLU C 1 109 ? -7.433 27.562 -16.141 1.00 57.98 145 GLU C CA 1
ATOM 5756 C C . GLU C 1 109 ? -8.088 26.282 -15.643 1.00 57.73 145 GLU C C 1
ATOM 5757 O O . GLU C 1 109 ? -8.288 26.105 -14.442 1.00 57.24 145 GLU C O 1
ATOM 5763 N N . GLU C 1 110 ? -8.447 25.408 -16.572 1.00 57.57 146 GLU C N 1
ATOM 5764 C CA . GLU C 1 110 ? -9.127 24.169 -16.227 1.00 58.64 146 GLU C CA 1
ATOM 5765 C C . GLU C 1 110 ? -8.442 22.952 -16.835 1.00 56.92 146 GLU C C 1
ATOM 5766 O O . GLU C 1 110 ? -8.015 22.978 -17.987 1.00 56.16 146 GLU C O 1
ATOM 5772 N N . VAL C 1 111 ? -8.344 21.883 -16.055 1.00 55.36 147 VAL C N 1
ATOM 5773 C CA . VAL C 1 111 ? -7.710 20.671 -16.540 1.00 54.29 147 VAL C CA 1
ATOM 5774 C C . VAL C 1 111 ? -8.390 19.420 -15.997 1.00 53.18 147 VAL C C 1
ATOM 5775 O O . VAL C 1 111 ? -8.947 19.420 -14.894 1.00 54.12 147 VAL C O 1
ATOM 5779 N N . THR C 1 112 ? -8.359 18.357 -16.792 1.00 52.89 148 THR C N 1
ATOM 5780 C CA . THR C 1 112 ? -8.945 17.083 -16.398 1.00 52.73 148 THR C CA 1
ATOM 5781 C C . THR C 1 112 ? -7.798 16.082 -16.338 1.00 51.82 148 THR C C 1
ATOM 5782 O O . THR C 1 112 ? -7.072 15.893 -17.316 1.00 51.28 148 THR C O 1
ATOM 5786 N N . VAL C 1 113 ? -7.628 15.453 -15.182 1.00 52.09 149 VAL C N 1
ATOM 5787 C CA . VAL C 1 113 ? -6.537 14.504 -14.990 1.00 52.72 149 VAL C CA 1
ATOM 5788 C C . VAL C 1 113 ? -6.960 13.290 -14.174 1.00 52.48 149 VAL C C 1
ATOM 5789 O O . VAL C 1 113 ? -8.025 13.286 -13.549 1.00 53.55 149 VAL C O 1
ATOM 5793 N N . PRO C 1 114 ? -6.141 12.228 -14.196 1.00 51.80 150 PRO C N 1
ATOM 5794 C CA . PRO C 1 114 ? -6.456 11.014 -13.431 1.00 51.86 150 PRO C CA 1
ATOM 5795 C C . PRO C 1 114 ? -6.359 11.361 -11.943 1.00 52.40 150 PRO C C 1
ATOM 5796 O O . PRO C 1 114 ? -5.400 12.000 -11.506 1.00 52.75 150 PRO C O 1
ATOM 5800 N N . SER C 1 115 ? -7.357 10.946 -11.173 1.00 52.87 151 SER C N 1
ATOM 5801 C CA . SER C 1 115 ? -7.409 11.250 -9.748 1.00 53.96 151 SER C CA 1
ATOM 5802 C C . SER C 1 115 ? -6.191 10.824 -8.916 1.00 53.77 151 SER C C 1
ATOM 5803 O O . SER C 1 115 ? -5.847 11.500 -7.944 1.00 53.51 151 SER C O 1
ATOM 5806 N N . VAL C 1 116 ? -5.545 9.718 -9.285 1.00 52.77 152 VAL C N 1
ATOM 5807 C CA . VAL C 1 116 ? -4.374 9.242 -8.550 1.00 52.42 152 VAL C CA 1
ATOM 5808 C C . VAL C 1 116 ? -3.148 10.129 -8.772 1.00 53.46 152 VAL C C 1
ATOM 5809 O O . VAL C 1 116 ? -2.075 9.861 -8.225 1.00 54.04 152 VAL C O 1
ATOM 5813 N N . GLN C 1 117 ? -3.304 11.180 -9.578 1.00 52.01 153 GLN C N 1
ATOM 5814 C CA . GLN C 1 117 ? -2.203 12.109 -9.830 1.00 49.82 153 GLN C CA 1
ATOM 5815 C C . GLN C 1 117 ? -2.482 13.425 -9.107 1.00 48.98 153 GLN C C 1
ATOM 5816 O O . GLN C 1 117 ? -1.891 14.464 -9.420 1.00 46.21 153 GLN C O 1
ATOM 5822 N N . THR C 1 118 ? -3.391 13.368 -8.135 1.00 48.13 154 THR C N 1
ATOM 5823 C CA . THR C 1 118 ? -3.736 14.539 -7.342 1.00 49.09 154 THR C CA 1
ATOM 5824 C C . THR C 1 118 ? -3.548 14.200 -5.865 1.00 49.56 154 THR C C 1
ATOM 5825 O O . THR C 1 118 ? -3.663 13.043 -5.465 1.00 48.49 154 THR C O 1
ATOM 5829 N N . PHE C 1 119 ? -3.259 15.213 -5.059 1.00 48.85 155 PHE C N 1
ATOM 5830 C CA . PHE C 1 119 ? -3.050 15.009 -3.632 1.00 48.60 155 PHE C CA 1
ATOM 5831 C C . PHE C 1 119 ? -3.727 16.121 -2.827 1.00 49.20 155 PHE C C 1
ATOM 5832 O O . PHE C 1 119 ? -3.709 17.287 -3.224 1.00 49.07 155 PHE C O 1
ATOM 5840 N N . LEU C 1 120 ? -4.325 15.756 -1.698 1.00 48.96 156 LEU C N 1
ATOM 5841 C CA . LEU C 1 120 ? -5.014 16.725 -0.861 1.00 51.32 156 LEU C CA 1
ATOM 5842 C C . LEU C 1 120 ? -4.076 17.743 -0.220 1.00 51.95 156 LEU C C 1
ATOM 5843 O O . LEU C 1 120 ? -3.078 17.383 0.406 1.00 53.58 156 LEU C O 1
ATOM 5848 N N . ILE C 1 121 ? -4.403 19.020 -0.386 1.00 51.55 157 ILE C N 1
ATOM 5849 C CA . ILE C 1 121 ? -3.600 20.100 0.184 1.00 50.32 157 ILE C CA 1
ATOM 5850 C C . ILE C 1 121 ? -4.005 20.255 1.639 1.00 49.79 157 ILE C C 1
ATOM 5851 O O . ILE C 1 121 ? -5.187 20.320 1.949 1.00 50.60 157 ILE C O 1
ATOM 5856 N N . PRO C 1 122 ? -3.031 20.313 2.554 1.00 49.18 158 PRO C N 1
ATOM 5857 C CA . PRO C 1 122 ? -3.366 20.465 3.969 1.00 50.57 158 PRO C CA 1
ATOM 5858 C C . PRO C 1 122 ? -4.076 21.801 4.218 1.00 53.29 158 PRO C C 1
ATOM 5859 O O . PRO C 1 122 ? -3.832 22.776 3.508 1.00 53.31 158 PRO C O 1
ATOM 5863 N N . GLU C 1 123 ? -4.939 21.833 5.230 1.00 55.63 159 GLU C N 1
ATOM 5864 C CA . GLU C 1 123 ? -5.685 23.036 5.613 1.00 59.59 159 GLU C CA 1
ATOM 5865 C C . GLU C 1 123 ? -4.858 24.323 5.628 1.00 58.86 159 GLU C C 1
ATOM 5866 O O . GLU C 1 123 ? -5.187 25.293 4.945 1.00 58.33 159 GLU C O 1
ATOM 5872 N N . ALA C 1 124 ? -3.786 24.315 6.414 1.00 57.50 160 ALA C N 1
ATOM 5873 C CA . ALA C 1 124 ? -2.910 25.468 6.571 1.00 55.92 160 ALA C CA 1
ATOM 5874 C C . ALA C 1 124 ? -2.043 25.845 5.371 1.00 55.49 160 ALA C C 1
ATOM 5875 O O . ALA C 1 124 ? -1.360 26.866 5.401 1.00 56.23 160 ALA C O 1
ATOM 5877 N N . MET C 1 125 ? -2.066 25.043 4.315 1.00 54.55 161 MET C N 1
ATOM 5878 C CA . MET C 1 125 ? -1.233 25.322 3.149 1.00 52.59 161 MET C CA 1
ATOM 5879 C C . MET C 1 125 ? -1.973 26.119 2.079 1.00 52.76 161 MET C C 1
ATOM 5880 O O . MET C 1 125 ? -3.081 25.757 1.695 1.00 53.43 161 MET C O 1
ATOM 5885 N N . THR C 1 126 ? -1.355 27.201 1.601 1.00 53.60 162 THR C N 1
ATOM 5886 C CA . THR C 1 126 ? -1.952 28.044 0.554 1.00 53.73 162 THR C CA 1
ATOM 5887 C C . THR C 1 126 ? -1.750 27.391 -0.814 1.00 53.35 162 THR C C 1
ATOM 5888 O O . THR C 1 126 ? -0.909 26.501 -0.965 1.00 54.91 162 THR C O 1
ATOM 5892 N N . PHE C 1 127 ? -2.514 27.835 -1.809 1.00 51.99 163 PHE C N 1
ATOM 5893 C CA . PHE C 1 127 ? -2.401 27.298 -3.163 1.00 49.69 163 PHE C CA 1
ATOM 5894 C C . PHE C 1 127 ? -1.010 27.522 -3.740 1.00 49.40 163 PHE C C 1
ATOM 5895 O O . PHE C 1 127 ? -0.467 26.654 -4.416 1.00 48.52 163 PHE C O 1
ATOM 5903 N N . GLU C 1 128 ? -0.440 28.697 -3.487 1.00 48.25 164 GLU C N 1
ATOM 5904 C CA . GLU C 1 128 ? 0.885 29.016 -3.999 1.00 50.20 164 GLU C CA 1
ATOM 5905 C C . GLU C 1 128 ? 1.941 28.041 -3.455 1.00 48.86 164 GLU C C 1
ATOM 5906 O O . GLU C 1 128 ? 2.812 27.579 -4.195 1.00 46.60 164 GLU C O 1
ATOM 5912 N N . GLU C 1 129 ? 1.871 27.741 -2.160 1.00 48.90 165 GLU C N 1
ATOM 5913 C CA . GLU C 1 129 ? 2.827 26.817 -1.553 1.00 49.74 165 GLU C CA 1
ATOM 5914 C C . GLU C 1 129 ? 2.617 25.440 -2.148 1.00 48.10 165 GLU C C 1
ATOM 5915 O O . GLU C 1 129 ? 3.564 24.765 -2.530 1.00 48.40 165 GLU C O 1
ATOM 5921 N N . ALA C 1 130 ? 1.357 25.034 -2.219 1.00 48.49 166 ALA C N 1
ATOM 5922 C CA . ALA C 1 130 ? 0.998 23.746 -2.785 1.00 48.44 166 ALA C CA 1
ATOM 5923 C C . ALA C 1 130 ? 1.547 23.615 -4.198 1.00 49.43 166 ALA C C 1
ATOM 5924 O O . ALA C 1 130 ? 2.060 22.563 -4.572 1.00 52.43 166 ALA C O 1
ATOM 5926 N N . ALA C 1 131 ? 1.448 24.688 -4.977 1.00 48.05 167 ALA C N 1
ATOM 5927 C CA . ALA C 1 131 ? 1.922 24.686 -6.357 1.00 47.55 167 ALA C CA 1
ATOM 5928 C C . ALA C 1 131 ? 3.445 24.687 -6.487 1.00 47.27 167 ALA C C 1
ATOM 5929 O O . ALA C 1 131 ? 3.986 24.396 -7.555 1.00 45.17 167 ALA C O 1
ATOM 5931 N N . ALA C 1 132 ? 4.135 25.017 -5.404 1.00 46.51 168 ALA C N 1
ATOM 5932 C CA . ALA C 1 132 ? 5.590 25.048 -5.421 1.00 46.15 168 ALA C CA 1
ATOM 5933 C C . ALA C 1 132 ? 6.175 23.790 -4.790 1.00 45.21 168 ALA C C 1
ATOM 5934 O O . ALA C 1 132 ? 7.388 23.607 -4.783 1.00 43.58 168 ALA C O 1
ATOM 5936 N N . LEU C 1 133 ? 5.306 22.924 -4.278 1.00 44.73 169 LEU C N 1
ATOM 5937 C CA . LEU C 1 133 ? 5.735 21.709 -3.593 1.00 45.54 169 LEU C CA 1
ATOM 5938 C C . LEU C 1 133 ? 6.204 20.520 -4.418 1.00 44.05 169 LEU C C 1
ATOM 5939 O O . LEU C 1 133 ? 7.383 20.166 -4.391 1.00 43.42 169 LEU C O 1
ATOM 5944 N N . LEU C 1 134 ? 5.263 19.906 -5.133 1.00 45.10 170 LEU C N 1
ATOM 5945 C CA . LEU C 1 134 ? 5.506 18.692 -5.916 1.00 43.98 170 LEU C CA 1
ATOM 5946 C C . LEU C 1 134 ? 6.789 18.473 -6.704 1.00 43.22 170 LEU C C 1
ATOM 5947 O O . LEU C 1 134 ? 7.656 17.737 -6.247 1.00 45.82 170 LEU C O 1
ATOM 5952 N N . VAL C 1 135 ? 6.923 19.078 -7.876 1.00 41.24 171 VAL C N 1
ATOM 5953 C CA . VAL C 1 135 ? 8.119 18.858 -8.684 1.00 40.34 171 VAL C CA 1
ATOM 5954 C C . VAL C 1 135 ? 9.439 19.120 -7.973 1.00 41.64 171 VAL C C 1
ATOM 5955 O O . VAL C 1 135 ? 10.330 18.274 -7.989 1.00 42.89 171 VAL C O 1
ATOM 5959 N N . ASN C 1 136 ? 9.573 20.287 -7.353 1.00 41.56 172 ASN C N 1
ATOM 5960 C CA . ASN C 1 136 ? 10.813 20.645 -6.665 1.00 41.90 172 ASN C CA 1
ATOM 5961 C C . ASN C 1 136 ? 11.188 19.719 -5.502 1.00 38.81 172 ASN C C 1
ATOM 5962 O O . ASN C 1 136 ? 12.321 19.242 -5.416 1.00 37.78 172 ASN C O 1
ATOM 5967 N N . TYR C 1 137 ? 10.242 19.474 -4.603 1.00 37.22 173 TYR C N 1
ATOM 5968 C CA . TYR C 1 137 ? 10.516 18.633 -3.446 1.00 36.96 173 TYR C CA 1
ATOM 5969 C C . TYR C 1 137 ? 10.578 17.132 -3.723 1.00 36.05 173 TYR C C 1
ATOM 5970 O O . TYR C 1 137 ? 11.365 16.440 -3.093 1.00 35.12 173 TYR C O 1
ATOM 5979 N N . ILE C 1 138 ? 9.765 16.629 -4.650 1.00 36.05 174 ILE C N 1
ATOM 5980 C CA . ILE C 1 138 ? 9.828 15.199 -4.992 1.00 36.76 174 ILE C CA 1
ATOM 5981 C C . ILE C 1 138 ? 11.210 14.957 -5.614 1.00 36.34 174 ILE C C 1
ATOM 5982 O O . ILE C 1 138 ? 11.870 13.959 -5.325 1.00 37.60 174 ILE C O 1
ATOM 5987 N N . THR C 1 139 ? 11.638 15.886 -6.468 1.00 35.21 175 THR C N 1
ATOM 5988 C CA . THR C 1 139 ? 12.932 15.782 -7.138 1.00 35.62 175 THR C CA 1
ATOM 5989 C C . THR C 1 139 ? 14.075 15.813 -6.130 1.00 36.89 175 THR C C 1
ATOM 5990 O O . THR C 1 139 ? 14.945 14.933 -6.134 1.00 38.24 175 THR C O 1
ATOM 5994 N N . ALA C 1 140 ? 14.079 16.816 -5.262 1.00 35.53 176 ALA C N 1
ATOM 5995 C CA . ALA C 1 140 ? 15.125 16.913 -4.235 1.00 36.68 176 ALA C CA 1
ATOM 5996 C C . ALA C 1 140 ? 15.151 15.649 -3.353 1.00 34.82 176 ALA C C 1
ATOM 5997 O O . ALA C 1 140 ? 16.211 15.132 -3.015 1.00 37.22 176 ALA C O 1
ATOM 5999 N N . TYR C 1 141 ? 13.973 15.180 -2.974 1.00 34.54 177 TYR C N 1
ATOM 6000 C CA . TYR C 1 141 ? 13.840 14.013 -2.126 1.00 35.94 177 TYR C CA 1
ATOM 6001 C C . TYR C 1 141 ? 14.406 12.741 -2.742 1.00 36.49 177 TYR C C 1
ATOM 6002 O O . TYR C 1 141 ? 15.198 12.037 -2.116 1.00 37.48 177 TYR C O 1
ATOM 6011 N N . MET C 1 142 ? 14.004 12.457 -3.973 1.00 36.63 178 MET C N 1
ATOM 6012 C CA . MET C 1 142 ? 14.461 11.261 -4.647 1.00 37.45 178 MET C CA 1
ATOM 6013 C C . MET C 1 142 ? 15.941 11.306 -5.017 1.00 37.22 178 MET C C 1
ATOM 6014 O O . MET C 1 142 ? 16.600 10.262 -5.058 1.00 34.06 178 MET C O 1
ATOM 6019 N N . VAL C 1 143 ? 16.459 12.511 -5.275 1.00 34.61 179 VAL C N 1
ATOM 6020 C CA . VAL C 1 143 ? 17.868 12.694 -5.608 1.00 33.88 179 VAL C CA 1
ATOM 6021 C C . VAL C 1 143 ? 18.724 12.455 -4.371 1.00 35.89 179 VAL C C 1
ATOM 6022 O O . VAL C 1 143 ? 19.725 11.749 -4.439 1.00 38.65 179 VAL C O 1
ATOM 6026 N N . LEU C 1 144 ? 18.315 13.036 -3.242 1.00 34.84 180 LEU C N 1
ATOM 6027 C CA . LEU C 1 144 ? 19.047 12.917 -1.981 1.00 36.10 180 LEU C CA 1
ATOM 6028 C C . LEU C 1 144 ? 18.918 11.572 -1.258 1.00 37.13 180 LEU C C 1
ATOM 6029 O O . LEU C 1 144 ? 19.896 11.054 -0.718 1.00 35.73 180 LEU C O 1
ATOM 6034 N N . PHE C 1 145 ? 17.711 11.021 -1.228 1.00 36.43 181 PHE C N 1
ATOM 6035 C CA . PHE C 1 145 ? 17.497 9.765 -0.525 1.00 41.22 181 PHE C CA 1
ATOM 6036 C C . PHE C 1 145 ? 17.519 8.545 -1.413 1.00 41.31 181 PHE C C 1
ATOM 6037 O O . PHE C 1 145 ? 18.457 7.770 -1.337 1.00 45.46 181 PHE C O 1
ATOM 6045 N N . ASP C 1 146 ? 16.514 8.392 -2.266 1.00 42.24 182 ASP C N 1
ATOM 6046 C CA . ASP C 1 146 ? 16.430 7.245 -3.150 1.00 41.36 182 ASP C CA 1
ATOM 6047 C C . ASP C 1 146 ? 17.753 6.966 -3.852 1.00 42.31 182 ASP C C 1
ATOM 6048 O O . ASP C 1 146 ? 18.217 5.825 -3.861 1.00 43.53 182 ASP C O 1
ATOM 6053 N N . PHE C 1 147 ? 18.369 7.995 -4.426 1.00 39.25 183 PHE C N 1
ATOM 6054 C CA . PHE C 1 147 ? 19.636 7.811 -5.123 1.00 36.68 183 PHE C CA 1
ATOM 6055 C C . PHE C 1 147 ? 20.881 8.074 -4.280 1.00 37.47 183 PHE C C 1
ATOM 6056 O O . PHE C 1 147 ? 21.781 7.230 -4.205 1.00 35.35 183 PHE C O 1
ATOM 6064 N N . GLY C 1 148 ? 20.933 9.256 -3.667 1.00 35.24 184 GLY C N 1
ATOM 6065 C CA . GLY C 1 148 ? 22.087 9.634 -2.875 1.00 35.04 184 GLY C CA 1
ATOM 6066 C C . GLY C 1 148 ? 22.258 8.972 -1.523 1.00 34.56 184 GLY C C 1
ATOM 6067 O O . GLY C 1 148 ? 23.342 9.029 -0.951 1.00 32.73 184 GLY C O 1
ATOM 6068 N N . ASN C 1 149 ? 21.195 8.365 -1.007 1.00 35.44 185 ASN C N 1
ATOM 6069 C CA . ASN C 1 149 ? 21.233 7.678 0.289 1.00 38.26 185 ASN C CA 1
ATOM 6070 C C . ASN C 1 149 ? 21.879 8.514 1.411 1.00 39.10 185 ASN C C 1
ATOM 6071 O O . ASN C 1 149 ? 22.748 8.027 2.147 1.00 36.61 185 ASN C O 1
ATOM 6076 N N . LEU C 1 150 ? 21.417 9.766 1.528 1.00 39.52 186 LEU C N 1
ATOM 6077 C CA . LEU C 1 150 ? 21.865 10.738 2.520 1.00 38.56 186 LEU C CA 1
ATOM 6078 C C . LEU C 1 150 ? 21.922 10.132 3.923 1.00 39.41 186 LEU C C 1
ATOM 6079 O O . LEU C 1 150 ? 20.929 9.593 4.428 1.00 36.86 186 LEU C O 1
ATOM 6084 N N . GLN C 1 151 ? 23.079 10.270 4.564 1.00 42.47 187 GLN C N 1
ATOM 6085 C CA . GLN C 1 151 ? 23.322 9.707 5.899 1.00 43.43 187 GLN C CA 1
ATOM 6086 C C . GLN C 1 151 ? 23.815 10.772 6.882 1.00 43.10 187 GLN C C 1
ATOM 6087 O O . GLN C 1 151 ? 24.373 11.788 6.479 1.00 41.53 187 GLN C O 1
ATOM 6093 N N . PRO C 1 152 ? 23.601 10.556 8.191 1.00 43.27 188 PRO C N 1
ATOM 6094 C CA . PRO C 1 152 ? 24.070 11.540 9.174 1.00 42.25 188 PRO C CA 1
ATOM 6095 C C . PRO C 1 152 ? 25.583 11.793 9.034 1.00 43.10 188 PRO C C 1
ATOM 6096 O O . PRO C 1 152 ? 26.366 10.847 8.977 1.00 42.64 188 PRO C O 1
ATOM 6100 N N . GLY C 1 153 ? 25.988 13.063 8.982 1.00 43.47 189 GLY C N 1
ATOM 6101 C CA . GLY C 1 153 ? 27.404 13.391 8.862 1.00 42.50 189 GLY C CA 1
ATOM 6102 C C . GLY C 1 153 ? 27.916 13.564 7.434 1.00 44.29 189 GLY C C 1
ATOM 6103 O O . GLY C 1 153 ? 29.101 13.826 7.214 1.00 44.31 189 GLY C O 1
ATOM 6104 N N . HIS C 1 154 ? 27.031 13.421 6.456 1.00 41.95 190 HIS C N 1
ATOM 6105 C CA . HIS C 1 154 ? 27.428 13.572 5.062 1.00 42.32 190 HIS C CA 1
ATOM 6106 C C . HIS C 1 154 ? 27.603 15.032 4.656 1.00 41.36 190 HIS C C 1
ATOM 6107 O O . HIS C 1 154 ? 27.097 15.945 5.320 1.00 38.63 190 HIS C O 1
ATOM 6114 N N . SER C 1 155 ? 28.331 15.240 3.562 1.00 40.51 191 SER C N 1
ATOM 6115 C CA . SER C 1 155 ? 28.513 16.577 3.011 1.00 42.53 191 SER C CA 1
ATOM 6116 C C . SER C 1 155 ? 27.868 16.538 1.621 1.00 41.49 191 SER C C 1
ATOM 6117 O O . SER C 1 155 ? 28.067 15.595 0.845 1.00 40.74 191 SER C O 1
ATOM 6120 N N . VAL C 1 156 ? 27.072 17.553 1.322 1.00 39.75 192 VAL C N 1
ATOM 6121 C CA . VAL C 1 156 ? 26.369 17.623 0.052 1.00 38.17 192 VAL C CA 1
ATOM 6122 C C . VAL C 1 156 ? 26.614 18.922 -0.709 1.00 40.75 192 VAL C C 1
ATOM 6123 O O . VAL C 1 156 ? 26.602 20.013 -0.125 1.00 40.38 192 VAL C O 1
ATOM 6127 N N . LEU C 1 157 ? 26.820 18.803 -2.016 1.00 40.50 193 LEU C N 1
ATOM 6128 C CA . LEU C 1 157 ? 26.991 19.974 -2.862 1.00 42.09 193 LEU C CA 1
ATOM 6129 C C . LEU C 1 157 ? 25.686 20.192 -3.613 1.00 43.30 193 LEU C C 1
ATOM 6130 O O . LEU C 1 157 ? 25.273 19.345 -4.413 1.00 42.60 193 LEU C O 1
ATOM 6135 N N . VAL C 1 158 ? 25.035 21.323 -3.351 1.00 44.12 194 VAL C N 1
ATOM 6136 C CA . VAL C 1 158 ? 23.788 21.667 -4.019 1.00 42.78 194 VAL C CA 1
ATOM 6137 C C . VAL C 1 158 ? 24.002 22.821 -4.996 1.00 45.73 194 VAL C C 1
ATOM 6138 O O . VAL C 1 158 ? 24.146 23.975 -4.570 1.00 46.81 194 VAL C O 1
ATOM 6142 N N . HIS C 1 159 ? 24.020 22.527 -6.296 1.00 43.93 195 HIS C N 1
ATOM 6143 C CA . HIS C 1 159 ? 24.180 23.581 -7.292 1.00 44.12 195 HIS C CA 1
ATOM 6144 C C . HIS C 1 159 ? 22.877 24.362 -7.394 1.00 44.40 195 HIS C C 1
ATOM 6145 O O . HIS C 1 159 ? 21.805 23.807 -7.159 1.00 42.00 195 HIS C O 1
ATOM 6152 N N . MET C 1 160 ? 22.975 25.647 -7.736 1.00 45.85 196 MET C N 1
ATOM 6153 C CA . MET C 1 160 ? 21.798 26.517 -7.862 1.00 45.03 196 MET C CA 1
ATOM 6154 C C . MET C 1 160 ? 20.957 26.449 -6.594 1.00 42.83 196 MET C C 1
ATOM 6155 O O . MET C 1 160 ? 19.729 26.372 -6.643 1.00 41.82 196 MET C O 1
ATOM 6160 N N . ALA C 1 161 ? 21.647 26.496 -5.458 1.00 39.95 197 ALA C N 1
ATOM 6161 C CA . ALA C 1 161 ? 21.024 26.418 -4.150 1.00 39.29 197 ALA C CA 1
ATOM 6162 C C . ALA C 1 161 ? 19.912 27.440 -3.903 1.00 41.46 197 ALA C C 1
ATOM 6163 O O . ALA C 1 161 ? 19.097 27.262 -2.989 1.00 40.91 197 ALA C O 1
ATOM 6165 N N . ALA C 1 162 ? 19.866 28.494 -4.720 1.00 42.33 198 ALA C N 1
ATOM 6166 C CA . ALA C 1 162 ? 18.839 29.530 -4.563 1.00 44.00 198 ALA C CA 1
ATOM 6167 C C . ALA C 1 162 ? 17.558 29.206 -5.333 1.00 44.34 198 ALA C C 1
ATOM 6168 O O . ALA C 1 162 ? 16.485 29.716 -5.009 1.00 45.45 198 ALA C O 1
ATOM 6170 N N . GLY C 1 163 ? 17.672 28.352 -6.349 1.00 44.21 199 GLY C N 1
ATOM 6171 C CA . GLY C 1 163 ? 16.508 27.975 -7.129 1.00 41.92 199 GLY C CA 1
ATOM 6172 C C . GLY C 1 163 ? 15.511 27.140 -6.348 1.00 42.01 199 GLY C C 1
ATOM 6173 O O . GLY C 1 163 ? 15.707 26.860 -5.164 1.00 42.51 199 GLY C O 1
ATOM 6174 N N . GLY C 1 164 ? 14.438 26.729 -7.016 1.00 42.15 200 GLY C N 1
ATOM 6175 C CA . GLY C 1 164 ? 13.407 25.936 -6.359 1.00 42.11 200 GLY C CA 1
ATOM 6176 C C . GLY C 1 164 ? 13.874 24.581 -5.849 1.00 40.46 200 GLY C C 1
ATOM 6177 O O . GLY C 1 164 ? 13.679 24.253 -4.683 1.00 41.02 200 GLY C O 1
ATOM 6178 N N . VAL C 1 165 ? 14.482 23.783 -6.717 1.00 40.26 201 VAL C N 1
ATOM 6179 C CA . VAL C 1 165 ? 14.967 22.473 -6.304 1.00 41.99 201 VAL C CA 1
ATOM 6180 C C . VAL C 1 165 ? 16.064 22.638 -5.265 1.00 40.41 201 VAL C C 1
ATOM 6181 O O . VAL C 1 165 ? 16.076 21.948 -4.258 1.00 43.02 201 VAL C O 1
ATOM 6185 N N . GLY C 1 166 ? 16.992 23.549 -5.526 1.00 41.53 202 GLY C N 1
ATOM 6186 C CA . GLY C 1 166 ? 18.081 23.790 -4.595 1.00 41.85 202 GLY C CA 1
ATOM 6187 C C . GLY C 1 166 ? 17.595 24.123 -3.199 1.00 42.21 202 GLY C C 1
ATOM 6188 O O . GLY C 1 166 ? 18.091 23.579 -2.217 1.00 44.79 202 GLY C O 1
ATOM 6189 N N . MET C 1 167 ? 16.615 25.012 -3.103 1.00 43.02 203 MET C N 1
ATOM 6190 C CA . MET C 1 167 ? 16.070 25.395 -1.805 1.00 42.99 203 MET C CA 1
ATOM 6191 C C . MET C 1 167 ? 15.375 24.236 -1.101 1.00 42.01 203 MET C C 1
ATOM 6192 O O . MET C 1 167 ? 15.460 24.111 0.119 1.00 42.89 203 MET C O 1
ATOM 6197 N N . ALA C 1 168 ? 14.677 23.399 -1.860 1.00 40.27 204 ALA C N 1
ATOM 6198 C CA . ALA C 1 168 ? 14.006 22.241 -1.275 1.00 38.81 204 ALA C CA 1
ATOM 6199 C C . ALA C 1 168 ? 15.074 21.265 -0.756 1.00 37.68 204 ALA C C 1
ATOM 6200 O O . ALA C 1 168 ? 14.951 20.718 0.333 1.00 36.77 204 ALA C O 1
ATOM 6202 N N . ALA C 1 169 ? 16.128 21.070 -1.542 1.00 36.80 205 ALA C N 1
ATOM 6203 C CA . ALA C 1 169 ? 17.210 20.161 -1.176 1.00 37.97 205 ALA C CA 1
ATOM 6204 C C . ALA C 1 169 ? 17.904 20.596 0.106 1.00 39.04 205 ALA C C 1
ATOM 6205 O O . ALA C 1 169 ? 18.234 19.763 0.952 1.00 37.08 205 ALA C O 1
ATOM 6207 N N . VAL C 1 170 ? 18.132 21.901 0.253 1.00 38.11 206 VAL C N 1
ATOM 6208 C CA . VAL C 1 170 ? 18.792 22.408 1.449 1.00 36.87 206 VAL C CA 1
ATOM 6209 C C . VAL C 1 170 ? 17.960 22.141 2.705 1.00 38.73 206 VAL C C 1
ATOM 6210 O O . VAL C 1 170 ? 18.508 21.787 3.747 1.00 40.33 206 VAL C O 1
ATOM 6214 N N . GLN C 1 171 ? 16.642 22.312 2.604 1.00 39.88 207 GLN C N 1
ATOM 6215 C CA . GLN C 1 171 ? 15.742 22.093 3.736 1.00 40.13 207 GLN C CA 1
ATOM 6216 C C . GLN C 1 171 ? 15.679 20.601 4.084 1.00 41.47 207 GLN C C 1
ATOM 6217 O O . GLN C 1 171 ? 15.635 20.216 5.255 1.00 40.27 207 GLN C O 1
ATOM 6223 N N . LEU C 1 172 ? 15.668 19.763 3.054 1.00 41.11 208 LEU C N 1
ATOM 6224 C CA . LEU C 1 172 ? 15.616 18.318 3.252 1.00 40.98 208 LEU C CA 1
ATOM 6225 C C . LEU C 1 172 ? 16.923 17.853 3.917 1.00 40.65 208 LEU C C 1
ATOM 6226 O O . LEU C 1 172 ? 16.907 17.007 4.807 1.00 39.92 208 LEU C O 1
ATOM 6231 N N . CYS C 1 173 ? 18.051 18.420 3.501 1.00 42.77 209 CYS C N 1
ATOM 6232 C CA . CYS C 1 173 ? 19.329 18.052 4.098 1.00 45.70 209 CYS C CA 1
ATOM 6233 C C . CYS C 1 173 ? 19.277 18.287 5.603 1.00 48.42 209 CYS C C 1
ATOM 6234 O O . CYS C 1 173 ? 19.819 17.504 6.383 1.00 45.34 209 CYS C O 1
ATOM 6237 N N . ARG C 1 174 ? 18.616 19.370 6.004 1.00 50.11 210 ARG C N 1
ATOM 6238 C CA . ARG C 1 174 ? 18.490 19.704 7.418 1.00 52.08 210 ARG C CA 1
ATOM 6239 C C . ARG C 1 174 ? 17.641 18.700 8.196 1.00 50.36 210 ARG C C 1
ATOM 6240 O O . ARG C 1 174 ? 17.651 18.713 9.421 1.00 50.20 210 ARG C O 1
ATOM 6248 N N . THR C 1 175 ? 16.904 17.830 7.511 1.00 49.32 211 THR C N 1
ATOM 6249 C CA . THR C 1 175 ? 16.103 16.853 8.246 1.00 49.45 211 THR C CA 1
ATOM 6250 C C . THR C 1 175 ? 16.939 15.653 8.682 1.00 49.40 211 THR C C 1
ATOM 6251 O O . THR C 1 175 ? 16.455 14.788 9.408 1.00 49.41 211 THR C O 1
ATOM 6255 N N . VAL C 1 176 ? 18.189 15.602 8.227 1.00 49.66 212 VAL C N 1
ATOM 6256 C CA . VAL C 1 176 ? 19.104 14.523 8.589 1.00 48.05 212 VAL C CA 1
ATOM 6257 C C . VAL C 1 176 ? 20.195 15.154 9.448 1.00 48.80 212 VAL C C 1
ATOM 6258 O O . VAL C 1 176 ? 20.719 16.215 9.126 1.00 48.80 212 VAL C O 1
ATOM 6262 N N . GLU C 1 177 ? 20.531 14.500 10.548 1.00 50.12 213 GLU C N 1
ATOM 6263 C CA . GLU C 1 177 ? 21.518 15.027 11.473 1.00 52.16 213 GLU C CA 1
ATOM 6264 C C . GLU C 1 177 ? 22.900 15.344 10.943 1.00 50.65 213 GLU C C 1
ATOM 6265 O O . GLU C 1 177 ? 23.498 14.571 10.198 1.00 51.45 213 GLU C O 1
ATOM 6271 N N . ASN C 1 178 ? 23.399 16.502 11.354 1.00 49.57 214 ASN C N 1
ATOM 6272 C CA . ASN C 1 178 ? 24.746 16.945 11.022 1.00 48.92 214 ASN C CA 1
ATOM 6273 C C . ASN C 1 178 ? 25.201 16.796 9.563 1.00 46.20 214 ASN C C 1
ATOM 6274 O O . ASN C 1 178 ? 26.215 16.158 9.279 1.00 44.16 214 ASN C O 1
ATOM 6279 N N . VAL C 1 179 ? 24.459 17.414 8.649 1.00 43.92 215 VAL C N 1
ATOM 6280 C CA . VAL C 1 179 ? 24.781 17.372 7.224 1.00 42.05 215 VAL C CA 1
ATOM 6281 C C . VAL C 1 179 ? 25.407 18.705 6.800 1.00 42.87 215 VAL C C 1
ATOM 6282 O O . VAL C 1 179 ? 24.800 19.769 6.966 1.00 42.89 215 VAL C O 1
ATOM 6286 N N . THR C 1 180 ? 26.629 18.655 6.282 1.00 41.32 216 THR C N 1
ATOM 6287 C CA . THR C 1 180 ? 27.302 19.865 5.835 1.00 43.11 216 THR C CA 1
ATOM 6288 C C . THR C 1 180 ? 26.825 20.135 4.417 1.00 43.46 216 THR C C 1
ATOM 6289 O O . THR C 1 180 ? 26.874 19.243 3.565 1.00 43.28 216 THR C O 1
ATOM 6293 N N . VAL C 1 181 ? 26.370 21.361 4.165 1.00 42.81 217 VAL C N 1
ATOM 6294 C CA . VAL C 1 181 ? 25.858 21.726 2.849 1.00 42.99 217 VAL C CA 1
ATOM 6295 C C . VAL C 1 181 ? 26.651 22.815 2.129 1.00 45.14 217 VAL C C 1
ATOM 6296 O O . VAL C 1 181 ? 26.826 23.924 2.649 1.00 44.29 217 VAL C O 1
ATOM 6300 N N . PHE C 1 182 ? 27.137 22.479 0.934 1.00 44.32 218 PHE C N 1
ATOM 6301 C CA . PHE C 1 182 ? 27.849 23.421 0.087 1.00 42.65 218 PHE C CA 1
ATOM 6302 C C . PHE C 1 182 ? 26.805 23.833 -0.950 1.00 44.41 218 PHE C C 1
ATOM 6303 O O . PHE C 1 182 ? 26.124 22.978 -1.513 1.00 45.30 218 PHE C O 1
ATOM 6311 N N . GLY C 1 183 ? 26.646 25.132 -1.184 1.00 43.54 219 GLY C N 1
ATOM 6312 C CA . GLY C 1 183 ? 25.655 25.574 -2.152 1.00 44.53 219 GLY C CA 1
ATOM 6313 C C . GLY C 1 183 ? 26.190 26.670 -3.054 1.00 45.77 219 GLY C C 1
ATOM 6314 O O . GLY C 1 183 ? 26.765 27.641 -2.567 1.00 45.26 219 GLY C O 1
ATOM 6315 N N . THR C 1 184 ? 26.013 26.524 -4.363 1.00 44.61 220 THR C N 1
ATOM 6316 C CA . THR C 1 184 ? 26.507 27.534 -5.282 1.00 45.28 220 THR C CA 1
ATOM 6317 C C . THR C 1 184 ? 25.428 28.515 -5.709 1.00 45.97 220 THR C C 1
ATOM 6318 O O . THR C 1 184 ? 24.284 28.127 -5.962 1.00 43.48 220 THR C O 1
ATOM 6322 N N . ALA C 1 185 ? 25.814 29.793 -5.768 1.00 47.12 221 ALA C N 1
ATOM 6323 C CA . ALA C 1 185 ? 24.934 30.891 -6.180 1.00 48.91 221 ALA C CA 1
ATOM 6324 C C . ALA C 1 185 ? 25.698 32.230 -6.171 1.00 50.07 221 ALA C C 1
ATOM 6325 O O . ALA C 1 185 ? 26.773 32.343 -5.563 1.00 50.79 221 ALA C O 1
ATOM 6327 N N . SER C 1 186 ? 25.140 33.233 -6.847 1.00 50.46 222 SER C N 1
ATOM 6328 C CA . SER C 1 186 ? 25.742 34.571 -6.908 1.00 51.97 222 SER C CA 1
ATOM 6329 C C . SER C 1 186 ? 25.953 35.133 -5.505 1.00 51.55 222 SER C C 1
ATOM 6330 O O . SER C 1 186 ? 25.101 34.970 -4.627 1.00 49.94 222 SER C O 1
ATOM 6333 N N . ALA C 1 187 ? 27.078 35.817 -5.312 1.00 52.45 223 ALA C N 1
ATOM 6334 C CA . ALA C 1 187 ? 27.416 36.416 -4.024 1.00 53.74 223 ALA C CA 1
ATOM 6335 C C . ALA C 1 187 ? 26.238 37.187 -3.425 1.00 53.43 223 ALA C C 1
ATOM 6336 O O . ALA C 1 187 ? 26.102 37.279 -2.202 1.00 54.67 223 ALA C O 1
ATOM 6338 N N . SER C 1 188 ? 25.385 37.715 -4.296 1.00 52.86 224 SER C N 1
ATOM 6339 C CA . SER C 1 188 ? 24.218 38.490 -3.891 1.00 54.32 224 SER C CA 1
ATOM 6340 C C . SER C 1 188 ? 23.065 37.693 -3.279 1.00 54.28 224 SER C C 1
ATOM 6341 O O . SER C 1 188 ? 22.150 38.280 -2.707 1.00 54.69 224 SER C O 1
ATOM 6344 N N . LYS C 1 189 ? 23.090 36.369 -3.407 1.00 54.04 225 LYS C N 1
ATOM 6345 C CA . LYS C 1 189 ? 22.021 35.536 -2.847 1.00 51.44 225 LYS C CA 1
ATOM 6346 C C . LYS C 1 189 ? 22.521 34.794 -1.621 1.00 50.71 225 LYS C C 1
ATOM 6347 O O . LYS C 1 189 ? 21.765 34.073 -0.967 1.00 51.53 225 LYS C O 1
ATOM 6353 N N . HIS C 1 190 ? 23.796 34.972 -1.299 1.00 49.38 226 HIS C N 1
ATOM 6354 C CA . HIS C 1 190 ? 24.366 34.276 -0.162 1.00 49.43 226 HIS C CA 1
ATOM 6355 C C . HIS C 1 190 ? 23.642 34.457 1.161 1.00 50.18 226 HIS C C 1
ATOM 6356 O O . HIS C 1 190 ? 23.651 33.549 1.989 1.00 51.89 226 HIS C O 1
ATOM 6363 N N . GLU C 1 191 ? 23.016 35.611 1.366 1.00 50.67 227 GLU C N 1
ATOM 6364 C CA . GLU C 1 191 ? 22.291 35.865 2.610 1.00 51.16 227 GLU C CA 1
ATOM 6365 C C . GLU C 1 191 ? 21.043 34.986 2.702 1.00 49.73 227 GLU C C 1
ATOM 6366 O O . GLU C 1 191 ? 20.702 34.495 3.775 1.00 50.03 227 GLU C O 1
ATOM 6372 N N . ALA C 1 192 ? 20.368 34.792 1.576 1.00 49.41 228 ALA C N 1
ATOM 6373 C CA . ALA C 1 192 ? 19.168 33.955 1.533 1.00 50.28 228 ALA C CA 1
ATOM 6374 C C . ALA C 1 192 ? 19.575 32.477 1.653 1.00 48.37 228 ALA C C 1
ATOM 6375 O O . ALA C 1 192 ? 18.861 31.666 2.240 1.00 47.48 228 ALA C O 1
ATOM 6377 N N . LEU C 1 193 ? 20.724 32.128 1.092 1.00 47.94 229 LEU C N 1
ATOM 6378 C CA . LEU C 1 193 ? 21.195 30.755 1.193 1.00 49.87 229 LEU C CA 1
ATOM 6379 C C . LEU C 1 193 ? 21.432 30.456 2.672 1.00 52.15 229 LEU C C 1
ATOM 6380 O O . LEU C 1 193 ? 21.044 29.397 3.172 1.00 52.66 229 LEU C O 1
ATOM 6385 N N . LYS C 1 194 ? 22.047 31.410 3.373 1.00 51.77 230 LYS C N 1
ATOM 6386 C CA . LYS C 1 194 ? 22.339 31.256 4.794 1.00 53.21 230 LYS C CA 1
ATOM 6387 C C . LYS C 1 194 ? 21.086 31.108 5.637 1.00 54.22 230 LYS C C 1
ATOM 6388 O O . LYS C 1 194 ? 21.066 30.343 6.606 1.00 55.49 230 LYS C O 1
ATOM 6394 N N . GLU C 1 195 ? 20.038 31.834 5.272 1.00 53.81 231 GLU C N 1
ATOM 6395 C CA . GLU C 1 195 ? 18.796 31.760 6.021 1.00 55.35 231 GLU C CA 1
ATOM 6396 C C . GLU C 1 195 ? 18.049 30.453 5.790 1.00 54.64 231 GLU C C 1
ATOM 6397 O O . GLU C 1 195 ? 17.313 30.000 6.659 1.00 55.93 231 GLU C O 1
ATOM 6403 N N . ASN C 1 196 ? 18.237 29.845 4.622 1.00 53.95 232 ASN C N 1
ATOM 6404 C CA . ASN C 1 196 ? 17.554 28.593 4.312 1.00 51.99 232 ASN C CA 1
ATOM 6405 C C . ASN C 1 196 ? 18.302 27.385 4.897 1.00 52.21 232 ASN C C 1
ATOM 6406 O O . ASN C 1 196 ? 17.743 26.289 4.997 1.00 53.68 232 ASN C O 1
ATOM 6411 N N . GLY C 1 197 ? 19.559 27.592 5.287 1.00 51.32 233 GLY C N 1
ATOM 6412 C CA . GLY C 1 197 ? 20.331 26.520 5.891 1.00 50.24 233 GLY C CA 1
ATOM 6413 C C . GLY C 1 197 ? 21.606 26.077 5.201 1.00 49.51 233 GLY C C 1
ATOM 6414 O O . GLY C 1 197 ? 22.073 24.964 5.447 1.00 50.08 233 GLY C O 1
ATOM 6415 N N . VAL C 1 198 ? 22.179 26.917 4.344 1.00 48.84 234 VAL C N 1
ATOM 6416 C CA . VAL C 1 198 ? 23.415 26.541 3.657 1.00 49.44 234 VAL C CA 1
ATOM 6417 C C . VAL C 1 198 ? 24.647 26.796 4.531 1.00 50.91 234 VAL C C 1
ATOM 6418 O O . VAL C 1 198 ? 24.871 27.913 4.998 1.00 50.61 234 VAL C O 1
ATOM 6422 N N . THR C 1 199 ? 25.440 25.749 4.748 1.00 50.54 235 THR C N 1
ATOM 6423 C CA . THR C 1 199 ? 26.647 25.850 5.566 1.00 50.68 235 THR C CA 1
ATOM 6424 C C . THR C 1 199 ? 27.758 26.677 4.909 1.00 49.70 235 THR C C 1
ATOM 6425 O O . THR C 1 199 ? 28.335 27.552 5.545 1.00 49.99 235 THR C O 1
ATOM 6429 N N . HIS C 1 200 ? 28.052 26.392 3.642 1.00 49.66 236 HIS C N 1
ATOM 6430 C CA . HIS C 1 200 ? 29.109 27.089 2.909 1.00 48.55 236 HIS C CA 1
ATOM 6431 C C . HIS C 1 200 ? 28.680 27.619 1.538 1.00 48.43 236 HIS C C 1
ATOM 6432 O O . HIS C 1 200 ? 28.784 26.912 0.539 1.00 47.24 236 HIS C O 1
ATOM 6439 N N . PRO C 1 201 ? 28.202 28.874 1.474 1.00 49.07 237 PRO C N 1
ATOM 6440 C CA . PRO C 1 201 ? 27.773 29.485 0.208 1.00 48.69 237 PRO C CA 1
ATOM 6441 C C . PRO C 1 201 ? 29.007 29.734 -0.657 1.00 49.50 237 PRO C C 1
ATOM 6442 O O . PRO C 1 201 ? 30.072 30.059 -0.129 1.00 47.36 237 PRO C O 1
ATOM 6446 N N . ILE C 1 202 ? 28.863 29.585 -1.972 1.00 51.11 238 ILE C N 1
ATOM 6447 C CA . ILE C 1 202 ? 29.976 29.775 -2.899 1.00 55.84 238 ILE C CA 1
ATOM 6448 C C . ILE C 1 202 ? 29.539 30.408 -4.222 1.00 58.80 238 ILE C C 1
ATOM 6449 O O . ILE C 1 202 ? 28.606 29.931 -4.865 1.00 58.77 238 ILE C O 1
ATOM 6454 N N . ASP C 1 203 ? 30.213 31.483 -4.628 1.00 63.07 239 ASP C N 1
ATOM 6455 C CA . ASP C 1 203 ? 29.872 32.144 -5.881 1.00 67.66 239 ASP C CA 1
ATOM 6456 C C . ASP C 1 203 ? 30.565 31.416 -7.024 1.00 71.25 239 ASP C C 1
ATOM 6457 O O . ASP C 1 203 ? 31.789 31.441 -7.158 1.00 70.81 239 ASP C O 1
ATOM 6462 N N . TYR C 1 204 ? 29.744 30.769 -7.839 1.00 76.39 240 TYR C N 1
ATOM 6463 C CA . TYR C 1 204 ? 30.164 29.989 -8.994 1.00 81.69 240 TYR C CA 1
ATOM 6464 C C . TYR C 1 204 ? 30.793 30.851 -10.102 1.00 84.12 240 TYR C C 1
ATOM 6465 O O . TYR C 1 204 ? 31.788 30.458 -10.722 1.00 84.19 240 TYR C O 1
ATOM 6474 N N . HIS C 1 205 ? 30.215 32.034 -10.315 1.00 86.49 241 HIS C N 1
ATOM 6475 C CA . HIS C 1 205 ? 30.633 32.980 -11.359 1.00 88.31 241 HIS C CA 1
ATOM 6476 C C . HIS C 1 205 ? 31.982 33.690 -11.224 1.00 88.14 241 HIS C C 1
ATOM 6477 O O . HIS C 1 205 ? 32.566 34.101 -12.230 1.00 88.72 241 HIS C O 1
ATOM 6484 N N . THR C 1 206 ? 32.481 33.845 -10.004 1.00 87.67 242 THR C N 1
ATOM 6485 C CA . THR C 1 206 ? 33.756 34.532 -9.812 1.00 87.27 242 THR C CA 1
ATOM 6486 C C . THR C 1 206 ? 34.916 33.588 -9.522 1.00 86.65 242 THR C C 1
ATOM 6487 O O . THR C 1 206 ? 35.995 33.722 -10.102 1.00 87.24 242 THR C O 1
ATOM 6491 N N . THR C 1 207 ? 34.686 32.630 -8.627 1.00 85.09 243 THR C N 1
ATOM 6492 C CA . THR C 1 207 ? 35.718 31.677 -8.231 1.00 82.79 243 THR C CA 1
ATOM 6493 C C . THR C 1 207 ? 35.495 30.239 -8.709 1.00 79.79 243 THR C C 1
ATOM 6494 O O . THR C 1 207 ? 34.447 29.906 -9.266 1.00 80.21 243 THR C O 1
ATOM 6498 N N . ASP C 1 208 ? 36.502 29.396 -8.491 1.00 75.68 244 ASP C N 1
ATOM 6499 C CA . ASP C 1 208 ? 36.444 27.993 -8.885 1.00 71.81 244 ASP C CA 1
ATOM 6500 C C . ASP C 1 208 ? 35.878 27.177 -7.730 1.00 67.19 244 ASP C C 1
ATOM 6501 O O . ASP C 1 208 ? 36.590 26.868 -6.770 1.00 66.86 244 ASP C O 1
ATOM 6506 N N . TYR C 1 209 ? 34.598 26.825 -7.826 1.00 62.23 245 TYR C N 1
ATOM 6507 C CA . TYR C 1 209 ? 33.941 26.079 -6.756 1.00 58.50 245 TYR C CA 1
ATOM 6508 C C . TYR C 1 209 ? 34.665 24.805 -6.332 1.00 54.85 245 TYR C C 1
ATOM 6509 O O . TYR C 1 209 ? 34.696 24.476 -5.151 1.00 54.36 245 TYR C O 1
ATOM 6518 N N . VAL C 1 210 ? 35.275 24.103 -7.274 1.00 52.10 246 VAL C N 1
ATOM 6519 C CA . VAL C 1 210 ? 35.999 22.891 -6.922 1.00 53.02 246 VAL C CA 1
ATOM 6520 C C . VAL C 1 210 ? 37.099 23.188 -5.906 1.00 54.64 246 VAL C C 1
ATOM 6521 O O . VAL C 1 210 ? 37.230 22.491 -4.901 1.00 55.65 246 VAL C O 1
ATOM 6525 N N . ASP C 1 211 ? 37.889 24.225 -6.157 1.00 56.99 247 ASP C N 1
ATOM 6526 C CA . ASP C 1 211 ? 38.965 24.569 -5.234 1.00 58.98 247 ASP C CA 1
ATOM 6527 C C . ASP C 1 211 ? 38.417 25.056 -3.905 1.00 59.19 247 ASP C C 1
ATOM 6528 O O . ASP C 1 211 ? 38.934 24.692 -2.848 1.00 59.45 247 ASP C O 1
ATOM 6533 N N . GLU C 1 212 ? 37.368 25.872 -3.955 1.00 59.65 248 GLU C N 1
ATOM 6534 C CA . GLU C 1 212 ? 36.775 26.400 -2.731 1.00 60.63 248 GLU C CA 1
ATOM 6535 C C . GLU C 1 212 ? 36.300 25.272 -1.830 1.00 59.88 248 GLU C C 1
ATOM 6536 O O . GLU C 1 212 ? 36.481 25.316 -0.608 1.00 59.84 248 GLU C O 1
ATOM 6542 N N . ILE C 1 213 ? 35.698 24.251 -2.433 1.00 57.95 249 ILE C N 1
ATOM 6543 C CA . ILE C 1 213 ? 35.208 23.130 -1.654 1.00 54.39 249 ILE C CA 1
ATOM 6544 C C . ILE C 1 213 ? 36.355 22.304 -1.094 1.00 55.08 249 ILE C C 1
ATOM 6545 O O . ILE C 1 213 ? 36.330 21.930 0.075 1.00 55.07 249 ILE C O 1
ATOM 6550 N N . LYS C 1 214 ? 37.367 22.030 -1.911 1.00 56.47 250 LYS C N 1
ATOM 6551 C CA . LYS C 1 214 ? 38.485 21.222 -1.437 1.00 59.74 250 LYS C CA 1
ATOM 6552 C C . LYS C 1 214 ? 39.336 21.908 -0.369 1.00 61.08 250 LYS C C 1
ATOM 6553 O O . LYS C 1 214 ? 40.086 21.243 0.339 1.00 62.20 250 LYS C O 1
ATOM 6559 N N . LYS C 1 215 ? 39.229 23.230 -0.251 1.00 62.12 251 LYS C N 1
ATOM 6560 C CA . LYS C 1 215 ? 39.974 23.947 0.780 1.00 63.29 251 LYS C CA 1
ATOM 6561 C C . LYS C 1 215 ? 39.338 23.551 2.110 1.00 62.73 251 LYS C C 1
ATOM 6562 O O . LYS C 1 215 ? 40.027 23.227 3.076 1.00 65.11 251 LYS C O 1
ATOM 6568 N N . ILE C 1 216 ? 38.010 23.585 2.147 1.00 59.87 252 ILE C N 1
ATOM 6569 C CA . ILE C 1 216 ? 37.244 23.234 3.341 1.00 57.17 252 ILE C CA 1
ATOM 6570 C C . ILE C 1 216 ? 37.201 21.731 3.623 1.00 56.53 252 ILE C C 1
ATOM 6571 O O . ILE C 1 216 ? 37.336 21.301 4.769 1.00 53.92 252 ILE C O 1
ATOM 6576 N N . SER C 1 217 ? 36.993 20.944 2.570 1.00 57.49 253 SER C N 1
ATOM 6577 C CA . SER C 1 217 ? 36.896 19.492 2.691 1.00 58.08 253 SER C CA 1
ATOM 6578 C C . SER C 1 217 ? 37.754 18.812 1.621 1.00 58.89 253 SER C C 1
ATOM 6579 O O . SER C 1 217 ? 37.266 18.486 0.537 1.00 57.72 253 SER C O 1
ATOM 6582 N N . PRO C 1 218 ? 39.045 18.578 1.930 1.00 58.99 254 PRO C N 1
ATOM 6583 C CA . PRO C 1 218 ? 40.050 17.949 1.066 1.00 59.77 254 PRO C CA 1
ATOM 6584 C C . PRO C 1 218 ? 39.587 16.748 0.243 1.00 58.28 254 PRO C C 1
ATOM 6585 O O . PRO C 1 218 ? 39.806 16.696 -0.960 1.00 58.92 254 PRO C O 1
ATOM 6589 N N . LYS C 1 219 ? 38.960 15.783 0.903 1.00 58.62 255 LYS C N 1
ATOM 6590 C CA . LYS C 1 219 ? 38.490 14.571 0.238 1.00 58.33 255 LYS C CA 1
ATOM 6591 C C . LYS C 1 219 ? 37.275 14.749 -0.675 1.00 55.17 255 LYS C C 1
ATOM 6592 O O . LYS C 1 219 ? 36.938 13.846 -1.441 1.00 54.38 255 LYS C O 1
ATOM 6598 N N . GLY C 1 220 ? 36.627 15.908 -0.602 1.00 51.67 256 GLY C N 1
ATOM 6599 C CA . GLY C 1 220 ? 35.467 16.154 -1.445 1.00 49.31 256 GLY C CA 1
ATOM 6600 C C . GLY C 1 220 ? 34.140 16.040 -0.714 1.00 48.01 256 GLY C C 1
ATOM 6601 O O . GLY C 1 220 ? 34.053 16.347 0.473 1.00 48.86 256 GLY C O 1
ATOM 6602 N N . VAL C 1 221 ? 33.100 15.601 -1.416 1.00 45.43 257 VAL C N 1
ATOM 6603 C CA . VAL C 1 221 ? 31.784 15.466 -0.805 1.00 42.86 257 VAL C CA 1
ATOM 6604 C C . VAL C 1 221 ? 31.144 14.098 -1.104 1.00 41.18 257 VAL C C 1
ATOM 6605 O O . VAL C 1 221 ? 31.574 13.382 -2.004 1.00 41.95 257 VAL C O 1
ATOM 6609 N N . ASP C 1 222 ? 30.114 13.753 -0.342 1.00 39.06 258 ASP C N 1
ATOM 6610 C CA . ASP C 1 222 ? 29.405 12.483 -0.491 1.00 39.34 258 ASP C CA 1
ATOM 6611 C C . ASP C 1 222 ? 28.348 12.486 -1.591 1.00 39.14 258 ASP C C 1
ATOM 6612 O O . ASP C 1 222 ? 28.085 11.456 -2.214 1.00 38.09 258 ASP C O 1
ATOM 6617 N N . ILE C 1 223 ? 27.742 13.646 -1.827 1.00 36.76 259 ILE C N 1
ATOM 6618 C CA . ILE C 1 223 ? 26.714 13.772 -2.845 1.00 35.45 259 ILE C CA 1
ATOM 6619 C C . ILE C 1 223 ? 26.808 15.077 -3.597 1.00 37.44 259 ILE C C 1
ATOM 6620 O O . ILE C 1 223 ? 26.889 16.137 -2.983 1.00 37.91 259 ILE C O 1
ATOM 6625 N N . VAL C 1 224 ? 26.799 14.998 -4.923 1.00 37.66 260 VAL C N 1
ATOM 6626 C CA . VAL C 1 224 ? 26.803 16.196 -5.746 1.00 37.56 260 VAL C CA 1
ATOM 6627 C C . VAL C 1 224 ? 25.484 16.195 -6.526 1.00 37.04 260 VAL C C 1
ATOM 6628 O O . VAL C 1 224 ? 25.202 15.261 -7.276 1.00 36.79 260 VAL C O 1
ATOM 6632 N N . MET C 1 225 ? 24.660 17.213 -6.315 1.00 36.77 261 MET C N 1
ATOM 6633 C CA . MET C 1 225 ? 23.405 17.329 -7.046 1.00 38.03 261 MET C CA 1
ATOM 6634 C C . MET C 1 225 ? 23.784 18.148 -8.268 1.00 38.64 261 MET C C 1
ATOM 6635 O O . MET C 1 225 ? 24.299 19.260 -8.132 1.00 38.65 261 MET C O 1
ATOM 6640 N N . ASP C 1 226 ? 23.534 17.592 -9.450 1.00 37.35 262 ASP C N 1
ATOM 6641 C CA . ASP C 1 226 ? 23.895 18.224 -10.715 1.00 36.99 262 ASP C CA 1
ATOM 6642 C C . ASP C 1 226 ? 22.754 18.634 -11.639 1.00 38.35 262 ASP C C 1
ATOM 6643 O O . ASP C 1 226 ? 22.268 17.836 -12.429 1.00 38.08 262 ASP C O 1
ATOM 6648 N N . PRO C 1 227 ? 22.318 19.900 -11.553 1.00 40.52 263 PRO C N 1
ATOM 6649 C CA . PRO C 1 227 ? 21.234 20.383 -12.419 1.00 40.00 263 PRO C CA 1
ATOM 6650 C C . PRO C 1 227 ? 21.830 21.053 -13.663 1.00 42.22 263 PRO C C 1
ATOM 6651 O O . PRO C 1 227 ? 21.106 21.562 -14.521 1.00 44.54 263 PRO C O 1
ATOM 6655 N N . LEU C 1 228 ? 23.157 21.022 -13.764 1.00 43.23 264 LEU C N 1
ATOM 6656 C CA . LEU C 1 228 ? 23.864 21.700 -14.845 1.00 45.31 264 LEU C CA 1
ATOM 6657 C C . LEU C 1 228 ? 24.184 20.949 -16.123 1.00 45.81 264 LEU C C 1
ATOM 6658 O O . LEU C 1 228 ? 24.024 21.494 -17.218 1.00 43.70 264 LEU C O 1
ATOM 6663 N N . GLY C 1 229 ? 24.645 19.710 -15.987 1.00 47.94 265 GLY C N 1
ATOM 6664 C CA . GLY C 1 229 ? 25.007 18.933 -17.157 1.00 50.02 265 GLY C CA 1
ATOM 6665 C C . GLY C 1 229 ? 26.288 19.492 -17.744 1.00 52.49 265 GLY C C 1
ATOM 6666 O O . GLY C 1 229 ? 27.003 20.236 -17.075 1.00 54.06 265 GLY C O 1
ATOM 6667 N N . GLY C 1 230 ? 26.592 19.143 -18.989 1.00 54.70 266 GLY C N 1
ATOM 6668 C CA . GLY C 1 230 ? 27.803 19.654 -19.608 1.00 56.50 266 GLY C CA 1
ATOM 6669 C C . GLY C 1 230 ? 29.087 19.293 -18.882 1.00 57.31 266 GLY C C 1
ATOM 6670 O O . GLY C 1 230 ? 29.247 18.168 -18.410 1.00 57.87 266 GLY C O 1
ATOM 6671 N N . SER C 1 231 ? 29.998 20.258 -18.776 1.00 56.74 267 SER C N 1
ATOM 6672 C CA . SER C 1 231 ? 31.289 20.037 -18.134 1.00 56.42 267 SER C CA 1
ATOM 6673 C C . SER C 1 231 ? 31.289 19.998 -16.603 1.00 55.61 267 SER C C 1
ATOM 6674 O O . SER C 1 231 ? 32.281 19.591 -15.996 1.00 55.62 267 SER C O 1
ATOM 6677 N N . ASP C 1 232 ? 30.196 20.419 -15.972 1.00 54.16 268 ASP C N 1
ATOM 6678 C CA . ASP C 1 232 ? 30.132 20.398 -14.511 1.00 51.40 268 ASP C CA 1
ATOM 6679 C C . ASP C 1 232 ? 29.864 18.996 -13.951 1.00 49.74 268 ASP C C 1
ATOM 6680 O O . ASP C 1 232 ? 30.097 18.734 -12.768 1.00 51.28 268 ASP C O 1
ATOM 6685 N N . THR C 1 233 ? 29.376 18.095 -14.798 1.00 47.28 269 THR C N 1
ATOM 6686 C CA . THR C 1 233 ? 29.100 16.732 -14.366 1.00 44.37 269 THR C CA 1
ATOM 6687 C C . THR C 1 233 ? 30.422 16.066 -14.006 1.00 43.79 269 THR C C 1
ATOM 6688 O O . THR C 1 233 ? 30.529 15.409 -12.983 1.00 45.00 269 THR C O 1
ATOM 6692 N N . ALA C 1 234 ? 31.431 16.260 -14.849 1.00 44.43 270 ALA C N 1
ATOM 6693 C CA . ALA C 1 234 ? 32.755 15.690 -14.618 1.00 44.14 270 ALA C CA 1
ATOM 6694 C C . ALA C 1 234 ? 33.399 16.254 -13.352 1.00 43.61 270 ALA C C 1
ATOM 6695 O O . ALA C 1 234 ? 33.969 15.504 -12.566 1.00 43.52 270 ALA C O 1
ATOM 6697 N N . LYS C 1 235 ? 33.313 17.569 -13.155 1.00 43.56 271 LYS C N 1
ATOM 6698 C CA . LYS C 1 235 ? 33.879 18.202 -11.958 1.00 45.43 271 LYS C CA 1
ATOM 6699 C C . LYS C 1 235 ? 33.157 17.675 -10.709 1.00 44.59 271 LYS C C 1
ATOM 6700 O O . LYS C 1 235 ? 33.750 17.559 -9.638 1.00 43.63 271 LYS C O 1
ATOM 6706 N N . GLY C 1 236 ? 31.867 17.383 -10.856 1.00 43.92 272 GLY C N 1
ATOM 6707 C CA . GLY C 1 236 ? 31.095 16.863 -9.741 1.00 42.37 272 GLY C CA 1
ATOM 6708 C C . GLY C 1 236 ? 31.580 15.463 -9.443 1.00 41.20 272 GLY C C 1
ATOM 6709 O O . GLY C 1 236 ? 31.836 15.104 -8.294 1.00 40.75 272 GLY C O 1
ATOM 6710 N N . TYR C 1 237 ? 31.715 14.671 -10.497 1.00 41.07 273 TYR C N 1
ATOM 6711 C CA . TYR C 1 237 ? 32.194 13.306 -10.372 1.00 41.22 273 TYR C CA 1
ATOM 6712 C C . TYR C 1 237 ? 33.553 13.264 -9.673 1.00 41.91 273 TYR C C 1
ATOM 6713 O O . TYR C 1 237 ? 33.791 12.418 -8.817 1.00 42.13 273 TYR C O 1
ATOM 6722 N N . ASN C 1 238 ? 34.446 14.180 -10.037 1.00 43.50 274 ASN C N 1
ATOM 6723 C CA . ASN C 1 238 ? 35.780 14.202 -9.443 1.00 43.48 274 ASN C CA 1
ATOM 6724 C C . ASN C 1 238 ? 35.845 14.848 -8.073 1.00 42.23 274 ASN C C 1
ATOM 6725 O O . ASN C 1 238 ? 36.893 14.861 -7.426 1.00 39.28 274 ASN C O 1
ATOM 6730 N N . LEU C 1 239 ? 34.710 15.356 -7.618 1.00 42.65 275 LEU C N 1
ATOM 6731 C CA . LEU C 1 239 ? 34.635 15.988 -6.314 1.00 44.13 275 LEU C CA 1
ATOM 6732 C C . LEU C 1 239 ? 34.119 14.990 -5.256 1.00 43.92 275 LEU C C 1
ATOM 6733 O O . LEU C 1 239 ? 34.017 15.321 -4.078 1.00 45.11 275 LEU C O 1
ATOM 6738 N N . LEU C 1 240 ? 33.816 13.768 -5.690 1.00 40.97 276 LEU C N 1
ATOM 6739 C CA . LEU C 1 240 ? 33.270 12.731 -4.816 1.00 39.63 276 LEU C CA 1
ATOM 6740 C C . LEU C 1 240 ? 34.235 11.962 -3.926 1.00 38.81 276 LEU C C 1
ATOM 6741 O O . LEU C 1 240 ? 35.322 11.556 -4.347 1.00 41.28 276 LEU C O 1
ATOM 6746 N N . LYS C 1 241 ? 33.803 11.746 -2.691 1.00 38.55 277 LYS C N 1
ATOM 6747 C CA . LYS C 1 241 ? 34.562 10.976 -1.713 1.00 39.97 277 LYS C CA 1
ATOM 6748 C C . LYS C 1 241 ? 34.248 9.508 -2.008 1.00 39.54 277 LYS C C 1
ATOM 6749 O O . LYS C 1 241 ? 33.366 9.213 -2.802 1.00 38.87 277 LYS C O 1
ATOM 6755 N N . PRO C 1 242 ? 34.975 8.567 -1.386 1.00 41.84 278 PRO C N 1
ATOM 6756 C CA . PRO C 1 242 ? 34.664 7.155 -1.659 1.00 41.54 278 PRO C CA 1
ATOM 6757 C C . PRO C 1 242 ? 33.193 6.863 -1.336 1.00 38.55 278 PRO C C 1
ATOM 6758 O O . PRO C 1 242 ? 32.674 7.356 -0.340 1.00 39.07 278 PRO C O 1
ATOM 6762 N N . MET C 1 243 ? 32.526 6.091 -2.194 1.00 36.30 279 MET C N 1
ATOM 6763 C CA . MET C 1 243 ? 31.116 5.725 -1.997 1.00 35.29 279 MET C CA 1
ATOM 6764 C C . MET C 1 243 ? 30.133 6.846 -2.323 1.00 35.36 279 MET C C 1
ATOM 6765 O O . MET C 1 243 ? 28.927 6.689 -2.159 1.00 34.52 279 MET C O 1
ATOM 6770 N N . GLY C 1 244 ? 30.640 7.981 -2.782 1.00 37.72 280 GLY C N 1
ATOM 6771 C CA . GLY C 1 244 ? 29.750 9.086 -3.096 1.00 36.83 280 GLY C CA 1
ATOM 6772 C C . GLY C 1 244 ? 29.047 8.961 -4.438 1.00 36.64 280 GLY C C 1
ATOM 6773 O O . GLY C 1 244 ? 29.450 8.170 -5.299 1.00 36.02 280 GLY C O 1
ATOM 6774 N N . LYS C 1 245 ? 27.984 9.736 -4.615 1.00 35.28 281 LYS C N 1
ATOM 6775 C CA . LYS C 1 245 ? 27.252 9.727 -5.860 1.00 35.77 281 LYS C CA 1
ATOM 6776 C C . LYS C 1 245 ? 27.003 11.107 -6.433 1.00 35.91 281 LYS C C 1
ATOM 6777 O O . LYS C 1 245 ? 26.716 12.060 -5.707 1.00 34.37 281 LYS C O 1
ATOM 6783 N N . VAL C 1 246 ? 27.144 11.216 -7.745 1.00 33.11 282 VAL C N 1
ATOM 6784 C CA . VAL C 1 246 ? 26.805 12.453 -8.400 1.00 35.37 282 VAL C CA 1
ATOM 6785 C C . VAL C 1 246 ? 25.491 12.127 -9.118 1.00 35.73 282 VAL C C 1
ATOM 6786 O O . VAL C 1 246 ? 25.399 11.130 -9.840 1.00 37.03 282 VAL C O 1
ATOM 6790 N N . VAL C 1 247 ? 24.469 12.945 -8.900 1.00 35.58 283 VAL C N 1
ATOM 6791 C CA . VAL C 1 247 ? 23.164 12.726 -9.523 1.00 33.58 283 VAL C CA 1
ATOM 6792 C C . VAL C 1 247 ? 22.814 13.884 -10.462 1.00 38.77 283 VAL C C 1
ATOM 6793 O O . VAL C 1 247 ? 22.620 15.021 -10.010 1.00 36.52 283 VAL C O 1
ATOM 6797 N N . THR C 1 248 ? 22.733 13.591 -11.761 1.00 38.80 284 THR C N 1
ATOM 6798 C CA . THR C 1 248 ? 22.378 14.594 -12.765 1.00 41.26 284 THR C CA 1
ATOM 6799 C C . THR C 1 248 ? 20.859 14.583 -12.959 1.00 41.51 284 THR C C 1
ATOM 6800 O O . THR C 1 248 ? 20.279 13.524 -13.206 1.00 37.53 284 THR C O 1
ATOM 6804 N N . TYR C 1 249 ? 20.219 15.751 -12.840 1.00 40.36 285 TYR C N 1
ATOM 6805 C CA . TYR C 1 249 ? 18.769 15.843 -13.005 1.00 40.70 285 TYR C CA 1
ATOM 6806 C C . TYR C 1 249 ? 18.332 17.027 -13.863 1.00 42.53 285 TYR C C 1
ATOM 6807 O O . TYR C 1 249 ? 17.144 17.336 -13.957 1.00 40.65 285 TYR C O 1
ATOM 6816 N N . GLY C 1 250 ? 19.302 17.686 -14.488 1.00 45.52 286 GLY C N 1
ATOM 6817 C CA . GLY C 1 250 ? 19.016 18.817 -15.357 1.00 46.38 286 GLY C CA 1
ATOM 6818 C C . GLY C 1 250 ? 20.158 18.996 -16.340 1.00 47.82 286 GLY C C 1
ATOM 6819 O O . GLY C 1 250 ? 21.185 18.328 -16.225 1.00 47.22 286 GLY C O 1
ATOM 6820 N N . MET C 1 251 ? 19.980 19.894 -17.302 1.00 50.48 287 MET C N 1
ATOM 6821 C CA . MET C 1 251 ? 20.991 20.184 -18.324 1.00 51.57 287 MET C CA 1
ATOM 6822 C C . MET C 1 251 ? 20.978 21.697 -18.554 1.00 50.78 287 MET C C 1
ATOM 6823 O O . MET C 1 251 ? 20.930 22.156 -19.687 1.00 49.02 287 MET C O 1
ATOM 6828 N N . ALA C 1 252 ? 21.018 22.462 -17.469 1.00 52.28 288 ALA C N 1
ATOM 6829 C CA . ALA C 1 252 ? 20.968 23.920 -17.542 1.00 53.76 288 ALA C CA 1
ATOM 6830 C C . ALA C 1 252 ? 22.020 24.590 -18.424 1.00 56.40 288 ALA C C 1
ATOM 6831 O O . ALA C 1 252 ? 21.730 25.600 -19.061 1.00 57.21 288 ALA C O 1
ATOM 6833 N N . ASN C 1 253 ? 23.232 24.045 -18.468 1.00 57.74 289 ASN C N 1
ATOM 6834 C CA . ASN C 1 253 ? 24.282 24.643 -19.287 1.00 60.45 289 ASN C CA 1
ATOM 6835 C C . ASN C 1 253 ? 24.001 24.598 -20.790 1.00 63.16 289 ASN C C 1
ATOM 6836 O O . ASN C 1 253 ? 24.746 25.179 -21.581 1.00 64.23 289 ASN C O 1
ATOM 6841 N N . LEU C 1 254 ? 22.933 23.915 -21.189 1.00 65.57 290 LEU C N 1
ATOM 6842 C CA . LEU C 1 254 ? 22.572 23.851 -22.601 1.00 68.37 290 LEU C CA 1
ATOM 6843 C C . LEU C 1 254 ? 21.506 24.896 -22.861 1.00 70.65 290 LEU C C 1
ATOM 6844 O O . LEU C 1 254 ? 20.718 24.773 -23.796 1.00 71.62 290 LEU C O 1
ATOM 6849 N N . LEU C 1 255 ? 21.487 25.924 -22.018 1.00 73.17 291 LEU C N 1
ATOM 6850 C CA . LEU C 1 255 ? 20.519 27.003 -22.145 1.00 75.30 291 LEU C CA 1
ATOM 6851 C C . LEU C 1 255 ? 21.142 28.330 -21.707 1.00 76.20 291 LEU C C 1
ATOM 6852 O O . LEU C 1 255 ? 22.368 28.467 -21.648 1.00 76.65 291 LEU C O 1
ATOM 6857 N N . GLN C 1 272 ? 28.381 13.817 -23.802 1.00 73.14 308 GLN C N 1
ATOM 6858 C CA . GLN C 1 272 ? 29.667 14.449 -23.535 1.00 73.98 308 GLN C CA 1
ATOM 6859 C C . GLN C 1 272 ? 30.378 13.754 -22.358 1.00 72.43 308 GLN C C 1
ATOM 6860 O O . GLN C 1 272 ? 31.493 13.253 -22.525 1.00 73.22 308 GLN C O 1
ATOM 6866 N N . PHE C 1 273 ? 29.753 13.723 -21.177 1.00 69.00 309 PHE C N 1
ATOM 6867 C CA . PHE C 1 273 ? 30.366 13.048 -20.026 1.00 65.51 309 PHE C CA 1
ATOM 6868 C C . PHE C 1 273 ? 29.958 11.580 -20.000 1.00 63.72 309 PHE C C 1
ATOM 6869 O O . PHE C 1 273 ? 28.776 11.251 -19.891 1.00 63.06 309 PHE C O 1
ATOM 6877 N N . SER C 1 274 ? 30.952 10.705 -20.073 1.00 61.06 310 SER C N 1
ATOM 6878 C CA . SER C 1 274 ? 30.715 9.271 -20.103 1.00 59.85 310 SER C CA 1
ATOM 6879 C C . SER C 1 274 ? 31.654 8.521 -19.152 1.00 58.30 310 SER C C 1
ATOM 6880 O O . SER C 1 274 ? 32.790 8.934 -18.966 1.00 57.22 310 SER C O 1
ATOM 6883 N N . VAL C 1 275 ? 31.169 7.428 -18.557 1.00 55.69 311 VAL C N 1
ATOM 6884 C CA . VAL C 1 275 ? 31.963 6.596 -17.643 1.00 52.02 311 VAL C CA 1
ATOM 6885 C C . VAL C 1 275 ? 31.785 5.108 -17.952 1.00 50.09 311 VAL C C 1
ATOM 6886 O O . VAL C 1 275 ? 30.780 4.695 -18.522 1.00 48.03 311 VAL C O 1
ATOM 6890 N N . THR C 1 276 ? 32.768 4.307 -17.560 1.00 49.73 312 THR C N 1
ATOM 6891 C CA . THR C 1 276 ? 32.708 2.866 -17.769 1.00 50.96 312 THR C CA 1
ATOM 6892 C C . THR C 1 276 ? 32.746 2.165 -16.417 1.00 50.58 312 THR C C 1
ATOM 6893 O O . THR C 1 276 ? 32.987 2.794 -15.378 1.00 49.82 312 THR C O 1
ATOM 6897 N N . ALA C 1 277 ? 32.519 0.857 -16.439 1.00 50.10 313 ALA C N 1
ATOM 6898 C CA . ALA C 1 277 ? 32.519 0.062 -15.224 1.00 50.85 313 ALA C CA 1
ATOM 6899 C C . ALA C 1 277 ? 33.847 0.178 -14.470 1.00 50.09 313 ALA C C 1
ATOM 6900 O O . ALA C 1 277 ? 33.867 0.500 -13.280 1.00 47.75 313 ALA C O 1
ATOM 6902 N N . LEU C 1 278 ? 34.953 -0.066 -15.167 1.00 50.06 314 LEU C N 1
ATOM 6903 C CA . LEU C 1 278 ? 36.266 -0.015 -14.533 1.00 50.85 314 LEU C CA 1
ATOM 6904 C C . LEU C 1 278 ? 36.609 1.306 -13.878 1.00 48.23 314 LEU C C 1
ATOM 6905 O O . LEU C 1 278 ? 37.196 1.321 -12.798 1.00 48.84 314 LEU C O 1
ATOM 6910 N N . GLN C 1 279 ? 36.265 2.411 -14.526 1.00 46.31 315 GLN C N 1
ATOM 6911 C CA . GLN C 1 279 ? 36.538 3.718 -13.943 1.00 46.40 315 GLN C CA 1
ATOM 6912 C C . GLN C 1 279 ? 35.802 3.841 -12.597 1.00 45.61 315 GLN C C 1
ATOM 6913 O O . GLN C 1 279 ? 36.381 4.279 -11.604 1.00 45.12 315 GLN C O 1
ATOM 6919 N N . LEU C 1 280 ? 34.536 3.428 -12.560 1.00 44.29 316 LEU C N 1
ATOM 6920 C CA . LEU C 1 280 ? 33.751 3.510 -11.331 1.00 43.59 316 LEU C CA 1
ATOM 6921 C C . LEU C 1 280 ? 34.294 2.594 -10.244 1.00 44.73 316 LEU C C 1
ATOM 6922 O O . LEU C 1 280 ? 34.347 2.971 -9.079 1.00 43.70 316 LEU C O 1
ATOM 6927 N N . LEU C 1 281 ? 34.690 1.387 -10.638 1.00 44.69 317 LEU C N 1
ATOM 6928 C CA . LEU C 1 281 ? 35.198 0.389 -9.705 1.00 45.95 317 LEU C CA 1
ATOM 6929 C C . LEU C 1 281 ? 36.485 0.828 -8.997 1.00 46.63 317 LEU C C 1
ATOM 6930 O O . LEU C 1 281 ? 36.626 0.629 -7.794 1.00 43.29 317 LEU C O 1
ATOM 6935 N N . GLN C 1 282 ? 37.411 1.429 -9.742 1.00 47.92 318 GLN C N 1
ATOM 6936 C CA . GLN C 1 282 ? 38.673 1.884 -9.168 1.00 49.60 318 GLN C CA 1
ATOM 6937 C C . GLN C 1 282 ? 38.495 3.125 -8.301 1.00 48.16 318 GLN C C 1
ATOM 6938 O O . GLN C 1 282 ? 39.382 3.483 -7.524 1.00 47.82 318 GLN C O 1
ATOM 6944 N N . ALA C 1 283 ? 37.346 3.776 -8.413 1.00 44.97 319 ALA C N 1
ATOM 6945 C CA . ALA C 1 283 ? 37.127 4.986 -7.636 1.00 44.60 319 ALA C CA 1
ATOM 6946 C C . ALA C 1 283 ? 36.084 4.850 -6.536 1.00 43.08 319 ALA C C 1
ATOM 6947 O O . ALA C 1 283 ? 36.014 5.690 -5.645 1.00 44.95 319 ALA C O 1
ATOM 6949 N N . ASN C 1 284 ? 35.290 3.786 -6.583 1.00 40.32 320 ASN C N 1
ATOM 6950 C CA . ASN C 1 284 ? 34.232 3.591 -5.598 1.00 38.63 320 ASN C CA 1
ATOM 6951 C C . ASN C 1 284 ? 33.264 4.755 -5.695 1.00 38.42 320 ASN C C 1
ATOM 6952 O O . ASN C 1 284 ? 32.994 5.442 -4.714 1.00 41.50 320 ASN C O 1
ATOM 6957 N N . ARG C 1 285 ? 32.749 4.973 -6.898 1.00 36.18 321 ARG C N 1
ATOM 6958 C CA . ARG C 1 285 ? 31.813 6.048 -7.147 1.00 37.63 321 ARG C CA 1
ATOM 6959 C C . ARG C 1 285 ? 30.603 5.557 -7.914 1.00 37.29 321 ARG C C 1
ATOM 6960 O O . ARG C 1 285 ? 30.597 4.457 -8.464 1.00 37.95 321 ARG C O 1
ATOM 6968 N N . ALA C 1 286 ? 29.577 6.392 -7.949 1.00 36.95 322 ALA C N 1
ATOM 6969 C CA . ALA C 1 286 ? 28.356 6.072 -8.665 1.00 38.60 322 ALA C CA 1
ATOM 6970 C C . ALA C 1 286 ? 27.870 7.336 -9.342 1.00 39.69 322 ALA C C 1
ATOM 6971 O O . ALA C 1 286 ? 27.972 8.433 -8.781 1.00 39.70 322 ALA C O 1
ATOM 6973 N N . VAL C 1 287 ? 27.355 7.177 -10.554 1.00 40.72 323 VAL C N 1
ATOM 6974 C CA . VAL C 1 287 ? 26.796 8.288 -11.297 1.00 40.42 323 VAL C CA 1
ATOM 6975 C C . VAL C 1 287 ? 25.339 7.889 -11.510 1.00 39.42 323 VAL C C 1
ATOM 6976 O O . VAL C 1 287 ? 25.050 6.755 -11.900 1.00 36.82 323 VAL C O 1
ATOM 6980 N N . CYS C 1 288 ? 24.421 8.812 -11.236 1.00 38.69 324 CYS C N 1
ATOM 6981 C CA . CYS C 1 288 ? 22.992 8.528 -11.363 1.00 38.67 324 CYS C CA 1
ATOM 6982 C C . CYS C 1 288 ? 22.280 9.600 -12.179 1.00 39.73 324 CYS C C 1
ATOM 6983 O O . CYS C 1 288 ? 22.803 10.701 -12.372 1.00 37.77 324 CYS C O 1
ATOM 6986 N N . GLY C 1 289 ? 21.077 9.271 -12.646 1.00 38.18 325 GLY C N 1
ATOM 6987 C CA . GLY C 1 289 ? 20.295 10.219 -13.415 1.00 37.01 325 GLY C CA 1
ATOM 6988 C C . GLY C 1 289 ? 18.839 10.198 -13.006 1.00 38.42 325 GLY C C 1
ATOM 6989 O O . GLY C 1 289 ? 18.269 9.122 -12.770 1.00 39.19 325 GLY C O 1
ATOM 6990 N N . PHE C 1 290 ? 18.226 11.377 -12.942 1.00 37.41 326 PHE C N 1
ATOM 6991 C CA . PHE C 1 290 ? 16.842 11.481 -12.538 1.00 38.93 326 PHE C CA 1
ATOM 6992 C C . PHE C 1 290 ? 16.065 12.577 -13.241 1.00 42.59 326 PHE C C 1
ATOM 6993 O O . PHE C 1 290 ? 16.599 13.639 -13.578 1.00 42.30 326 PHE C O 1
ATOM 7001 N N . HIS C 1 291 ? 14.789 12.292 -13.463 1.00 44.28 327 HIS C N 1
ATOM 7002 C CA . HIS C 1 291 ? 13.879 13.233 -14.077 1.00 47.97 327 HIS C CA 1
ATOM 7003 C C . HIS C 1 291 ? 12.483 12.734 -13.835 1.00 46.03 327 HIS C C 1
ATOM 7004 O O . HIS C 1 291 ? 12.108 11.667 -14.308 1.00 43.09 327 HIS C O 1
ATOM 7011 N N . LEU C 1 292 ? 11.728 13.506 -13.065 1.00 47.29 328 LEU C N 1
ATOM 7012 C CA . LEU C 1 292 ? 10.370 13.145 -12.701 1.00 49.56 328 LEU C CA 1
ATOM 7013 C C . LEU C 1 292 ? 9.477 12.850 -13.896 1.00 52.64 328 LEU C C 1
ATOM 7014 O O . LEU C 1 292 ? 8.539 12.063 -13.793 1.00 53.36 328 LEU C O 1
ATOM 7019 N N . GLY C 1 293 ? 9.771 13.471 -15.030 1.00 55.34 329 GLY C N 1
ATOM 7020 C CA . GLY C 1 293 ? 8.968 13.240 -16.213 1.00 61.26 329 GLY C CA 1
ATOM 7021 C C . GLY C 1 293 ? 8.964 11.790 -16.668 1.00 65.62 329 GLY C C 1
ATOM 7022 O O . GLY C 1 293 ? 7.906 11.162 -16.747 1.00 66.85 329 GLY C O 1
ATOM 7023 N N . TYR C 1 294 ? 10.148 11.248 -16.949 1.00 68.46 330 TYR C N 1
ATOM 7024 C CA . TYR C 1 294 ? 10.279 9.873 -17.422 1.00 70.70 330 TYR C CA 1
ATOM 7025 C C . TYR C 1 294 ? 9.958 8.822 -16.363 1.00 71.97 330 TYR C C 1
ATOM 7026 O O . TYR C 1 294 ? 10.428 7.691 -16.451 1.00 74.44 330 TYR C O 1
ATOM 7035 N N . LEU C 1 295 ? 9.136 9.185 -15.382 1.00 72.60 331 LEU C N 1
ATOM 7036 C CA . LEU C 1 295 ? 8.777 8.282 -14.287 1.00 72.46 331 LEU C CA 1
ATOM 7037 C C . LEU C 1 295 ? 7.250 8.235 -14.105 1.00 75.16 331 LEU C C 1
ATOM 7038 O O . LEU C 1 295 ? 6.755 8.026 -12.996 1.00 75.84 331 LEU C O 1
ATOM 7043 N N . ASP C 1 296 ? 6.510 8.414 -15.200 1.00 78.03 332 ASP C N 1
ATOM 7044 C CA . ASP C 1 296 ? 5.039 8.432 -15.174 1.00 79.77 332 ASP C CA 1
ATOM 7045 C C . ASP C 1 296 ? 4.320 7.114 -14.867 1.00 80.84 332 ASP C C 1
ATOM 7046 O O . ASP C 1 296 ? 3.094 7.098 -14.730 1.00 81.09 332 ASP C O 1
ATOM 7048 N N . GLY C 1 297 ? 5.067 6.019 -14.748 1.00 81.37 333 GLY C N 1
ATOM 7049 C CA . GLY C 1 297 ? 4.438 4.738 -14.467 1.00 80.19 333 GLY C CA 1
ATOM 7050 C C . GLY C 1 297 ? 4.264 4.369 -13.001 1.00 79.64 333 GLY C C 1
ATOM 7051 O O . GLY C 1 297 ? 3.263 3.751 -12.628 1.00 80.23 333 GLY C O 1
ATOM 7052 N N . GLU C 1 298 ? 5.221 4.761 -12.164 1.00 77.60 334 GLU C N 1
ATOM 7053 C CA . GLU C 1 298 ? 5.189 4.432 -10.740 1.00 76.08 334 GLU C CA 1
ATOM 7054 C C . GLU C 1 298 ? 4.435 5.416 -9.846 1.00 72.80 334 GLU C C 1
ATOM 7055 O O . GLU C 1 298 ? 5.052 6.292 -9.242 1.00 72.09 334 GLU C O 1
ATOM 7061 N N . VAL C 1 299 ? 3.118 5.267 -9.731 1.00 69.52 335 VAL C N 1
ATOM 7062 C CA . VAL C 1 299 ? 2.349 6.173 -8.880 1.00 67.00 335 VAL C CA 1
ATOM 7063 C C . VAL C 1 299 ? 2.525 5.819 -7.401 1.00 64.77 335 VAL C C 1
ATOM 7064 O O . VAL C 1 299 ? 2.451 6.693 -6.535 1.00 62.84 335 VAL C O 1
ATOM 7068 N N . GLU C 1 300 ? 2.763 4.542 -7.112 1.00 61.91 336 GLU C N 1
ATOM 7069 C CA . GLU C 1 300 ? 2.955 4.112 -5.731 1.00 60.95 336 GLU C CA 1
ATOM 7070 C C . GLU C 1 300 ? 4.236 4.748 -5.213 1.00 56.90 336 GLU C C 1
ATOM 7071 O O . GLU C 1 300 ? 4.293 5.223 -4.077 1.00 56.56 336 GLU C O 1
ATOM 7077 N N . LEU C 1 301 ? 5.265 4.739 -6.054 1.00 52.96 337 LEU C N 1
ATOM 7078 C CA . LEU C 1 301 ? 6.563 5.308 -5.699 1.00 52.53 337 LEU C CA 1
ATOM 7079 C C . LEU C 1 301 ? 6.454 6.826 -5.450 1.00 49.46 337 LEU C C 1
ATOM 7080 O O . LEU C 1 301 ? 6.869 7.319 -4.399 1.00 49.90 337 LEU C O 1
ATOM 7085 N N . VAL C 1 302 ? 5.878 7.558 -6.397 1.00 46.28 338 VAL C N 1
ATOM 7086 C CA . VAL C 1 302 ? 5.722 9.007 -6.233 1.00 47.98 338 VAL C CA 1
ATOM 7087 C C . VAL C 1 302 ? 4.762 9.342 -5.076 1.00 47.46 338 VAL C C 1
ATOM 7088 O O . VAL C 1 302 ? 5.017 10.264 -4.299 1.00 45.97 338 VAL C O 1
ATOM 7092 N N . SER C 1 303 ? 3.677 8.581 -4.945 1.00 47.32 339 SER C N 1
ATOM 7093 C CA . SER C 1 303 ? 2.718 8.810 -3.867 1.00 47.11 339 SER C CA 1
ATOM 7094 C C . SER C 1 303 ? 3.360 8.641 -2.494 1.00 46.86 339 SER C C 1
ATOM 7095 O O . SER C 1 303 ? 3.027 9.372 -1.550 1.00 47.07 339 SER C O 1
ATOM 7098 N N . GLY C 1 304 ? 4.267 7.672 -2.373 1.00 44.02 340 GLY C N 1
ATOM 7099 C CA . GLY C 1 304 ? 4.928 7.449 -1.094 1.00 42.78 340 GLY C CA 1
ATOM 7100 C C . GLY C 1 304 ? 5.779 8.649 -0.722 1.00 42.35 340 GLY C C 1
ATOM 7101 O O . GLY C 1 304 ? 5.871 9.044 0.440 1.00 43.60 340 GLY C O 1
ATOM 7102 N N . VAL C 1 305 ? 6.418 9.234 -1.724 1.00 42.43 341 VAL C N 1
ATOM 7103 C CA . VAL C 1 305 ? 7.247 10.406 -1.500 1.00 42.20 341 VAL C CA 1
ATOM 7104 C C . VAL C 1 305 ? 6.363 11.594 -1.112 1.00 41.10 341 VAL C C 1
ATOM 7105 O O . VAL C 1 305 ? 6.652 12.301 -0.140 1.00 43.46 341 VAL C O 1
ATOM 7109 N N . VAL C 1 306 ? 5.268 11.798 -1.837 1.00 41.43 342 VAL C N 1
ATOM 7110 C CA . VAL C 1 306 ? 4.376 12.914 -1.527 1.00 42.54 342 VAL C CA 1
ATOM 7111 C C . VAL C 1 306 ? 3.877 12.844 -0.095 1.00 44.11 342 VAL C C 1
ATOM 7112 O O . VAL C 1 306 ? 3.873 13.859 0.618 1.00 42.40 342 VAL C O 1
ATOM 7116 N N . ALA C 1 307 ? 3.459 11.651 0.330 1.00 44.13 343 ALA C N 1
ATOM 7117 C CA . ALA C 1 307 ? 2.978 11.472 1.700 1.00 45.45 343 ALA C CA 1
ATOM 7118 C C . ALA C 1 307 ? 4.091 11.839 2.689 1.00 44.90 343 ALA C C 1
ATOM 7119 O O . ALA C 1 307 ? 3.836 12.449 3.729 1.00 45.82 343 ALA C O 1
ATOM 7121 N N . ARG C 1 308 ? 5.331 11.481 2.366 1.00 45.52 344 ARG C N 1
ATOM 7122 C CA . ARG C 1 308 ? 6.442 11.807 3.261 1.00 45.98 344 ARG C CA 1
ATOM 7123 C C . ARG C 1 308 ? 6.668 13.323 3.343 1.00 44.28 344 ARG C C 1
ATOM 7124 O O . ARG C 1 308 ? 6.946 13.869 4.411 1.00 43.77 344 ARG C O 1
ATOM 7132 N N . LEU C 1 309 ? 6.558 13.997 2.206 1.00 42.86 345 LEU C N 1
ATOM 7133 C CA . LEU C 1 309 ? 6.763 15.440 2.166 1.00 41.63 345 LEU C CA 1
ATOM 7134 C C . LEU C 1 309 ? 5.671 16.169 2.945 1.00 42.21 345 LEU C C 1
ATOM 7135 O O . LEU C 1 309 ? 5.952 17.112 3.687 1.00 41.77 345 LEU C O 1
ATOM 7140 N N . LEU C 1 310 ? 4.428 15.727 2.793 1.00 43.88 346 LEU C N 1
ATOM 7141 C CA . LEU C 1 310 ? 3.342 16.361 3.519 1.00 47.79 346 LEU C CA 1
ATOM 7142 C C . LEU C 1 310 ? 3.518 16.193 5.030 1.00 49.28 346 LEU C C 1
ATOM 7143 O O . LEU C 1 310 ? 3.197 17.110 5.802 1.00 48.82 346 LEU C O 1
ATOM 7148 N N . ALA C 1 311 ? 4.035 15.036 5.454 1.00 47.44 347 ALA C N 1
ATOM 7149 C CA . ALA C 1 311 ? 4.263 14.802 6.881 1.00 48.24 347 ALA C CA 1
ATOM 7150 C C . ALA C 1 311 ? 5.317 15.802 7.355 1.00 48.10 347 ALA C C 1
ATOM 7151 O O . ALA C 1 311 ? 5.196 16.384 8.433 1.00 50.40 347 ALA C O 1
ATOM 7153 N N . LEU C 1 312 ? 6.348 16.002 6.540 1.00 46.67 348 LEU C N 1
ATOM 7154 C CA . LEU C 1 312 ? 7.411 16.941 6.879 1.00 47.46 348 LEU C CA 1
ATOM 7155 C C . LEU C 1 312 ? 6.847 18.359 6.946 1.00 47.71 348 LEU C C 1
ATOM 7156 O O . LEU C 1 312 ? 7.184 19.129 7.846 1.00 49.41 348 LEU C O 1
ATOM 7161 N N . TYR C 1 313 ? 5.980 18.700 5.998 1.00 48.66 349 TYR C N 1
ATOM 7162 C CA . TYR C 1 313 ? 5.368 20.026 5.975 1.00 48.78 349 TYR C CA 1
ATOM 7163 C C . TYR C 1 313 ? 4.525 20.245 7.224 1.00 49.44 349 TYR C C 1
ATOM 7164 O O . TYR C 1 313 ? 4.628 21.281 7.880 1.00 49.05 349 TYR C O 1
ATOM 7173 N N . ASN C 1 314 ? 3.682 19.268 7.545 1.00 51.69 350 ASN C N 1
ATOM 7174 C CA . ASN C 1 314 ? 2.819 19.378 8.712 1.00 53.23 350 ASN C CA 1
ATOM 7175 C C . ASN C 1 314 ? 3.592 19.431 10.036 1.00 54.12 350 ASN C C 1
ATOM 7176 O O . ASN C 1 314 ? 3.032 19.821 11.063 1.00 56.17 350 ASN C O 1
ATOM 7181 N N . GLN C 1 315 ? 4.866 19.042 10.016 1.00 53.75 351 GLN C N 1
ATOM 7182 C CA . GLN C 1 315 ? 5.698 19.071 11.222 1.00 53.76 351 GLN C CA 1
ATOM 7183 C C . GLN C 1 315 ? 6.608 20.306 11.228 1.00 54.00 351 GLN C C 1
ATOM 7184 O O . GLN C 1 315 ? 7.396 20.509 12.156 1.00 53.14 351 GLN C O 1
ATOM 7190 N N . GLY C 1 316 ? 6.498 21.122 10.181 1.00 54.06 352 GLY C N 1
ATOM 7191 C CA . GLY C 1 316 ? 7.279 22.343 10.083 1.00 52.30 352 GLY C CA 1
ATOM 7192 C C . GLY C 1 316 ? 8.716 22.206 9.622 1.00 53.13 352 GLY C C 1
ATOM 7193 O O . GLY C 1 316 ? 9.519 23.101 9.872 1.00 53.38 352 GLY C O 1
ATOM 7194 N N . HIS C 1 317 ? 9.044 21.118 8.929 1.00 53.50 353 HIS C N 1
ATOM 7195 C CA . HIS C 1 317 ? 10.417 20.883 8.475 1.00 52.13 353 HIS C CA 1
ATOM 7196 C C . HIS C 1 317 ? 10.746 21.430 7.101 1.00 49.89 353 HIS C C 1
ATOM 7197 O O . HIS C 1 317 ? 11.914 21.676 6.781 1.00 47.83 353 HIS C O 1
ATOM 7204 N N . ILE C 1 318 ? 9.717 21.613 6.287 1.00 47.78 354 ILE C N 1
ATOM 7205 C CA . ILE C 1 318 ? 9.898 22.185 4.965 1.00 47.53 354 ILE C CA 1
ATOM 7206 C C . ILE C 1 318 ? 8.853 23.273 4.742 1.00 46.44 354 ILE C C 1
ATOM 7207 O O . ILE C 1 318 ? 7.797 23.276 5.372 1.00 45.06 354 ILE C O 1
ATOM 7212 N N . LYS C 1 319 ? 9.177 24.213 3.867 1.00 47.24 355 LYS C N 1
ATOM 7213 C CA . LYS C 1 319 ? 8.258 25.287 3.509 1.00 48.43 355 LYS C CA 1
ATOM 7214 C C . LYS C 1 319 ? 8.697 25.866 2.179 1.00 46.64 355 LYS C C 1
ATOM 7215 O O . LYS C 1 319 ? 9.737 26.515 2.086 1.00 43.81 355 LYS C O 1
ATOM 7221 N N . PRO C 1 320 ? 7.903 25.629 1.125 1.00 47.25 356 PRO C N 1
ATOM 7222 C CA . PRO C 1 320 ? 8.182 26.112 -0.229 1.00 46.65 356 PRO C CA 1
ATOM 7223 C C . PRO C 1 320 ? 8.290 27.631 -0.232 1.00 48.45 356 PRO C C 1
ATOM 7224 O O . PRO C 1 320 ? 7.361 28.316 0.180 1.00 47.95 356 PRO C O 1
ATOM 7228 N N . HIS C 1 321 ? 9.422 28.149 -0.691 1.00 49.32 357 HIS C N 1
ATOM 7229 C CA . HIS C 1 321 ? 9.633 29.586 -0.742 1.00 50.87 357 HIS C CA 1
ATOM 7230 C C . HIS C 1 321 ? 9.290 30.125 -2.135 1.00 50.51 357 HIS C C 1
ATOM 7231 O O . HIS C 1 321 ? 9.780 29.615 -3.139 1.00 50.02 357 HIS C O 1
ATOM 7238 N N . ILE C 1 322 ? 8.448 31.158 -2.191 1.00 51.16 358 ILE C N 1
ATOM 7239 C CA . ILE C 1 322 ? 8.032 31.739 -3.470 1.00 50.05 358 ILE C CA 1
ATOM 7240 C C . ILE C 1 322 ? 8.855 32.941 -3.896 1.00 50.77 358 ILE C C 1
ATOM 7241 O O . ILE C 1 322 ? 8.987 33.914 -3.154 1.00 50.47 358 ILE C O 1
ATOM 7246 N N . ASP C 1 323 ? 9.406 32.875 -5.102 1.00 51.31 359 ASP C N 1
ATOM 7247 C CA . ASP C 1 323 ? 10.195 33.983 -5.622 1.00 51.59 359 ASP C CA 1
ATOM 7248 C C . ASP C 1 323 ? 9.249 35.060 -6.149 1.00 52.71 359 ASP C C 1
ATOM 7249 O O . ASP C 1 323 ? 9.351 36.231 -5.775 1.00 50.93 359 ASP C O 1
ATOM 7254 N N . SER C 1 324 ? 8.325 34.653 -7.016 1.00 51.19 360 SER C N 1
ATOM 7255 C CA . SER C 1 324 ? 7.379 35.589 -7.606 1.00 52.15 360 SER C CA 1
ATOM 7256 C C . SER C 1 324 ? 6.214 34.903 -8.314 1.00 51.97 360 SER C C 1
ATOM 7257 O O . SER C 1 324 ? 6.280 33.722 -8.652 1.00 51.60 360 SER C O 1
ATOM 7260 N N . VAL C 1 325 ? 5.149 35.667 -8.532 1.00 52.01 361 VAL C N 1
ATOM 7261 C CA . VAL C 1 325 ? 3.945 35.190 -9.199 1.00 50.64 361 VAL C CA 1
ATOM 7262 C C . VAL C 1 325 ? 3.707 36.068 -10.434 1.00 52.32 361 VAL C C 1
ATOM 7263 O O . VAL C 1 325 ? 3.846 37.293 -10.364 1.00 53.74 361 VAL C O 1
ATOM 7267 N N . TRP C 1 326 ? 3.354 35.445 -11.558 1.00 52.50 362 TRP C N 1
ATOM 7268 C CA . TRP C 1 326 ? 3.111 36.166 -12.808 1.00 51.80 362 TRP C CA 1
ATOM 7269 C C . TRP C 1 326 ? 1.822 35.736 -13.506 1.00 53.42 362 TRP C C 1
ATOM 7270 O O . TRP C 1 326 ? 1.425 34.575 -13.435 1.00 54.11 362 TRP C O 1
ATOM 7281 N N . PRO C 1 327 ? 1.145 36.676 -14.190 1.00 54.53 363 PRO C N 1
ATOM 7282 C CA . PRO C 1 327 ? -0.095 36.343 -14.900 1.00 54.36 363 PRO C CA 1
ATOM 7283 C C . PRO C 1 327 ? 0.255 35.652 -16.214 1.00 53.45 363 PRO C C 1
ATOM 7284 O O . PRO C 1 327 ? 1.370 35.808 -16.714 1.00 52.76 363 PRO C O 1
ATOM 7288 N N . PHE C 1 328 ? -0.682 34.887 -16.767 1.00 54.85 364 PHE C N 1
ATOM 7289 C CA . PHE C 1 328 ? -0.434 34.194 -18.032 1.00 55.79 364 PHE C CA 1
ATOM 7290 C C . PHE C 1 328 ? 0.110 35.151 -19.084 1.00 58.48 364 PHE C C 1
ATOM 7291 O O . PHE C 1 328 ? 0.948 34.773 -19.904 1.00 58.30 364 PHE C O 1
ATOM 7299 N N . GLU C 1 329 ? -0.360 36.398 -19.045 1.00 61.04 365 GLU C N 1
ATOM 7300 C CA . GLU C 1 329 ? 0.074 37.417 -19.996 1.00 62.54 365 GLU C CA 1
ATOM 7301 C C . GLU C 1 329 ? 1.571 37.701 -19.939 1.00 62.19 365 GLU C C 1
ATOM 7302 O O . GLU C 1 329 ? 2.165 38.090 -20.944 1.00 62.54 365 GLU C O 1
ATOM 7308 N N . LYS C 1 330 ? 2.189 37.515 -18.776 1.00 61.28 366 LYS C N 1
ATOM 7309 C CA . LYS C 1 330 ? 3.621 37.777 -18.662 1.00 60.26 366 LYS C CA 1
ATOM 7310 C C . LYS C 1 330 ? 4.484 36.518 -18.592 1.00 58.22 366 LYS C C 1
ATOM 7311 O O . LYS C 1 330 ? 5.584 36.550 -18.037 1.00 57.08 366 LYS C O 1
ATOM 7317 N N . VAL C 1 331 ? 4.007 35.418 -19.167 1.00 55.98 367 VAL C N 1
ATOM 7318 C CA . VAL C 1 331 ? 4.773 34.176 -19.130 1.00 55.50 367 VAL C CA 1
ATOM 7319 C C . VAL C 1 331 ? 6.216 34.380 -19.601 1.00 56.48 367 VAL C C 1
ATOM 7320 O O . VAL C 1 331 ? 7.132 33.718 -19.111 1.00 54.77 367 VAL C O 1
ATOM 7324 N N . ALA C 1 332 ? 6.415 35.304 -20.542 1.00 57.57 368 ALA C N 1
ATOM 7325 C CA . ALA C 1 332 ? 7.752 35.592 -21.062 1.00 57.79 368 ALA C CA 1
ATOM 7326 C C . ALA C 1 332 ? 8.667 36.093 -19.949 1.00 57.91 368 ALA C C 1
ATOM 7327 O O . ALA C 1 332 ? 9.833 35.691 -19.867 1.00 58.14 368 ALA C O 1
ATOM 7329 N N . ASP C 1 333 ? 8.144 36.972 -19.097 1.00 57.45 369 ASP C N 1
ATOM 7330 C CA . ASP C 1 333 ? 8.932 37.501 -17.983 1.00 58.53 369 ASP C CA 1
ATOM 7331 C C . ASP C 1 333 ? 9.199 36.417 -16.935 1.00 56.90 369 ASP C C 1
ATOM 7332 O O . ASP C 1 333 ? 10.287 36.349 -16.362 1.00 56.64 369 ASP C O 1
ATOM 7337 N N . ALA C 1 334 ? 8.200 35.577 -16.683 1.00 55.45 370 ALA C N 1
ATOM 7338 C CA . ALA C 1 334 ? 8.347 34.492 -15.724 1.00 52.77 370 ALA C CA 1
ATOM 7339 C C . ALA C 1 334 ? 9.488 33.572 -16.173 1.00 51.90 370 ALA C C 1
ATOM 7340 O O . ALA C 1 334 ? 10.314 33.155 -15.360 1.00 50.97 370 ALA C O 1
ATOM 7342 N N . MET C 1 335 ? 9.543 33.273 -17.469 1.00 51.06 371 MET C N 1
ATOM 7343 C CA . MET C 1 335 ? 10.586 32.404 -17.994 1.00 52.24 371 MET C CA 1
ATOM 7344 C C . MET C 1 335 ? 11.955 33.068 -17.906 1.00 54.60 371 MET C C 1
ATOM 7345 O O . MET C 1 335 ? 12.951 32.424 -17.554 1.00 53.79 371 MET C O 1
ATOM 7350 N N . LYS C 1 336 ? 12.011 34.359 -18.218 1.00 55.07 372 LYS C N 1
ATOM 7351 C CA . LYS C 1 336 ? 13.269 35.084 -18.139 1.00 55.99 372 LYS C CA 1
ATOM 7352 C C . LYS C 1 336 ? 13.747 35.070 -16.684 1.00 54.50 372 LYS C C 1
ATOM 7353 O O . LYS C 1 336 ? 14.944 34.919 -16.414 1.00 53.15 372 LYS C O 1
ATOM 7359 N N . GLN C 1 337 ? 12.802 35.222 -15.755 1.00 52.65 373 GLN C N 1
ATOM 7360 C CA . GLN C 1 337 ? 13.112 35.206 -14.332 1.00 53.81 373 GLN C CA 1
ATOM 7361 C C . GLN C 1 337 ? 13.949 33.977 -14.019 1.00 54.25 373 GLN C C 1
ATOM 7362 O O . GLN C 1 337 ? 14.981 34.068 -13.358 1.00 54.10 373 GLN C O 1
ATOM 7368 N N . MET C 1 338 ? 13.494 32.825 -14.500 1.00 54.73 374 MET C N 1
ATOM 7369 C CA . MET C 1 338 ? 14.207 31.580 -14.276 1.00 56.10 374 MET C CA 1
ATOM 7370 C C . MET C 1 338 ? 15.411 31.448 -15.197 1.00 55.61 374 MET C C 1
ATOM 7371 O O . MET C 1 338 ? 16.534 31.252 -14.731 1.00 54.18 374 MET C O 1
ATOM 7376 N N . GLN C 1 339 ? 15.187 31.580 -16.501 1.00 56.09 375 GLN C N 1
ATOM 7377 C CA . GLN C 1 339 ? 16.276 31.430 -17.454 1.00 58.17 375 GLN C CA 1
ATOM 7378 C C . GLN C 1 339 ? 17.482 32.325 -17.178 1.00 60.13 375 GLN C C 1
ATOM 7379 O O . GLN C 1 339 ? 18.619 31.922 -17.428 1.00 59.64 375 GLN C O 1
ATOM 7385 N N . GLU C 1 340 ? 17.249 33.528 -16.657 1.00 62.27 376 GLU C N 1
ATOM 7386 C CA . GLU C 1 340 ? 18.355 34.441 -16.369 1.00 64.39 376 GLU C CA 1
ATOM 7387 C C . GLU C 1 340 ? 18.896 34.346 -14.940 1.00 64.88 376 GLU C C 1
ATOM 7388 O O . GLU C 1 340 ? 19.790 35.097 -14.552 1.00 65.24 376 GLU C O 1
ATOM 7394 N N . LYS C 1 341 ? 18.346 33.410 -14.171 1.00 64.50 377 LYS C N 1
ATOM 7395 C CA . LYS C 1 341 ? 18.777 33.157 -12.799 1.00 64.20 377 LYS C CA 1
ATOM 7396 C C . LYS C 1 341 ? 18.616 34.312 -11.812 1.00 62.66 377 LYS C C 1
ATOM 7397 O O . LYS C 1 341 ? 19.544 34.657 -11.082 1.00 62.58 377 LYS C O 1
ATOM 7403 N N . LYS C 1 342 ? 17.429 34.894 -11.768 1.00 59.88 378 LYS C N 1
ATOM 7404 C CA . LYS C 1 342 ? 17.186 35.996 -10.855 1.00 59.22 378 LYS C CA 1
ATOM 7405 C C . LYS C 1 342 ? 16.212 35.592 -9.754 1.00 56.54 378 LYS C C 1
ATOM 7406 O O . LYS C 1 342 ? 15.892 36.380 -8.864 1.00 56.32 378 LYS C O 1
ATOM 7412 N N . ASN C 1 343 ? 15.758 34.347 -9.803 1.00 52.93 379 ASN C N 1
ATOM 7413 C CA . ASN C 1 343 ? 14.816 33.875 -8.810 1.00 51.20 379 ASN C CA 1
ATOM 7414 C C . ASN C 1 343 ? 15.487 33.277 -7.575 1.00 51.12 379 ASN C C 1
ATOM 7415 O O . ASN C 1 343 ? 16.552 32.657 -7.652 1.00 52.58 379 ASN C O 1
ATOM 7420 N N . VAL C 1 344 ? 14.864 33.516 -6.429 1.00 48.58 380 VAL C N 1
ATOM 7421 C CA . VAL C 1 344 ? 15.312 32.984 -5.154 1.00 48.62 380 VAL C CA 1
ATOM 7422 C C . VAL C 1 344 ? 14.047 32.296 -4.668 1.00 47.33 380 VAL C C 1
ATOM 7423 O O . VAL C 1 344 ? 13.222 32.887 -3.980 1.00 47.91 380 VAL C O 1
ATOM 7427 N N . GLY C 1 345 ? 13.888 31.043 -5.070 1.00 48.06 381 GLY C N 1
ATOM 7428 C CA . GLY C 1 345 ? 12.702 30.298 -4.703 1.00 45.57 381 GLY C CA 1
ATOM 7429 C C . GLY C 1 345 ? 11.911 29.950 -5.945 1.00 45.37 381 GLY C C 1
ATOM 7430 O O . GLY C 1 345 ? 12.438 29.967 -7.063 1.00 45.43 381 GLY C O 1
ATOM 7431 N N . LYS C 1 346 ? 10.631 29.667 -5.750 1.00 44.54 382 LYS C N 1
ATOM 7432 C CA . LYS C 1 346 ? 9.750 29.257 -6.833 1.00 44.46 382 LYS C CA 1
ATOM 7433 C C . LYS C 1 346 ? 9.103 30.367 -7.652 1.00 44.37 382 LYS C C 1
ATOM 7434 O O . LYS C 1 346 ? 8.650 31.368 -7.101 1.00 44.97 382 LYS C O 1
ATOM 7440 N N . VAL C 1 347 ? 9.051 30.167 -8.968 1.00 44.28 383 VAL C N 1
ATOM 7441 C CA . VAL C 1 347 ? 8.414 31.109 -9.887 1.00 44.68 383 VAL C CA 1
ATOM 7442 C C . VAL C 1 347 ? 7.083 30.472 -10.284 1.00 44.66 383 VAL C C 1
ATOM 7443 O O . VAL C 1 347 ? 7.062 29.333 -10.751 1.00 44.26 383 VAL C O 1
ATOM 7447 N N . LEU C 1 348 ? 5.982 31.200 -10.108 1.00 43.61 384 LEU C N 1
ATOM 7448 C CA . LEU C 1 348 ? 4.658 30.672 -10.430 1.00 44.09 384 LEU C CA 1
ATOM 7449 C C . LEU C 1 348 ? 3.874 31.485 -11.451 1.00 46.01 384 LEU C C 1
ATOM 7450 O O . LEU C 1 348 ? 4.193 32.639 -11.738 1.00 47.85 384 LEU C O 1
ATOM 7455 N N . LEU C 1 349 ? 2.824 30.867 -11.972 1.00 46.12 385 LEU C N 1
ATOM 7456 C CA . LEU C 1 349 ? 1.937 31.494 -12.933 1.00 48.67 385 LEU C CA 1
ATOM 7457 C C . LEU C 1 349 ? 0.532 31.376 -12.369 1.00 50.28 385 LEU C C 1
ATOM 7458 O O . LEU C 1 349 ? 0.218 30.403 -11.688 1.00 51.07 385 LEU C O 1
ATOM 7463 N N . VAL C 1 350 ? -0.304 32.372 -12.633 1.00 51.06 386 VAL C N 1
ATOM 7464 C CA . VAL C 1 350 ? -1.688 32.350 -12.180 1.00 52.01 386 VAL C CA 1
ATOM 7465 C C . VAL C 1 350 ? -2.568 32.639 -13.397 1.00 55.10 386 VAL C C 1
ATOM 7466 O O . VAL C 1 350 ? -2.158 33.365 -14.303 1.00 54.73 386 VAL C O 1
ATOM 7470 N N . PRO C 1 351 ? -3.771 32.046 -13.458 1.00 57.39 387 PRO C N 1
ATOM 7471 C CA . PRO C 1 351 ? -4.653 32.292 -14.608 1.00 59.40 387 PRO C CA 1
ATOM 7472 C C . PRO C 1 351 ? -5.080 33.759 -14.729 1.00 60.63 387 PRO C C 1
ATOM 7473 O O . PRO C 1 351 ? -4.281 34.561 -15.272 1.00 62.03 387 PRO C O 1
ATOM 7477 N N . LEU D 1 12 ? 59.241 -20.698 9.517 1.00 87.27 48 LEU D N 1
ATOM 7478 C CA . LEU D 1 12 ? 58.023 -19.868 9.266 1.00 86.63 48 LEU D CA 1
ATOM 7479 C C . LEU D 1 12 ? 57.690 -19.862 7.771 1.00 86.16 48 LEU D C 1
ATOM 7480 O O . LEU D 1 12 ? 58.458 -19.344 6.962 1.00 86.07 48 LEU D O 1
ATOM 7485 N N . ARG D 1 13 ? 56.545 -20.438 7.409 1.00 84.76 49 ARG D N 1
ATOM 7486 C CA . ARG D 1 13 ? 56.139 -20.511 6.007 1.00 83.21 49 ARG D CA 1
ATOM 7487 C C . ARG D 1 13 ? 55.355 -19.317 5.471 1.00 81.98 49 ARG D C 1
ATOM 7488 O O . ARG D 1 13 ? 54.793 -18.525 6.232 1.00 81.56 49 ARG D O 1
ATOM 7496 N N . CYS D 1 14 ? 55.327 -19.208 4.144 1.00 79.92 50 CYS D N 1
ATOM 7497 C CA . CYS D 1 14 ? 54.639 -18.122 3.456 1.00 78.03 50 CYS D CA 1
ATOM 7498 C C . CYS D 1 14 ? 54.579 -18.384 1.957 1.00 74.61 50 CYS D C 1
ATOM 7499 O O . CYS D 1 14 ? 55.444 -19.055 1.395 1.00 73.04 50 CYS D O 1
ATOM 7502 N N . LEU D 1 15 ? 53.549 -17.851 1.315 1.00 71.90 51 LEU D N 1
ATOM 7503 C CA . LEU D 1 15 ? 53.391 -18.008 -0.122 1.00 68.57 51 LEU D CA 1
ATOM 7504 C C . LEU D 1 15 ? 53.850 -16.711 -0.777 1.00 67.76 51 LEU D C 1
ATOM 7505 O O . LEU D 1 15 ? 53.621 -15.626 -0.245 1.00 65.86 51 LEU D O 1
ATOM 7510 N N . VAL D 1 16 ? 54.519 -16.827 -1.921 1.00 67.85 52 VAL D N 1
ATOM 7511 C CA . VAL D 1 16 ? 55.015 -15.650 -2.625 1.00 68.14 52 VAL D CA 1
ATOM 7512 C C . VAL D 1 16 ? 54.680 -15.683 -4.114 1.00 67.01 52 VAL D C 1
ATOM 7513 O O . VAL D 1 16 ? 54.714 -16.737 -4.747 1.00 65.75 52 VAL D O 1
ATOM 7517 N N . LEU D 1 17 ? 54.341 -14.518 -4.654 1.00 67.07 53 LEU D N 1
ATOM 7518 C CA . LEU D 1 17 ? 54.020 -14.384 -6.070 1.00 67.76 53 LEU D CA 1
ATOM 7519 C C . LEU D 1 17 ? 55.328 -13.959 -6.730 1.00 68.23 53 LEU D C 1
ATOM 7520 O O . LEU D 1 17 ? 55.812 -12.847 -6.498 1.00 67.80 53 LEU D O 1
ATOM 7525 N N . THR D 1 18 ? 55.897 -14.850 -7.540 1.00 68.71 54 THR D N 1
ATOM 7526 C CA . THR D 1 18 ? 57.177 -14.595 -8.205 1.00 68.94 54 THR D CA 1
ATOM 7527 C C . THR D 1 18 ? 57.045 -13.862 -9.529 1.00 69.02 54 THR D C 1
ATOM 7528 O O . THR D 1 18 ? 57.934 -13.106 -9.924 1.00 68.57 54 THR D O 1
ATOM 7532 N N . GLY D 1 19 ? 55.933 -14.100 -10.211 1.00 69.25 55 GLY D N 1
ATOM 7533 C CA . GLY D 1 19 ? 55.687 -13.452 -11.480 1.00 68.79 55 GLY D CA 1
ATOM 7534 C C . GLY D 1 19 ? 54.202 -13.479 -11.748 1.00 68.88 55 GLY D C 1
ATOM 7535 O O . GLY D 1 19 ? 53.459 -14.153 -11.030 1.00 68.26 55 GLY D O 1
ATOM 7536 N N . PHE D 1 20 ? 53.771 -12.746 -12.771 1.00 68.42 56 PHE D N 1
ATOM 7537 C CA . PHE D 1 20 ? 52.362 -12.691 -13.141 1.00 68.79 56 PHE D CA 1
ATOM 7538 C C . PHE D 1 20 ? 52.054 -13.746 -14.191 1.00 69.64 56 PHE D C 1
ATOM 7539 O O . PHE D 1 20 ? 52.717 -13.817 -15.223 1.00 71.66 56 PHE D O 1
ATOM 7547 N N . GLY D 1 21 ? 51.043 -14.563 -13.928 1.00 69.19 57 GLY D N 1
ATOM 7548 C CA . GLY D 1 21 ? 50.685 -15.598 -14.873 1.00 70.30 57 GLY D CA 1
ATOM 7549 C C . GLY D 1 21 ? 49.670 -16.555 -14.289 1.00 71.57 57 GLY D C 1
ATOM 7550 O O . GLY D 1 21 ? 48.782 -16.143 -13.540 1.00 70.40 57 GLY D O 1
ATOM 7551 N N . GLY D 1 22 ? 49.808 -17.834 -14.628 1.00 73.22 58 GLY D N 1
ATOM 7552 C CA . GLY D 1 22 ? 48.887 -18.843 -14.130 1.00 74.88 58 GLY D CA 1
ATOM 7553 C C . GLY D 1 22 ? 49.146 -19.298 -12.703 1.00 75.34 58 GLY D C 1
ATOM 7554 O O . GLY D 1 22 ? 49.965 -18.725 -11.981 1.00 74.80 58 GLY D O 1
ATOM 7555 N N . TYR D 1 23 ? 48.434 -20.346 -12.307 1.00 76.59 59 TYR D N 1
ATOM 7556 C CA . TYR D 1 23 ? 48.531 -20.924 -10.972 1.00 77.88 59 TYR D CA 1
ATOM 7557 C C . TYR D 1 23 ? 49.968 -21.130 -10.504 1.00 79.64 59 TYR D C 1
ATOM 7558 O O . TYR D 1 23 ? 50.289 -20.919 -9.332 1.00 80.54 59 TYR D O 1
ATOM 7567 N N . ASP D 1 24 ? 50.825 -21.547 -11.429 1.00 80.70 60 ASP D N 1
ATOM 7568 C CA . ASP D 1 24 ? 52.232 -21.812 -11.143 1.00 81.92 60 ASP D CA 1
ATOM 7569 C C . ASP D 1 24 ? 53.052 -20.626 -10.632 1.00 81.68 60 ASP D C 1
ATOM 7570 O O . ASP D 1 24 ? 54.216 -20.795 -10.271 1.00 82.46 60 ASP D O 1
ATOM 7575 N N . LYS D 1 25 ? 52.461 -19.436 -10.597 1.00 80.20 61 LYS D N 1
ATOM 7576 C CA . LYS D 1 25 ? 53.190 -18.250 -10.151 1.00 79.12 61 LYS D CA 1
ATOM 7577 C C . LYS D 1 25 ? 53.249 -18.066 -8.631 1.00 78.40 61 LYS D C 1
ATOM 7578 O O . LYS D 1 25 ? 54.020 -17.243 -8.129 1.00 76.45 61 LYS D O 1
ATOM 7584 N N . VAL D 1 26 ? 52.433 -18.821 -7.901 1.00 78.70 62 VAL D N 1
ATOM 7585 C CA . VAL D 1 26 ? 52.424 -18.721 -6.442 1.00 79.78 62 VAL D CA 1
ATOM 7586 C C . VAL D 1 26 ? 53.305 -19.828 -5.884 1.00 80.25 62 VAL D C 1
ATOM 7587 O O . VAL D 1 26 ? 52.938 -21.003 -5.927 1.00 78.98 62 VAL D O 1
ATOM 7591 N N . LYS D 1 27 ? 54.468 -19.444 -5.364 1.00 81.47 63 LYS D N 1
ATOM 7592 C CA . LYS D 1 27 ? 55.423 -20.407 -4.825 1.00 83.62 63 LYS D CA 1
ATOM 7593 C C . LYS D 1 27 ? 55.450 -20.429 -3.300 1.00 84.11 63 LYS D C 1
ATOM 7594 O O . LYS D 1 27 ? 55.302 -19.394 -2.651 1.00 84.12 63 LYS D O 1
ATOM 7600 N N . LEU D 1 28 ? 55.648 -21.619 -2.740 1.00 85.36 64 LEU D N 1
ATOM 7601 C CA . LEU D 1 28 ? 55.717 -21.801 -1.292 1.00 86.60 64 LEU D CA 1
ATOM 7602 C C . LEU D 1 28 ? 57.157 -21.617 -0.812 1.00 87.96 64 LEU D C 1
ATOM 7603 O O . LEU D 1 28 ? 58.053 -22.345 -1.231 1.00 88.75 64 LEU D O 1
ATOM 7608 N N . GLN D 1 29 ? 57.376 -20.648 0.069 1.00 89.20 65 GLN D N 1
ATOM 7609 C CA . GLN D 1 29 ? 58.718 -20.378 0.573 1.00 91.25 65 GLN D CA 1
ATOM 7610 C C . GLN D 1 29 ? 58.841 -20.429 2.096 1.00 93.45 65 GLN D C 1
ATOM 7611 O O . GLN D 1 29 ? 57.886 -20.767 2.801 1.00 93.01 65 GLN D O 1
ATOM 7617 N N . SER D 1 30 ? 60.038 -20.104 2.583 1.00 95.60 66 SER D N 1
ATOM 7618 C CA . SER D 1 30 ? 60.346 -20.073 4.013 1.00 97.79 66 SER D CA 1
ATOM 7619 C C . SER D 1 30 ? 60.850 -18.679 4.368 1.00 99.88 66 SER D C 1
ATOM 7620 O O . SER D 1 30 ? 61.134 -17.867 3.488 1.00 99.96 66 SER D O 1
ATOM 7623 N N . ARG D 1 31 ? 60.961 -18.406 5.662 1.00 102.89 67 ARG D N 1
ATOM 7624 C CA . ARG D 1 31 ? 61.437 -17.114 6.138 1.00 105.78 67 ARG D CA 1
ATOM 7625 C C . ARG D 1 31 ? 62.020 -17.266 7.543 1.00 107.59 67 ARG D C 1
ATOM 7626 O O . ARG D 1 31 ? 61.837 -18.302 8.195 1.00 107.64 67 ARG D O 1
ATOM 7634 N N . PRO D 1 32 ? 62.731 -16.235 8.031 1.00 109.03 68 PRO D N 1
ATOM 7635 C CA . PRO D 1 32 ? 63.334 -16.291 9.366 1.00 109.54 68 PRO D CA 1
ATOM 7636 C C . PRO D 1 32 ? 62.325 -16.437 10.499 1.00 109.64 68 PRO D C 1
ATOM 7637 O O . PRO D 1 32 ? 61.538 -15.528 10.762 1.00 110.20 68 PRO D O 1
ATOM 7641 N N . ALA D 1 33 ? 62.351 -17.587 11.165 1.00 109.50 69 ALA D N 1
ATOM 7642 C CA . ALA D 1 33 ? 61.449 -17.840 12.281 1.00 109.39 69 ALA D CA 1
ATOM 7643 C C . ALA D 1 33 ? 61.909 -17.033 13.502 1.00 108.87 69 ALA D C 1
ATOM 7644 O O . ALA D 1 33 ? 62.009 -17.566 14.609 1.00 109.53 69 ALA D O 1
ATOM 7646 N N . ALA D 1 34 ? 62.179 -15.746 13.290 1.00 107.31 70 ALA D N 1
ATOM 7647 C CA . ALA D 1 34 ? 62.649 -14.854 14.349 1.00 105.85 70 ALA D CA 1
ATOM 7648 C C . ALA D 1 34 ? 61.524 -14.257 15.198 1.00 104.73 70 ALA D C 1
ATOM 7649 O O . ALA D 1 34 ? 60.372 -14.193 14.763 1.00 104.90 70 ALA D O 1
ATOM 7651 N N . PRO D 1 35 ? 61.850 -13.810 16.427 1.00 103.56 71 PRO D N 1
ATOM 7652 C CA . PRO D 1 35 ? 60.864 -13.215 17.336 1.00 102.22 71 PRO D CA 1
ATOM 7653 C C . PRO D 1 35 ? 60.307 -11.895 16.797 1.00 101.31 71 PRO D C 1
ATOM 7654 O O . PRO D 1 35 ? 61.058 -11.034 16.332 1.00 101.56 71 PRO D O 1
ATOM 7658 N N . PRO D 1 36 ? 58.976 -11.721 16.862 1.00 99.64 72 PRO D N 1
ATOM 7659 C CA . PRO D 1 36 ? 58.309 -10.511 16.379 1.00 97.64 72 PRO D CA 1
ATOM 7660 C C . PRO D 1 36 ? 58.642 -9.262 17.181 1.00 95.93 72 PRO D C 1
ATOM 7661 O O . PRO D 1 36 ? 58.975 -9.337 18.363 1.00 95.00 72 PRO D O 1
ATOM 7665 N N . ALA D 1 37 ? 58.547 -8.115 16.516 1.00 93.83 73 ALA D N 1
ATOM 7666 C CA . ALA D 1 37 ? 58.820 -6.825 17.130 1.00 91.72 73 ALA D CA 1
ATOM 7667 C C . ALA D 1 37 ? 58.077 -5.758 16.344 1.00 90.54 73 ALA D C 1
ATOM 7668 O O . ALA D 1 37 ? 58.691 -4.896 15.719 1.00 90.81 73 ALA D O 1
ATOM 7670 N N . PRO D 1 38 ? 56.735 -5.808 16.364 1.00 88.88 74 PRO D N 1
ATOM 7671 C CA . PRO D 1 38 ? 55.919 -4.830 15.640 1.00 86.84 74 PRO D CA 1
ATOM 7672 C C . PRO D 1 38 ? 56.216 -3.405 16.076 1.00 84.73 74 PRO D C 1
ATOM 7673 O O . PRO D 1 38 ? 56.502 -3.156 17.242 1.00 84.18 74 PRO D O 1
ATOM 7677 N N . GLY D 1 39 ? 56.151 -2.475 15.129 1.00 83.70 75 GLY D N 1
ATOM 7678 C CA . GLY D 1 39 ? 56.415 -1.083 15.440 1.00 82.31 75 GLY D CA 1
ATOM 7679 C C . GLY D 1 39 ? 55.215 -0.382 16.047 1.00 81.66 75 GLY D C 1
ATOM 7680 O O . GLY D 1 39 ? 54.297 -1.039 16.538 1.00 82.67 75 GLY D O 1
ATOM 7681 N N . PRO D 1 40 ? 55.194 0.959 16.038 1.00 80.42 76 PRO D N 1
ATOM 7682 C CA . PRO D 1 40 ? 54.069 1.711 16.603 1.00 79.23 76 PRO D CA 1
ATOM 7683 C C . PRO D 1 40 ? 52.768 1.440 15.852 1.00 77.50 76 PRO D C 1
ATOM 7684 O O . PRO D 1 40 ? 52.772 1.264 14.634 1.00 78.19 76 PRO D O 1
ATOM 7688 N N . GLY D 1 41 ? 51.661 1.406 16.589 1.00 76.01 77 GLY D N 1
ATOM 7689 C CA . GLY D 1 41 ? 50.362 1.169 15.985 1.00 71.42 77 GLY D CA 1
ATOM 7690 C C . GLY D 1 41 ? 50.235 -0.158 15.269 1.00 69.38 77 GLY D C 1
ATOM 7691 O O . GLY D 1 41 ? 49.183 -0.470 14.722 1.00 69.78 77 GLY D O 1
ATOM 7692 N N . GLN D 1 42 ? 51.301 -0.949 15.274 1.00 67.92 78 GLN D N 1
ATOM 7693 C CA . GLN D 1 42 ? 51.289 -2.243 14.606 1.00 65.90 78 GLN D CA 1
ATOM 7694 C C . GLN D 1 42 ? 51.154 -3.379 15.611 1.00 64.77 78 GLN D C 1
ATOM 7695 O O . GLN D 1 42 ? 51.377 -3.192 16.807 1.00 64.25 78 GLN D O 1
ATOM 7701 N N . LEU D 1 43 ? 50.792 -4.557 15.115 1.00 62.49 79 LEU D N 1
ATOM 7702 C CA . LEU D 1 43 ? 50.683 -5.739 15.956 1.00 60.89 79 LEU D CA 1
ATOM 7703 C C . LEU D 1 43 ? 51.055 -6.911 15.061 1.00 60.92 79 LEU D C 1
ATOM 7704 O O . LEU D 1 43 ? 51.011 -6.786 13.837 1.00 62.79 79 LEU D O 1
ATOM 7709 N N . THR D 1 44 ? 51.438 -8.037 15.653 1.00 59.52 80 THR D N 1
ATOM 7710 C CA . THR D 1 44 ? 51.836 -9.208 14.875 1.00 59.72 80 THR D CA 1
ATOM 7711 C C . THR D 1 44 ? 50.944 -10.370 15.243 1.00 60.25 80 THR D C 1
ATOM 7712 O O . THR D 1 44 ? 50.622 -10.550 16.412 1.00 62.24 80 THR D O 1
ATOM 7716 N N . LEU D 1 45 ? 50.565 -11.180 14.264 1.00 59.70 81 LEU D N 1
ATOM 7717 C CA . LEU D 1 45 ? 49.682 -12.298 14.555 1.00 61.01 81 LEU D CA 1
ATOM 7718 C C . LEU D 1 45 ? 50.037 -13.578 13.831 1.00 61.46 81 LEU D C 1
ATOM 7719 O O . LEU D 1 45 ? 50.714 -13.556 12.808 1.00 63.44 81 LEU D O 1
ATOM 7724 N N . ARG D 1 46 ? 49.568 -14.695 14.369 1.00 60.87 82 ARG D N 1
ATOM 7725 C CA . ARG D 1 46 ? 49.794 -15.990 13.749 1.00 64.42 82 ARG D CA 1
ATOM 7726 C C . ARG D 1 46 ? 48.470 -16.441 13.141 1.00 63.59 82 ARG D C 1
ATOM 7727 O O . ARG D 1 46 ? 47.453 -16.514 13.830 1.00 63.54 82 ARG D O 1
ATOM 7735 N N . LEU D 1 47 ? 48.490 -16.749 11.851 1.00 62.42 83 LEU D N 1
ATOM 7736 C CA . LEU D 1 47 ? 47.284 -17.151 11.141 1.00 63.33 83 LEU D CA 1
ATOM 7737 C C . LEU D 1 47 ? 46.808 -18.594 11.279 1.00 63.85 83 LEU D C 1
ATOM 7738 O O . LEU D 1 47 ? 47.577 -19.542 11.114 1.00 63.70 83 LEU D O 1
ATOM 7743 N N . ARG D 1 48 ? 45.517 -18.741 11.571 1.00 62.66 84 ARG D N 1
ATOM 7744 C CA . ARG D 1 48 ? 44.892 -20.049 11.703 1.00 62.34 84 ARG D CA 1
ATOM 7745 C C . ARG D 1 48 ? 44.170 -20.334 10.393 1.00 60.80 84 ARG D C 1
ATOM 7746 O O . ARG D 1 48 ? 43.978 -21.490 10.022 1.00 60.15 84 ARG D O 1
ATOM 7754 N N . ALA D 1 49 ? 43.763 -19.268 9.703 1.00 59.33 85 ALA D N 1
ATOM 7755 C CA . ALA D 1 49 ? 43.056 -19.389 8.428 1.00 57.49 85 ALA D CA 1
ATOM 7756 C C . ALA D 1 49 ? 43.254 -18.179 7.520 1.00 57.86 85 ALA D C 1
ATOM 7757 O O . ALA D 1 49 ? 43.344 -17.032 7.979 1.00 55.16 85 ALA D O 1
ATOM 7759 N N . CYS D 1 50 ? 43.307 -18.451 6.221 1.00 57.95 86 CYS D N 1
ATOM 7760 C CA . CYS D 1 50 ? 43.511 -17.411 5.222 1.00 58.41 86 CYS D CA 1
ATOM 7761 C C . CYS D 1 50 ? 42.367 -17.403 4.228 1.00 56.55 86 CYS D C 1
ATOM 7762 O O . CYS D 1 50 ? 41.832 -18.457 3.874 1.00 57.71 86 CYS D O 1
ATOM 7765 N N . GLY D 1 51 ? 41.984 -16.213 3.783 1.00 54.72 87 GLY D N 1
ATOM 7766 C CA . GLY D 1 51 ? 40.885 -16.123 2.839 1.00 53.47 87 GLY D CA 1
ATOM 7767 C C . GLY D 1 51 ? 41.297 -16.003 1.382 1.00 51.32 87 GLY D C 1
ATOM 7768 O O . GLY D 1 51 ? 42.265 -15.321 1.050 1.00 49.31 87 GLY D O 1
ATOM 7769 N N . LEU D 1 52 ? 40.550 -16.671 0.511 1.00 52.38 88 LEU D N 1
ATOM 7770 C CA . LEU D 1 52 ? 40.817 -16.627 -0.921 1.00 54.26 88 LEU D CA 1
ATOM 7771 C C . LEU D 1 52 ? 39.702 -15.824 -1.595 1.00 54.42 88 LEU D C 1
ATOM 7772 O O . LEU D 1 52 ? 38.517 -16.120 -1.408 1.00 54.67 88 LEU D O 1
ATOM 7777 N N . ASN D 1 53 ? 40.091 -14.801 -2.359 1.00 51.78 89 ASN D N 1
ATOM 7778 C CA . ASN D 1 53 ? 39.135 -13.940 -3.059 1.00 50.36 89 ASN D CA 1
ATOM 7779 C C . ASN D 1 53 ? 39.433 -13.843 -4.556 1.00 51.07 89 ASN D C 1
ATOM 7780 O O . ASN D 1 53 ? 40.557 -14.103 -4.998 1.00 46.67 89 ASN D O 1
ATOM 7785 N N . PHE D 1 54 ? 38.425 -13.466 -5.338 1.00 51.64 90 PHE D N 1
ATOM 7786 C CA . PHE D 1 54 ? 38.625 -13.348 -6.773 1.00 54.04 90 PHE D CA 1
ATOM 7787 C C . PHE D 1 54 ? 39.666 -12.282 -7.096 1.00 53.50 90 PHE D C 1
ATOM 7788 O O . PHE D 1 54 ? 40.351 -12.361 -8.110 1.00 53.07 90 PHE D O 1
ATOM 7796 N N . ALA D 1 55 ? 39.803 -11.301 -6.213 1.00 53.10 91 ALA D N 1
ATOM 7797 C CA . ALA D 1 55 ? 40.782 -10.245 -6.415 1.00 53.31 91 ALA D CA 1
ATOM 7798 C C . ALA D 1 55 ? 42.212 -10.797 -6.336 1.00 53.59 91 ALA D C 1
ATOM 7799 O O . ALA D 1 55 ? 43.149 -10.195 -6.873 1.00 54.34 91 ALA D O 1
ATOM 7801 N N . ASP D 1 56 ? 42.387 -11.928 -5.659 1.00 52.50 92 ASP D N 1
ATOM 7802 C CA . ASP D 1 56 ? 43.714 -12.528 -5.544 1.00 52.93 92 ASP D CA 1
ATOM 7803 C C . ASP D 1 56 ? 44.087 -13.105 -6.899 1.00 51.33 92 ASP D C 1
ATOM 7804 O O . ASP D 1 56 ? 45.240 -13.044 -7.315 1.00 50.45 92 ASP D O 1
ATOM 7809 N N . LEU D 1 57 ? 43.098 -13.679 -7.574 1.00 51.56 93 LEU D N 1
ATOM 7810 C CA . LEU D 1 57 ? 43.302 -14.237 -8.900 1.00 51.50 93 LEU D CA 1
ATOM 7811 C C . LEU D 1 57 ? 43.715 -13.098 -9.819 1.00 53.15 93 LEU D C 1
ATOM 7812 O O . LEU D 1 57 ? 44.726 -13.183 -10.512 1.00 54.21 93 LEU D O 1
ATOM 7817 N N . MET D 1 58 ? 42.927 -12.027 -9.809 1.00 54.16 94 MET D N 1
ATOM 7818 C CA . MET D 1 58 ? 43.206 -10.863 -10.638 1.00 55.45 94 MET D CA 1
ATOM 7819 C C . MET D 1 58 ? 44.615 -10.341 -10.380 1.00 55.24 94 MET D C 1
ATOM 7820 O O . MET D 1 58 ? 45.340 -10.026 -11.316 1.00 54.40 94 MET D O 1
ATOM 7825 N N . ALA D 1 59 ? 44.993 -10.249 -9.110 1.00 55.65 95 ALA D N 1
ATOM 7826 C CA . ALA D 1 59 ? 46.321 -9.762 -8.747 1.00 56.96 95 ALA D CA 1
ATOM 7827 C C . ALA D 1 59 ? 47.369 -10.714 -9.288 1.00 58.63 95 ALA D C 1
ATOM 7828 O O . ALA D 1 59 ? 48.443 -10.292 -9.720 1.00 58.50 95 ALA D O 1
ATOM 7830 N N . ARG D 1 60 ? 47.051 -12.003 -9.271 1.00 59.59 96 ARG D N 1
ATOM 7831 C CA . ARG D 1 60 ? 47.991 -12.991 -9.762 1.00 61.74 96 ARG D CA 1
ATOM 7832 C C . ARG D 1 60 ? 48.256 -12.777 -11.251 1.00 62.98 96 ARG D C 1
ATOM 7833 O O . ARG D 1 60 ? 49.397 -12.848 -11.706 1.00 63.47 96 ARG D O 1
ATOM 7841 N N . GLN D 1 61 ? 47.197 -12.505 -12.003 1.00 63.38 97 GLN D N 1
ATOM 7842 C CA . GLN D 1 61 ? 47.321 -12.280 -13.435 1.00 64.75 97 GLN D CA 1
ATOM 7843 C C . GLN D 1 61 ? 47.900 -10.894 -13.689 1.00 65.78 97 GLN D C 1
ATOM 7844 O O . GLN D 1 61 ? 48.018 -10.465 -14.834 1.00 66.68 97 GLN D O 1
ATOM 7850 N N . GLY D 1 62 ? 48.255 -10.198 -12.614 1.00 67.45 98 GLY D N 1
ATOM 7851 C CA . GLY D 1 62 ? 48.821 -8.864 -12.736 1.00 69.31 98 GLY D CA 1
ATOM 7852 C C . GLY D 1 62 ? 47.831 -7.761 -13.082 1.00 71.73 98 GLY D C 1
ATOM 7853 O O . GLY D 1 62 ? 48.202 -6.786 -13.733 1.00 71.86 98 GLY D O 1
ATOM 7854 N N . LEU D 1 63 ? 46.581 -7.894 -12.639 1.00 73.35 99 LEU D N 1
ATOM 7855 C CA . LEU D 1 63 ? 45.554 -6.891 -12.933 1.00 74.36 99 LEU D CA 1
ATOM 7856 C C . LEU D 1 63 ? 45.130 -6.039 -11.738 1.00 76.94 99 LEU D C 1
ATOM 7857 O O . LEU D 1 63 ? 44.106 -5.362 -11.799 1.00 77.96 99 LEU D O 1
ATOM 7862 N N . TYR D 1 64 ? 45.905 -6.066 -10.657 1.00 79.43 100 TYR D N 1
ATOM 7863 C CA . TYR D 1 64 ? 45.573 -5.276 -9.475 1.00 83.09 100 TYR D CA 1
ATOM 7864 C C . TYR D 1 64 ? 46.646 -4.231 -9.187 1.00 85.35 100 TYR D C 1
ATOM 7865 O O . TYR D 1 64 ? 47.794 -4.562 -8.899 1.00 85.34 100 TYR D O 1
ATOM 7874 N N . ASP D 1 65 ? 46.245 -2.965 -9.261 1.00 88.51 101 ASP D N 1
ATOM 7875 C CA . ASP D 1 65 ? 47.131 -1.822 -9.042 1.00 91.99 101 ASP D CA 1
ATOM 7876 C C . ASP D 1 65 ? 47.879 -1.775 -7.716 1.00 93.69 101 ASP D C 1
ATOM 7877 O O . ASP D 1 65 ? 49.106 -1.861 -7.679 1.00 94.34 101 ASP D O 1
ATOM 7882 N N . ARG D 1 66 ? 47.130 -1.619 -6.631 1.00 95.56 102 ARG D N 1
ATOM 7883 C CA . ARG D 1 66 ? 47.703 -1.509 -5.294 1.00 96.82 102 ARG D CA 1
ATOM 7884 C C . ARG D 1 66 ? 48.651 -2.632 -4.867 1.00 96.26 102 ARG D C 1
ATOM 7885 O O . ARG D 1 66 ? 49.315 -2.522 -3.832 1.00 96.10 102 ARG D O 1
ATOM 7893 N N . LEU D 1 67 ? 48.720 -3.703 -5.654 1.00 95.49 103 LEU D N 1
ATOM 7894 C CA . LEU D 1 67 ? 49.612 -4.812 -5.326 1.00 94.80 103 LEU D CA 1
ATOM 7895 C C . LEU D 1 67 ? 51.041 -4.275 -5.401 1.00 94.39 103 LEU D C 1
ATOM 7896 O O . LEU D 1 67 ? 51.458 -3.739 -6.429 1.00 94.27 103 LEU D O 1
ATOM 7901 N N . PRO D 1 68 ? 51.807 -4.403 -4.305 1.00 93.80 104 PRO D N 1
ATOM 7902 C CA . PRO D 1 68 ? 53.194 -3.923 -4.257 1.00 93.26 104 PRO D CA 1
ATOM 7903 C C . PRO D 1 68 ? 54.127 -4.625 -5.248 1.00 92.21 104 PRO D C 1
ATOM 7904 O O . PRO D 1 68 ? 53.757 -5.628 -5.864 1.00 92.05 104 PRO D O 1
ATOM 7908 N N . PRO D 1 69 ? 55.352 -4.098 -5.418 1.00 90.87 105 PRO D N 1
ATOM 7909 C CA . PRO D 1 69 ? 56.324 -4.693 -6.345 1.00 89.07 105 PRO D CA 1
ATOM 7910 C C . PRO D 1 69 ? 56.688 -6.132 -5.992 1.00 86.51 105 PRO D C 1
ATOM 7911 O O . PRO D 1 69 ? 56.765 -6.490 -4.820 1.00 86.74 105 PRO D O 1
ATOM 7915 N N . LEU D 1 70 ? 56.909 -6.952 -7.014 1.00 84.20 106 LEU D N 1
ATOM 7916 C CA . LEU D 1 70 ? 57.262 -8.353 -6.810 1.00 82.38 106 LEU D CA 1
ATOM 7917 C C . LEU D 1 70 ? 58.731 -8.554 -6.445 1.00 81.28 106 LEU D C 1
ATOM 7918 O O . LEU D 1 70 ? 59.583 -7.730 -6.772 1.00 80.47 106 LEU D O 1
ATOM 7923 N N . PRO D 1 71 ? 59.040 -9.658 -5.744 1.00 80.61 107 PRO D N 1
ATOM 7924 C CA . PRO D 1 71 ? 58.056 -10.658 -5.315 1.00 79.90 107 PRO D CA 1
ATOM 7925 C C . PRO D 1 71 ? 57.307 -10.184 -4.068 1.00 78.68 107 PRO D C 1
ATOM 7926 O O . PRO D 1 71 ? 57.752 -9.259 -3.381 1.00 78.62 107 PRO D O 1
ATOM 7930 N N . VAL D 1 72 ? 56.168 -10.808 -3.784 1.00 76.56 108 VAL D N 1
ATOM 7931 C CA . VAL D 1 72 ? 55.380 -10.442 -2.614 1.00 74.16 108 VAL D CA 1
ATOM 7932 C C . VAL D 1 72 ? 54.361 -11.513 -2.260 1.00 72.30 108 VAL D C 1
ATOM 7933 O O . VAL D 1 72 ? 53.909 -12.279 -3.121 1.00 70.87 108 VAL D O 1
ATOM 7937 N N . THR D 1 73 ? 54.011 -11.558 -0.978 1.00 70.50 109 THR D N 1
ATOM 7938 C CA . THR D 1 73 ? 53.031 -12.511 -0.478 1.00 67.86 109 THR D CA 1
ATOM 7939 C C . THR D 1 73 ? 51.646 -11.891 -0.653 1.00 64.87 109 THR D C 1
ATOM 7940 O O . THR D 1 73 ? 51.390 -10.787 -0.174 1.00 64.23 109 THR D O 1
ATOM 7944 N N . PRO D 1 74 ? 50.749 -12.580 -1.377 1.00 62.30 110 PRO D N 1
ATOM 7945 C CA . PRO D 1 74 ? 49.386 -12.093 -1.618 1.00 61.68 110 PRO D CA 1
ATOM 7946 C C . PRO D 1 74 ? 48.446 -12.462 -0.463 1.00 60.27 110 PRO D C 1
ATOM 7947 O O . PRO D 1 74 ? 48.889 -13.021 0.539 1.00 60.59 110 PRO D O 1
ATOM 7951 N N . GLY D 1 75 ? 47.158 -12.153 -0.612 1.00 59.85 111 GLY D N 1
ATOM 7952 C CA . GLY D 1 75 ? 46.182 -12.448 0.430 1.00 56.88 111 GLY D CA 1
ATOM 7953 C C . GLY D 1 75 ? 45.650 -11.175 1.066 1.00 54.96 111 GLY D C 1
ATOM 7954 O O . GLY D 1 75 ? 46.434 -10.360 1.555 1.00 54.05 111 GLY D O 1
ATOM 7955 N N . MET D 1 76 ? 44.326 -11.007 1.075 1.00 54.04 112 MET D N 1
ATOM 7956 C CA . MET D 1 76 ? 43.695 -9.805 1.633 1.00 55.07 112 MET D CA 1
ATOM 7957 C C . MET D 1 76 ? 43.125 -9.946 3.045 1.00 53.62 112 MET D C 1
ATOM 7958 O O . MET D 1 76 ? 43.051 -8.967 3.784 1.00 50.64 112 MET D O 1
ATOM 7963 N N . GLU D 1 77 ? 42.693 -11.151 3.400 1.00 53.14 113 GLU D N 1
ATOM 7964 C CA . GLU D 1 77 ? 42.097 -11.386 4.711 1.00 53.40 113 GLU D CA 1
ATOM 7965 C C . GLU D 1 77 ? 42.618 -12.653 5.382 1.00 52.21 113 GLU D C 1
ATOM 7966 O O . GLU D 1 77 ? 43.080 -13.583 4.723 1.00 51.17 113 GLU D O 1
ATOM 7972 N N . GLY D 1 78 ? 42.510 -12.680 6.704 1.00 52.92 114 GLY D N 1
ATOM 7973 C CA . GLY D 1 78 ? 42.942 -13.831 7.472 1.00 52.88 114 GLY D CA 1
ATOM 7974 C C . GLY D 1 78 ? 42.518 -13.667 8.914 1.00 52.57 114 GLY D C 1
ATOM 7975 O O . GLY D 1 78 ? 42.125 -12.573 9.324 1.00 53.08 114 GLY D O 1
ATOM 7976 N N . ALA D 1 79 ? 42.586 -14.747 9.683 1.00 52.09 115 ALA D N 1
ATOM 7977 C CA . ALA D 1 79 ? 42.215 -14.704 11.092 1.00 52.04 115 ALA D CA 1
ATOM 7978 C C . ALA D 1 79 ? 43.222 -15.498 11.922 1.00 52.72 115 ALA D C 1
ATOM 7979 O O . ALA D 1 79 ? 43.670 -16.563 11.506 1.00 54.02 115 ALA D O 1
ATOM 7981 N N . GLY D 1 80 ? 43.580 -14.975 13.091 1.00 52.88 116 GLY D N 1
ATOM 7982 C CA . GLY D 1 80 ? 44.530 -15.663 13.944 1.00 54.31 116 GLY D CA 1
ATOM 7983 C C . GLY D 1 80 ? 44.631 -15.080 15.340 1.00 55.08 116 GLY D C 1
ATOM 7984 O O . GLY D 1 80 ? 43.704 -14.428 15.829 1.00 54.78 116 GLY D O 1
ATOM 7985 N N . VAL D 1 81 ? 45.771 -15.306 15.983 1.00 57.33 117 VAL D N 1
ATOM 7986 C CA . VAL D 1 81 ? 45.996 -14.823 17.347 1.00 58.29 117 VAL D CA 1
ATOM 7987 C C . VAL D 1 81 ? 47.072 -13.744 17.434 1.00 58.91 117 VAL D C 1
ATOM 7988 O O . VAL D 1 81 ? 48.152 -13.893 16.873 1.00 59.44 117 VAL D O 1
ATOM 7992 N N . VAL D 1 82 ? 46.777 -12.659 18.141 1.00 60.62 118 VAL D N 1
ATOM 7993 C CA . VAL D 1 82 ? 47.744 -11.583 18.296 1.00 63.50 118 VAL D CA 1
ATOM 7994 C C . VAL D 1 82 ? 48.910 -12.077 19.158 1.00 66.74 118 VAL D C 1
ATOM 7995 O O . VAL D 1 82 ? 48.750 -12.341 20.350 1.00 67.57 118 VAL D O 1
ATOM 7999 N N . ILE D 1 83 ? 50.082 -12.199 18.547 1.00 68.88 119 ILE D N 1
ATOM 8000 C CA . ILE D 1 83 ? 51.265 -12.680 19.247 1.00 69.59 119 ILE D CA 1
ATOM 8001 C C . ILE D 1 83 ? 52.095 -11.581 19.911 1.00 69.58 119 ILE D C 1
ATOM 8002 O O . ILE D 1 83 ? 52.926 -11.869 20.769 1.00 71.17 119 ILE D O 1
ATOM 8007 N N . ALA D 1 84 ? 51.865 -10.328 19.533 1.00 69.20 120 ALA D N 1
ATOM 8008 C CA . ALA D 1 84 ? 52.610 -9.214 20.113 1.00 70.27 120 ALA D CA 1
ATOM 8009 C C . ALA D 1 84 ? 52.119 -7.892 19.562 1.00 71.42 120 ALA D C 1
ATOM 8010 O O . ALA D 1 84 ? 51.796 -7.787 18.386 1.00 71.93 120 ALA D O 1
ATOM 8012 N N . VAL D 1 85 ? 52.069 -6.878 20.414 1.00 73.87 121 VAL D N 1
ATOM 8013 C CA . VAL D 1 85 ? 51.611 -5.561 19.998 1.00 76.80 121 VAL D CA 1
ATOM 8014 C C . VAL D 1 85 ? 52.733 -4.552 20.133 1.00 79.12 121 VAL D C 1
ATOM 8015 O O . VAL D 1 85 ? 53.732 -4.810 20.803 1.00 79.67 121 VAL D O 1
ATOM 8019 N N . GLY D 1 86 ? 52.558 -3.396 19.505 1.00 80.61 122 GLY D N 1
ATOM 8020 C CA . GLY D 1 86 ? 53.579 -2.372 19.570 1.00 81.95 122 GLY D CA 1
ATOM 8021 C C . GLY D 1 86 ? 53.140 -1.140 20.328 1.00 83.42 122 GLY D C 1
ATOM 8022 O O . GLY D 1 86 ? 51.978 -1.009 20.709 1.00 83.53 122 GLY D O 1
ATOM 8023 N N . GLU D 1 87 ? 54.084 -0.234 20.555 1.00 84.25 123 GLU D N 1
ATOM 8024 C CA . GLU D 1 87 ? 53.809 1.007 21.259 1.00 84.85 123 GLU D CA 1
ATOM 8025 C C . GLU D 1 87 ? 52.621 1.694 20.593 1.00 84.06 123 GLU D C 1
ATOM 8026 O O . GLU D 1 87 ? 52.580 1.816 19.370 1.00 84.57 123 GLU D O 1
ATOM 8032 N N . GLY D 1 88 ? 51.652 2.130 21.391 1.00 82.97 124 GLY D N 1
ATOM 8033 C CA . GLY D 1 88 ? 50.500 2.810 20.825 1.00 81.71 124 GLY D CA 1
ATOM 8034 C C . GLY D 1 88 ? 49.166 2.077 20.863 1.00 80.77 124 GLY D C 1
ATOM 8035 O O . GLY D 1 88 ? 48.166 2.657 21.285 1.00 80.39 124 GLY D O 1
ATOM 8036 N N . VAL D 1 89 ? 49.131 0.822 20.418 1.00 79.75 125 VAL D N 1
ATOM 8037 C CA . VAL D 1 89 ? 47.880 0.061 20.419 1.00 79.05 125 VAL D CA 1
ATOM 8038 C C . VAL D 1 89 ? 47.393 -0.191 21.851 1.00 78.55 125 VAL D C 1
ATOM 8039 O O . VAL D 1 89 ? 47.966 -0.989 22.601 1.00 78.34 125 VAL D O 1
ATOM 8043 N N . SER D 1 90 ? 46.326 0.520 22.211 1.00 77.07 126 SER D N 1
ATOM 8044 C CA . SER D 1 90 ? 45.734 0.457 23.543 1.00 75.34 126 SER D CA 1
ATOM 8045 C C . SER D 1 90 ? 44.537 -0.466 23.673 1.00 73.85 126 SER D C 1
ATOM 8046 O O . SER D 1 90 ? 44.027 -0.649 24.779 1.00 74.06 126 SER D O 1
ATOM 8049 N N . ASP D 1 91 ? 44.082 -1.041 22.562 1.00 71.63 127 ASP D N 1
ATOM 8050 C CA . ASP D 1 91 ? 42.909 -1.905 22.601 1.00 68.28 127 ASP D CA 1
ATOM 8051 C C . ASP D 1 91 ? 43.127 -3.323 22.122 1.00 66.04 127 ASP D C 1
ATOM 8052 O O . ASP D 1 91 ? 42.175 -4.053 21.876 1.00 65.90 127 ASP D O 1
ATOM 8057 N N . ARG D 1 92 ? 44.384 -3.717 22.003 1.00 64.79 128 ARG D N 1
ATOM 8058 C CA . ARG D 1 92 ? 44.722 -5.067 21.573 1.00 65.08 128 ARG D CA 1
ATOM 8059 C C . ARG D 1 92 ? 45.867 -5.543 22.450 1.00 65.60 128 ARG D C 1
ATOM 8060 O O . ARG D 1 92 ? 46.634 -4.731 22.963 1.00 67.29 128 ARG D O 1
ATOM 8068 N N . LYS D 1 93 ? 45.982 -6.853 22.627 1.00 64.80 129 LYS D N 1
ATOM 8069 C CA . LYS D 1 93 ? 47.056 -7.408 23.435 1.00 65.85 129 LYS D CA 1
ATOM 8070 C C . LYS D 1 93 ? 47.276 -8.869 23.087 1.00 65.42 129 LYS D C 1
ATOM 8071 O O . LYS D 1 93 ? 46.398 -9.523 22.523 1.00 65.91 129 LYS D O 1
ATOM 8077 N N . ALA D 1 94 ? 48.460 -9.373 23.415 1.00 64.57 130 ALA D N 1
ATOM 8078 C CA . ALA D 1 94 ? 48.798 -10.761 23.139 1.00 64.61 130 ALA D CA 1
ATOM 8079 C C . ALA D 1 94 ? 47.637 -11.646 23.571 1.00 64.08 130 ALA D C 1
ATOM 8080 O O . ALA D 1 94 ? 47.021 -11.400 24.611 1.00 64.94 130 ALA D O 1
ATOM 8082 N N . GLY D 1 95 ? 47.338 -12.664 22.768 1.00 61.75 131 GLY D N 1
ATOM 8083 C CA . GLY D 1 95 ? 46.249 -13.565 23.091 1.00 60.34 131 GLY D CA 1
ATOM 8084 C C . GLY D 1 95 ? 44.948 -13.281 22.357 1.00 59.39 131 GLY D C 1
ATOM 8085 O O . GLY D 1 95 ? 44.198 -14.207 22.058 1.00 57.54 131 GLY D O 1
ATOM 8086 N N . ASP D 1 96 ? 44.675 -12.011 22.064 1.00 58.67 132 ASP D N 1
ATOM 8087 C CA . ASP D 1 96 ? 43.442 -11.636 21.361 1.00 58.77 132 ASP D CA 1
ATOM 8088 C C . ASP D 1 96 ? 43.205 -12.376 20.033 1.00 57.82 132 ASP D C 1
ATOM 8089 O O . ASP D 1 96 ? 44.133 -12.599 19.253 1.00 57.06 132 ASP D O 1
ATOM 8094 N N . ARG D 1 97 ? 41.953 -12.765 19.798 1.00 57.38 133 ARG D N 1
ATOM 8095 C CA . ARG D 1 97 ? 41.551 -13.445 18.563 1.00 56.14 133 ARG D CA 1
ATOM 8096 C C . ARG D 1 97 ? 41.040 -12.342 17.639 1.00 55.57 133 ARG D C 1
ATOM 8097 O O . ARG D 1 97 ? 40.115 -11.606 17.984 1.00 56.27 133 ARG D O 1
ATOM 8105 N N . VAL D 1 98 ? 41.655 -12.218 16.472 1.00 54.16 134 VAL D N 1
ATOM 8106 C CA . VAL D 1 98 ? 41.271 -11.172 15.539 1.00 51.59 134 VAL D CA 1
ATOM 8107 C C . VAL D 1 98 ? 41.221 -11.664 14.110 1.00 51.00 134 VAL D C 1
ATOM 8108 O O . VAL D 1 98 ? 41.793 -12.706 13.779 1.00 51.37 134 VAL D O 1
ATOM 8112 N N . MET D 1 99 ? 40.499 -10.917 13.277 1.00 49.36 135 MET D N 1
ATOM 8113 C CA . MET D 1 99 ? 40.403 -11.199 11.851 1.00 47.66 135 MET D CA 1
ATOM 8114 C C . MET D 1 99 ? 41.005 -9.934 11.219 1.00 48.45 135 MET D C 1
ATOM 8115 O O . MET D 1 99 ? 40.755 -8.819 11.677 1.00 45.94 135 MET D O 1
ATOM 8120 N N . VAL D 1 100 ? 41.827 -10.116 10.192 1.00 50.43 136 VAL D N 1
ATOM 8121 C CA . VAL D 1 100 ? 42.529 -8.997 9.582 1.00 52.11 136 VAL D CA 1
ATOM 8122 C C . VAL D 1 100 ? 42.239 -8.748 8.105 1.00 53.02 136 VAL D C 1
ATOM 8123 O O . VAL D 1 100 ? 41.887 -9.654 7.355 1.00 52.78 136 VAL D O 1
ATOM 8127 N N . LEU D 1 101 ? 42.403 -7.494 7.710 1.00 55.16 137 LEU D N 1
ATOM 8128 C CA . LEU D 1 101 ? 42.160 -7.058 6.342 1.00 58.96 137 LEU D CA 1
ATOM 8129 C C . LEU D 1 101 ? 43.394 -6.291 5.898 1.00 59.41 137 LEU D C 1
ATOM 8130 O O . LEU D 1 101 ? 43.888 -5.445 6.639 1.00 60.13 137 LEU D O 1
ATOM 8135 N N . ASN D 1 102 ? 43.897 -6.580 4.703 1.00 61.43 138 ASN D N 1
ATOM 8136 C CA . ASN D 1 102 ? 45.085 -5.886 4.201 1.00 64.49 138 ASN D CA 1
ATOM 8137 C C . ASN D 1 102 ? 45.207 -6.062 2.686 1.00 65.71 138 ASN D C 1
ATOM 8138 O O . ASN D 1 102 ? 44.564 -6.937 2.103 1.00 65.76 138 ASN D O 1
ATOM 8143 N N . ARG D 1 103 ? 46.031 -5.237 2.047 1.00 68.19 139 ARG D N 1
ATOM 8144 C CA . ARG D 1 103 ? 46.197 -5.330 0.598 1.00 70.17 139 ARG D CA 1
ATOM 8145 C C . ARG D 1 103 ? 46.990 -6.552 0.158 1.00 70.02 139 ARG D C 1
ATOM 8146 O O . ARG D 1 103 ? 46.863 -7.001 -0.983 1.00 71.22 139 ARG D O 1
ATOM 8154 N N . SER D 1 104 ? 47.789 -7.104 1.067 1.00 69.37 140 SER D N 1
ATOM 8155 C CA . SER D 1 104 ? 48.584 -8.291 0.762 1.00 68.11 140 SER D CA 1
ATOM 8156 C C . SER D 1 104 ? 49.297 -8.806 2.003 1.00 66.88 140 SER D C 1
ATOM 8157 O O . SER D 1 104 ? 49.262 -8.172 3.052 1.00 67.72 140 SER D O 1
ATOM 8160 N N . GLY D 1 105 ? 49.928 -9.967 1.879 1.00 66.32 141 GLY D N 1
ATOM 8161 C CA . GLY D 1 105 ? 50.671 -10.533 2.992 1.00 66.21 141 GLY D CA 1
ATOM 8162 C C . GLY D 1 105 ? 49.962 -11.501 3.925 1.00 65.22 141 GLY D C 1
ATOM 8163 O O . GLY D 1 105 ? 50.580 -12.017 4.855 1.00 65.98 141 GLY D O 1
ATOM 8164 N N . MET D 1 106 ? 48.687 -11.774 3.678 1.00 63.53 142 MET D N 1
ATOM 8165 C CA . MET D 1 106 ? 47.925 -12.664 4.548 1.00 62.03 142 MET D CA 1
ATOM 8166 C C . MET D 1 106 ? 48.115 -14.157 4.291 1.00 62.33 142 MET D C 1
ATOM 8167 O O . MET D 1 106 ? 47.727 -14.991 5.117 1.00 61.61 142 MET D O 1
ATOM 8172 N N . TRP D 1 107 ? 48.712 -14.502 3.156 1.00 62.73 143 TRP D N 1
ATOM 8173 C CA . TRP D 1 107 ? 48.931 -15.907 2.819 1.00 63.53 143 TRP D CA 1
ATOM 8174 C C . TRP D 1 107 ? 50.222 -16.477 3.408 1.00 65.66 143 TRP D C 1
ATOM 8175 O O . TRP D 1 107 ? 51.041 -17.059 2.688 1.00 65.36 143 TRP D O 1
ATOM 8186 N N . GLN D 1 108 ? 50.391 -16.314 4.718 1.00 67.16 144 GLN D N 1
ATOM 8187 C CA . GLN D 1 108 ? 51.571 -16.814 5.415 1.00 69.86 144 GLN D CA 1
ATOM 8188 C C . GLN D 1 108 ? 51.258 -17.060 6.890 1.00 71.14 144 GLN D C 1
ATOM 8189 O O . GLN D 1 108 ? 50.288 -16.522 7.413 1.00 72.07 144 GLN D O 1
ATOM 8195 N N . GLU D 1 109 ? 52.078 -17.870 7.558 1.00 72.87 145 GLU D N 1
ATOM 8196 C CA . GLU D 1 109 ? 51.865 -18.191 8.972 1.00 73.50 145 GLU D CA 1
ATOM 8197 C C . GLU D 1 109 ? 51.871 -16.986 9.906 1.00 72.72 145 GLU D C 1
ATOM 8198 O O . GLU D 1 109 ? 51.051 -16.912 10.821 1.00 72.84 145 GLU D O 1
ATOM 8204 N N . GLU D 1 110 ? 52.795 -16.053 9.688 1.00 71.27 146 GLU D N 1
ATOM 8205 C CA . GLU D 1 110 ? 52.890 -14.866 10.542 1.00 71.66 146 GLU D CA 1
ATOM 8206 C C . GLU D 1 110 ? 52.939 -13.571 9.734 1.00 69.90 146 GLU D C 1
ATOM 8207 O O . GLU D 1 110 ? 53.498 -13.535 8.641 1.00 69.80 146 GLU D O 1
ATOM 8213 N N . VAL D 1 111 ? 52.350 -12.510 10.278 1.00 68.45 147 VAL D N 1
ATOM 8214 C CA . VAL D 1 111 ? 52.325 -11.220 9.600 1.00 67.39 147 VAL D CA 1
ATOM 8215 C C . VAL D 1 111 ? 52.157 -10.074 10.584 1.00 66.31 147 VAL D C 1
ATOM 8216 O O . VAL D 1 111 ? 51.475 -10.211 11.598 1.00 66.57 147 VAL D O 1
ATOM 8220 N N . THR D 1 112 ? 52.788 -8.947 10.275 1.00 65.10 148 THR D N 1
ATOM 8221 C CA . THR D 1 112 ? 52.714 -7.751 11.104 1.00 64.99 148 THR D CA 1
ATOM 8222 C C . THR D 1 112 ? 51.864 -6.752 10.330 1.00 65.22 148 THR D C 1
ATOM 8223 O O . THR D 1 112 ? 52.176 -6.417 9.190 1.00 67.59 148 THR D O 1
ATOM 8227 N N . VAL D 1 113 ? 50.790 -6.277 10.949 1.00 65.17 149 VAL D N 1
ATOM 8228 C CA . VAL D 1 113 ? 49.877 -5.353 10.285 1.00 64.05 149 VAL D CA 1
ATOM 8229 C C . VAL D 1 113 ? 49.445 -4.215 11.199 1.00 63.74 149 VAL D C 1
ATOM 8230 O O . VAL D 1 113 ? 49.676 -4.254 12.410 1.00 64.89 149 VAL D O 1
ATOM 8234 N N . PRO D 1 114 ? 48.808 -3.179 10.627 1.00 62.61 150 PRO D N 1
ATOM 8235 C CA . PRO D 1 114 ? 48.355 -2.049 11.445 1.00 62.18 150 PRO D CA 1
ATOM 8236 C C . PRO D 1 114 ? 47.218 -2.540 12.355 1.00 62.23 150 PRO D C 1
ATOM 8237 O O . PRO D 1 114 ? 46.393 -3.360 11.940 1.00 60.94 150 PRO D O 1
ATOM 8241 N N . SER D 1 115 ? 47.175 -2.036 13.585 1.00 61.85 151 SER D N 1
ATOM 8242 C CA . SER D 1 115 ? 46.166 -2.460 14.553 1.00 60.96 151 SER D CA 1
ATOM 8243 C C . SER D 1 115 ? 44.727 -2.087 14.185 1.00 58.71 151 SER D C 1
ATOM 8244 O O . SER D 1 115 ? 43.806 -2.868 14.423 1.00 57.13 151 SER D O 1
ATOM 8247 N N . VAL D 1 116 ? 44.534 -0.908 13.600 1.00 57.32 152 VAL D N 1
ATOM 8248 C CA . VAL D 1 116 ? 43.196 -0.460 13.214 1.00 55.57 152 VAL D CA 1
ATOM 8249 C C . VAL D 1 116 ? 42.617 -1.219 12.023 1.00 53.85 152 VAL D C 1
ATOM 8250 O O . VAL D 1 116 ? 41.536 -0.888 11.530 1.00 51.32 152 VAL D O 1
ATOM 8254 N N . GLN D 1 117 ? 43.335 -2.243 11.578 1.00 51.65 153 GLN D N 1
ATOM 8255 C CA . GLN D 1 117 ? 42.886 -3.054 10.460 1.00 51.28 153 GLN D CA 1
ATOM 8256 C C . GLN D 1 117 ? 42.551 -4.450 10.953 1.00 49.30 153 GLN D C 1
ATOM 8257 O O . GLN D 1 117 ? 42.361 -5.372 10.164 1.00 49.79 153 GLN D O 1
ATOM 8263 N N . THR D 1 118 ? 42.472 -4.590 12.271 1.00 48.62 154 THR D N 1
ATOM 8264 C CA . THR D 1 118 ? 42.134 -5.865 12.897 1.00 48.36 154 THR D CA 1
ATOM 8265 C C . THR D 1 118 ? 40.858 -5.687 13.728 1.00 47.58 154 THR D C 1
ATOM 8266 O O . THR D 1 118 ? 40.609 -4.623 14.292 1.00 44.92 154 THR D O 1
ATOM 8270 N N . PHE D 1 119 ? 40.050 -6.737 13.794 1.00 48.30 155 PHE D N 1
ATOM 8271 C CA . PHE D 1 119 ? 38.790 -6.696 14.534 1.00 46.55 155 PHE D CA 1
ATOM 8272 C C . PHE D 1 119 ? 38.666 -7.941 15.388 1.00 46.24 155 PHE D C 1
ATOM 8273 O O . PHE D 1 119 ? 39.120 -9.018 14.998 1.00 45.20 155 PHE D O 1
ATOM 8281 N N . LEU D 1 120 ? 38.042 -7.790 16.551 1.00 46.73 156 LEU D N 1
ATOM 8282 C CA . LEU D 1 120 ? 37.866 -8.903 17.470 1.00 46.69 156 LEU D CA 1
ATOM 8283 C C . LEU D 1 120 ? 36.828 -9.889 16.945 1.00 45.76 156 LEU D C 1
ATOM 8284 O O . LEU D 1 120 ? 35.734 -9.496 16.547 1.00 44.64 156 LEU D O 1
ATOM 8289 N N . ILE D 1 121 ? 37.188 -11.165 16.941 1.00 43.68 157 ILE D N 1
ATOM 8290 C CA . ILE D 1 121 ? 36.305 -12.234 16.481 1.00 45.85 157 ILE D CA 1
ATOM 8291 C C . ILE D 1 121 ? 35.275 -12.545 17.569 1.00 47.73 157 ILE D C 1
ATOM 8292 O O . ILE D 1 121 ? 35.633 -12.692 18.734 1.00 49.98 157 ILE D O 1
ATOM 8297 N N . PRO D 1 122 ? 33.984 -12.645 17.207 1.00 48.86 158 PRO D N 1
ATOM 8298 C CA . PRO D 1 122 ? 32.967 -12.947 18.228 1.00 49.74 158 PRO D CA 1
ATOM 8299 C C . PRO D 1 122 ? 33.291 -14.258 18.954 1.00 49.44 158 PRO D C 1
ATOM 8300 O O . PRO D 1 122 ? 33.782 -15.208 18.344 1.00 50.52 158 PRO D O 1
ATOM 8304 N N . GLU D 1 123 ? 33.009 -14.305 20.252 1.00 50.75 159 GLU D N 1
ATOM 8305 C CA . GLU D 1 123 ? 33.293 -15.488 21.065 1.00 52.60 159 GLU D CA 1
ATOM 8306 C C . GLU D 1 123 ? 32.753 -16.803 20.516 1.00 51.67 159 GLU D C 1
ATOM 8307 O O . GLU D 1 123 ? 33.350 -17.858 20.721 1.00 52.80 159 GLU D O 1
ATOM 8313 N N . ALA D 1 124 ? 31.632 -16.744 19.810 1.00 51.61 160 ALA D N 1
ATOM 8314 C CA . ALA D 1 124 ? 31.029 -17.952 19.251 1.00 51.30 160 ALA D CA 1
ATOM 8315 C C . ALA D 1 124 ? 31.500 -18.279 17.835 1.00 50.53 160 ALA D C 1
ATOM 8316 O O . ALA D 1 124 ? 31.128 -19.308 17.276 1.00 49.36 160 ALA D O 1
ATOM 8318 N N . MET D 1 125 ? 32.315 -17.405 17.256 1.00 50.75 161 MET D N 1
ATOM 8319 C CA . MET D 1 125 ? 32.784 -17.608 15.888 1.00 51.06 161 MET D CA 1
ATOM 8320 C C . MET D 1 125 ? 34.133 -18.315 15.846 1.00 51.34 161 MET D C 1
ATOM 8321 O O . MET D 1 125 ? 35.022 -18.020 16.642 1.00 51.91 161 MET D O 1
ATOM 8326 N N . THR D 1 126 ? 34.284 -19.255 14.921 1.00 51.99 162 THR D N 1
ATOM 8327 C CA . THR D 1 126 ? 35.550 -19.967 14.795 1.00 53.20 162 THR D CA 1
ATOM 8328 C C . THR D 1 126 ? 36.503 -19.161 13.928 1.00 53.29 162 THR D C 1
ATOM 8329 O O . THR D 1 126 ? 36.120 -18.149 13.334 1.00 51.12 162 THR D O 1
ATOM 8333 N N . PHE D 1 127 ? 37.749 -19.619 13.865 1.00 54.33 163 PHE D N 1
ATOM 8334 C CA . PHE D 1 127 ? 38.763 -18.960 13.062 1.00 53.82 163 PHE D CA 1
ATOM 8335 C C . PHE D 1 127 ? 38.426 -19.094 11.579 1.00 52.35 163 PHE D C 1
ATOM 8336 O O . PHE D 1 127 ? 38.630 -18.157 10.812 1.00 53.73 163 PHE D O 1
ATOM 8344 N N . GLU D 1 128 ? 37.907 -20.251 11.179 1.00 50.50 164 GLU D N 1
ATOM 8345 C CA . GLU D 1 128 ? 37.543 -20.467 9.782 1.00 52.73 164 GLU D CA 1
ATOM 8346 C C . GLU D 1 128 ? 36.433 -19.495 9.373 1.00 52.77 164 GLU D C 1
ATOM 8347 O O . GLU D 1 128 ? 36.541 -18.805 8.365 1.00 51.17 164 GLU D O 1
ATOM 8353 N N . GLU D 1 129 ? 35.361 -19.452 10.160 1.00 52.02 165 GLU D N 1
ATOM 8354 C CA . GLU D 1 129 ? 34.245 -18.571 9.868 1.00 51.28 165 GLU D CA 1
ATOM 8355 C C . GLU D 1 129 ? 34.691 -17.116 9.859 1.00 50.31 165 GLU D C 1
ATOM 8356 O O . GLU D 1 129 ? 34.177 -16.305 9.085 1.00 49.51 165 GLU D O 1
ATOM 8362 N N . ALA D 1 130 ? 35.644 -16.789 10.727 1.00 46.53 166 ALA D N 1
ATOM 8363 C CA . ALA D 1 130 ? 36.140 -15.428 10.817 1.00 44.98 166 ALA D CA 1
ATOM 8364 C C . ALA D 1 130 ? 36.941 -15.063 9.566 1.00 46.11 166 ALA D C 1
ATOM 8365 O O . ALA D 1 130 ? 36.857 -13.938 9.065 1.00 44.09 166 ALA D O 1
ATOM 8367 N N . ALA D 1 131 ? 37.712 -16.021 9.065 1.00 44.97 167 ALA D N 1
ATOM 8368 C CA . ALA D 1 131 ? 38.523 -15.794 7.880 1.00 45.50 167 ALA D CA 1
ATOM 8369 C C . ALA D 1 131 ? 37.633 -15.605 6.649 1.00 46.28 167 ALA D C 1
ATOM 8370 O O . ALA D 1 131 ? 38.057 -15.038 5.644 1.00 45.84 167 ALA D O 1
ATOM 8372 N N . ALA D 1 132 ? 36.393 -16.074 6.750 1.00 44.97 168 ALA D N 1
ATOM 8373 C CA . ALA D 1 132 ? 35.441 -15.993 5.659 1.00 43.62 168 ALA D CA 1
ATOM 8374 C C . ALA D 1 132 ? 34.485 -14.812 5.762 1.00 44.38 168 ALA D C 1
ATOM 8375 O O . ALA D 1 132 ? 33.664 -14.607 4.871 1.00 44.04 168 ALA D O 1
ATOM 8377 N N . LEU D 1 133 ? 34.591 -14.036 6.833 1.00 42.94 169 LEU D N 1
ATOM 8378 C CA . LEU D 1 133 ? 33.672 -12.924 7.041 1.00 44.50 169 LEU D CA 1
ATOM 8379 C C . LEU D 1 133 ? 33.934 -11.563 6.383 1.00 44.17 169 LEU D C 1
ATOM 8380 O O . LEU D 1 133 ? 33.129 -11.089 5.586 1.00 43.88 169 LEU D O 1
ATOM 8385 N N . LEU D 1 134 ? 35.050 -10.937 6.738 1.00 42.75 170 LEU D N 1
ATOM 8386 C CA . LEU D 1 134 ? 35.378 -9.604 6.264 1.00 43.42 170 LEU D CA 1
ATOM 8387 C C . LEU D 1 134 ? 35.159 -9.211 4.792 1.00 44.08 170 LEU D C 1
ATOM 8388 O O . LEU D 1 134 ? 34.233 -8.455 4.504 1.00 44.38 170 LEU D O 1
ATOM 8393 N N . VAL D 1 135 ? 35.987 -9.702 3.871 1.00 41.54 171 VAL D N 1
ATOM 8394 C CA . VAL D 1 135 ? 35.862 -9.322 2.458 1.00 40.96 171 VAL D CA 1
ATOM 8395 C C . VAL D 1 135 ? 34.481 -9.531 1.840 1.00 42.04 171 VAL D C 1
ATOM 8396 O O . VAL D 1 135 ? 33.896 -8.593 1.294 1.00 40.67 171 VAL D O 1
ATOM 8400 N N . ASN D 1 136 ? 33.967 -10.758 1.921 1.00 41.38 172 ASN D N 1
ATOM 8401 C CA . ASN D 1 136 ? 32.669 -11.108 1.337 1.00 39.62 172 ASN D CA 1
ATOM 8402 C C . ASN D 1 136 ? 31.460 -10.352 1.911 1.00 39.77 172 ASN D C 1
ATOM 8403 O O . ASN D 1 136 ? 30.601 -9.895 1.147 1.00 36.66 172 ASN D O 1
ATOM 8408 N N . TYR D 1 137 ? 31.384 -10.235 3.242 1.00 37.39 173 TYR D N 1
ATOM 8409 C CA . TYR D 1 137 ? 30.257 -9.539 3.879 1.00 37.12 173 TYR D CA 1
ATOM 8410 C C . TYR D 1 137 ? 30.346 -8.009 3.811 1.00 36.93 173 TYR D C 1
ATOM 8411 O O . TYR D 1 137 ? 29.328 -7.345 3.651 1.00 36.32 173 TYR D O 1
ATOM 8420 N N . ILE D 1 138 ? 31.547 -7.443 3.928 1.00 38.60 174 ILE D N 1
ATOM 8421 C CA . ILE D 1 138 ? 31.684 -5.987 3.820 1.00 37.27 174 ILE D CA 1
ATOM 8422 C C . ILE D 1 138 ? 31.303 -5.598 2.384 1.00 39.06 174 ILE D C 1
ATOM 8423 O O . ILE D 1 138 ? 30.588 -4.619 2.168 1.00 39.99 174 ILE D O 1
ATOM 8428 N N . THR D 1 139 ? 31.765 -6.379 1.409 1.00 38.36 175 THR D N 1
ATOM 8429 C CA . THR D 1 139 ? 31.471 -6.103 0.001 1.00 38.74 175 THR D CA 1
ATOM 8430 C C . THR D 1 139 ? 29.979 -6.151 -0.253 1.00 38.93 175 THR D C 1
ATOM 8431 O O . THR D 1 139 ? 29.384 -5.212 -0.782 1.00 41.74 175 THR D O 1
ATOM 8435 N N . ALA D 1 140 ? 29.367 -7.255 0.134 1.00 39.69 176 ALA D N 1
ATOM 8436 C CA . ALA D 1 140 ? 27.935 -7.424 -0.045 1.00 38.38 176 ALA D CA 1
ATOM 8437 C C . ALA D 1 140 ? 27.129 -6.336 0.675 1.00 37.81 176 ALA D C 1
ATOM 8438 O O . ALA D 1 140 ? 26.100 -5.884 0.177 1.00 38.10 176 ALA D O 1
ATOM 8440 N N . TYR D 1 141 ? 27.594 -5.929 1.851 1.00 37.88 177 TYR D N 1
ATOM 8441 C CA . TYR D 1 141 ? 26.891 -4.919 2.637 1.00 39.10 177 TYR D CA 1
ATOM 8442 C C . TYR D 1 141 ? 26.966 -3.533 2.003 1.00 38.79 177 TYR D C 1
ATOM 8443 O O . TYR D 1 141 ? 25.963 -2.843 1.903 1.00 38.03 177 TYR D O 1
ATOM 8452 N N . MET D 1 142 ? 28.156 -3.129 1.580 1.00 37.80 178 MET D N 1
ATOM 8453 C CA . MET D 1 142 ? 28.316 -1.825 0.962 1.00 40.17 178 MET D CA 1
ATOM 8454 C C . MET D 1 142 ? 27.671 -1.788 -0.431 1.00 40.25 178 MET D C 1
ATOM 8455 O O . MET D 1 142 ? 27.167 -0.750 -0.868 1.00 40.72 178 MET D O 1
ATOM 8460 N N . VAL D 1 143 ? 27.660 -2.928 -1.114 1.00 38.12 179 VAL D N 1
ATOM 8461 C CA . VAL D 1 143 ? 27.055 -3.001 -2.438 1.00 36.41 179 VAL D CA 1
ATOM 8462 C C . VAL D 1 143 ? 25.536 -2.888 -2.345 1.00 37.46 179 VAL D C 1
ATOM 8463 O O . VAL D 1 143 ? 24.918 -2.153 -3.125 1.00 36.92 179 VAL D O 1
ATOM 8467 N N . LEU D 1 144 ? 24.941 -3.592 -1.381 1.00 35.22 180 LEU D N 1
ATOM 8468 C CA . LEU D 1 144 ? 23.487 -3.592 -1.210 1.00 36.61 180 LEU D CA 1
ATOM 8469 C C . LEU D 1 144 ? 22.881 -2.388 -0.487 1.00 36.04 180 LEU D C 1
ATOM 8470 O O . LEU D 1 144 ? 21.799 -1.927 -0.841 1.00 33.16 180 LEU D O 1
ATOM 8475 N N . PHE D 1 145 ? 23.549 -1.914 0.555 1.00 36.18 181 PHE D N 1
ATOM 8476 C CA . PHE D 1 145 ? 23.032 -0.785 1.311 1.00 39.66 181 PHE D CA 1
ATOM 8477 C C . PHE D 1 145 ? 23.643 0.561 0.903 1.00 40.17 181 PHE D C 1
ATOM 8478 O O . PHE D 1 145 ? 22.936 1.391 0.358 1.00 44.14 181 PHE D O 1
ATOM 8486 N N . ASP D 1 146 ? 24.940 0.761 1.121 1.00 39.88 182 ASP D N 1
ATOM 8487 C CA . ASP D 1 146 ? 25.582 2.028 0.782 1.00 39.61 182 ASP D CA 1
ATOM 8488 C C . ASP D 1 146 ? 25.276 2.487 -0.642 1.00 39.56 182 ASP D C 1
ATOM 8489 O O . ASP D 1 146 ? 24.882 3.632 -0.843 1.00 40.53 182 ASP D O 1
ATOM 8494 N N . PHE D 1 147 ? 25.443 1.605 -1.623 1.00 35.84 183 PHE D N 1
ATOM 8495 C CA . PHE D 1 147 ? 25.161 1.957 -3.012 1.00 33.23 183 PHE D CA 1
ATOM 8496 C C . PHE D 1 147 ? 23.770 1.565 -3.422 1.00 33.58 183 PHE D C 1
ATOM 8497 O O . PHE D 1 147 ? 23.031 2.369 -3.983 1.00 32.98 183 PHE D O 1
ATOM 8505 N N . GLY D 1 148 ? 23.412 0.313 -3.155 1.00 35.40 184 GLY D N 1
ATOM 8506 C CA . GLY D 1 148 ? 22.099 -0.167 -3.538 1.00 33.29 184 GLY D CA 1
ATOM 8507 C C . GLY D 1 148 ? 20.919 0.432 -2.797 1.00 34.33 184 GLY D C 1
ATOM 8508 O O . GLY D 1 148 ? 19.817 0.500 -3.339 1.00 34.38 184 GLY D O 1
ATOM 8509 N N . ASN D 1 149 ? 21.137 0.852 -1.555 1.00 33.49 185 ASN D N 1
ATOM 8510 C CA . ASN D 1 149 ? 20.063 1.404 -0.740 1.00 34.18 185 ASN D CA 1
ATOM 8511 C C . ASN D 1 149 ? 18.847 0.454 -0.697 1.00 34.82 185 ASN D C 1
ATOM 8512 O O . ASN D 1 149 ? 17.692 0.883 -0.850 1.00 31.51 185 ASN D O 1
ATOM 8517 N N . LEU D 1 150 ? 19.119 -0.830 -0.462 1.00 34.88 186 LEU D N 1
ATOM 8518 C CA . LEU D 1 150 ? 18.082 -1.875 -0.390 1.00 35.30 186 LEU D CA 1
ATOM 8519 C C . LEU D 1 150 ? 16.901 -1.487 0.503 1.00 35.92 186 LEU D C 1
ATOM 8520 O O . LEU D 1 150 ? 17.070 -1.093 1.652 1.00 36.61 186 LEU D O 1
ATOM 8525 N N . GLN D 1 151 ? 15.697 -1.636 -0.028 1.00 38.80 187 GLN D N 1
ATOM 8526 C CA . GLN D 1 151 ? 14.488 -1.279 0.699 1.00 41.36 187 GLN D CA 1
ATOM 8527 C C . GLN D 1 151 ? 13.505 -2.461 0.695 1.00 42.92 187 GLN D C 1
ATOM 8528 O O . GLN D 1 151 ? 13.621 -3.364 -0.140 1.00 40.34 187 GLN D O 1
ATOM 8534 N N . PRO D 1 152 ? 12.549 -2.479 1.648 1.00 42.48 188 PRO D N 1
ATOM 8535 C CA . PRO D 1 152 ? 11.547 -3.548 1.733 1.00 43.40 188 PRO D CA 1
ATOM 8536 C C . PRO D 1 152 ? 10.740 -3.593 0.443 1.00 44.98 188 PRO D C 1
ATOM 8537 O O . PRO D 1 152 ? 10.327 -2.555 -0.067 1.00 48.19 188 PRO D O 1
ATOM 8541 N N . GLY D 1 153 ? 10.525 -4.789 -0.092 1.00 45.21 189 GLY D N 1
ATOM 8542 C CA . GLY D 1 153 ? 9.755 -4.912 -1.317 1.00 43.51 189 GLY D CA 1
ATOM 8543 C C . GLY D 1 153 ? 10.578 -4.948 -2.588 1.00 45.94 189 GLY D C 1
ATOM 8544 O O . GLY D 1 153 ? 10.036 -5.220 -3.654 1.00 47.39 189 GLY D O 1
ATOM 8545 N N . HIS D 1 154 ? 11.878 -4.676 -2.483 1.00 47.24 190 HIS D N 1
ATOM 8546 C CA . HIS D 1 154 ? 12.782 -4.666 -3.639 1.00 49.07 190 HIS D CA 1
ATOM 8547 C C . HIS D 1 154 ? 13.126 -6.061 -4.173 1.00 48.79 190 HIS D C 1
ATOM 8548 O O . HIS D 1 154 ? 12.977 -7.063 -3.470 1.00 47.46 190 HIS D O 1
ATOM 8555 N N . SER D 1 155 ? 13.597 -6.104 -5.418 1.00 47.03 191 SER D N 1
ATOM 8556 C CA . SER D 1 155 ? 14.034 -7.345 -6.046 1.00 47.35 191 SER D CA 1
ATOM 8557 C C . SER D 1 155 ? 15.521 -7.160 -6.388 1.00 47.15 191 SER D C 1
ATOM 8558 O O . SER D 1 155 ? 15.943 -6.078 -6.814 1.00 47.14 191 SER D O 1
ATOM 8561 N N . VAL D 1 156 ? 16.311 -8.215 -6.197 1.00 45.68 192 VAL D N 1
ATOM 8562 C CA . VAL D 1 156 ? 17.754 -8.166 -6.438 1.00 41.73 192 VAL D CA 1
ATOM 8563 C C . VAL D 1 156 ? 18.281 -9.330 -7.262 1.00 43.28 192 VAL D C 1
ATOM 8564 O O . VAL D 1 156 ? 17.870 -10.476 -7.065 1.00 44.19 192 VAL D O 1
ATOM 8568 N N . LEU D 1 157 ? 19.207 -9.040 -8.171 1.00 43.54 193 LEU D N 1
ATOM 8569 C CA . LEU D 1 157 ? 19.829 -10.085 -8.979 1.00 42.96 193 LEU D CA 1
ATOM 8570 C C . LEU D 1 157 ? 21.217 -10.262 -8.420 1.00 43.48 193 LEU D C 1
ATOM 8571 O O . LEU D 1 157 ? 22.021 -9.327 -8.428 1.00 42.43 193 LEU D O 1
ATOM 8576 N N . VAL D 1 158 ? 21.490 -11.459 -7.918 1.00 44.38 194 VAL D N 1
ATOM 8577 C CA . VAL D 1 158 ? 22.789 -11.763 -7.350 1.00 44.15 194 VAL D CA 1
ATOM 8578 C C . VAL D 1 158 ? 23.499 -12.763 -8.245 1.00 46.35 194 VAL D C 1
ATOM 8579 O O . VAL D 1 158 ? 23.077 -13.919 -8.348 1.00 48.29 194 VAL D O 1
ATOM 8583 N N . HIS D 1 159 ? 24.562 -12.317 -8.909 1.00 45.33 195 HIS D N 1
ATOM 8584 C CA . HIS D 1 159 ? 25.334 -13.197 -9.785 1.00 45.16 195 HIS D CA 1
ATOM 8585 C C . HIS D 1 159 ? 26.285 -14.058 -8.950 1.00 45.20 195 HIS D C 1
ATOM 8586 O O . HIS D 1 159 ? 26.774 -13.616 -7.910 1.00 43.90 195 HIS D O 1
ATOM 8593 N N . MET D 1 160 ? 26.555 -15.282 -9.404 1.00 46.29 196 MET D N 1
ATOM 8594 C CA . MET D 1 160 ? 27.441 -16.181 -8.656 1.00 44.79 196 MET D CA 1
ATOM 8595 C C . MET D 1 160 ? 26.890 -16.340 -7.233 1.00 42.58 196 MET D C 1
ATOM 8596 O O . MET D 1 160 ? 27.635 -16.319 -6.256 1.00 44.29 196 MET D O 1
ATOM 8601 N N . ALA D 1 161 ? 25.577 -16.503 -7.136 1.00 40.99 197 ALA D N 1
ATOM 8602 C CA . ALA D 1 161 ? 24.887 -16.633 -5.852 1.00 42.28 197 ALA D CA 1
ATOM 8603 C C . ALA D 1 161 ? 25.395 -17.728 -4.904 1.00 44.41 197 ALA D C 1
ATOM 8604 O O . ALA D 1 161 ? 25.090 -17.702 -3.710 1.00 44.91 197 ALA D O 1
ATOM 8606 N N . ALA D 1 162 ? 26.159 -18.685 -5.420 1.00 45.02 198 ALA D N 1
ATOM 8607 C CA . ALA D 1 162 ? 26.659 -19.761 -4.574 1.00 47.12 198 ALA D CA 1
ATOM 8608 C C . ALA D 1 162 ? 28.065 -19.480 -4.080 1.00 48.77 198 ALA D C 1
ATOM 8609 O O . ALA D 1 162 ? 28.578 -20.201 -3.232 1.00 51.14 198 ALA D O 1
ATOM 8611 N N . GLY D 1 163 ? 28.683 -18.428 -4.610 1.00 49.46 199 GLY D N 1
ATOM 8612 C CA . GLY D 1 163 ? 30.031 -18.067 -4.201 1.00 48.45 199 GLY D CA 1
ATOM 8613 C C . GLY D 1 163 ? 30.086 -17.373 -2.852 1.00 49.05 199 GLY D C 1
ATOM 8614 O O . GLY D 1 163 ? 29.096 -17.318 -2.123 1.00 49.44 199 GLY D O 1
ATOM 8615 N N . GLY D 1 164 ? 31.246 -16.824 -2.518 1.00 50.11 200 GLY D N 1
ATOM 8616 C CA . GLY D 1 164 ? 31.396 -16.154 -1.234 1.00 51.47 200 GLY D CA 1
ATOM 8617 C C . GLY D 1 164 ? 30.574 -14.891 -1.065 1.00 49.52 200 GLY D C 1
ATOM 8618 O O . GLY D 1 164 ? 29.754 -14.796 -0.155 1.00 49.13 200 GLY D O 1
ATOM 8619 N N . VAL D 1 165 ? 30.805 -13.920 -1.942 1.00 48.28 201 VAL D N 1
ATOM 8620 C CA . VAL D 1 165 ? 30.090 -12.650 -1.902 1.00 45.05 201 VAL D CA 1
ATOM 8621 C C . VAL D 1 165 ? 28.611 -12.922 -2.134 1.00 44.48 201 VAL D C 1
ATOM 8622 O O . VAL D 1 165 ? 27.746 -12.339 -1.475 1.00 42.79 201 VAL D O 1
ATOM 8626 N N . GLY D 1 166 ? 28.339 -13.818 -3.080 1.00 43.49 202 GLY D N 1
ATOM 8627 C CA . GLY D 1 166 ? 26.971 -14.169 -3.416 1.00 42.94 202 GLY D CA 1
ATOM 8628 C C . GLY D 1 166 ? 26.161 -14.689 -2.247 1.00 43.51 202 GLY D C 1
ATOM 8629 O O . GLY D 1 166 ? 25.027 -14.252 -2.024 1.00 43.00 202 GLY D O 1
ATOM 8630 N N . MET D 1 167 ? 26.740 -15.626 -1.500 1.00 44.43 203 MET D N 1
ATOM 8631 C CA . MET D 1 167 ? 26.065 -16.210 -0.344 1.00 44.61 203 MET D CA 1
ATOM 8632 C C . MET D 1 167 ? 25.864 -15.167 0.752 1.00 42.46 203 MET D C 1
ATOM 8633 O O . MET D 1 167 ? 24.820 -15.141 1.413 1.00 40.13 203 MET D O 1
ATOM 8638 N N . ALA D 1 168 ? 26.873 -14.318 0.947 1.00 40.50 204 ALA D N 1
ATOM 8639 C CA . ALA D 1 168 ? 26.791 -13.255 1.943 1.00 40.54 204 ALA D CA 1
ATOM 8640 C C . ALA D 1 168 ? 25.636 -12.305 1.582 1.00 40.84 204 ALA D C 1
ATOM 8641 O O . ALA D 1 168 ? 24.854 -11.916 2.443 1.00 39.71 204 ALA D O 1
ATOM 8643 N N . ALA D 1 169 ? 25.527 -11.957 0.299 1.00 40.80 205 ALA D N 1
ATOM 8644 C CA . ALA D 1 169 ? 24.478 -11.049 -0.173 1.00 41.12 205 ALA D CA 1
ATOM 8645 C C . ALA D 1 169 ? 23.085 -11.619 0.054 1.00 41.07 205 ALA D C 1
ATOM 8646 O O . ALA D 1 169 ? 22.168 -10.896 0.447 1.00 39.07 205 ALA D O 1
ATOM 8648 N N . VAL D 1 170 ? 22.920 -12.911 -0.210 1.00 40.19 206 VAL D N 1
ATOM 8649 C CA . VAL D 1 170 ? 21.620 -13.548 -0.025 1.00 40.66 206 VAL D CA 1
ATOM 8650 C C . VAL D 1 170 ? 21.193 -13.472 1.448 1.00 41.21 206 VAL D C 1
ATOM 8651 O O . VAL D 1 170 ? 20.046 -13.189 1.769 1.00 41.95 206 VAL D O 1
ATOM 8655 N N . GLN D 1 171 ? 22.129 -13.719 2.348 1.00 42.15 207 GLN D N 1
ATOM 8656 C CA . GLN D 1 171 ? 21.834 -13.654 3.768 1.00 42.49 207 GLN D CA 1
ATOM 8657 C C . GLN D 1 171 ? 21.516 -12.208 4.168 1.00 43.13 207 GLN D C 1
ATOM 8658 O O . GLN D 1 171 ? 20.646 -11.958 4.993 1.00 43.65 207 GLN D O 1
ATOM 8664 N N . LEU D 1 172 ? 22.216 -11.249 3.574 1.00 43.90 208 LEU D N 1
ATOM 8665 C CA . LEU D 1 172 ? 21.987 -9.849 3.914 1.00 43.60 208 LEU D CA 1
ATOM 8666 C C . LEU D 1 172 ? 20.604 -9.402 3.441 1.00 43.00 208 LEU D C 1
ATOM 8667 O O . LEU D 1 172 ? 19.927 -8.648 4.127 1.00 41.26 208 LEU D O 1
ATOM 8672 N N . CYS D 1 173 ? 20.169 -9.902 2.288 1.00 45.13 209 CYS D N 1
ATOM 8673 C CA . CYS D 1 173 ? 18.848 -9.550 1.768 1.00 46.05 209 CYS D CA 1
ATOM 8674 C C . CYS D 1 173 ? 17.717 -9.945 2.717 1.00 48.14 209 CYS D C 1
ATOM 8675 O O . CYS D 1 173 ? 16.668 -9.300 2.733 1.00 47.89 209 CYS D O 1
ATOM 8678 N N . ARG D 1 174 ? 17.920 -11.012 3.492 1.00 50.25 210 ARG D N 1
ATOM 8679 C CA . ARG D 1 174 ? 16.900 -11.481 4.430 1.00 50.34 210 ARG D CA 1
ATOM 8680 C C . ARG D 1 174 ? 16.790 -10.603 5.676 1.00 51.19 210 ARG D C 1
ATOM 8681 O O . ARG D 1 174 ? 15.838 -10.735 6.452 1.00 50.58 210 ARG D O 1
ATOM 8689 N N . THR D 1 175 ? 17.762 -9.714 5.883 1.00 49.74 211 THR D N 1
ATOM 8690 C CA . THR D 1 175 ? 17.693 -8.828 7.030 1.00 48.29 211 THR D CA 1
ATOM 8691 C C . THR D 1 175 ? 16.742 -7.672 6.693 1.00 49.05 211 THR D C 1
ATOM 8692 O O . THR D 1 175 ? 16.467 -6.817 7.531 1.00 49.27 211 THR D O 1
ATOM 8696 N N . VAL D 1 176 ? 16.244 -7.659 5.460 1.00 48.88 212 VAL D N 1
ATOM 8697 C CA . VAL D 1 176 ? 15.308 -6.632 5.012 1.00 50.60 212 VAL D CA 1
ATOM 8698 C C . VAL D 1 176 ? 14.005 -7.309 4.597 1.00 53.21 212 VAL D C 1
ATOM 8699 O O . VAL D 1 176 ? 14.010 -8.321 3.899 1.00 54.64 212 VAL D O 1
ATOM 8703 N N . GLU D 1 177 ? 12.889 -6.731 5.021 1.00 54.71 213 GLU D N 1
ATOM 8704 C CA . GLU D 1 177 ? 11.569 -7.284 4.759 1.00 54.70 213 GLU D CA 1
ATOM 8705 C C . GLU D 1 177 ? 11.121 -7.420 3.306 1.00 53.71 213 GLU D C 1
ATOM 8706 O O . GLU D 1 177 ? 11.279 -6.507 2.496 1.00 51.94 213 GLU D O 1
ATOM 8712 N N . ASN D 1 178 ? 10.564 -8.590 2.999 1.00 52.68 214 ASN D N 1
ATOM 8713 C CA . ASN D 1 178 ? 10.025 -8.920 1.683 1.00 52.62 214 ASN D CA 1
ATOM 8714 C C . ASN D 1 178 ? 10.908 -8.614 0.474 1.00 53.22 214 ASN D C 1
ATOM 8715 O O . ASN D 1 178 ? 10.493 -7.909 -0.454 1.00 53.01 214 ASN D O 1
ATOM 8720 N N . VAL D 1 179 ? 12.120 -9.159 0.465 1.00 50.56 215 VAL D N 1
ATOM 8721 C CA . VAL D 1 179 ? 13.018 -8.933 -0.662 1.00 48.80 215 VAL D CA 1
ATOM 8722 C C . VAL D 1 179 ? 13.116 -10.163 -1.564 1.00 48.67 215 VAL D C 1
ATOM 8723 O O . VAL D 1 179 ? 13.473 -11.254 -1.116 1.00 51.28 215 VAL D O 1
ATOM 8727 N N . THR D 1 180 ? 12.799 -9.978 -2.838 1.00 47.17 216 THR D N 1
ATOM 8728 C CA . THR D 1 180 ? 12.850 -11.052 -3.809 1.00 47.57 216 THR D CA 1
ATOM 8729 C C . THR D 1 180 ? 14.260 -11.150 -4.353 1.00 47.92 216 THR D C 1
ATOM 8730 O O . THR D 1 180 ? 14.847 -10.140 -4.744 1.00 47.10 216 THR D O 1
ATOM 8734 N N . VAL D 1 181 ? 14.796 -12.368 -4.377 1.00 46.62 217 VAL D N 1
ATOM 8735 C CA . VAL D 1 181 ? 16.155 -12.605 -4.848 1.00 46.78 217 VAL D CA 1
ATOM 8736 C C . VAL D 1 181 ? 16.286 -13.535 -6.054 1.00 48.48 217 VAL D C 1
ATOM 8737 O O . VAL D 1 181 ? 15.782 -14.653 -6.054 1.00 50.72 217 VAL D O 1
ATOM 8741 N N . PHE D 1 182 ? 16.961 -13.055 -7.087 1.00 47.29 218 PHE D N 1
ATOM 8742 C CA . PHE D 1 182 ? 17.209 -13.852 -8.265 1.00 48.01 218 PHE D CA 1
ATOM 8743 C C . PHE D 1 182 ? 18.702 -14.146 -8.146 1.00 49.84 218 PHE D C 1
ATOM 8744 O O . PHE D 1 182 ? 19.490 -13.235 -7.871 1.00 49.48 218 PHE D O 1
ATOM 8752 N N . GLY D 1 183 ? 19.087 -15.410 -8.327 1.00 50.08 219 GLY D N 1
ATOM 8753 C CA . GLY D 1 183 ? 20.490 -15.778 -8.218 1.00 51.51 219 GLY D CA 1
ATOM 8754 C C . GLY D 1 183 ? 20.954 -16.716 -9.312 1.00 52.62 219 GLY D C 1
ATOM 8755 O O . GLY D 1 183 ? 20.298 -17.717 -9.593 1.00 55.60 219 GLY D O 1
ATOM 8756 N N . THR D 1 184 ? 22.076 -16.391 -9.943 1.00 52.27 220 THR D N 1
ATOM 8757 C CA . THR D 1 184 ? 22.611 -17.231 -11.001 1.00 52.98 220 THR D CA 1
ATOM 8758 C C . THR D 1 184 ? 23.701 -18.167 -10.474 1.00 53.76 220 THR D C 1
ATOM 8759 O O . THR D 1 184 ? 24.514 -17.775 -9.634 1.00 51.88 220 THR D O 1
ATOM 8763 N N . ALA D 1 185 ? 23.691 -19.405 -10.973 1.00 55.97 221 ALA D N 1
ATOM 8764 C CA . ALA D 1 185 ? 24.657 -20.446 -10.596 1.00 57.17 221 ALA D CA 1
ATOM 8765 C C . ALA D 1 185 ? 24.274 -21.747 -11.300 1.00 58.59 221 ALA D C 1
ATOM 8766 O O . ALA D 1 185 ? 23.124 -21.913 -11.710 1.00 58.83 221 ALA D O 1
ATOM 8768 N N . SER D 1 186 ? 25.232 -22.664 -11.435 1.00 60.01 222 SER D N 1
ATOM 8769 C CA . SER D 1 186 ? 24.986 -23.961 -12.080 1.00 61.65 222 SER D CA 1
ATOM 8770 C C . SER D 1 186 ? 23.778 -24.656 -11.460 1.00 62.03 222 SER D C 1
ATOM 8771 O O . SER D 1 186 ? 23.446 -24.421 -10.300 1.00 62.03 222 SER D O 1
ATOM 8774 N N . ALA D 1 187 ? 23.130 -25.519 -12.234 1.00 64.13 223 ALA D N 1
ATOM 8775 C CA . ALA D 1 187 ? 21.961 -26.253 -11.753 1.00 65.70 223 ALA D CA 1
ATOM 8776 C C . ALA D 1 187 ? 22.343 -27.153 -10.585 1.00 65.86 223 ALA D C 1
ATOM 8777 O O . ALA D 1 187 ? 21.538 -27.410 -9.688 1.00 66.06 223 ALA D O 1
ATOM 8779 N N . SER D 1 188 ? 23.581 -27.630 -10.598 1.00 65.93 224 SER D N 1
ATOM 8780 C CA . SER D 1 188 ? 24.062 -28.497 -9.535 1.00 66.53 224 SER D CA 1
ATOM 8781 C C . SER D 1 188 ? 24.157 -27.751 -8.204 1.00 66.88 224 SER D C 1
ATOM 8782 O O . SER D 1 188 ? 24.630 -28.303 -7.210 1.00 67.12 224 SER D O 1
ATOM 8785 N N . LYS D 1 189 ? 23.707 -26.500 -8.178 1.00 66.99 225 LYS D N 1
ATOM 8786 C CA . LYS D 1 189 ? 23.775 -25.712 -6.956 1.00 66.09 225 LYS D CA 1
ATOM 8787 C C . LYS D 1 189 ? 22.445 -25.110 -6.534 1.00 66.87 225 LYS D C 1
ATOM 8788 O O . LYS D 1 189 ? 22.359 -24.497 -5.468 1.00 68.34 225 LYS D O 1
ATOM 8794 N N . HIS D 1 190 ? 21.407 -25.290 -7.345 1.00 66.73 226 HIS D N 1
ATOM 8795 C CA . HIS D 1 190 ? 20.104 -24.713 -7.025 1.00 68.84 226 HIS D CA 1
ATOM 8796 C C . HIS D 1 190 ? 19.476 -25.132 -5.705 1.00 70.56 226 HIS D C 1
ATOM 8797 O O . HIS D 1 190 ? 18.612 -24.426 -5.182 1.00 71.06 226 HIS D O 1
ATOM 8804 N N . GLU D 1 191 ? 19.887 -26.271 -5.160 1.00 71.89 227 GLU D N 1
ATOM 8805 C CA . GLU D 1 191 ? 19.317 -26.698 -3.888 1.00 73.71 227 GLU D CA 1
ATOM 8806 C C . GLU D 1 191 ? 19.965 -25.884 -2.772 1.00 72.48 227 GLU D C 1
ATOM 8807 O O . GLU D 1 191 ? 19.278 -25.406 -1.875 1.00 72.78 227 GLU D O 1
ATOM 8813 N N . ALA D 1 192 ? 21.286 -25.725 -2.841 1.00 71.69 228 ALA D N 1
ATOM 8814 C CA . ALA D 1 192 ? 22.036 -24.959 -1.846 1.00 71.68 228 ALA D CA 1
ATOM 8815 C C . ALA D 1 192 ? 21.614 -23.487 -1.874 1.00 71.75 228 ALA D C 1
ATOM 8816 O O . ALA D 1 192 ? 21.641 -22.798 -0.848 1.00 71.99 228 ALA D O 1
ATOM 8818 N N . LEU D 1 193 ? 21.232 -23.016 -3.057 1.00 70.67 229 LEU D N 1
ATOM 8819 C CA . LEU D 1 193 ? 20.790 -21.637 -3.239 1.00 69.72 229 LEU D CA 1
ATOM 8820 C C . LEU D 1 193 ? 19.477 -21.397 -2.500 1.00 70.10 229 LEU D C 1
ATOM 8821 O O . LEU D 1 193 ? 19.407 -20.556 -1.602 1.00 68.96 229 LEU D O 1
ATOM 8826 N N . LYS D 1 194 ? 18.445 -22.153 -2.868 1.00 71.13 230 LYS D N 1
ATOM 8827 C CA . LYS D 1 194 ? 17.130 -22.019 -2.250 1.00 71.89 230 LYS D CA 1
ATOM 8828 C C . LYS D 1 194 ? 17.144 -22.222 -0.738 1.00 72.31 230 LYS D C 1
ATOM 8829 O O . LYS D 1 194 ? 16.224 -21.803 -0.038 1.00 73.22 230 LYS D O 1
ATOM 8835 N N . GLU D 1 195 ? 18.184 -22.870 -0.234 1.00 72.54 231 GLU D N 1
ATOM 8836 C CA . GLU D 1 195 ? 18.289 -23.109 1.194 1.00 73.21 231 GLU D CA 1
ATOM 8837 C C . GLU D 1 195 ? 18.871 -21.900 1.901 1.00 70.72 231 GLU D C 1
ATOM 8838 O O . GLU D 1 195 ? 18.474 -21.577 3.023 1.00 70.17 231 GLU D O 1
ATOM 8844 N N . ASN D 1 196 ? 19.812 -21.231 1.243 1.00 67.33 232 ASN D N 1
ATOM 8845 C CA . ASN D 1 196 ? 20.431 -20.044 1.816 1.00 63.60 232 ASN D CA 1
ATOM 8846 C C . ASN D 1 196 ? 19.439 -18.871 1.745 1.00 61.65 232 ASN D C 1
ATOM 8847 O O . ASN D 1 196 ? 19.593 -17.876 2.448 1.00 60.78 232 ASN D O 1
ATOM 8852 N N . GLY D 1 197 ? 18.418 -19.004 0.900 1.00 59.74 233 GLY D N 1
ATOM 8853 C CA . GLY D 1 197 ? 17.420 -17.955 0.777 1.00 58.37 233 GLY D CA 1
ATOM 8854 C C . GLY D 1 197 ? 17.115 -17.411 -0.615 1.00 57.26 233 GLY D C 1
ATOM 8855 O O . GLY D 1 197 ? 16.350 -16.452 -0.734 1.00 57.52 233 GLY D O 1
ATOM 8856 N N . VAL D 1 198 ? 17.698 -17.996 -1.663 1.00 55.48 234 VAL D N 1
ATOM 8857 C CA . VAL D 1 198 ? 17.450 -17.529 -3.031 1.00 53.99 234 VAL D CA 1
ATOM 8858 C C . VAL D 1 198 ? 16.018 -17.839 -3.454 1.00 56.32 234 VAL D C 1
ATOM 8859 O O . VAL D 1 198 ? 15.593 -18.993 -3.427 1.00 58.21 234 VAL D O 1
ATOM 8863 N N . THR D 1 199 ? 15.279 -16.813 -3.860 1.00 56.51 235 THR D N 1
ATOM 8864 C CA . THR D 1 199 ? 13.893 -17.001 -4.266 1.00 55.15 235 THR D CA 1
ATOM 8865 C C . THR D 1 199 ? 13.762 -17.630 -5.646 1.00 55.72 235 THR D C 1
ATOM 8866 O O . THR D 1 199 ? 12.877 -18.449 -5.868 1.00 56.06 235 THR D O 1
ATOM 8870 N N . HIS D 1 200 ? 14.642 -17.253 -6.570 1.00 55.31 236 HIS D N 1
ATOM 8871 C CA . HIS D 1 200 ? 14.585 -17.777 -7.931 1.00 55.07 236 HIS D CA 1
ATOM 8872 C C . HIS D 1 200 ? 15.937 -18.170 -8.517 1.00 56.25 236 HIS D C 1
ATOM 8873 O O . HIS D 1 200 ? 16.651 -17.329 -9.056 1.00 56.22 236 HIS D O 1
ATOM 8880 N N . PRO D 1 201 ? 16.307 -19.457 -8.420 1.00 56.96 237 PRO D N 1
ATOM 8881 C CA . PRO D 1 201 ? 17.589 -19.894 -8.975 1.00 56.48 237 PRO D CA 1
ATOM 8882 C C . PRO D 1 201 ? 17.522 -19.856 -10.494 1.00 56.65 237 PRO D C 1
ATOM 8883 O O . PRO D 1 201 ? 16.458 -20.038 -11.087 1.00 55.86 237 PRO D O 1
ATOM 8887 N N . ILE D 1 202 ? 18.664 -19.619 -11.118 1.00 57.65 238 ILE D N 1
ATOM 8888 C CA . ILE D 1 202 ? 18.740 -19.551 -12.568 1.00 58.79 238 ILE D CA 1
ATOM 8889 C C . ILE D 1 202 ? 20.103 -20.041 -13.013 1.00 61.06 238 ILE D C 1
ATOM 8890 O O . ILE D 1 202 ? 21.125 -19.616 -12.475 1.00 59.83 238 ILE D O 1
ATOM 8895 N N . ASP D 1 203 ? 20.108 -20.947 -13.985 1.00 64.70 239 ASP D N 1
ATOM 8896 C CA . ASP D 1 203 ? 21.350 -21.494 -14.522 1.00 68.82 239 ASP D CA 1
ATOM 8897 C C . ASP D 1 203 ? 21.661 -20.671 -15.760 1.00 70.93 239 ASP D C 1
ATOM 8898 O O . ASP D 1 203 ? 21.011 -20.840 -16.787 1.00 71.69 239 ASP D O 1
ATOM 8903 N N . TYR D 1 204 ? 22.644 -19.782 -15.670 1.00 73.83 240 TYR D N 1
ATOM 8904 C CA . TYR D 1 204 ? 22.978 -18.938 -16.809 1.00 78.24 240 TYR D CA 1
ATOM 8905 C C . TYR D 1 204 ? 23.818 -19.623 -17.879 1.00 79.07 240 TYR D C 1
ATOM 8906 O O . TYR D 1 204 ? 24.399 -18.970 -18.748 1.00 79.55 240 TYR D O 1
ATOM 8915 N N . HIS D 1 205 ? 23.861 -20.949 -17.816 1.00 80.19 241 HIS D N 1
ATOM 8916 C CA . HIS D 1 205 ? 24.600 -21.748 -18.783 1.00 80.94 241 HIS D CA 1
ATOM 8917 C C . HIS D 1 205 ? 23.619 -22.530 -19.651 1.00 80.75 241 HIS D C 1
ATOM 8918 O O . HIS D 1 205 ? 23.933 -22.899 -20.781 1.00 81.23 241 HIS D O 1
ATOM 8925 N N . THR D 1 206 ? 22.425 -22.772 -19.122 1.00 80.17 242 THR D N 1
ATOM 8926 C CA . THR D 1 206 ? 21.413 -23.518 -19.860 1.00 80.90 242 THR D CA 1
ATOM 8927 C C . THR D 1 206 ? 20.229 -22.655 -20.294 1.00 80.17 242 THR D C 1
ATOM 8928 O O . THR D 1 206 ? 19.280 -23.158 -20.900 1.00 80.55 242 THR D O 1
ATOM 8932 N N . THR D 1 207 ? 20.287 -21.364 -19.976 1.00 79.20 243 THR D N 1
ATOM 8933 C CA . THR D 1 207 ? 19.227 -20.413 -20.334 1.00 78.13 243 THR D CA 1
ATOM 8934 C C . THR D 1 207 ? 19.772 -18.993 -20.334 1.00 75.79 243 THR D C 1
ATOM 8935 O O . THR D 1 207 ? 20.917 -18.752 -19.945 1.00 76.73 243 THR D O 1
ATOM 8939 N N . ASP D 1 208 ? 18.946 -18.054 -20.776 1.00 73.00 244 ASP D N 1
ATOM 8940 C CA . ASP D 1 208 ? 19.334 -16.650 -20.780 1.00 69.86 244 ASP D CA 1
ATOM 8941 C C . ASP D 1 208 ? 18.739 -16.056 -19.514 1.00 66.47 244 ASP D C 1
ATOM 8942 O O . ASP D 1 208 ? 17.521 -15.943 -19.398 1.00 66.06 244 ASP D O 1
ATOM 8947 N N . TYR D 1 209 ? 19.590 -15.684 -18.562 1.00 62.15 245 TYR D N 1
ATOM 8948 C CA . TYR D 1 209 ? 19.094 -15.133 -17.306 1.00 58.74 245 TYR D CA 1
ATOM 8949 C C . TYR D 1 209 ? 18.264 -13.862 -17.468 1.00 57.45 245 TYR D C 1
ATOM 8950 O O . TYR D 1 209 ? 17.389 -13.588 -16.651 1.00 56.25 245 TYR D O 1
ATOM 8959 N N . VAL D 1 210 ? 18.525 -13.091 -18.518 1.00 58.43 246 VAL D N 1
ATOM 8960 C CA . VAL D 1 210 ? 17.764 -11.863 -18.740 1.00 60.78 246 VAL D CA 1
ATOM 8961 C C . VAL D 1 210 ? 16.301 -12.181 -19.037 1.00 60.65 246 VAL D C 1
ATOM 8962 O O . VAL D 1 210 ? 15.405 -11.513 -18.527 1.00 60.74 246 VAL D O 1
ATOM 8966 N N . ASP D 1 211 ? 16.065 -13.204 -19.855 1.00 63.08 247 ASP D N 1
ATOM 8967 C CA . ASP D 1 211 ? 14.704 -13.618 -20.205 1.00 64.63 247 ASP D CA 1
ATOM 8968 C C . ASP D 1 211 ? 14.035 -14.295 -19.020 1.00 63.56 247 ASP D C 1
ATOM 8969 O O . ASP D 1 211 ? 12.860 -14.063 -18.736 1.00 62.64 247 ASP D O 1
ATOM 8974 N N . GLU D 1 212 ? 14.793 -15.140 -18.332 1.00 63.30 248 GLU D N 1
ATOM 8975 C CA . GLU D 1 212 ? 14.266 -15.850 -17.180 1.00 63.29 248 GLU D CA 1
ATOM 8976 C C . GLU D 1 212 ? 13.716 -14.876 -16.146 1.00 61.63 248 GLU D C 1
ATOM 8977 O O . GLU D 1 212 ? 12.615 -15.070 -15.620 1.00 62.76 248 GLU D O 1
ATOM 8983 N N . ILE D 1 213 ? 14.477 -13.826 -15.854 1.00 58.69 249 ILE D N 1
ATOM 8984 C CA . ILE D 1 213 ? 14.034 -12.841 -14.881 1.00 56.06 249 ILE D CA 1
ATOM 8985 C C . ILE D 1 213 ? 12.790 -12.106 -15.379 1.00 56.91 249 ILE D C 1
ATOM 8986 O O . ILE D 1 213 ? 11.833 -11.924 -14.628 1.00 55.28 249 ILE D O 1
ATOM 8991 N N . LYS D 1 214 ? 12.790 -11.690 -16.642 1.00 58.19 250 LYS D N 1
ATOM 8992 C CA . LYS D 1 214 ? 11.642 -10.957 -17.165 1.00 61.85 250 LYS D CA 1
ATOM 8993 C C . LYS D 1 214 ? 10.341 -11.752 -17.291 1.00 64.39 250 LYS D C 1
ATOM 8994 O O . LYS D 1 214 ? 9.259 -11.165 -17.401 1.00 65.18 250 LYS D O 1
ATOM 9000 N N . LYS D 1 215 ? 10.432 -13.078 -17.271 1.00 65.83 251 LYS D N 1
ATOM 9001 C CA . LYS D 1 215 ? 9.225 -13.903 -17.344 1.00 67.66 251 LYS D CA 1
ATOM 9002 C C . LYS D 1 215 ? 8.528 -13.788 -15.997 1.00 66.88 251 LYS D C 1
ATOM 9003 O O . LYS D 1 215 ? 7.308 -13.883 -15.903 1.00 68.59 251 LYS D O 1
ATOM 9009 N N . ILE D 1 216 ? 9.325 -13.587 -14.953 1.00 65.50 252 ILE D N 1
ATOM 9010 C CA . ILE D 1 216 ? 8.814 -13.480 -13.596 1.00 63.48 252 ILE D CA 1
ATOM 9011 C C . ILE D 1 216 ? 8.541 -12.040 -13.159 1.00 63.81 252 ILE D C 1
ATOM 9012 O O . ILE D 1 216 ? 7.513 -11.761 -12.545 1.00 62.56 252 ILE D O 1
ATOM 9017 N N . SER D 1 217 ? 9.467 -11.137 -13.471 1.00 63.31 253 SER D N 1
ATOM 9018 C CA . SER D 1 217 ? 9.344 -9.724 -13.110 1.00 64.23 253 SER D CA 1
ATOM 9019 C C . SER D 1 217 ? 9.658 -8.905 -14.354 1.00 63.84 253 SER D C 1
ATOM 9020 O O . SER D 1 217 ? 10.794 -8.495 -14.566 1.00 63.55 253 SER D O 1
ATOM 9023 N N . PRO D 1 218 ? 8.639 -8.656 -15.190 1.00 64.16 254 PRO D N 1
ATOM 9024 C CA . PRO D 1 218 ? 8.718 -7.901 -16.443 1.00 63.11 254 PRO D CA 1
ATOM 9025 C C . PRO D 1 218 ? 9.493 -6.582 -16.441 1.00 62.32 254 PRO D C 1
ATOM 9026 O O . PRO D 1 218 ? 10.243 -6.312 -17.375 1.00 62.68 254 PRO D O 1
ATOM 9030 N N . LYS D 1 219 ? 9.321 -5.758 -15.414 1.00 61.41 255 LYS D N 1
ATOM 9031 C CA . LYS D 1 219 ? 10.035 -4.480 -15.371 1.00 61.38 255 LYS D CA 1
ATOM 9032 C C . LYS D 1 219 ? 11.529 -4.629 -15.037 1.00 59.13 255 LYS D C 1
ATOM 9033 O O . LYS D 1 219 ? 12.314 -3.694 -15.229 1.00 59.47 255 LYS D O 1
ATOM 9039 N N . GLY D 1 220 ? 11.923 -5.798 -14.539 1.00 55.71 256 GLY D N 1
ATOM 9040 C CA . GLY D 1 220 ? 13.317 -6.009 -14.194 1.00 49.40 256 GLY D CA 1
ATOM 9041 C C . GLY D 1 220 ? 13.513 -5.990 -12.693 1.00 48.38 256 GLY D C 1
ATOM 9042 O O . GLY D 1 220 ? 12.584 -6.296 -11.942 1.00 49.31 256 GLY D O 1
ATOM 9043 N N . VAL D 1 221 ? 14.708 -5.614 -12.243 1.00 44.74 257 VAL D N 1
ATOM 9044 C CA . VAL D 1 221 ? 14.997 -5.593 -10.812 1.00 42.93 257 VAL D CA 1
ATOM 9045 C C . VAL D 1 221 ? 15.461 -4.223 -10.313 1.00 42.73 257 VAL D C 1
ATOM 9046 O O . VAL D 1 221 ? 15.816 -3.350 -11.105 1.00 43.20 257 VAL D O 1
ATOM 9050 N N . ASP D 1 222 ? 15.451 -4.052 -8.996 1.00 41.43 258 ASP D N 1
ATOM 9051 C CA . ASP D 1 222 ? 15.866 -2.805 -8.355 1.00 42.87 258 ASP D CA 1
ATOM 9052 C C . ASP D 1 222 ? 17.378 -2.694 -8.217 1.00 40.96 258 ASP D C 1
ATOM 9053 O O . ASP D 1 222 ? 17.936 -1.613 -8.380 1.00 42.44 258 ASP D O 1
ATOM 9058 N N . ILE D 1 223 ? 18.038 -3.815 -7.936 1.00 38.93 259 ILE D N 1
ATOM 9059 C CA . ILE D 1 223 ? 19.490 -3.834 -7.797 1.00 37.79 259 ILE D CA 1
ATOM 9060 C C . ILE D 1 223 ? 20.124 -5.036 -8.490 1.00 38.92 259 ILE D C 1
ATOM 9061 O O . ILE D 1 223 ? 19.650 -6.166 -8.351 1.00 38.18 259 ILE D O 1
ATOM 9066 N N . VAL D 1 224 ? 21.206 -4.776 -9.220 1.00 38.78 260 VAL D N 1
ATOM 9067 C CA . VAL D 1 224 ? 21.962 -5.814 -9.902 1.00 37.87 260 VAL D CA 1
ATOM 9068 C C . VAL D 1 224 ? 23.390 -5.818 -9.340 1.00 39.19 260 VAL D C 1
ATOM 9069 O O . VAL D 1 224 ? 24.088 -4.809 -9.404 1.00 38.98 260 VAL D O 1
ATOM 9073 N N . MET D 1 225 ? 23.808 -6.946 -8.778 1.00 38.74 261 MET D N 1
ATOM 9074 C CA . MET D 1 225 ? 25.164 -7.092 -8.263 1.00 40.60 261 MET D CA 1
ATOM 9075 C C . MET D 1 225 ? 25.989 -7.719 -9.401 1.00 42.79 261 MET D C 1
ATOM 9076 O O . MET D 1 225 ? 25.685 -8.826 -9.857 1.00 43.04 261 MET D O 1
ATOM 9081 N N . ASP D 1 226 ? 27.022 -7.012 -9.858 1.00 41.77 262 ASP D N 1
ATOM 9082 C CA . ASP D 1 226 ? 27.840 -7.481 -10.964 1.00 42.50 262 ASP D CA 1
ATOM 9083 C C . ASP D 1 226 ? 29.318 -7.766 -10.688 1.00 43.50 262 ASP D C 1
ATOM 9084 O O . ASP D 1 226 ? 30.140 -6.846 -10.659 1.00 44.68 262 ASP D O 1
ATOM 9089 N N . PRO D 1 227 ? 29.673 -9.051 -10.474 1.00 42.89 263 PRO D N 1
ATOM 9090 C CA . PRO D 1 227 ? 31.064 -9.441 -10.217 1.00 42.48 263 PRO D CA 1
ATOM 9091 C C . PRO D 1 227 ? 31.699 -9.924 -11.533 1.00 42.23 263 PRO D C 1
ATOM 9092 O O . PRO D 1 227 ? 32.883 -10.267 -11.586 1.00 41.58 263 PRO D O 1
ATOM 9096 N N . LEU D 1 228 ? 30.883 -9.929 -12.586 1.00 43.98 264 LEU D N 1
ATOM 9097 C CA . LEU D 1 228 ? 31.270 -10.399 -13.917 1.00 43.02 264 LEU D CA 1
ATOM 9098 C C . LEU D 1 228 ? 31.947 -9.405 -14.841 1.00 45.39 264 LEU D C 1
ATOM 9099 O O . LEU D 1 228 ? 33.026 -9.677 -15.369 1.00 44.33 264 LEU D O 1
ATOM 9104 N N . GLY D 1 229 ? 31.307 -8.255 -15.047 1.00 46.31 265 GLY D N 1
ATOM 9105 C CA . GLY D 1 229 ? 31.866 -7.258 -15.942 1.00 45.83 265 GLY D CA 1
ATOM 9106 C C . GLY D 1 229 ? 31.606 -7.643 -17.388 1.00 46.86 265 GLY D C 1
ATOM 9107 O O . GLY D 1 229 ? 30.704 -8.436 -17.674 1.00 45.58 265 GLY D O 1
ATOM 9108 N N . GLY D 1 230 ? 32.400 -7.092 -18.302 1.00 47.56 266 GLY D N 1
ATOM 9109 C CA . GLY D 1 230 ? 32.226 -7.392 -19.712 1.00 49.64 266 GLY D CA 1
ATOM 9110 C C . GLY D 1 230 ? 30.824 -7.091 -20.224 1.00 51.81 266 GLY D C 1
ATOM 9111 O O . GLY D 1 230 ? 30.260 -6.040 -19.932 1.00 51.27 266 GLY D O 1
ATOM 9112 N N . SER D 1 231 ? 30.256 -8.028 -20.980 1.00 53.09 267 SER D N 1
ATOM 9113 C CA . SER D 1 231 ? 28.921 -7.867 -21.551 1.00 54.47 267 SER D CA 1
ATOM 9114 C C . SER D 1 231 ? 27.785 -7.950 -20.525 1.00 54.16 267 SER D C 1
ATOM 9115 O O . SER D 1 231 ? 26.680 -7.464 -20.773 1.00 55.80 267 SER D O 1
ATOM 9118 N N . ASP D 1 232 ? 28.055 -8.556 -19.374 1.00 53.50 268 ASP D N 1
ATOM 9119 C CA . ASP D 1 232 ? 27.036 -8.700 -18.338 1.00 52.40 268 ASP D CA 1
ATOM 9120 C C . ASP D 1 232 ? 26.664 -7.396 -17.603 1.00 50.64 268 ASP D C 1
ATOM 9121 O O . ASP D 1 232 ? 25.596 -7.305 -17.007 1.00 50.05 268 ASP D O 1
ATOM 9126 N N . THR D 1 233 ? 27.530 -6.386 -17.659 1.00 48.47 269 THR D N 1
ATOM 9127 C CA . THR D 1 233 ? 27.239 -5.104 -17.014 1.00 45.69 269 THR D CA 1
ATOM 9128 C C . THR D 1 233 ? 26.109 -4.417 -17.771 1.00 44.92 269 THR D C 1
ATOM 9129 O O . THR D 1 233 ? 25.176 -3.879 -17.171 1.00 43.23 269 THR D O 1
ATOM 9133 N N . ALA D 1 234 ? 26.202 -4.441 -19.099 1.00 44.96 270 ALA D N 1
ATOM 9134 C CA . ALA D 1 234 ? 25.185 -3.829 -19.951 1.00 45.50 270 ALA D CA 1
ATOM 9135 C C . ALA D 1 234 ? 23.848 -4.568 -19.798 1.00 46.12 270 ALA D C 1
ATOM 9136 O O . ALA D 1 234 ? 22.782 -3.948 -19.784 1.00 46.48 270 ALA D O 1
ATOM 9138 N N . LYS D 1 235 ? 23.897 -5.892 -19.681 1.00 45.84 271 LYS D N 1
ATOM 9139 C CA . LYS D 1 235 ? 22.668 -6.654 -19.491 1.00 45.65 271 LYS D CA 1
ATOM 9140 C C . LYS D 1 235 ? 22.123 -6.324 -18.100 1.00 44.56 271 LYS D C 1
ATOM 9141 O O . LYS D 1 235 ? 20.913 -6.331 -17.872 1.00 43.77 271 LYS D O 1
ATOM 9147 N N . GLY D 1 236 ? 23.027 -6.036 -17.168 1.00 43.20 272 GLY D N 1
ATOM 9148 C CA . GLY D 1 236 ? 22.600 -5.699 -15.820 1.00 39.26 272 GLY D CA 1
ATOM 9149 C C . GLY D 1 236 ? 21.926 -4.344 -15.838 1.00 39.13 272 GLY D C 1
ATOM 9150 O O . GLY D 1 236 ? 20.839 -4.173 -15.299 1.00 38.75 272 GLY D O 1
ATOM 9151 N N . TYR D 1 237 ? 22.583 -3.375 -16.467 1.00 40.01 273 TYR D N 1
ATOM 9152 C CA . TYR D 1 237 ? 22.053 -2.023 -16.587 1.00 40.67 273 TYR D CA 1
ATOM 9153 C C . TYR D 1 237 ? 20.661 -2.027 -17.233 1.00 41.37 273 TYR D C 1
ATOM 9154 O O . TYR D 1 237 ? 19.743 -1.337 -16.771 1.00 40.52 273 TYR D O 1
ATOM 9163 N N . ASN D 1 238 ? 20.490 -2.822 -18.288 1.00 42.59 274 ASN D N 1
ATOM 9164 C CA . ASN D 1 238 ? 19.199 -2.883 -18.978 1.00 43.39 274 ASN D CA 1
ATOM 9165 C C . ASN D 1 238 ? 18.121 -3.722 -18.312 1.00 43.20 274 ASN D C 1
ATOM 9166 O O . ASN D 1 238 ? 16.989 -3.796 -18.787 1.00 44.07 274 ASN D O 1
ATOM 9171 N N . LEU D 1 239 ? 18.464 -4.328 -17.190 1.00 42.03 275 LEU D N 1
ATOM 9172 C CA . LEU D 1 239 ? 17.513 -5.144 -16.453 1.00 43.88 275 LEU D CA 1
ATOM 9173 C C . LEU D 1 239 ? 16.961 -4.294 -15.294 1.00 44.36 275 LEU D C 1
ATOM 9174 O O . LEU D 1 239 ? 16.071 -4.723 -14.562 1.00 44.29 275 LEU D O 1
ATOM 9179 N N . LEU D 1 240 ? 17.478 -3.071 -15.158 1.00 43.07 276 LEU D N 1
ATOM 9180 C CA . LEU D 1 240 ? 17.066 -2.172 -14.077 1.00 43.67 276 LEU D CA 1
ATOM 9181 C C . LEU D 1 240 ? 15.714 -1.481 -14.214 1.00 42.30 276 LEU D C 1
ATOM 9182 O O . LEU D 1 240 ? 15.348 -0.989 -15.281 1.00 42.90 276 LEU D O 1
ATOM 9187 N N . LYS D 1 241 ? 14.993 -1.447 -13.098 1.00 43.56 277 LYS D N 1
ATOM 9188 C CA . LYS D 1 241 ? 13.704 -0.773 -12.996 1.00 44.87 277 LYS D CA 1
ATOM 9189 C C . LYS D 1 241 ? 14.023 0.700 -12.714 1.00 44.69 277 LYS D C 1
ATOM 9190 O O . LYS D 1 241 ? 15.164 1.056 -12.417 1.00 43.55 277 LYS D O 1
ATOM 9196 N N . PRO D 1 242 ? 13.022 1.578 -12.818 1.00 45.10 278 PRO D N 1
ATOM 9197 C CA . PRO D 1 242 ? 13.297 2.991 -12.539 1.00 44.03 278 PRO D CA 1
ATOM 9198 C C . PRO D 1 242 ? 13.870 3.109 -11.128 1.00 42.74 278 PRO D C 1
ATOM 9199 O O . PRO D 1 242 ? 13.425 2.410 -10.219 1.00 41.47 278 PRO D O 1
ATOM 9203 N N . MET D 1 243 ? 14.859 3.985 -10.959 1.00 41.17 279 MET D N 1
ATOM 9204 C CA . MET D 1 243 ? 15.508 4.207 -9.671 1.00 39.90 279 MET D CA 1
ATOM 9205 C C . MET D 1 243 ? 16.451 3.063 -9.295 1.00 39.28 279 MET D C 1
ATOM 9206 O O . MET D 1 243 ? 17.042 3.074 -8.224 1.00 40.20 279 MET D O 1
ATOM 9211 N N . GLY D 1 244 ? 16.616 2.090 -10.183 1.00 39.85 280 GLY D N 1
ATOM 9212 C CA . GLY D 1 244 ? 17.481 0.970 -9.866 1.00 40.36 280 GLY D CA 1
ATOM 9213 C C . GLY D 1 244 ? 18.958 1.212 -10.096 1.00 41.17 280 GLY D C 1
ATOM 9214 O O . GLY D 1 244 ? 19.349 2.183 -10.752 1.00 42.00 280 GLY D O 1
ATOM 9215 N N . LYS D 1 245 ? 19.793 0.345 -9.534 1.00 40.01 281 LYS D N 1
ATOM 9216 C CA . LYS D 1 245 ? 21.227 0.471 -9.742 1.00 41.80 281 LYS D CA 1
ATOM 9217 C C . LYS D 1 245 ? 21.975 -0.831 -10.002 1.00 40.25 281 LYS D C 1
ATOM 9218 O O . LYS D 1 245 ? 21.611 -1.905 -9.521 1.00 40.04 281 LYS D O 1
ATOM 9224 N N . VAL D 1 246 ?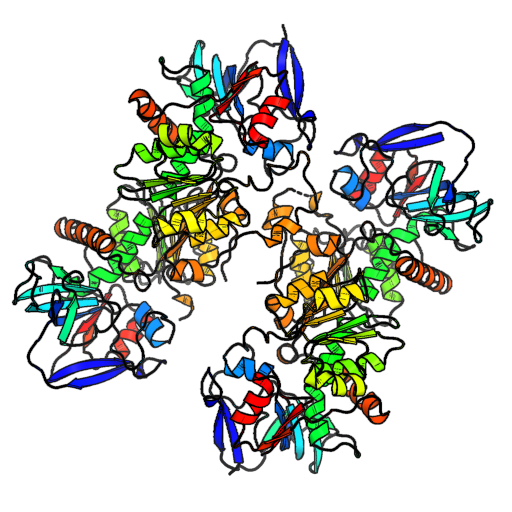 23.023 -0.720 -10.801 1.00 39.24 282 VAL D N 1
ATOM 9225 C CA . VAL D 1 246 ? 23.866 -1.857 -11.096 1.00 40.48 282 VAL D CA 1
ATOM 9226 C C . VAL D 1 246 ? 25.211 -1.536 -10.445 1.00 40.06 282 VAL D C 1
ATOM 9227 O O . VAL D 1 246 ? 25.773 -0.456 -10.651 1.00 41.28 282 VAL D O 1
ATOM 9231 N N . VAL D 1 247 ? 25.703 -2.457 -9.626 1.00 37.40 283 VAL D N 1
ATOM 9232 C CA . VAL D 1 247 ? 26.959 -2.255 -8.929 1.00 35.06 283 VAL D CA 1
ATOM 9233 C C . VAL D 1 247 ? 27.971 -3.277 -9.388 1.00 37.07 283 VAL D C 1
ATOM 9234 O O . VAL D 1 247 ? 27.824 -4.461 -9.119 1.00 38.64 283 VAL D O 1
ATOM 9238 N N . THR D 1 248 ? 28.996 -2.814 -10.087 1.00 38.13 284 THR D N 1
ATOM 9239 C CA . THR D 1 248 ? 30.054 -3.691 -10.553 1.00 38.97 284 THR D CA 1
ATOM 9240 C C . THR D 1 248 ? 31.155 -3.678 -9.498 1.00 40.18 284 THR D C 1
ATOM 9241 O O . THR D 1 248 ? 31.646 -2.611 -9.107 1.00 39.23 284 THR D O 1
ATOM 9245 N N . TYR D 1 249 ? 31.539 -4.856 -9.033 1.00 39.20 285 TYR D N 1
ATOM 9246 C CA . TYR D 1 249 ? 32.580 -4.946 -8.030 1.00 41.22 285 TYR D CA 1
ATOM 9247 C C . TYR D 1 249 ? 33.590 -6.035 -8.361 1.00 43.52 285 TYR D C 1
ATOM 9248 O O . TYR D 1 249 ? 34.331 -6.494 -7.489 1.00 44.75 285 TYR D O 1
ATOM 9257 N N . GLY D 1 250 ? 33.624 -6.433 -9.627 1.00 45.53 286 GLY D N 1
ATOM 9258 C CA . GLY D 1 250 ? 34.556 -7.457 -10.065 1.00 47.93 286 GLY D CA 1
ATOM 9259 C C . GLY D 1 250 ? 34.514 -7.646 -11.567 1.00 49.75 286 GLY D C 1
ATOM 9260 O O . GLY D 1 250 ? 33.532 -7.276 -12.209 1.00 48.50 286 GLY D O 1
ATOM 9261 N N . MET D 1 251 ? 35.574 -8.234 -12.119 1.00 53.92 287 MET D N 1
ATOM 9262 C CA . MET D 1 251 ? 35.685 -8.486 -13.560 1.00 56.02 287 MET D CA 1
ATOM 9263 C C . MET D 1 251 ? 35.957 -9.971 -13.801 1.00 56.02 287 MET D C 1
ATOM 9264 O O . MET D 1 251 ? 36.911 -10.327 -14.493 1.00 55.25 287 MET D O 1
ATOM 9269 N N . ALA D 1 252 ? 35.128 -10.835 -13.232 1.00 56.81 288 ALA D N 1
ATOM 9270 C CA . ALA D 1 252 ? 35.303 -12.276 -13.388 1.00 58.23 288 ALA D CA 1
ATOM 9271 C C . ALA D 1 252 ? 35.430 -12.740 -14.849 1.00 59.27 288 ALA D C 1
ATOM 9272 O O . ALA D 1 252 ? 36.235 -13.621 -15.162 1.00 59.07 288 ALA D O 1
ATOM 9274 N N . ASN D 1 253 ? 34.647 -12.150 -15.745 1.00 59.41 289 ASN D N 1
ATOM 9275 C CA . ASN D 1 253 ? 34.692 -12.542 -17.148 1.00 60.67 289 ASN D CA 1
ATOM 9276 C C . ASN D 1 253 ? 36.049 -12.429 -17.839 1.00 62.14 289 ASN D C 1
ATOM 9277 O O . ASN D 1 253 ? 36.254 -13.030 -18.886 1.00 62.40 289 ASN D O 1
ATOM 9282 N N . LEU D 1 254 ? 36.977 -11.671 -17.266 1.00 63.64 290 LEU D N 1
ATOM 9283 C CA . LEU D 1 254 ? 38.294 -11.530 -17.872 1.00 65.52 290 LEU D CA 1
ATOM 9284 C C . LEU D 1 254 ? 39.086 -12.835 -17.814 1.00 67.90 290 LEU D C 1
ATOM 9285 O O . LEU D 1 254 ? 40.191 -12.919 -18.338 1.00 68.70 290 LEU D O 1
ATOM 9290 N N . LEU D 1 255 ? 38.524 -13.856 -17.179 1.00 70.39 291 LEU D N 1
ATOM 9291 C CA . LEU D 1 255 ? 39.205 -15.140 -17.078 1.00 72.43 291 LEU D CA 1
ATOM 9292 C C . LEU D 1 255 ? 38.322 -16.261 -17.618 1.00 74.59 291 LEU D C 1
ATOM 9293 O O . LEU D 1 255 ? 38.345 -17.381 -17.105 1.00 76.43 291 LEU D O 1
ATOM 9298 N N . THR D 1 256 ? 37.537 -15.954 -18.648 1.00 75.58 292 THR D N 1
ATOM 9299 C CA . THR D 1 256 ? 36.648 -16.942 -19.252 1.00 76.41 292 THR D CA 1
ATOM 9300 C C . THR D 1 256 ? 36.984 -17.116 -20.730 1.00 77.13 292 THR D C 1
ATOM 9301 O O . THR D 1 256 ? 37.992 -16.595 -21.212 1.00 76.72 292 THR D O 1
ATOM 9303 N N . ALA D 1 264 ? 45.155 -6.297 -21.435 1.00 99.02 300 ALA D N 1
ATOM 9304 C CA . ALA D 1 264 ? 44.165 -5.470 -22.108 1.00 99.62 300 ALA D CA 1
ATOM 9305 C C . ALA D 1 264 ? 43.584 -6.193 -23.321 1.00 100.50 300 ALA D C 1
ATOM 9306 O O . ALA D 1 264 ? 44.013 -5.989 -24.460 1.00 99.93 300 ALA D O 1
ATOM 9308 N N . LEU D 1 265 ? 42.594 -7.037 -23.052 1.00 101.53 301 LEU D N 1
ATOM 9309 C CA . LEU D 1 265 ? 41.916 -7.821 -24.073 1.00 102.37 301 LEU D CA 1
ATOM 9310 C C . LEU D 1 265 ? 40.858 -6.961 -24.784 1.00 103.56 301 LEU D C 1
ATOM 9311 O O . LEU D 1 265 ? 40.620 -5.819 -24.385 1.00 103.54 301 LEU D O 1
ATOM 9316 N N . ALA D 1 266 ? 40.236 -7.502 -25.835 1.00 104.85 302 ALA D N 1
ATOM 9317 C CA . ALA D 1 266 ? 39.211 -6.775 -26.601 1.00 105.46 302 ALA D CA 1
ATOM 9318 C C . ALA D 1 266 ? 37.952 -6.486 -25.781 1.00 105.42 302 ALA D C 1
ATOM 9319 O O . ALA D 1 266 ? 37.276 -5.478 -26.002 1.00 104.42 302 ALA D O 1
ATOM 9321 N N . ARG D 1 267 ? 37.637 -7.380 -24.845 1.00 105.97 303 ARG D N 1
ATOM 9322 C CA . ARG D 1 267 ? 36.478 -7.207 -23.973 1.00 106.80 303 ARG D CA 1
ATOM 9323 C C . ARG D 1 267 ? 36.797 -6.109 -22.962 1.00 106.24 303 ARG D C 1
ATOM 9324 O O . ARG D 1 267 ? 35.899 -5.541 -22.330 1.00 106.22 303 ARG D O 1
ATOM 9332 N N . THR D 1 268 ? 38.090 -5.825 -22.816 1.00 105.02 304 THR D N 1
ATOM 9333 C CA . THR D 1 268 ? 38.570 -4.790 -21.907 1.00 103.71 304 THR D CA 1
ATOM 9334 C C . THR D 1 268 ? 38.555 -3.461 -22.636 1.00 103.70 304 THR D C 1
ATOM 9335 O O . THR D 1 268 ? 38.375 -2.410 -22.031 1.00 103.72 304 THR D O 1
ATOM 9339 N N . TRP D 1 269 ? 38.749 -3.526 -23.947 1.00 103.62 305 TRP D N 1
ATOM 9340 C CA . TRP D 1 269 ? 38.775 -2.343 -24.788 1.00 104.11 305 TRP D CA 1
ATOM 9341 C C . TRP D 1 269 ? 37.392 -1.774 -25.118 1.00 104.95 305 TRP D C 1
ATOM 9342 O O . TRP D 1 269 ? 36.875 -0.916 -24.396 1.00 105.25 305 TRP D O 1
ATOM 9353 N N . TRP D 1 270 ? 36.800 -2.258 -26.211 1.00 105.76 306 TRP D N 1
ATOM 9354 C CA . TRP D 1 270 ? 35.494 -1.782 -26.679 1.00 105.50 306 TRP D CA 1
ATOM 9355 C C . TRP D 1 270 ? 34.294 -2.386 -25.957 1.00 105.07 306 TRP D C 1
ATOM 9356 O O . TRP D 1 270 ? 33.258 -1.728 -25.802 1.00 105.25 306 TRP D O 1
ATOM 9358 N N . ASN D 1 271 ? 34.427 -3.640 -25.530 1.00 103.86 307 ASN D N 1
ATOM 9359 C CA . ASN D 1 271 ? 33.343 -4.312 -24.823 1.00 101.95 307 ASN D CA 1
ATOM 9360 C C . ASN D 1 271 ? 33.091 -3.579 -23.513 1.00 100.06 307 ASN D C 1
ATOM 9361 O O . ASN D 1 271 ? 32.005 -3.679 -22.933 1.00 100.26 307 ASN D O 1
ATOM 9363 N N . GLN D 1 272 ? 34.106 -2.844 -23.058 1.00 96.32 308 GLN D N 1
ATOM 9364 C CA . GLN D 1 272 ? 34.005 -2.073 -21.829 1.00 92.78 308 GLN D CA 1
ATOM 9365 C C . GLN D 1 272 ? 32.876 -1.079 -22.054 1.00 89.16 308 GLN D C 1
ATOM 9366 O O . GLN D 1 272 ? 33.099 0.021 -22.566 1.00 89.22 308 GLN D O 1
ATOM 9372 N N . PHE D 1 273 ? 31.665 -1.492 -21.682 1.00 84.23 309 PHE D N 1
ATOM 9373 C CA . PHE D 1 273 ? 30.454 -0.689 -21.845 1.00 78.68 309 PHE D CA 1
ATOM 9374 C C . PHE D 1 273 ? 30.529 0.658 -21.136 1.00 74.56 309 PHE D C 1
ATOM 9375 O O . PHE D 1 273 ? 31.280 0.833 -20.170 1.00 73.58 309 PHE D O 1
ATOM 9383 N N . SER D 1 274 ? 29.758 1.615 -21.639 1.00 69.98 310 SER D N 1
ATOM 9384 C CA . SER D 1 274 ? 29.744 2.958 -21.075 1.00 65.61 310 SER D CA 1
ATOM 9385 C C . SER D 1 274 ? 28.364 3.596 -21.153 1.00 61.27 310 SER D C 1
ATOM 9386 O O . SER D 1 274 ? 27.521 3.181 -21.948 1.00 61.68 310 SER D O 1
ATOM 9389 N N . VAL D 1 275 ? 28.146 4.607 -20.320 1.00 56.18 311 VAL D N 1
ATOM 9390 C CA . VAL D 1 275 ? 26.883 5.328 -20.293 1.00 53.25 311 VAL D CA 1
ATOM 9391 C C . VAL D 1 275 ? 27.157 6.812 -20.107 1.00 51.70 311 VAL D C 1
ATOM 9392 O O . VAL D 1 275 ? 28.158 7.199 -19.498 1.00 50.49 311 VAL D O 1
ATOM 9396 N N . THR D 1 276 ? 26.260 7.636 -20.636 1.00 50.74 312 THR D N 1
ATOM 9397 C CA . THR D 1 276 ? 26.389 9.078 -20.510 1.00 50.83 312 THR D CA 1
ATOM 9398 C C . THR D 1 276 ? 25.383 9.555 -19.464 1.00 51.28 312 THR D C 1
ATOM 9399 O O . THR D 1 276 ? 24.447 8.830 -19.110 1.00 50.61 312 THR D O 1
ATOM 9403 N N . ALA D 1 277 ? 25.583 10.769 -18.963 1.00 51.05 313 ALA D N 1
ATOM 9404 C CA . ALA D 1 277 ? 24.686 11.332 -17.976 1.00 50.89 313 ALA D CA 1
ATOM 9405 C C . ALA D 1 277 ? 23.270 11.470 -18.548 1.00 51.08 313 ALA D C 1
ATOM 9406 O O . ALA D 1 277 ? 22.287 11.252 -17.834 1.00 51.79 313 ALA D O 1
ATOM 9408 N N . LEU D 1 278 ? 23.159 11.820 -19.830 1.00 49.39 314 LEU D N 1
ATOM 9409 C CA . LEU D 1 278 ? 21.840 11.981 -20.444 1.00 49.38 314 LEU D CA 1
ATOM 9410 C C . LEU D 1 278 ? 21.047 10.678 -20.494 1.00 48.24 314 LEU D C 1
ATOM 9411 O O . LEU D 1 278 ? 19.831 10.673 -20.282 1.00 45.72 314 LEU D O 1
ATOM 9416 N N . GLN D 1 279 ? 21.729 9.579 -20.800 1.00 47.49 315 GLN D N 1
ATOM 9417 C CA . GLN D 1 279 ? 21.065 8.283 -20.857 1.00 46.86 315 GLN D CA 1
ATOM 9418 C C . GLN D 1 279 ? 20.558 7.946 -19.467 1.00 45.19 315 GLN D C 1
ATOM 9419 O O . GLN D 1 279 ? 19.433 7.486 -19.298 1.00 46.82 315 GLN D O 1
ATOM 9425 N N . LEU D 1 280 ? 21.401 8.175 -18.469 1.00 43.57 316 LEU D N 1
ATOM 9426 C CA . LEU D 1 280 ? 21.024 7.884 -17.096 1.00 44.94 316 LEU D CA 1
ATOM 9427 C C . LEU D 1 280 ? 19.800 8.676 -16.696 1.00 44.67 316 LEU D C 1
ATOM 9428 O O . LEU D 1 280 ? 18.874 8.132 -16.106 1.00 44.27 316 LEU D O 1
ATOM 9433 N N . LEU D 1 281 ? 19.806 9.966 -17.022 1.00 45.68 317 LEU D N 1
ATOM 9434 C CA . LEU D 1 281 ? 18.701 10.860 -16.693 1.00 45.80 317 LEU D CA 1
ATOM 9435 C C . LEU D 1 281 ? 17.379 10.410 -17.321 1.00 44.50 317 LEU D C 1
ATOM 9436 O O . LEU D 1 281 ? 16.353 10.335 -16.647 1.00 42.08 317 LEU D O 1
ATOM 9441 N N . GLN D 1 282 ? 17.402 10.094 -18.608 1.00 44.68 318 GLN D N 1
ATOM 9442 C CA . GLN D 1 282 ? 16.183 9.660 -19.282 1.00 46.66 318 GLN D CA 1
ATOM 9443 C C . GLN D 1 282 ? 15.684 8.283 -18.846 1.00 43.78 318 GLN D C 1
ATOM 9444 O O . GLN D 1 282 ? 14.535 7.931 -19.098 1.00 44.80 318 GLN D O 1
ATOM 9450 N N . ALA D 1 283 ? 16.536 7.512 -18.178 1.00 43.78 319 ALA D N 1
ATOM 9451 C CA . ALA D 1 283 ? 16.156 6.172 -17.715 1.00 42.58 319 ALA D CA 1
ATOM 9452 C C . ALA D 1 283 ? 15.967 6.069 -16.194 1.00 41.21 319 ALA D C 1
ATOM 9453 O O . ALA D 1 283 ? 15.454 5.075 -15.698 1.00 39.93 319 ALA D O 1
ATOM 9455 N N . ASN D 1 284 ? 16.378 7.094 -15.458 1.00 40.02 320 ASN D N 1
ATOM 9456 C CA . ASN D 1 284 ? 16.273 7.065 -13.995 1.00 40.29 320 ASN D CA 1
ATOM 9457 C C . ASN D 1 284 ? 17.036 5.862 -13.430 1.00 38.59 320 ASN D C 1
ATOM 9458 O O . ASN D 1 284 ? 16.514 5.083 -12.632 1.00 38.66 320 ASN D O 1
ATOM 9463 N N . ARG D 1 285 ? 18.286 5.730 -13.850 1.00 37.07 321 ARG D N 1
ATOM 9464 C CA . ARG D 1 285 ? 19.135 4.646 -13.396 1.00 39.87 321 ARG D CA 1
ATOM 9465 C C . ARG D 1 285 ? 20.432 5.168 -12.817 1.00 40.32 321 ARG D C 1
ATOM 9466 O O . ARG D 1 285 ? 20.719 6.372 -12.873 1.00 39.17 321 ARG D O 1
ATOM 9474 N N . ALA D 1 286 ? 21.214 4.243 -12.269 1.00 39.00 322 ALA D N 1
ATOM 9475 C CA . ALA D 1 286 ? 22.502 4.561 -11.679 1.00 37.25 322 ALA D CA 1
ATOM 9476 C C . ALA D 1 286 ? 23.503 3.412 -11.907 1.00 37.73 322 ALA D C 1
ATOM 9477 O O . ALA D 1 286 ? 23.125 2.234 -11.872 1.00 35.97 322 ALA D O 1
ATOM 9479 N N . VAL D 1 287 ? 24.763 3.762 -12.166 1.00 34.78 323 VAL D N 1
ATOM 9480 C CA . VAL D 1 287 ? 25.821 2.780 -12.363 1.00 36.20 323 VAL D CA 1
ATOM 9481 C C . VAL D 1 287 ? 26.817 3.074 -11.259 1.00 37.72 323 VAL D C 1
ATOM 9482 O O . VAL D 1 287 ? 27.204 4.232 -11.053 1.00 35.32 323 VAL D O 1
ATOM 9486 N N . CYS D 1 288 ? 27.224 2.025 -10.549 1.00 36.17 324 CYS D N 1
ATOM 9487 C CA . CYS D 1 288 ? 28.143 2.165 -9.436 1.00 37.67 324 CYS D CA 1
ATOM 9488 C C . CYS D 1 288 ? 29.316 1.197 -9.563 1.00 37.89 324 CYS D C 1
ATOM 9489 O O . CYS D 1 288 ? 29.232 0.184 -10.263 1.00 39.13 324 CYS D O 1
ATOM 9492 N N . GLY D 1 289 ? 30.405 1.519 -8.870 1.00 36.98 325 GLY D N 1
ATOM 9493 C CA . GLY D 1 289 ? 31.584 0.672 -8.886 1.00 38.42 325 GLY D CA 1
ATOM 9494 C C . GLY D 1 289 ? 32.122 0.537 -7.475 1.00 39.39 325 GLY D C 1
ATOM 9495 O O . GLY D 1 289 ? 32.197 1.530 -6.744 1.00 39.57 325 GLY D O 1
ATOM 9496 N N . PHE D 1 290 ? 32.496 -0.678 -7.080 1.00 40.04 326 PHE D N 1
ATOM 9497 C CA . PHE D 1 290 ? 33.025 -0.895 -5.739 1.00 40.51 326 PHE D CA 1
ATOM 9498 C C . PHE D 1 290 ? 34.162 -1.911 -5.658 1.00 43.99 326 PHE D C 1
ATOM 9499 O O . PHE D 1 290 ? 34.097 -2.994 -6.238 1.00 44.46 326 PHE D O 1
ATOM 9507 N N . HIS D 1 291 ? 35.214 -1.556 -4.934 1.00 46.57 327 HIS D N 1
ATOM 9508 C CA . HIS D 1 291 ? 36.325 -2.474 -4.733 1.00 48.35 327 HIS D CA 1
ATOM 9509 C C . HIS D 1 291 ? 37.016 -2.178 -3.416 1.00 47.00 327 HIS D C 1
ATOM 9510 O O . HIS D 1 291 ? 37.620 -1.123 -3.243 1.00 45.49 327 HIS D O 1
ATOM 9517 N N . LEU D 1 292 ? 36.910 -3.127 -2.492 1.00 48.24 328 LEU D N 1
ATOM 9518 C CA . LEU D 1 292 ? 37.469 -2.991 -1.155 1.00 50.24 328 LEU D CA 1
ATOM 9519 C C . LEU D 1 292 ? 38.970 -2.728 -1.161 1.00 53.22 328 LEU D C 1
ATOM 9520 O O . LEU D 1 292 ? 39.482 -2.011 -0.299 1.00 52.37 328 LEU D O 1
ATOM 9525 N N . GLY D 1 293 ? 39.671 -3.293 -2.139 1.00 56.30 329 GLY D N 1
ATOM 9526 C CA . GLY D 1 293 ? 41.106 -3.081 -2.228 1.00 59.76 329 GLY D CA 1
ATOM 9527 C C . GLY D 1 293 ? 41.485 -1.653 -2.608 1.00 63.08 329 GLY D C 1
ATOM 9528 O O . GLY D 1 293 ? 42.613 -1.218 -2.361 1.00 63.85 329 GLY D O 1
ATOM 9529 N N . TYR D 1 294 ? 40.550 -0.918 -3.207 1.00 64.64 330 TYR D N 1
ATOM 9530 C CA . TYR D 1 294 ? 40.813 0.461 -3.616 1.00 66.42 330 TYR D CA 1
ATOM 9531 C C . TYR D 1 294 ? 40.257 1.474 -2.631 1.00 66.99 330 TYR D C 1
ATOM 9532 O O . TYR D 1 294 ? 40.226 2.672 -2.909 1.00 66.65 330 TYR D O 1
ATOM 9541 N N . LEU D 1 295 ? 39.819 0.988 -1.479 1.00 68.72 331 LEU D N 1
ATOM 9542 C CA . LEU D 1 295 ? 39.274 1.865 -0.462 1.00 71.95 331 LEU D CA 1
ATOM 9543 C C . LEU D 1 295 ? 40.423 2.360 0.411 1.00 75.65 331 LEU D C 1
ATOM 9544 O O . LEU D 1 295 ? 40.642 1.872 1.525 1.00 75.82 331 LEU D O 1
ATOM 9549 N N . ASP D 1 296 ? 41.153 3.335 -0.132 1.00 79.47 332 ASP D N 1
ATOM 9550 C CA . ASP D 1 296 ? 42.311 3.954 0.513 1.00 82.90 332 ASP D CA 1
ATOM 9551 C C . ASP D 1 296 ? 42.118 4.418 1.955 1.00 83.62 332 ASP D C 1
ATOM 9552 O O . ASP D 1 296 ? 41.440 5.417 2.217 1.00 84.70 332 ASP D O 1
ATOM 9557 N N . GLY D 1 297 ? 42.738 3.686 2.877 1.00 82.96 333 GLY D N 1
ATOM 9558 C CA . GLY D 1 297 ? 42.673 4.013 4.290 1.00 81.90 333 GLY D CA 1
ATOM 9559 C C . GLY D 1 297 ? 41.414 4.675 4.815 1.00 81.08 333 GLY D C 1
ATOM 9560 O O . GLY D 1 297 ? 41.492 5.623 5.597 1.00 82.27 333 GLY D O 1
ATOM 9561 N N . GLU D 1 298 ? 40.254 4.188 4.388 1.00 79.40 334 GLU D N 1
ATOM 9562 C CA . GLU D 1 298 ? 38.977 4.720 4.860 1.00 76.98 334 GLU D CA 1
ATOM 9563 C C . GLU D 1 298 ? 38.581 3.850 6.053 1.00 75.19 334 GLU D C 1
ATOM 9564 O O . GLU D 1 298 ? 37.550 3.182 6.033 1.00 75.67 334 GLU D O 1
ATOM 9570 N N . VAL D 1 299 ? 39.417 3.867 7.088 1.00 72.60 335 VAL D N 1
ATOM 9571 C CA . VAL D 1 299 ? 39.209 3.054 8.283 1.00 70.85 335 VAL D CA 1
ATOM 9572 C C . VAL D 1 299 ? 37.883 3.238 9.020 1.00 66.95 335 VAL D C 1
ATOM 9573 O O . VAL D 1 299 ? 37.229 2.258 9.372 1.00 65.44 335 VAL D O 1
ATOM 9577 N N . GLU D 1 300 ? 37.487 4.481 9.258 1.00 63.55 336 GLU D N 1
ATOM 9578 C CA . GLU D 1 300 ? 36.235 4.750 9.950 1.00 61.26 336 GLU D CA 1
ATOM 9579 C C . GLU D 1 300 ? 35.056 4.166 9.176 1.00 58.77 336 GLU D C 1
ATOM 9580 O O . GLU D 1 300 ? 34.157 3.557 9.757 1.00 57.41 336 GLU D O 1
ATOM 9586 N N . LEU D 1 301 ? 35.075 4.357 7.860 1.00 55.85 337 LEU D N 1
ATOM 9587 C CA . LEU D 1 301 ? 34.027 3.857 6.970 1.00 52.26 337 LEU D CA 1
ATOM 9588 C C . LEU D 1 301 ? 33.886 2.328 7.062 1.00 49.72 337 LEU D C 1
ATOM 9589 O O . LEU D 1 301 ? 32.788 1.817 7.276 1.00 47.94 337 LEU D O 1
ATOM 9594 N N . VAL D 1 302 ? 34.992 1.604 6.896 1.00 47.76 338 VAL D N 1
ATOM 9595 C CA . VAL D 1 302 ? 34.959 0.140 6.974 1.00 46.92 338 VAL D CA 1
ATOM 9596 C C . VAL D 1 302 ? 34.680 -0.380 8.387 1.00 45.26 338 VAL D C 1
ATOM 9597 O O . VAL D 1 302 ? 34.001 -1.384 8.540 1.00 45.89 338 VAL D O 1
ATOM 9601 N N . SER D 1 303 ? 35.194 0.297 9.414 1.00 45.18 339 SER D N 1
ATOM 9602 C CA . SER D 1 303 ? 34.949 -0.126 10.799 1.00 46.27 339 SER D CA 1
ATOM 9603 C C . SER D 1 303 ? 33.456 -0.047 11.128 1.00 45.73 339 SER D C 1
ATOM 9604 O O . SER D 1 303 ? 32.932 -0.878 11.883 1.00 44.08 339 SER D O 1
ATOM 9607 N N . GLY D 1 304 ? 32.786 0.960 10.560 1.00 43.54 340 GLY D N 1
ATOM 9608 C CA . GLY D 1 304 ? 31.359 1.139 10.780 1.00 41.58 340 GLY D CA 1
ATOM 9609 C C . GLY D 1 304 ? 30.587 -0.041 10.219 1.00 39.98 340 GLY D C 1
ATOM 9610 O O . GLY D 1 304 ? 29.612 -0.502 10.803 1.00 38.84 340 GLY D O 1
ATOM 9611 N N . VAL D 1 305 ? 31.032 -0.536 9.074 1.00 39.40 341 VAL D N 1
ATOM 9612 C CA . VAL D 1 305 ? 30.393 -1.682 8.453 1.00 40.75 341 VAL D CA 1
ATOM 9613 C C . VAL D 1 305 ? 30.674 -2.971 9.247 1.00 38.36 341 VAL D C 1
ATOM 9614 O O . VAL D 1 305 ? 29.785 -3.782 9.440 1.00 39.30 341 VAL D O 1
ATOM 9618 N N . VAL D 1 306 ? 31.902 -3.167 9.713 1.00 40.71 342 VAL D N 1
ATOM 9619 C CA . VAL D 1 306 ? 32.200 -4.377 10.481 1.00 39.83 342 VAL D CA 1
ATOM 9620 C C . VAL D 1 306 ? 31.392 -4.387 11.784 1.00 41.20 342 VAL D C 1
ATOM 9621 O O . VAL D 1 306 ? 30.880 -5.431 12.197 1.00 40.98 342 VAL D O 1
ATOM 9625 N N . ALA D 1 307 ? 31.268 -3.230 12.431 1.00 39.59 343 ALA D N 1
ATOM 9626 C CA . ALA D 1 307 ? 30.492 -3.172 13.671 1.00 44.16 343 ALA D CA 1
ATOM 9627 C C . ALA D 1 307 ? 29.027 -3.533 13.399 1.00 43.79 343 ALA D C 1
ATOM 9628 O O . ALA D 1 307 ? 28.352 -4.095 14.260 1.00 45.23 343 ALA D O 1
ATOM 9630 N N . ARG D 1 308 ? 28.542 -3.224 12.200 1.00 44.31 344 ARG D N 1
ATOM 9631 C CA . ARG D 1 308 ? 27.163 -3.540 11.856 1.00 45.19 344 ARG D CA 1
ATOM 9632 C C . ARG D 1 308 ? 27.008 -5.020 11.567 1.00 45.04 344 ARG D C 1
ATOM 9633 O O . ARG D 1 308 ? 25.980 -5.610 11.893 1.00 46.50 344 ARG D O 1
ATOM 9641 N N . LEU D 1 309 ? 28.023 -5.627 10.957 1.00 43.85 345 LEU D N 1
ATOM 9642 C CA . LEU D 1 309 ? 27.954 -7.052 10.639 1.00 43.18 345 LEU D CA 1
ATOM 9643 C C . LEU D 1 309 ? 27.996 -7.875 11.922 1.00 42.07 345 LEU D C 1
ATOM 9644 O O . LEU D 1 309 ? 27.301 -8.880 12.038 1.00 41.60 345 LEU D O 1
ATOM 9649 N N . LEU D 1 310 ? 28.801 -7.449 12.891 1.00 42.98 346 LEU D N 1
ATOM 9650 C CA . LEU D 1 310 ? 28.880 -8.184 14.151 1.00 43.87 346 LEU D CA 1
ATOM 9651 C C . LEU D 1 310 ? 27.554 -8.159 14.913 1.00 45.00 346 LEU D C 1
ATOM 9652 O O . LEU D 1 310 ? 27.207 -9.137 15.567 1.00 46.97 346 LEU D O 1
ATOM 9657 N N . ALA D 1 311 ? 26.807 -7.059 14.814 1.00 43.05 347 ALA D N 1
ATOM 9658 C CA . ALA D 1 311 ? 25.511 -6.959 15.484 1.00 42.07 347 ALA D CA 1
ATOM 9659 C C . ALA D 1 311 ? 24.493 -7.871 14.789 1.00 44.06 347 ALA D C 1
ATOM 9660 O O . ALA D 1 311 ? 23.617 -8.449 15.435 1.00 43.11 347 ALA D O 1
ATOM 9662 N N . LEU D 1 312 ? 24.607 -8.002 13.470 1.00 43.53 348 LEU D N 1
ATOM 9663 C CA . LEU D 1 312 ? 23.693 -8.858 12.722 1.00 42.10 348 LEU D CA 1
ATOM 9664 C C . LEU D 1 312 ? 24.074 -10.309 12.999 1.00 42.16 348 LEU D C 1
ATOM 9665 O O . LEU D 1 312 ? 23.241 -11.201 12.937 1.00 41.68 348 LEU D O 1
ATOM 9670 N N . TYR D 1 313 ? 25.349 -10.538 13.300 1.00 43.10 349 TYR D N 1
ATOM 9671 C CA . TYR D 1 313 ? 25.806 -11.878 13.617 1.00 42.59 349 TYR D CA 1
ATOM 9672 C C . TYR D 1 313 ? 25.091 -12.299 14.909 1.00 41.69 349 TYR D C 1
ATOM 9673 O O . TYR D 1 313 ? 24.586 -13.416 15.015 1.00 38.31 349 TYR D O 1
ATOM 9682 N N . ASN D 1 314 ? 25.040 -11.392 15.881 1.00 41.28 350 ASN D N 1
ATOM 9683 C CA . ASN D 1 314 ? 24.372 -11.681 17.149 1.00 42.98 350 ASN D CA 1
ATOM 9684 C C . ASN D 1 314 ? 22.892 -11.987 16.963 1.00 43.22 350 ASN D C 1
ATOM 9685 O O . ASN D 1 314 ? 22.355 -12.915 17.593 1.00 41.68 350 ASN D O 1
ATOM 9690 N N . GLN D 1 315 ? 22.248 -11.199 16.095 1.00 42.87 351 GLN D N 1
ATOM 9691 C CA . GLN D 1 315 ? 20.826 -11.341 15.793 1.00 43.19 351 GLN D CA 1
ATOM 9692 C C . GLN D 1 315 ? 20.553 -12.658 15.103 1.00 44.62 351 GLN D C 1
ATOM 9693 O O . GLN D 1 315 ? 19.403 -13.081 14.997 1.00 45.64 351 GLN D O 1
ATOM 9699 N N . GLY D 1 316 ? 21.613 -13.290 14.607 1.00 45.86 352 GLY D N 1
ATOM 9700 C CA . GLY D 1 316 ? 21.469 -14.573 13.948 1.00 45.25 352 GLY D CA 1
ATOM 9701 C C . GLY D 1 316 ? 21.305 -14.563 12.443 1.00 47.62 352 GLY D C 1
ATOM 9702 O O . GLY D 1 316 ? 20.888 -15.581 11.879 1.00 47.41 352 GLY D O 1
ATOM 9703 N N . HIS D 1 317 ? 21.638 -13.446 11.790 1.00 46.64 353 HIS D N 1
ATOM 9704 C CA . HIS D 1 317 ? 21.510 -13.335 10.331 1.00 47.13 353 HIS D CA 1
ATOM 9705 C C . HIS D 1 317 ? 22.767 -13.648 9.515 1.00 47.89 353 HIS D C 1
ATOM 9706 O O . HIS D 1 317 ? 22.673 -13.989 8.337 1.00 50.79 353 HIS D O 1
ATOM 9713 N N . ILE D 1 318 ? 23.936 -13.536 10.130 1.00 47.33 354 ILE D N 1
ATOM 9714 C CA . ILE D 1 318 ? 25.192 -13.791 9.436 1.00 48.55 354 ILE D CA 1
ATOM 9715 C C . ILE D 1 318 ? 25.818 -15.159 9.746 1.00 49.47 354 ILE D C 1
ATOM 9716 O O . ILE D 1 318 ? 26.267 -15.401 10.862 1.00 50.58 354 ILE D O 1
ATOM 9721 N N . LYS D 1 319 ? 25.843 -16.051 8.754 1.00 49.45 355 LYS D N 1
ATOM 9722 C CA . LYS D 1 319 ? 26.427 -17.384 8.933 1.00 49.41 355 LYS D CA 1
ATOM 9723 C C . LYS D 1 319 ? 27.388 -17.776 7.793 1.00 49.11 355 LYS D C 1
ATOM 9724 O O . LYS D 1 319 ? 26.993 -18.423 6.825 1.00 47.95 355 LYS D O 1
ATOM 9730 N N . PRO D 1 320 ? 28.670 -17.398 7.913 1.00 48.65 356 PRO D N 1
ATOM 9731 C CA . PRO D 1 320 ? 29.700 -17.692 6.909 1.00 51.75 356 PRO D CA 1
ATOM 9732 C C . PRO D 1 320 ? 29.785 -19.181 6.572 1.00 54.10 356 PRO D C 1
ATOM 9733 O O . PRO D 1 320 ? 29.965 -20.017 7.463 1.00 53.84 356 PRO D O 1
ATOM 9737 N N . HIS D 1 321 ? 29.655 -19.504 5.288 1.00 56.14 357 HIS D N 1
ATOM 9738 C CA . HIS D 1 321 ? 29.713 -20.890 4.836 1.00 58.19 357 HIS D CA 1
ATOM 9739 C C . HIS D 1 321 ? 31.064 -21.233 4.194 1.00 59.06 357 HIS D C 1
ATOM 9740 O O . HIS D 1 321 ? 31.524 -20.563 3.266 1.00 57.59 357 HIS D O 1
ATOM 9747 N N . ILE D 1 322 ? 31.688 -22.295 4.697 1.00 60.12 358 ILE D N 1
ATOM 9748 C CA . ILE D 1 322 ? 32.984 -22.741 4.205 1.00 60.07 358 ILE D CA 1
ATOM 9749 C C . ILE D 1 322 ? 32.838 -23.856 3.172 1.00 60.04 358 ILE D C 1
ATOM 9750 O O . ILE D 1 322 ? 32.178 -24.865 3.419 1.00 59.42 358 ILE D O 1
ATOM 9755 N N . ASP D 1 323 ? 33.449 -23.656 2.007 1.00 60.25 359 ASP D N 1
ATOM 9756 C CA . ASP D 1 323 ? 33.404 -24.643 0.933 1.00 61.36 359 ASP D CA 1
ATOM 9757 C C . ASP D 1 323 ? 34.523 -25.686 1.079 1.00 62.20 359 ASP D C 1
ATOM 9758 O O . ASP D 1 323 ? 34.293 -26.885 0.905 1.00 60.81 359 ASP D O 1
ATOM 9763 N N . SER D 1 324 ? 35.730 -25.227 1.397 1.00 61.44 360 SER D N 1
ATOM 9764 C CA . SER D 1 324 ? 36.857 -26.132 1.535 1.00 63.13 360 SER D CA 1
ATOM 9765 C C . SER D 1 324 ? 38.063 -25.428 2.117 1.00 63.29 360 SER D C 1
ATOM 9766 O O . SER D 1 324 ? 38.191 -24.212 1.995 1.00 63.81 360 SER D O 1
ATOM 9769 N N . VAL D 1 325 ? 38.941 -26.201 2.751 1.00 62.89 361 VAL D N 1
ATOM 9770 C CA . VAL D 1 325 ? 40.160 -25.665 3.348 1.00 62.83 361 VAL D CA 1
ATOM 9771 C C . VAL D 1 325 ? 41.347 -26.412 2.758 1.00 64.02 361 VAL D C 1
ATOM 9772 O O . VAL D 1 325 ? 41.312 -27.636 2.605 1.00 64.35 361 VAL D O 1
ATOM 9776 N N . TRP D 1 326 ? 42.397 -25.670 2.423 1.00 65.22 362 TRP D N 1
ATOM 9777 C CA . TRP D 1 326 ? 43.586 -26.258 1.818 1.00 64.73 362 TRP D CA 1
ATOM 9778 C C . TRP D 1 326 ? 44.870 -25.797 2.486 1.00 65.19 362 TRP D C 1
ATOM 9779 O O . TRP D 1 326 ? 44.953 -24.683 3.010 1.00 64.00 362 TRP D O 1
ATOM 9790 N N . PRO D 1 327 ? 45.893 -26.661 2.483 1.00 65.73 363 PRO D N 1
ATOM 9791 C CA . PRO D 1 327 ? 47.181 -26.312 3.088 1.00 65.71 363 PRO D CA 1
ATOM 9792 C C . PRO D 1 327 ? 47.962 -25.553 2.022 1.00 65.33 363 PRO D C 1
ATOM 9793 O O . PRO D 1 327 ? 47.738 -25.767 0.830 1.00 64.13 363 PRO D O 1
ATOM 9797 N N . PHE D 1 328 ? 48.859 -24.667 2.436 1.00 65.95 364 PHE D N 1
ATOM 9798 C CA . PHE D 1 328 ? 49.647 -23.908 1.476 1.00 67.73 364 PHE D CA 1
ATOM 9799 C C . PHE D 1 328 ? 50.150 -24.807 0.340 1.00 70.19 364 PHE D C 1
ATOM 9800 O O . PHE D 1 328 ? 50.216 -24.390 -0.816 1.00 70.68 364 PHE D O 1
ATOM 9808 N N . GLU D 1 329 ? 50.489 -26.046 0.681 1.00 72.74 365 GLU D N 1
ATOM 9809 C CA . GLU D 1 329 ? 50.989 -27.018 -0.287 1.00 75.25 365 GLU D CA 1
ATOM 9810 C C . GLU D 1 329 ? 50.090 -27.203 -1.514 1.00 74.56 365 GLU D C 1
ATOM 9811 O O . GLU D 1 329 ? 50.586 -27.503 -2.601 1.00 74.63 365 GLU D O 1
ATOM 9817 N N . LYS D 1 330 ? 48.777 -27.039 -1.349 1.00 72.99 366 LYS D N 1
ATOM 9818 C CA . LYS D 1 330 ? 47.855 -27.208 -2.473 1.00 71.80 366 LYS D CA 1
ATOM 9819 C C . LYS D 1 330 ? 47.145 -25.922 -2.897 1.00 69.93 366 LYS D C 1
ATOM 9820 O O . LYS D 1 330 ? 46.029 -25.968 -3.417 1.00 68.34 366 LYS D O 1
ATOM 9826 N N . VAL D 1 331 ? 47.793 -24.782 -2.679 1.00 68.59 367 VAL D N 1
ATOM 9827 C CA . VAL D 1 331 ? 47.214 -23.491 -3.038 1.00 68.60 367 VAL D CA 1
ATOM 9828 C C . VAL D 1 331 ? 46.721 -23.498 -4.487 1.00 68.78 367 VAL D C 1
ATOM 9829 O O . VAL D 1 331 ? 45.732 -22.847 -4.821 1.00 68.95 367 VAL D O 1
ATOM 9833 N N . ALA D 1 332 ? 47.398 -24.260 -5.338 1.00 67.85 368 ALA D N 1
ATOM 9834 C CA . ALA D 1 332 ? 47.031 -24.341 -6.745 1.00 68.12 368 ALA D CA 1
ATOM 9835 C C . ALA D 1 332 ? 45.635 -24.921 -6.983 1.00 67.74 368 ALA D C 1
ATOM 9836 O O . ALA D 1 332 ? 44.914 -24.471 -7.876 1.00 68.61 368 ALA D O 1
ATOM 9838 N N . ASP D 1 333 ? 45.252 -25.923 -6.198 1.00 66.24 369 ASP D N 1
ATOM 9839 C CA . ASP D 1 333 ? 43.931 -26.524 -6.362 1.00 65.72 369 ASP D CA 1
ATOM 9840 C C . ASP D 1 333 ? 42.879 -25.638 -5.696 1.00 63.63 369 ASP D C 1
ATOM 9841 O O . ASP D 1 333 ? 41.689 -25.716 -6.016 1.00 60.90 369 ASP D O 1
ATOM 9846 N N . ALA D 1 334 ? 43.334 -24.801 -4.764 1.00 61.50 370 ALA D N 1
ATOM 9847 C CA . ALA D 1 334 ? 42.455 -23.874 -4.058 1.00 61.09 370 ALA D CA 1
ATOM 9848 C C . ALA D 1 334 ? 42.035 -22.759 -5.024 1.00 60.50 370 ALA D C 1
ATOM 9849 O O . ALA D 1 334 ? 40.843 -22.501 -5.198 1.00 60.04 370 ALA D O 1
ATOM 9851 N N . MET D 1 335 ? 43.018 -22.110 -5.651 1.00 60.02 371 MET D N 1
ATOM 9852 C CA . MET D 1 335 ? 42.745 -21.044 -6.610 1.00 59.39 371 MET D CA 1
ATOM 9853 C C . MET D 1 335 ? 41.928 -21.644 -7.737 1.00 60.14 371 MET D C 1
ATOM 9854 O O . MET D 1 335 ? 41.056 -20.999 -8.311 1.00 60.35 371 MET D O 1
ATOM 9859 N N . LYS D 1 336 ? 42.225 -22.898 -8.046 1.00 61.81 372 LYS D N 1
ATOM 9860 C CA . LYS D 1 336 ? 41.537 -23.613 -9.109 1.00 63.98 372 LYS D CA 1
ATOM 9861 C C . LYS D 1 336 ? 40.090 -23.863 -8.682 1.00 63.44 372 LYS D C 1
ATOM 9862 O O . LYS D 1 336 ? 39.167 -23.797 -9.492 1.00 62.44 372 LYS D O 1
ATOM 9868 N N . GLN D 1 337 ? 39.905 -24.139 -7.397 1.00 64.38 373 GLN D N 1
ATOM 9869 C CA . GLN D 1 337 ? 38.582 -24.387 -6.837 1.00 66.28 373 GLN D CA 1
ATOM 9870 C C . GLN D 1 337 ? 37.623 -23.234 -7.137 1.00 66.35 373 GLN D C 1
ATOM 9871 O O . GLN D 1 337 ? 36.484 -23.437 -7.564 1.00 65.64 373 GLN D O 1
ATOM 9877 N N . MET D 1 338 ? 38.098 -22.017 -6.909 1.00 66.43 374 MET D N 1
ATOM 9878 C CA . MET D 1 338 ? 37.285 -20.832 -7.127 1.00 68.58 374 MET D CA 1
ATOM 9879 C C . MET D 1 338 ? 37.277 -20.352 -8.583 1.00 68.50 374 MET D C 1
ATOM 9880 O O . MET D 1 338 ? 36.214 -20.039 -9.132 1.00 65.90 374 MET D O 1
ATOM 9885 N N . GLN D 1 339 ? 38.456 -20.308 -9.205 1.00 69.16 375 GLN D N 1
ATOM 9886 C CA . GLN D 1 339 ? 38.580 -19.843 -10.588 1.00 69.93 375 GLN D CA 1
ATOM 9887 C C . GLN D 1 339 ? 37.771 -20.670 -11.577 1.00 70.85 375 GLN D C 1
ATOM 9888 O O . GLN D 1 339 ? 37.327 -20.157 -12.602 1.00 71.40 375 GLN D O 1
ATOM 9894 N N . GLU D 1 340 ? 37.582 -21.949 -11.277 1.00 72.58 376 GLU D N 1
ATOM 9895 C CA . GLU D 1 340 ? 36.809 -22.813 -12.157 1.00 74.63 376 GLU D CA 1
ATOM 9896 C C . GLU D 1 340 ? 35.360 -22.830 -11.672 1.00 74.06 376 GLU D C 1
ATOM 9897 O O . GLU D 1 340 ? 34.562 -23.677 -12.072 1.00 73.39 376 GLU D O 1
ATOM 9903 N N . LYS D 1 341 ? 35.044 -21.878 -10.798 1.00 73.54 377 LYS D N 1
ATOM 9904 C CA . LYS D 1 341 ? 33.704 -21.707 -10.237 1.00 73.03 377 LYS D CA 1
ATOM 9905 C C . LYS D 1 341 ? 33.011 -22.974 -9.747 1.00 71.90 377 LYS D C 1
ATOM 9906 O O . LYS D 1 341 ? 31.868 -23.246 -10.119 1.00 72.51 377 LYS D O 1
ATOM 9912 N N . LYS D 1 342 ? 33.678 -23.746 -8.901 1.00 69.87 378 LYS D N 1
ATOM 9913 C CA . LYS D 1 342 ? 33.050 -24.956 -8.408 1.00 68.65 378 LYS D CA 1
ATOM 9914 C C . LYS D 1 342 ? 32.763 -24.891 -6.913 1.00 67.33 378 LYS D C 1
ATOM 9915 O O . LYS D 1 342 ? 32.091 -25.765 -6.360 1.00 67.60 378 LYS D O 1
ATOM 9921 N N . ASN D 1 343 ? 33.243 -23.834 -6.266 1.00 65.15 379 ASN D N 1
ATOM 9922 C CA . ASN D 1 343 ? 33.041 -23.659 -4.829 1.00 62.28 379 ASN D CA 1
ATOM 9923 C C . ASN D 1 343 ? 31.637 -23.193 -4.476 1.00 61.03 379 ASN D C 1
ATOM 9924 O O . ASN D 1 343 ? 31.030 -22.389 -5.184 1.00 60.34 379 ASN D O 1
ATOM 9929 N N . VAL D 1 344 ? 31.133 -23.726 -3.371 1.00 59.65 380 VAL D N 1
ATOM 9930 C CA . VAL D 1 344 ? 29.831 -23.362 -2.846 1.00 58.91 380 VAL D CA 1
ATOM 9931 C C . VAL D 1 344 ? 30.160 -22.780 -1.475 1.00 57.80 380 VAL D C 1
ATOM 9932 O O . VAL D 1 344 ? 30.075 -23.466 -0.459 1.00 57.68 380 VAL D O 1
ATOM 9936 N N . GLY D 1 345 ? 30.571 -21.514 -1.465 1.00 56.11 381 GLY D N 1
ATOM 9937 C CA . GLY D 1 345 ? 30.925 -20.863 -0.221 1.00 52.92 381 GLY D CA 1
ATOM 9938 C C . GLY D 1 345 ? 32.379 -20.449 -0.248 1.00 51.65 381 GLY D C 1
ATOM 9939 O O . GLY D 1 345 ? 33.004 -20.467 -1.298 1.00 49.68 381 GLY D O 1
ATOM 9940 N N . LYS D 1 346 ? 32.920 -20.107 0.916 1.00 52.12 382 LYS D N 1
ATOM 9941 C CA . LYS D 1 346 ? 34.304 -19.648 1.043 1.00 52.34 382 LYS D CA 1
ATOM 9942 C C . LYS D 1 346 ? 35.384 -20.728 0.915 1.00 53.12 382 LYS D C 1
ATOM 9943 O O . LYS D 1 346 ? 35.231 -21.842 1.421 1.00 52.75 382 LYS D O 1
ATOM 9949 N N . VAL D 1 347 ? 36.477 -20.373 0.242 1.00 53.08 383 VAL D N 1
ATOM 9950 C CA . VAL D 1 347 ? 37.631 -21.251 0.056 1.00 51.41 383 VAL D CA 1
ATOM 9951 C C . VAL D 1 347 ? 38.734 -20.688 0.958 1.00 53.04 383 VAL D C 1
ATOM 9952 O O . VAL D 1 347 ? 39.067 -19.496 0.871 1.00 53.12 383 VAL D O 1
ATOM 9956 N N . LEU D 1 348 ? 39.305 -21.537 1.812 1.00 52.69 384 LEU D N 1
ATOM 9957 C CA . LEU D 1 348 ? 40.336 -21.096 2.751 1.00 53.69 384 LEU D CA 1
ATOM 9958 C C . LEU D 1 348 ? 41.680 -21.798 2.655 1.00 55.90 384 LEU D C 1
ATOM 9959 O O . LEU D 1 348 ? 41.783 -22.913 2.136 1.00 54.03 384 LEU D O 1
ATOM 9964 N N . LEU D 1 349 ? 42.699 -21.124 3.189 1.00 57.43 385 LEU D N 1
ATOM 9965 C CA . LEU D 1 349 ? 44.063 -21.636 3.230 1.00 60.72 385 LEU D CA 1
ATOM 9966 C C . LEU D 1 349 ? 44.522 -21.668 4.685 1.00 62.16 385 LEU D C 1
ATOM 9967 O O . LEU D 1 349 ? 44.375 -20.677 5.400 1.00 62.56 385 LEU D O 1
ATOM 9972 N N . VAL D 1 350 ? 45.075 -22.799 5.117 1.00 63.78 386 VAL D N 1
ATOM 9973 C CA . VAL D 1 350 ? 45.582 -22.940 6.482 1.00 64.72 386 VAL D CA 1
ATOM 9974 C C . VAL D 1 350 ? 47.072 -23.279 6.447 1.00 65.44 386 VAL D C 1
ATOM 9975 O O . VAL D 1 350 ? 47.521 -24.025 5.579 1.00 65.23 386 VAL D O 1
ATOM 9979 N N . PRO D 1 351 ? 47.861 -22.720 7.381 1.00 67.00 387 PRO D N 1
ATOM 9980 C CA . PRO D 1 351 ? 49.301 -22.997 7.415 1.00 68.43 387 PRO D CA 1
ATOM 9981 C C . PRO D 1 351 ? 49.598 -24.465 7.744 1.00 69.75 387 PRO D C 1
ATOM 9982 O O . PRO D 1 351 ? 49.515 -25.292 6.809 1.00 70.99 387 PRO D O 1
#

Sequence (1328 aa):
PLLRCLVLTGFGGYDKVKLQSRPAAPPAPGPGQLTLRLRACGLNFADLMARQGLYDRLPPLPVTPGMEGAGVVIAVGEGVSDRKAGDRVMVLNRSGMWQEEVTVPSVQTFLIPEAMTFEEAAALLVNYITAYMVLFDFGNLQPGHSVLVHMAAGGVGMAAVQLCRTVENVTVFGTASASKHEALKENGVTHPIDYHTTDYVDEIKKISPKGVDIVMDPLGGSDTAKGYNLLKPMGKVVTYGMANLLTGPKRNLMALARTWWNQFSVTALQLLQANRAVCGFHLGYLDGEVELVSGVVARLLALYNQGHIKPHIDSVWPFEKVADAMKQMQEKKNVGKVLLVPLLRCLVLTGFGGYDKVKLQSRPAAPPAPGPGQLTLRLRACGLNFADLMARQGLYDRLPPLPVTPGMEGAGVVIAVGEGVSDRKAGDRVMVLNRSGMWQEEVTVPSVQTFLIPEAMTFEEAAALLVNYITAYMVLFDFGNLQPGHSVLVHMAAGGVGMAAVQLCRTVENVTVFGTASASKHEALKENGVTHPIDYHTTDYVDEIKKISPKGVDIVMDPLGGSDTAKGYNLLKPMGKVVTYGMANLLQFSVTALQLLQANRAVCGFHLGYLDGEVELVSGVVARLLALYNQGHIKPHIDSVWPFEKVADAMKQMQEKKNVGKVLLVPGPELLRCLVLTGFGGYDKVKLQSRPAAPPAPGPGQLTLRLRACGLNFADLMARQGLYDRLPPLPVTPGMEGAGVVIAVGEGVSDRKAGDRVMVLNRSGMWQEEVTVPSVQTFLIPEAMTFEEAAALLVNYITAYMVLFDFGNLQPGHSVLVHMAAGGVGMAAVQLCRTVENVTVFGTASASKHEALKENGVTHPIDYHTTDYVDEIKKISPKGVDIVMDPLGGSDTAKGYNLLKPMGKVVTYGMANLLQFSVTALQLLQANRAVCGFHLGYLDGEVELVSGVVARLLALYNQGHIKPHIDSVWPFEKVADAMKQMQEKKNVGKVLLVPLRCLVLTGFGGYDKVKLQSRPAAPPAPGPGQLTLRLRACGLNFADLMARQGLYDRLPPLPVTPGMEGAGVVIAVGEGVSDRKAGDRVMVLNRSGMWQEEVTVPSVQTFLIPEAMTFEEAAALLVNYITAYMVLFDFGNLQPGHSVLVHMAAGGVGMAAVQLCRTVENVTVFGTASASKHEALKENGVTHPIDYHTTDYVDEIKKISPKGVDIVMDPLGGSDTAKGYNLLKPMGKVVTYGMANLLTALARTWWNQFSVTALQLLQANRAVCGFHLGYLDGEVELVSGVVARLLALYNQGHIKPHIDSVWPFEKVADAMKQMQEKKNVGKVLLVP

Organism: Homo sapiens (NCBI:txid9606)

Radius of gyration: 36.08 Å; Cα contacts (8 Å, |Δi|>4): 3206; chains: 4; bounding box: 95×73×102 Å

Solvent-accessible surface area: 50426 Å² total; per-residue (Å²): 153,112,9,75,12,0,17,2,54,11,89,4,3,26,84,57,11,98,74,80,66,102,96,33,65,120,63,95,24,32,107,32,58,0,3,0,76,5,103,0,0,0,3,7,47,23,8,0,12,6,4,4,15,19,34,40,77,29,46,120,57,95,25,17,6,2,17,0,1,0,0,27,1,59,17,57,7,146,66,25,111,94,31,138,63,52,26,67,0,0,0,23,39,90,14,11,3,4,25,38,24,7,70,4,47,10,100,47,3,25,88,14,23,104,90,1,65,37,63,12,1,0,2,0,1,12,8,6,0,10,0,32,0,0,0,40,33,5,0,31,8,88,75,52,40,10,0,0,0,3,37,0,3,14,19,33,3,18,0,0,0,21,0,2,165,52,27,132,127,22,48,2,2,0,2,7,34,60,104,27,37,130,34,2,121,144,21,10,9,68,49,34,9,14,61,123,106,60,79,16,26,70,48,0,85,151,89,25,104,142,1,0,14,0,0,0,0,12,12,0,27,51,19,2,35,96,0,13,87,2,4,44,37,16,0,11,1,0,2,17,15,33,2,67,42,12,14,48,60,127,150,60,112,31,36,33,4,143,34,48,107,84,46,24,56,2,29,12,105,88,2,14,68,32,1,42,0,4,4,0,0,32,15,1,18,14,80,67,39,66,140,54,14,38,43,10,2,58,106,0,31,45,10,21,94,130,65,101,4,128,6,90,48,42,24,74,51,39,0,111,103,9,41,63,0,1,78,28,11,7,94,61,119,13,34,2,8,1,0,0,50,23,102,27,35,24,0,12,0,66,10,106,20,40,52,85,72,16,96,69,89,75,58,116,57,66,120,63,92,23,28,110,32,62,0,1,0,69,4,112,0,0,0,3,8,48,26,7,1,26,6,7,77,34,81,34,110,88,26,48,118,54,96,24,18,5,2,14,0,0,0,0,26,1,58,19,57,14,136,77,20,110,82,33,139,71,49,20,71,0,0,0,24,41,76,10,12,0,2,40,31,33,16,65,2,45,4,97,42,2,25,83,13,22,105,87,1,63,42,65,21,1,0,2,0,0,12,8,6,0,11,0,20,0,0,0,40,35,4,0,30,9,90,71,50,44,10,0,0,0,2,45,0,3,11,17,31,3,19,0,0,0,19,0,1,157,48,25,134,125,23,42,2,0,0,2,13,39,59,107,32,39,154,42,3,121,136,14,15,4,61,53,28,9,21,78,137,103,55,75,7,28,68,40,0,94,148,86,28,109,133,2,0,13,0,0,0,1,14,3,5,45,82,5,2,34,92,0,16,101,3,4,46,33,16,1,11,1,0,5,23,18,33,7,70,118,66,187,14,64,6,22,8,19,56,1,7,37,32,2,42,1,2,3,0,0,34,18,1,18,15,65,67,40,53,146,57,14,39,35,9,1,61,149,0,31,42,32,28,101,117,63,90,6,119,5,91,41,40,27,65,51,36,1,96,96,11,40,49,0,2,83,27,14,59,96,96,119,14,38,2,7,1,0,0,29,15,24,112,145,99,7,83,8,0,16,2,62,16,109,17,34,54,93,66,11,89,78,81,79,86,98,56,59,115,63,95,25,26,111,36,56,0,1,0,80,6,152,0,0,0,0,7,47,16,10,0,20,5,2,62,32,82,21,108,112,25,44,121,53,100,25,19,6,2,11,1,1,0,0,40,1,64,20,56,7,137,69,26,113,91,30,143,74,47,19,62,0,0,0,23,41,75,15,11,1,2,20,36,12,14,64,2,48,9,97,48,2,26,90,12,23,168,88,2,66,41,68,17,1,1,2,0,2,12,8,6,0,11,0,27,0,0,0,37,34,3,0,30,9,84,85,43,47,9,0,0,0,2,48,1,4,16,12,32,2,15,0,0,0,19,0,0,159,51,24,143,120,21,45,2,1,0,4,14,32,65,101,32,42,119,33,3,111,142,20,13,2,55,54,34,10,19,72,117,108,67,64,7,28,74,44,0,80,144,88,24,98,128,0,0,14,0,0,0,1,14,3,0,18,63,4,3,33,88,0,7,78,0,6,51,39,14,1,12,1,0,2,18,16,31,8,62,112,69,178,22,18,2,1,9,19,12,2,3,37,31,1,40,1,5,4,0,0,27,13,2,28,5,61,56,32,53,131,62,12,38,44,10,1,64,103,0,26,41,2,30,100,117,64,96,5,137,5,86,48,42,28,70,51,37,1,100,96,10,45,62,0,1,80,28,18,47,90,78,114,10,35,1,4,0,0,0,44,36,40,72,8,0,14,2,67,15,87,19,31,54,92,59,12,98,75,79,94,89,100,81,56,121,50,94,18,32,95,32,52,0,0,0,89,8,125,0,0,0,3,8,44,19,9,0,7,7,5,60,28,38,24,46,90,21,44,116,57,95,29,16,10,2,12,1,1,0,0,22,0,71,23,54,11,146,61,21,115,101,30,137,66,50,25,67,0,0,0,22,42,87,18,10,0,2,16,37,13,13,68,0,36,9,100,48,2,27,89,10,24,166,84,2,66,40,64,50,1,1,2,0,1,12,8,6,0,10,0,21,0,0,0,37,25,3,0,28,7,88,78,46,45,10,0,0,0,2,36,1,3,11,18,34,2,19,0,0,0,16,0,2,158,41,23,140,116,24,46,3,1,0,0,7,35,64,104,25,43,130,35,2,128,129,23,20,5,70,50,31,10,14,49,138,102,64,65,11,28,74,44,0,95,157,91,28,100,139,1,0,12,0,0,0,0,15,2,5,23,67,17,4,29,86,0,18,97,2,6,48,40,15,1,10,2,0,3,18,13,21,5,40,42,46,111,48,53,47,140,17,23,49,40,20,37,40,4,42,11,86,91,3,7,57,32,1,41,0,5,4,0,0,20,19,3,20,13,78,66,33,69,154,54,15,42,28,2,2,65,112,0,41,54,35,28,121,137,39,74,0,118,13,93,48,41,28,63,52,46,1,100,105,10,39,55,0,2,76,30,16,38,90,62,132,13,38,1,7,1,0,0,39,36